Protein 4BVQ (pdb70)

Solvent-accessible surface area: 25633 Å² total; per-residue (Å²): 120,100,31,8,1,29,5,26,63,14,82,8,122,37,22,17,13,24,67,20,1,38,74,4,22,126,84,65,136,11,47,21,52,37,4,10,0,0,0,0,2,3,52,12,33,8,8,26,106,2,123,29,1,80,111,1,15,38,67,0,0,22,0,0,4,159,80,40,165,64,64,60,108,56,0,72,133,106,0,0,17,0,2,3,4,0,4,3,0,2,0,1,2,0,2,0,0,0,2,48,95,109,24,82,155,75,166,55,78,106,46,84,36,0,2,0,0,26,8,59,13,110,86,11,89,18,19,29,2,0,54,108,21,0,2,51,63,0,7,28,0,0,112,114,0,20,155,36,0,20,13,100,49,62,129,16,2,30,0,0,0,0,2,0,0,0,0,22,99,73,30,10,58,48,0,143,92,122,74,54,64,11,33,16,80,74,36,54,80,0,3,5,37,0,12,0,0,0,0,0,0,0,0,41,5,5,151,67,7,77,76,94,106,12,83,60,128,10,3,46,106,54,130,98,9,30,0,44,9,0,0,0,8,3,0,28,38,17,65,50,0,6,0,0,0,0,0,27,11,126,89,1,21,0,123,5,23,4,14,64,15,45,1,66,19,4,2,10,12,60,9,0,108,149,15,1,76,84,26,32,2,154,52,117,115,62,17,120,64,12,8,0,0,0,0,1,2,15,8,13,53,84,22,52,6,119,65,50,67,9,10,1,98,84,27,121,114,9,60,16,7,20,4,0,6,4,0,0,0,0,0,0,0,28,6,15,22,26,1,8,1,0,0,1,6,1,1,39,14,0,5,54,42,2,1,0,1,0,0,0,0,0,120,76,124,104,31,9,0,30,5,25,65,15,80,9,122,38,22,17,14,23,68,19,0,50,78,5,20,128,84,63,135,11,48,21,52,37,4,10,0,0,1,0,2,3,52,12,32,8,7,26,106,2,124,30,0,81,111,0,15,37,68,0,0,21,0,0,4,160,72,38,164,64,78,49,133,82,0,62,144,106,1,0,16,0,3,3,4,0,4,3,0,3,0,1,2,0,2,0,0,0,2,48,105,114,22,94,145,84,91,74,48,108,36,82,43,0,2,0,0,24,8,58,12,110,86,10,86,17,21,27,2,1,61,108,21,0,2,51,62,0,10,30,0,0,110,96,0,9,156,34,0,18,14,100,48,56,127,14,1,26,1,0,0,0,2,0,0,0,0,21,98,76,31,10,57,40,0,144,92,111,74,46,70,10,34,16,82,75,34,56,80,0,3,6,38,0,13,0,0,0,0,0,0,0,0,40,10,5,148,65,6,75,79,95,88,11,84,68,136,7,2,47,109,46,130,96,6,28,0,43,9,0,0,0,8,4,0,29,39,17,64,50,0,5,0,0,0,0,0,26,8,130,90,1,18,1,132,5,19,4,16,64,15,58,1,65,20,4,2,10,9,57,9,0,98,147,14,1,69,80,27,33,1,171,52,112,125,65,26,120,62,13,8,0,0,0,0,1,2,16,9,13,52,84,22,55,6,113,66,49,66,8,9,1,98,85,28,121,116,9,60,16,6,20,4,0,6,3,0,0,0,0,0,0,0,25,8,17,21,28,1,7,1,0,0,1,5,2,1,40,13,0,6,52,43,2,2,0,1,0,0,0,0,0,119,78

CATH classification: 3.30.1330.170 (+2 more: 3.30.1330.180, 3.30.1330.160)

Radius of gyration: 27.45 Å; Cα contacts (8 Å, |Δi|>4): 2034; chains: 2; bounding box: 82×74×56 Å

InterPro domains:
  IPR014086 Cyanuric acid hydrolase/Barbiturase [MF_01989] (2-363)
  IPR014086 Cyanuric acid hydrolase/Barbiturase [PF09663] (6-362)
  IPR014086 Cyanuric acid hydrolase/Barbiturase [TIGR02714] (4-363)
  IPR043006 Cyanuric acid hydrolase/B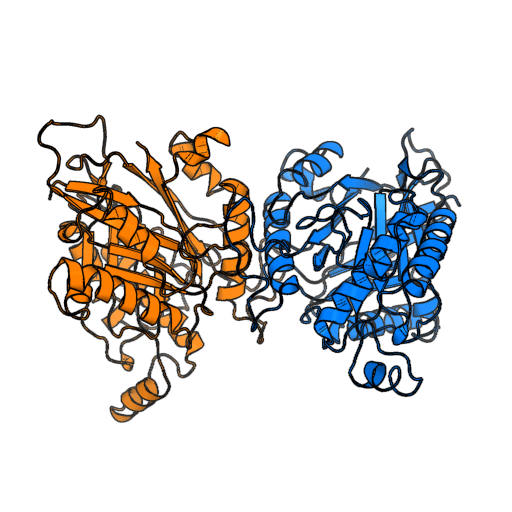arbiturase, repeating unit B [G3DSA:3.30.1330.180] (107-253)
  IPR043007 Cyanuric acid hydrolase/Barbiturase, repeating unit C [G3DSA:3.30.1330.160] (254-363)
  IPR043008 Cyanuric acid hydrolase/Barbiturase, repeating unit A [G3DSA:3.30.1330.170] (1-106)

Foldseek 3Di:
DFKAKDKFKFADPALLDCVRVVVCCVVPVDPLLQWAEKEWEHAAQQFAPGCSLVNSLQNVLVVSCVRVVHHSVVSCVRHQYHYGYFQPAQAGTIMMIMGIDHADPDDDDFDWFKWKFKFWFDFDQQQCALFDVLLQSLLVGLLVRCVRRVPDALVFWAAKEKEAEWDDQVSQVVCVVVVRGHPDNDGRVRFLSNLQSNFNSNCPNRVVDDPVPRHSVCRVPPQVFADQRYHYGYYNNGRIMMIMIMGIDRSYPYQKHKHKDKQQALQRLVGVQVRCVVVVQHDLVSLVQWNAKAKEFWAQPVQDDPRHGDCQVVDPVRHGQNVGSNRNLVNNCVPSVGNHHHYHYRQNRAHGRNMHMMMIMGGD/DFKAKDKFKFADPALLDCPRVVVCCVVVVDPLLQWAEKEWEHAAQQFAPGCSLVNSLQNVLVVSCVRVVHHSVVSCVRHFYHYGYFQPAQAGTIMMIMGIDHADPPDDDPDWFKWKFKFWFDFDQQQCALFDVLLQRLLVGLLVGCVRRVPPALVFWAAKEKEAEWDDQVSQVVCVVVVGHHPDPDGRVRFLSNQQSNFNSVCPNNVVDDPVVRHSVCRVPVQVAADQRYDYGYYNNGRIMMMMIMGIDRSYHYQKHKHKDKQQALQRLVGVVVRCVVVVQDDLVSLVQWNAKAFEAWAQPVQDDPRHGDCQVVDPVRHGQNVGQNRNLVNNCVPSPGNHHHYHYRQNRAHGRNMHMMMIMGGD

Nearest PDB structures (foldseek):
  4bvq-assembly1_A  TM=1.003E+00  e=1.021E-89  Pseudomonas sp. ADP
  6bum-assembly1_B  TM=9.851E-01  e=4.305E-66  Moorella thermoacetica ATCC 39073
  6buq-assembly1_D  TM=9.811E-01  e=2.797E-65  Moorella thermoacetica ATCC 39073
  6dhj-assembly2_C  TM=9.505E-01  e=2.019E-62  Moorella thermoacetica ATCC 39073
  6dhj-assembly2_G  TM=9.443E-01  e=1.893E-62  Moorella thermoacetica ATCC 39073

Structure (mmCIF, N/CA/C/O backbone):
data_4BVQ
#
_entry.id   4BVQ
#
_cell.length_a   130.659
_cell.length_b   130.659
_cell.length_c   236.947
_cell.angle_alpha   90.00
_cell.angle_beta   90.00
_cell.angle_gamma   120.00
#
_symmetry.space_group_name_H-M   'H 3 2'
#
loop_
_entity.id
_entity.type
_entity.pdbx_description
1 polymer 'CYANURIC ACID AMIDOHYDROLASE'
2 non-polymer 'PHOSPHATE ION'
3 non-polymer 'MAGNESIUM ION'
4 non-polymer DI(HYDROXYETHYL)ETHER
5 water water
#
loop_
_atom_site.group_PDB
_atom_site.id
_atom_site.type_symbol
_atom_site.label_atom_id
_atom_site.label_alt_id
_atom_site.label_comp_id
_atom_site.label_asym_id
_atom_site.label_entity_id
_atom_site.label_seq_id
_atom_site.pdbx_PDB_ins_code
_atom_site.Cartn_x
_atom_site.Cartn_y
_atom_site.Cartn_z
_atom_site.occupancy
_atom_site.B_iso_or_equiv
_atom_site.auth_seq_id
_atom_site.auth_comp_id
_atom_site.auth_asym_id
_atom_site.auth_atom_id
_atom_site.pdbx_PDB_model_num
ATOM 1 N N . HIS A 1 20 ? -13.419 -20.503 26.683 1.00 73.52 0 HIS A N 1
ATOM 2 C CA . HIS A 1 20 ? -14.725 -19.806 26.435 1.00 71.66 0 HIS A CA 1
ATOM 3 C C . HIS A 1 20 ? -15.119 -18.935 27.622 1.00 68.70 0 HIS A C 1
ATOM 4 O O . HIS A 1 20 ? -16.154 -19.135 28.263 1.00 69.01 0 HIS A O 1
ATOM 11 N N . MET A 1 21 ? -14.257 -17.965 27.893 1.00 66.20 1 MET A N 1
ATOM 12 C CA . MET A 1 21 ? -14.385 -17.068 29.026 1.00 63.55 1 MET A CA 1
ATOM 13 C C . MET A 1 21 ? -14.291 -15.650 28.489 1.00 58.23 1 MET A C 1
ATOM 14 O O . MET A 1 21 ? -13.215 -15.235 28.066 1.00 53.03 1 MET A O 1
ATOM 19 N N . TYR A 1 22 ? -15.396 -14.906 28.518 1.00 51.56 2 TYR A N 1
ATOM 20 C CA . TYR A 1 22 ? -15.484 -13.651 27.767 1.00 48.60 2 TYR A CA 1
ATOM 21 C C . TYR A 1 22 ? -15.909 -12.431 28.573 1.00 45.21 2 TYR A C 1
ATOM 22 O O . TYR A 1 22 ? -16.498 -12.534 29.650 1.00 45.65 2 TYR A O 1
ATOM 31 N N . HIS A 1 23 ? -15.594 -11.270 28.013 1.00 42.12 3 HIS A N 1
ATOM 32 C CA . HIS A 1 23 ? -16.214 -10.011 28.400 1.00 39.76 3 HIS A CA 1
ATOM 33 C C . HIS A 1 23 ? -16.996 -9.505 27.190 1.00 40.96 3 HIS A C 1
ATOM 34 O O . HIS A 1 23 ? -16.415 -9.257 26.131 1.00 38.10 3 HIS A O 1
ATOM 41 N N . ILE A 1 24 ? -18.311 -9.377 27.345 1.00 41.00 4 ILE A N 1
ATOM 42 C CA . ILE A 1 24 ? -19.182 -8.908 26.259 1.00 40.26 4 ILE A CA 1
ATOM 43 C C . ILE A 1 24 ? -19.583 -7.458 26.490 1.00 38.55 4 ILE A C 1
ATOM 44 O O . ILE A 1 24 ? -20.040 -7.099 27.572 1.00 40.54 4 ILE A O 1
ATOM 49 N N . ASP A 1 25 ? -19.399 -6.637 25.463 1.00 35.89 5 ASP A N 1
ATOM 50 C CA . ASP A 1 25 ? -19.917 -5.268 25.439 1.00 35.97 5 ASP A CA 1
ATOM 51 C C . ASP A 1 25 ? -21.053 -5.186 24.419 1.00 33.13 5 ASP A C 1
ATOM 52 O O . ASP A 1 25 ? -20.991 -5.819 23.365 1.00 32.40 5 ASP A O 1
ATOM 57 N N . VAL A 1 26 ? -22.082 -4.417 24.755 1.00 31.74 6 VAL A N 1
ATOM 58 C CA . VAL A 1 26 ? -23.252 -4.240 23.885 1.00 30.82 6 VAL A CA 1
ATOM 59 C C . VAL A 1 26 ? -23.581 -2.758 23.780 1.00 30.95 6 VAL A C 1
ATOM 60 O O . VAL A 1 26 ? -23.744 -2.080 24.791 1.00 30.73 6 VAL A O 1
ATOM 64 N N . PHE A 1 27 ? -23.687 -2.265 22.550 1.00 30.16 7 PHE A N 1
ATOM 65 C CA . PHE A 1 27 ? -23.952 -0.855 22.298 1.00 30.26 7 PHE A CA 1
ATOM 66 C C . PHE A 1 27 ? -25.158 -0.702 21.383 1.00 30.98 7 PHE A C 1
ATOM 67 O O . PHE A 1 27 ? -25.205 -1.298 20.306 1.00 31.19 7 PHE A O 1
ATOM 75 N N . ARG A 1 28 ? -26.124 0.095 21.815 1.00 30.98 8 ARG A N 1
ATOM 76 C CA . ARG A 1 28 ? -27.252 0.457 20.962 1.00 31.53 8 ARG A CA 1
ATOM 77 C C . ARG A 1 28 ? -26.949 1.809 20.356 1.00 30.59 8 ARG A C 1
ATOM 78 O O . ARG A 1 28 ? -26.751 2.790 21.069 1.00 30.78 8 ARG A O 1
ATOM 86 N N A ILE A 1 29 ? -26.897 1.866 19.029 0.50 29.11 9 ILE A N 1
ATOM 87 N N B ILE A 1 29 ? -26.936 1.859 19.033 0.50 29.97 9 ILE A N 1
ATOM 88 C CA A ILE A 1 29 ? -26.560 3.115 18.333 0.50 29.19 9 ILE A CA 1
ATOM 89 C CA B ILE A 1 29 ? -26.599 3.082 18.340 0.50 30.56 9 ILE A CA 1
ATOM 90 C C A ILE A 1 29 ? -27.609 3.504 17.291 0.50 28.63 9 ILE A C 1
ATOM 91 C C B ILE A 1 29 ? -27.624 3.494 17.290 0.50 29.37 9 ILE A C 1
ATOM 92 O O A ILE A 1 29 ? -27.977 2.684 16.447 0.50 27.14 9 ILE A O 1
ATOM 93 O O B ILE A 1 29 ? -27.982 2.685 16.437 0.50 27.72 9 ILE A O 1
ATOM 102 N N . PRO A 1 30 ? -28.089 4.758 17.345 1.00 29.45 10 PRO A N 1
ATOM 103 C CA . PRO A 1 30 ? -29.063 5.246 16.366 1.00 30.53 10 PRO A CA 1
ATOM 104 C C . PRO A 1 30 ? -28.506 5.298 14.956 1.00 30.52 10 PRO A C 1
ATOM 105 O O . PRO A 1 30 ? -27.314 5.510 14.775 1.00 28.91 10 PRO A O 1
ATOM 109 N N . CYS A 1 31 ? -29.385 5.094 13.981 1.00 29.19 11 CYS A N 1
ATOM 110 C CA . CYS A 1 31 ? -29.060 5.251 12.566 1.00 29.28 11 CYS A CA 1
ATOM 111 C C . CYS A 1 31 ? -29.970 6.311 11.978 1.00 28.20 11 CYS A C 1
ATOM 112 O O . CYS A 1 31 ? -31.182 6.273 12.196 1.00 27.00 11 CYS A O 1
ATOM 115 N N A HIS A 1 32 ? -29.396 7.256 11.242 0.50 27.89 12 HIS A N 1
ATOM 116 N N B HIS A 1 32 ? -29.388 7.252 11.236 0.50 29.58 12 HIS A N 1
ATOM 117 C CA A HIS A 1 32 ? -30.202 8.274 10.563 0.50 27.62 12 HIS A CA 1
ATOM 118 C CA B HIS A 1 32 ? -30.156 8.283 10.528 0.50 30.61 12 HIS A CA 1
ATOM 119 C C A HIS A 1 32 ? -30.708 7.778 9.199 0.50 27.08 12 HIS A C 1
ATOM 120 C C B HIS A 1 32 ? -30.721 7.762 9.206 0.50 28.62 12 HIS A C 1
ATOM 121 O O A HIS A 1 32 ? -31.576 8.407 8.600 0.50 27.65 12 HIS A O 1
ATOM 122 O O B HIS A 1 32 ? -31.603 8.382 8.613 0.50 29.05 12 HIS A O 1
ATOM 135 N N . SER A 1 33 ? -30.170 6.648 8.740 1.00 27.27 13 SER A N 1
ATOM 136 C CA . SER A 1 33 ? -30.564 6.016 7.465 1.00 27.86 13 SER A CA 1
ATOM 137 C C . SER A 1 33 ? -29.878 4.641 7.401 1.00 26.97 13 SER A C 1
ATOM 138 O O . SER A 1 33 ? -28.996 4.367 8.214 1.00 26.24 13 SER A O 1
ATOM 141 N N . PRO A 1 34 ? -30.280 3.758 6.456 1.00 27.39 14 PRO A N 1
ATOM 142 C CA . PRO A 1 34 ? -29.733 2.391 6.462 1.00 26.45 14 PRO A CA 1
ATOM 143 C C . PRO A 1 34 ? -28.212 2.290 6.307 1.00 27.71 14 PRO A C 1
ATOM 144 O O . PRO A 1 34 ? -27.596 1.403 6.885 1.00 28.07 14 PRO A O 1
ATOM 148 N N . GLY A 1 35 ? -27.633 3.192 5.526 1.00 28.12 15 GLY A N 1
ATOM 149 C CA . GLY A 1 35 ? -26.188 3.193 5.270 1.00 29.95 15 GLY A CA 1
ATOM 150 C C . GLY A 1 35 ? -25.342 3.935 6.293 1.00 30.20 15 GLY A C 1
ATOM 151 O O . GLY A 1 35 ? -24.126 4.032 6.132 1.00 30.20 15 GLY A O 1
ATOM 152 N N . ASP A 1 36 ? -25.977 4.455 7.338 1.00 29.22 16 ASP A N 1
ATOM 153 C CA . ASP A 1 36 ? -25.308 5.288 8.339 1.00 30.62 16 ASP A CA 1
ATOM 154 C C . ASP A 1 36 ? -24.404 4.457 9.251 1.00 31.38 16 ASP A C 1
ATOM 155 O O . ASP A 1 36 ? -24.882 3.608 10.003 1.00 31.77 16 ASP A O 1
ATOM 160 N N . THR A 1 37 ? -23.101 4.718 9.179 1.00 32.98 17 THR A N 1
ATOM 161 C CA . THR A 1 37 ? -22.124 4.077 10.073 1.00 33.40 17 THR A CA 1
ATOM 162 C C . THR A 1 37 ? -21.439 5.079 11.012 1.00 33.82 17 THR A C 1
ATOM 163 O O . THR A 1 37 ? -20.470 4.738 11.687 1.00 37.04 17 THR A O 1
ATOM 167 N N . SER A 1 38 ? -21.960 6.301 11.060 1.00 34.16 18 SER A N 1
ATOM 168 C CA . SER A 1 38 ? -21.367 7.380 11.861 1.00 33.77 18 SER A CA 1
ATOM 169 C C . SER A 1 38 ? -21.335 7.029 13.349 1.00 36.20 18 SER A C 1
ATOM 170 O O . SER A 1 38 ? -20.372 7.326 14.055 1.00 36.52 18 SER A O 1
ATOM 173 N N . GLY A 1 39 ? -22.393 6.386 13.818 1.00 35.08 19 GLY A N 1
ATOM 174 C CA . GLY A 1 39 ? -22.451 5.955 15.202 1.00 34.94 19 GLY A CA 1
ATOM 175 C C . GLY A 1 39 ? -21.392 4.911 15.532 1.00 35.78 19 GLY A C 1
ATOM 176 O O . GLY A 1 39 ? -20.770 4.959 16.598 1.00 37.90 19 GLY A O 1
ATOM 177 N N . LEU A 1 40 ? -21.216 3.940 14.643 1.00 35.52 20 LEU A N 1
ATOM 178 C CA . LEU A 1 40 ? -20.199 2.906 14.837 1.00 36.68 20 LEU A CA 1
ATOM 179 C C . LEU A 1 40 ? -18.798 3.516 14.836 1.00 37.36 20 LEU A C 1
ATOM 180 O O . LEU A 1 40 ? -17.961 3.173 15.678 1.00 36.39 20 LEU A O 1
ATOM 185 N N . GLU A 1 41 ? -18.554 4.413 13.887 1.00 37.96 21 GLU A N 1
ATOM 186 C CA . GLU A 1 41 ? -17.271 5.126 13.808 1.00 41.30 21 GLU A CA 1
ATOM 187 C C . GLU A 1 41 ? -16.959 5.854 15.115 1.00 42.04 21 GLU A C 1
ATOM 188 O O . GLU A 1 41 ? -15.838 5.791 15.610 1.00 41.13 21 GLU A O 1
ATOM 194 N N . ASP A 1 42 ? -17.964 6.527 15.663 1.00 41.93 22 ASP A N 1
ATOM 195 C CA . ASP A 1 42 ? -17.851 7.229 16.951 1.00 43.43 22 ASP A CA 1
ATOM 196 C C . ASP A 1 42 ? -17.430 6.299 18.102 1.00 43.85 22 ASP A C 1
ATOM 197 O O . ASP A 1 42 ? -16.591 6.667 18.923 1.00 45.08 22 ASP A O 1
ATOM 202 N N . LEU A 1 43 ? -18.013 5.105 18.161 1.00 43.50 23 LEU A N 1
ATOM 203 C CA . LEU A 1 43 ? -17.636 4.110 19.178 1.00 42.34 23 LEU A CA 1
ATOM 204 C C . LEU A 1 43 ? -16.178 3.693 19.023 1.00 44.49 23 LEU A C 1
ATOM 205 O O . LEU A 1 43 ? -15.468 3.511 20.011 1.00 42.79 23 LEU A O 1
ATOM 210 N N . ILE A 1 44 ? -15.748 3.528 17.778 1.00 43.33 24 ILE A N 1
ATOM 211 C CA . ILE A 1 44 ? -14.362 3.162 17.474 1.00 45.77 24 ILE A CA 1
ATOM 212 C C . ILE A 1 44 ? -13.406 4.319 17.787 1.00 47.41 24 ILE A C 1
ATOM 213 O O . ILE A 1 44 ? -12.371 4.119 18.423 1.00 49.00 24 ILE A O 1
ATOM 218 N N A GLU A 1 45 ? -13.763 5.514 17.326 0.50 48.04 25 GLU A N 1
ATOM 219 N N B GLU A 1 45 ? -13.771 5.521 17.345 0.50 48.20 25 GLU A N 1
ATOM 220 C CA A GLU A 1 45 ? -12.908 6.696 17.482 0.50 48.89 25 GLU A CA 1
ATOM 221 C CA B GLU A 1 45 ? -12.938 6.723 17.520 0.50 49.27 25 GLU A CA 1
ATOM 222 C C A GLU A 1 45 ? -12.724 7.107 18.953 0.50 49.60 25 GLU A C 1
ATOM 223 C C B GLU A 1 45 ? -12.710 7.078 18.974 0.50 49.80 25 GLU A C 1
ATOM 224 O O A GLU A 1 45 ? -11.651 7.568 19.333 0.50 50.41 25 GLU A O 1
ATOM 225 O O B GLU A 1 45 ? -11.627 7.528 19.355 0.50 50.63 25 GLU A O 1
ATOM 236 N N . THR A 1 46 ? -13.760 6.918 19.770 1.00 49.43 26 THR A N 1
ATOM 237 C CA . THR A 1 46 ? -13.694 7.216 21.212 1.00 48.74 26 THR A CA 1
ATOM 238 C C . THR A 1 46 ? -13.162 6.046 22.060 1.00 48.00 26 THR A C 1
ATOM 239 O O . THR A 1 46 ? -13.163 6.116 23.288 1.00 48.93 26 THR A O 1
ATOM 243 N N . GLY A 1 47 ? -12.722 4.976 21.405 1.00 46.22 27 GLY A N 1
ATOM 244 C CA . GLY A 1 47 ? -12.080 3.845 22.085 1.00 46.41 27 GLY A CA 1
ATOM 245 C C . GLY A 1 47 ? -12.999 2.953 22.906 1.00 47.10 27 GLY A C 1
ATOM 246 O O . GLY A 1 47 ? -12.528 2.145 23.705 1.00 46.18 27 GLY A O 1
ATOM 247 N N . ARG A 1 48 ? -14.307 3.087 22.700 1.00 43.71 28 ARG A N 1
ATOM 248 C CA . ARG A 1 48 ? -15.300 2.287 23.433 1.00 42.61 28 ARG A CA 1
ATOM 249 C C . ARG A 1 48 ? -15.380 0.859 22.895 1.00 39.66 28 ARG A C 1
ATOM 250 O O . ARG A 1 48 ? -15.762 -0.066 23.606 1.00 36.48 28 ARG A O 1
ATOM 258 N N . VAL A 1 49 ? -15.007 0.685 21.634 1.00 38.54 29 VAL A N 1
ATOM 259 C CA . VAL A 1 49 ? -14.938 -0.644 21.036 1.00 36.71 29 VAL A CA 1
ATOM 260 C C . VAL A 1 49 ? -13.760 -0.733 20.065 1.00 36.57 29 VAL A C 1
ATOM 261 O O . VAL A 1 49 ? -13.425 0.239 19.390 1.00 35.11 29 VAL A O 1
ATOM 265 N N . ALA A 1 50 ? -13.135 -1.906 20.021 1.00 39.45 30 ALA A N 1
ATOM 266 C CA . ALA A 1 50 ? -12.108 -2.218 19.026 1.00 41.07 30 ALA A CA 1
ATOM 267 C C . ALA A 1 50 ? -12.761 -2.990 17.879 1.00 39.66 30 ALA A C 1
ATOM 268 O O . ALA A 1 50 ? -13.457 -3.978 18.123 1.00 38.48 30 ALA A O 1
ATOM 270 N N . PRO A 1 51 ? -12.545 -2.547 16.623 1.00 40.95 31 PRO A N 1
ATOM 271 C CA . PRO A 1 51 ? -13.129 -3.207 15.453 1.00 39.72 31 PRO A CA 1
ATOM 272 C C . PRO A 1 51 ? -12.954 -4.720 15.422 1.00 39.79 31 PRO A C 1
ATOM 273 O O . PRO A 1 51 ? -13.879 -5.441 15.047 1.00 37.94 31 PRO A O 1
ATOM 277 N N . ALA A 1 52 ? -11.773 -5.193 15.816 1.00 40.97 32 ALA A N 1
ATOM 278 C CA . ALA A 1 52 ? -11.458 -6.630 15.783 1.00 38.93 32 ALA A CA 1
ATOM 279 C C . ALA A 1 52 ? -12.249 -7.459 16.801 1.00 36.56 32 ALA A C 1
ATOM 280 O O . ALA A 1 52 ? -12.343 -8.678 16.665 1.00 37.59 32 ALA A O 1
ATOM 282 N N . ASP A 1 53 ? -12.808 -6.801 17.811 1.00 38.05 33 ASP A N 1
ATOM 283 C CA . ASP A 1 53 ? -13.583 -7.484 18.860 1.00 39.41 33 ASP A CA 1
ATOM 284 C C . ASP A 1 53 ? -15.066 -7.664 18.519 1.00 37.46 33 ASP A C 1
ATOM 285 O O . ASP A 1 53 ? -15.765 -8.428 19.183 1.00 36.56 33 ASP A O 1
ATOM 290 N N . ILE A 1 54 ? -15.544 -6.962 17.497 1.00 37.77 34 ILE A N 1
ATOM 291 C CA . ILE A 1 54 ? -16.966 -7.030 17.130 1.00 34.51 34 ILE A CA 1
ATOM 292 C C . ILE A 1 54 ? -17.279 -8.421 16.578 1.00 33.54 34 ILE A C 1
ATOM 293 O O . ILE A 1 54 ? -16.624 -8.884 15.655 1.00 35.34 34 ILE A O 1
ATOM 298 N N A VAL A 1 55 ? -18.276 -9.080 17.166 0.50 32.83 35 VAL A N 1
ATOM 299 N N B VAL A 1 55 ? -18.273 -9.080 17.167 0.50 31.89 35 VAL A N 1
ATOM 300 C CA A VAL A 1 55 ? -18.673 -10.437 16.760 0.50 32.97 35 VAL A CA 1
ATOM 301 C CA B VAL A 1 55 ? -18.659 -10.443 16.770 0.50 31.31 35 VAL A CA 1
ATOM 302 C C A VAL A 1 55 ? -20.063 -10.525 16.133 0.50 31.55 35 VAL A C 1
ATOM 303 C C B VAL A 1 55 ? -20.062 -10.532 16.147 0.50 30.69 35 VAL A C 1
ATOM 304 O O A VAL A 1 55 ? -20.367 -11.487 15.425 0.50 30.19 35 VAL A O 1
ATOM 305 O O B VAL A 1 55 ? -20.364 -11.489 15.430 0.50 29.53 35 VAL A O 1
ATOM 312 N N . ALA A 1 56 ? -20.909 -9.539 16.412 1.00 31.36 36 ALA A N 1
ATOM 313 C CA . ALA A 1 56 ? -22.278 -9.524 15.869 1.00 30.76 36 ALA A CA 1
ATOM 314 C C . ALA A 1 56 ? -22.868 -8.124 15.829 1.00 30.32 36 ALA A C 1
ATOM 315 O O . ALA A 1 56 ? -22.559 -7.277 16.666 1.00 29.05 36 ALA A O 1
ATOM 317 N N . VAL A 1 57 ? -23.716 -7.892 14.831 1.00 30.38 37 VAL A N 1
ATOM 318 C CA . VAL A 1 57 ? -24.539 -6.685 14.779 1.00 30.60 37 VAL A CA 1
ATOM 319 C C . VAL A 1 57 ? -25.974 -7.077 14.435 1.00 29.96 37 VAL A C 1
ATOM 320 O O . VAL A 1 57 ? -26.222 -7.740 13.426 1.00 28.84 37 VAL A O 1
ATOM 324 N N . MET A 1 58 ? -26.899 -6.683 15.306 1.00 29.17 38 MET A N 1
ATOM 325 C CA . MET A 1 58 ? -28.336 -6.831 15.063 1.00 27.87 38 MET A CA 1
ATOM 326 C C . MET A 1 58 ? -28.934 -5.456 14.793 1.00 26.92 38 MET A C 1
ATOM 327 O O . MET A 1 58 ? -28.903 -4.577 15.652 1.00 26.16 38 MET A O 1
ATOM 332 N N . GLY A 1 59 ? -29.473 -5.279 13.592 1.00 25.27 39 GLY A N 1
ATOM 333 C CA . GLY A 1 59 ? -30.010 -3.991 13.175 1.00 24.73 39 GLY A CA 1
ATOM 334 C C . GLY A 1 59 ? -31.491 -3.994 12.861 1.00 22.05 39 GLY A C 1
ATOM 335 O O . GLY A 1 59 ? -32.065 -5.023 12.497 1.00 21.58 39 GLY A O 1
ATOM 336 N N . LYS A 1 60 ? -32.099 -2.826 13.049 1.00 22.39 40 LYS A N 1
ATOM 337 C CA . LYS A 1 60 ? -33.422 -2.524 12.529 1.00 22.30 40 LYS A CA 1
ATOM 338 C C . LYS A 1 60 ? -33.257 -1.458 11.454 1.00 21.23 40 LYS A C 1
ATOM 339 O O . LYS A 1 60 ? -32.806 -0.353 11.731 1.00 21.27 40 LYS A O 1
ATOM 345 N N . THR A 1 61 ? -33.634 -1.811 10.230 1.00 21.55 41 THR A N 1
ATOM 346 C CA . THR A 1 61 ? -33.495 -0.933 9.081 1.00 21.82 41 THR A CA 1
ATOM 347 C C . THR A 1 61 ? -34.868 -0.564 8.520 1.00 21.97 41 THR A C 1
ATOM 348 O O . THR A 1 61 ? -35.826 -1.333 8.625 1.00 21.26 41 THR A O 1
ATOM 352 N N . GLU A 1 62 ? -34.948 0.615 7.918 1.00 21.41 42 GLU A N 1
ATOM 353 C CA . GLU A 1 62 ? -36.251 1.242 7.630 1.00 22.19 42 GLU A CA 1
ATOM 354 C C . GLU A 1 62 ? -36.862 0.911 6.263 1.00 21.84 42 GLU A C 1
ATOM 355 O O . GLU A 1 62 ? -37.727 1.636 5.777 1.00 22.60 42 GLU A O 1
ATOM 361 N N . GLY A 1 63 ? -36.435 -0.190 5.659 1.00 22.43 43 GLY A N 1
ATOM 362 C CA . GLY A 1 63 ? -37.154 -0.748 4.514 1.00 21.61 43 GLY A CA 1
ATOM 363 C C . GLY A 1 63 ? -38.438 -1.425 4.984 1.00 22.38 43 GLY A C 1
ATOM 364 O O . GLY A 1 63 ? -38.805 -1.344 6.164 1.00 20.87 43 GLY A O 1
ATOM 365 N N . ASN A 1 64 ? -39.130 -2.103 4.077 1.00 22.23 44 ASN A N 1
ATOM 366 C CA . ASN A 1 64 ? -40.449 -2.696 4.417 1.00 23.36 44 ASN A CA 1
ATOM 367 C C . ASN A 1 64 ? -40.397 -3.998 5.215 1.00 23.90 44 ASN A C 1
ATOM 368 O O . ASN A 1 64 ? -41.436 -4.512 5.650 1.00 25.69 44 ASN A O 1
ATOM 373 N N . GLY A 1 65 ? -39.192 -4.532 5.403 1.00 23.13 45 GLY A N 1
ATOM 374 C CA . GLY A 1 65 ? -38.990 -5.762 6.167 1.00 23.01 45 GLY A CA 1
ATOM 375 C C . GLY A 1 65 ? -39.486 -7.024 5.487 1.00 23.64 45 GLY A C 1
ATOM 376 O O . GLY A 1 65 ? -39.504 -8.093 6.089 1.00 23.73 45 GLY A O 1
ATOM 377 N N . CYS A 1 66 ? -39.862 -6.907 4.222 1.00 23.29 46 CYS A N 1
ATOM 378 C CA . CYS A 1 66 ? -40.471 -8.023 3.509 1.00 23.00 46 CYS A CA 1
ATOM 379 C C . CYS A 1 66 ? -39.517 -8.504 2.402 1.00 23.06 46 CYS A C 1
ATOM 380 O O . CYS A 1 66 ? -38.316 -8.622 2.648 1.00 22.77 46 CYS A O 1
ATOM 383 N N . VAL A 1 67 ? -40.024 -8.806 1.209 1.00 22.48 47 VAL A N 1
ATOM 384 C CA . VAL A 1 67 ? -39.196 -9.432 0.177 1.00 23.18 47 VAL A CA 1
ATOM 385 C C . VAL A 1 67 ? -38.231 -8.429 -0.454 1.00 23.81 47 VAL A C 1
ATOM 386 O O . VAL A 1 67 ? -37.009 -8.609 -0.402 1.00 24.24 47 VAL A O 1
ATOM 390 N N . ASN A 1 68 ? -38.786 -7.364 -1.028 1.00 22.68 48 ASN A N 1
ATOM 391 C CA . ASN A 1 68 ? -37.985 -6.328 -1.684 1.00 22.85 48 ASN A CA 1
ATOM 392 C C . ASN A 1 68 ? -37.529 -5.238 -0.718 1.00 24.27 48 ASN A C 1
ATOM 393 O O . ASN A 1 68 ? -37.797 -4.056 -0.919 1.00 27.92 48 ASN A O 1
ATOM 398 N N . ASP A 1 69 ? -36.887 -5.653 0.363 1.00 22.65 49 ASP A N 1
ATOM 399 C CA . ASP A 1 69 ? -36.244 -4.725 1.271 1.00 22.18 49 ASP A CA 1
ATOM 400 C C . ASP A 1 69 ? -34.743 -4.910 1.099 1.00 22.41 49 ASP A C 1
ATOM 401 O O . ASP A 1 69 ? -34.186 -5.918 1.528 1.00 23.68 49 ASP A O 1
ATOM 406 N N . TYR A 1 70 ? -34.117 -3.940 0.436 1.00 23.76 50 TYR A N 1
ATOM 407 C CA . TYR A 1 70 ? -32.667 -3.924 0.248 1.00 24.99 50 TYR A CA 1
ATOM 408 C C . TYR A 1 70 ? -31.943 -3.026 1.251 1.00 25.02 50 TYR A C 1
ATOM 409 O O . TYR A 1 70 ? -30.720 -2.889 1.189 1.00 25.23 50 TYR A O 1
ATOM 418 N N . THR A 1 71 ? -32.688 -2.445 2.191 1.00 23.44 51 THR A N 1
ATOM 419 C CA . THR A 1 71 ? -32.072 -1.655 3.271 1.00 23.39 51 THR A CA 1
ATOM 420 C C . THR A 1 71 ? -31.242 -2.566 4.183 1.00 23.86 51 THR A C 1
ATOM 421 O O . THR A 1 71 ? -30.247 -2.131 4.775 1.00 24.20 51 THR A O 1
ATOM 425 N N . ARG A 1 72 ? -31.651 -3.830 4.274 1.00 23.14 52 ARG A N 1
ATOM 426 C CA . ARG A 1 72 ? -30.957 -4.828 5.095 1.00 23.23 52 ARG A CA 1
ATOM 427 C C . ARG A 1 72 ? -29.559 -5.110 4.529 1.00 23.91 52 ARG A C 1
ATOM 428 O O . ARG A 1 72 ? -28.559 -5.038 5.242 1.00 23.62 52 ARG A O 1
ATOM 436 N N . GLU A 1 73 ? -29.511 -5.414 3.241 1.00 24.19 53 GLU A N 1
ATOM 437 C CA . GLU A 1 73 ? -28.248 -5.652 2.535 1.00 26.70 53 GLU A CA 1
ATOM 438 C C . GLU A 1 73 ? -27.356 -4.409 2.522 1.00 25.73 53 GLU A C 1
ATOM 439 O O . GLU A 1 73 ? -26.142 -4.501 2.693 1.00 25.66 53 GLU A O 1
ATOM 445 N N . TYR A 1 74 ? -27.970 -3.252 2.314 1.00 25.47 54 TYR A N 1
ATOM 446 C CA . TYR A 1 74 ? -27.244 -1.981 2.268 1.00 25.83 54 TYR A CA 1
ATOM 447 C C . TYR A 1 74 ? -26.572 -1.680 3.608 1.00 25.97 54 TYR A C 1
ATOM 448 O O . TYR A 1 74 ? -25.388 -1.328 3.659 1.00 25.70 54 TYR A O 1
ATOM 457 N N . ALA A 1 75 ? -27.328 -1.838 4.689 1.00 24.02 55 ALA A N 1
ATOM 458 C CA . ALA A 1 75 ? -26.785 -1.654 6.037 1.00 24.17 55 ALA A CA 1
ATOM 459 C C . ALA A 1 75 ? -25.598 -2.585 6.283 1.00 24.88 55 ALA A C 1
ATOM 460 O O . ALA A 1 75 ? -24.559 -2.155 6.786 1.00 27.89 55 ALA A O 1
ATOM 462 N N . THR A 1 76 ? -25.760 -3.853 5.926 1.00 26.36 56 THR A N 1
ATOM 463 C CA . THR A 1 76 ? -24.684 -4.848 6.072 1.00 28.69 56 THR A CA 1
ATOM 464 C C . THR A 1 76 ? -23.454 -4.446 5.258 1.00 29.26 56 THR A C 1
ATOM 465 O O . THR A 1 76 ? -22.329 -4.500 5.753 1.00 29.28 56 THR A O 1
ATOM 469 N N . ALA A 1 77 ? -23.681 -4.035 4.014 1.00 28.29 57 ALA A N 1
ATOM 470 C CA . ALA A 1 77 ? -22.590 -3.620 3.119 1.00 27.70 57 ALA A CA 1
ATOM 471 C C . ALA A 1 77 ? -21.784 -2.466 3.704 1.00 28.54 57 ALA A C 1
ATOM 472 O O . ALA A 1 77 ? -20.553 -2.476 3.671 1.00 28.23 57 ALA A O 1
ATOM 474 N N . MET A 1 78 ? -22.476 -1.469 4.241 1.00 26.26 58 MET A N 1
ATOM 475 C CA . MET A 1 78 ? -21.805 -0.289 4.789 1.00 28.25 58 MET A CA 1
ATOM 476 C C . MET A 1 78 ? -21.094 -0.588 6.119 1.00 29.65 58 MET A C 1
ATOM 477 O O . MET A 1 78 ? -20.006 -0.070 6.367 1.00 30.15 58 MET A O 1
ATOM 482 N N . LEU A 1 79 ? -21.699 -1.419 6.963 1.00 27.46 59 LEU A N 1
ATOM 483 C CA . LEU A 1 79 ? -21.040 -1.852 8.210 1.00 29.37 59 LEU A CA 1
ATOM 484 C C . LEU A 1 79 ? -19.778 -2.664 7.903 1.00 32.10 59 LEU A C 1
ATOM 485 O O . LEU A 1 79 ? -18.719 -2.440 8.492 1.00 31.50 59 LEU A O 1
ATOM 490 N N . ALA A 1 80 ? -19.919 -3.616 6.987 1.00 32.87 60 ALA A N 1
ATOM 491 C CA . ALA A 1 80 ? -18.811 -4.477 6.569 1.00 32.36 60 ALA A CA 1
ATOM 492 C C . ALA A 1 80 ? -17.682 -3.672 5.916 1.00 33.49 60 ALA A C 1
ATOM 493 O O . ALA A 1 80 ? -16.508 -3.956 6.141 1.00 33.77 60 ALA A O 1
ATOM 495 N N . ALA A 1 81 ? -18.043 -2.674 5.115 1.00 33.72 61 ALA A N 1
ATOM 496 C CA . ALA A 1 81 ? -17.052 -1.775 4.505 1.00 35.48 61 ALA A CA 1
ATOM 497 C C . ALA A 1 81 ? -16.333 -0.945 5.568 1.00 38.07 61 ALA A C 1
ATOM 498 O O . ALA A 1 81 ? -15.113 -0.780 5.520 1.00 39.01 61 ALA A O 1
ATOM 500 N N . CYS A 1 82 ? -17.101 -0.429 6.522 1.00 36.31 62 CYS A N 1
ATOM 501 C CA . CYS A 1 82 ? -16.556 0.344 7.647 1.00 37.42 62 CYS A CA 1
ATOM 502 C C . CYS A 1 82 ? -15.524 -0.466 8.441 1.00 36.89 62 CYS A C 1
ATOM 503 O O . CYS A 1 82 ? -14.392 -0.028 8.628 1.00 39.57 62 CYS A O 1
ATOM 506 N N . LEU A 1 83 ? -15.919 -1.649 8.892 1.00 35.55 63 LEU A N 1
ATOM 507 C CA . LEU A 1 83 ? -15.020 -2.522 9.651 1.00 36.95 63 LEU A CA 1
ATOM 508 C C . LEU A 1 83 ? -13.880 -3.064 8.784 1.00 38.90 63 LEU A C 1
ATOM 509 O O . LEU A 1 83 ? -12.777 -3.299 9.278 1.00 36.62 63 LEU A O 1
ATOM 514 N N . GLY A 1 84 ? -14.164 -3.275 7.502 1.00 38.47 64 GLY A N 1
ATOM 515 C CA . GLY A 1 84 ? -13.162 -3.759 6.547 1.00 40.27 64 GLY A CA 1
ATOM 516 C C . GLY A 1 84 ? -11.985 -2.807 6.410 1.00 40.15 64 GLY A C 1
ATOM 517 O O . GLY A 1 84 ? -10.841 -3.238 6.275 1.00 42.90 64 GLY A O 1
ATOM 518 N N . ARG A 1 85 ? -12.279 -1.511 6.431 1.00 39.93 65 ARG A N 1
ATOM 519 C CA . ARG A 1 85 ? -11.247 -0.471 6.402 1.00 42.47 65 ARG A CA 1
ATOM 520 C C . ARG A 1 85 ? -10.338 -0.554 7.636 1.00 45.26 65 ARG A C 1
ATOM 521 O O . ARG A 1 85 ? -9.113 -0.539 7.513 1.00 47.73 65 ARG A O 1
ATOM 529 N N . HIS A 1 86 ? -10.943 -0.657 8.816 1.00 45.33 66 HIS A N 1
ATOM 530 C CA . HIS A 1 86 ? -10.184 -0.743 10.079 1.00 44.59 66 HIS A CA 1
ATOM 531 C C . HIS A 1 86 ? -9.379 -2.029 10.214 1.00 44.15 66 HIS A C 1
ATOM 532 O O . HIS A 1 86 ? -8.293 -2.025 10.789 1.00 49.08 66 HIS A O 1
ATOM 539 N N . LEU A 1 87 ? -9.919 -3.121 9.690 1.00 42.02 67 LEU A N 1
ATOM 540 C CA . LEU A 1 87 ? -9.282 -4.436 9.785 1.00 43.54 67 LEU A CA 1
ATOM 541 C C . LEU A 1 87 ? -8.459 -4.804 8.547 1.00 46.68 67 LEU A C 1
ATOM 542 O O . LEU A 1 87 ? -7.839 -5.869 8.506 1.00 45.77 67 LEU A O 1
ATOM 547 N N . GLN A 1 88 ? -8.457 -3.923 7.550 1.00 48.14 68 GLN A N 1
ATOM 548 C CA . GLN A 1 88 ? -7.833 -4.204 6.251 1.00 49.45 68 GLN A CA 1
ATOM 549 C C . GLN A 1 88 ? -8.299 -5.552 5.705 1.00 49.71 68 GLN A C 1
ATOM 550 O O . GLN A 1 88 ? -7.495 -6.431 5.382 1.00 49.98 68 GLN A O 1
ATOM 556 N N . LEU A 1 89 ? -9.617 -5.704 5.634 1.00 48.91 69 LEU A N 1
ATOM 557 C CA . LEU A 1 89 ? -10.249 -6.886 5.050 1.00 48.78 69 LEU A CA 1
ATOM 558 C C . LEU A 1 89 ? -11.278 -6.458 4.006 1.00 47.56 69 LEU A C 1
ATOM 559 O O . LEU A 1 89 ? -11.863 -5.383 4.123 1.00 45.47 69 LEU A O 1
ATOM 564 N N . PRO A 1 90 ? -11.500 -7.293 2.977 1.00 48.26 70 PRO A N 1
ATOM 565 C CA . PRO A 1 90 ? -12.626 -7.030 2.086 1.00 47.87 70 PRO A CA 1
ATOM 566 C C . PRO A 1 90 ? -13.951 -7.243 2.828 1.00 45.93 70 PRO A C 1
ATOM 567 O O . PRO A 1 90 ? -14.034 -8.142 3.671 1.00 44.73 70 PRO A O 1
ATOM 571 N N . PRO A 1 91 ? -14.979 -6.430 2.521 1.00 43.31 71 PRO A N 1
ATOM 572 C CA . PRO A 1 91 ? -16.277 -6.547 3.200 1.00 41.27 71 PRO A CA 1
ATOM 573 C C . PRO A 1 91 ? -16.830 -7.967 3.290 1.00 41.44 71 PRO A C 1
ATOM 574 O O . PRO A 1 91 ? -17.343 -8.362 4.333 1.00 40.11 71 PRO A O 1
ATOM 578 N N A HIS A 1 92 ? -16.718 -8.722 2.201 0.50 42.17 72 HIS A N 1
ATOM 579 N N B HIS A 1 92 ? -16.725 -8.720 2.201 0.50 42.25 72 HIS A N 1
ATOM 580 C CA A HIS A 1 92 ? -17.237 -10.093 2.148 0.50 44.01 72 HIS A CA 1
ATOM 581 C CA B HIS A 1 92 ? -17.256 -10.086 2.156 0.50 44.17 72 HIS A CA 1
ATOM 582 C C A HIS A 1 92 ? -16.535 -11.030 3.131 0.50 45.34 72 HIS A C 1
ATOM 583 C C B HIS A 1 92 ? -16.535 -11.034 3.126 0.50 45.44 72 HIS A C 1
ATOM 584 O O A HIS A 1 92 ? -17.109 -12.034 3.558 0.50 44.80 72 HIS A O 1
ATOM 585 O O B HIS A 1 92 ? -17.107 -12.037 3.555 0.50 44.91 72 HIS A O 1
ATOM 598 N N . GLU A 1 93 ? -15.296 -10.701 3.479 1.00 46.52 73 GLU A N 1
ATOM 599 C CA . GLU A 1 93 ? -14.552 -11.450 4.506 1.00 49.75 73 GLU A CA 1
ATOM 600 C C . GLU A 1 93 ? -15.049 -11.076 5.904 1.00 45.03 73 GLU A C 1
ATOM 601 O O . GLU A 1 93 ? -15.164 -11.928 6.783 1.00 44.29 73 GLU A O 1
ATOM 607 N N . VAL A 1 94 ? -15.355 -9.798 6.091 1.00 44.39 74 VAL A N 1
ATOM 608 C CA . VAL A 1 94 ? -15.889 -9.302 7.367 1.00 43.55 74 VAL A CA 1
ATOM 609 C C . VAL A 1 94 ? -17.208 -10.009 7.709 1.00 42.20 74 VAL A C 1
ATOM 610 O O . VAL A 1 94 ? -17.476 -10.309 8.873 1.00 40.71 74 VAL A O 1
ATOM 614 N N . GLU A 1 95 ? -18.016 -10.286 6.687 1.00 42.81 75 GLU A N 1
ATOM 615 C CA . GLU A 1 95 ? -19.313 -10.971 6.862 1.00 42.44 75 GLU A CA 1
ATOM 616 C C . GLU A 1 95 ? -19.189 -12.435 7.297 1.00 43.22 75 GLU A C 1
ATOM 617 O O . GLU A 1 95 ? -20.144 -13.015 7.821 1.00 42.93 75 GLU A O 1
ATOM 623 N N . LYS A 1 96 ? -18.030 -13.038 7.046 1.00 45.38 76 LYS A N 1
ATOM 624 C CA . LYS A 1 96 ? -17.740 -14.398 7.527 1.00 47.10 76 LYS A CA 1
ATOM 625 C C . LYS A 1 96 ? -17.217 -14.377 8.966 1.00 43.21 76 LYS A C 1
ATOM 626 O O . LYS A 1 96 ? -17.292 -15.374 9.681 1.00 45.25 76 LYS A O 1
ATOM 632 N N . ARG A 1 97 ? -16.698 -13.223 9.370 1.00 41.01 77 ARG A N 1
ATOM 633 C CA . ARG A 1 97 ? -16.129 -13.001 10.701 1.00 41.09 77 ARG A CA 1
ATOM 634 C C . ARG A 1 97 ? -17.170 -12.500 11.713 1.00 40.61 77 ARG A C 1
ATOM 635 O O . ARG A 1 97 ? -17.135 -12.858 12.890 1.00 38.14 77 ARG A O 1
ATOM 643 N N . VAL A 1 98 ? -18.077 -11.653 11.238 1.00 38.69 78 VAL A N 1
ATOM 644 C CA . VAL A 1 98 ? -19.090 -11.011 12.074 1.00 35.36 78 VAL A CA 1
ATOM 645 C C . VAL A 1 98 ? -20.478 -11.482 11.652 1.00 34.41 78 VAL A C 1
ATOM 646 O O . VAL A 1 98 ? -20.783 -11.542 10.461 1.00 33.98 78 VAL A O 1
ATOM 650 N N . ALA A 1 99 ? -21.316 -11.813 12.631 1.00 31.87 79 ALA A N 1
ATOM 651 C CA . ALA A 1 99 ? -22.699 -12.211 12.361 1.00 30.38 79 ALA A CA 1
ATOM 652 C C . ALA A 1 99 ? -23.565 -10.963 12.179 1.00 30.09 79 ALA A C 1
ATOM 653 O O . ALA A 1 99 ? -23.891 -10.281 13.149 1.00 29.66 79 ALA A O 1
ATOM 655 N N . PHE A 1 100 ? -23.915 -10.665 10.932 1.00 30.11 80 PHE A N 1
ATOM 656 C CA . PHE A 1 100 ? -24.795 -9.533 10.621 1.00 29.27 80 PHE A CA 1
ATOM 657 C C . PHE A 1 100 ? -26.231 -10.033 10.507 1.00 29.82 80 PHE A C 1
ATOM 658 O O . PHE A 1 100 ? -26.528 -10.928 9.714 1.00 31.49 80 PHE A O 1
ATOM 666 N N . VAL A 1 101 ? -27.111 -9.468 11.324 1.00 27.92 81 VAL A N 1
ATOM 667 C CA . VAL A 1 101 ? -28.535 -9.785 11.279 1.00 26.93 81 VAL A CA 1
ATOM 668 C C . VAL A 1 101 ? -29.291 -8.470 11.152 1.00 26.51 81 VAL A C 1
ATOM 669 O O . VAL A 1 101 ? -29.465 -7.751 12.131 1.00 25.22 81 VAL A O 1
ATOM 673 N N . MET A 1 102 ? -29.727 -8.161 9.937 1.00 24.98 82 MET A N 1
ATOM 674 C CA . MET A 1 102 ? -30.482 -6.936 9.681 1.00 25.81 82 MET A CA 1
ATOM 675 C C . MET A 1 102 ? -31.954 -7.278 9.506 1.00 25.84 82 MET A C 1
ATOM 676 O O . MET A 1 102 ? -32.335 -8.005 8.587 1.00 24.97 82 MET A O 1
ATOM 681 N N . SER A 1 103 ? -32.764 -6.768 10.423 1.00 25.16 83 SER A N 1
ATOM 682 C CA . SER A 1 103 ? -34.202 -6.979 10.413 1.00 23.73 83 SER A CA 1
ATOM 683 C C . SER A 1 103 ? -34.857 -5.703 9.902 1.00 23.76 83 SER A C 1
ATOM 684 O O . SER A 1 103 ? -34.788 -4.663 10.545 1.00 21.77 83 SER A O 1
ATOM 687 N N . GLY A 1 104 ? -35.473 -5.789 8.735 1.00 23.26 84 GLY A N 1
ATOM 688 C CA . GLY A 1 104 ? -36.135 -4.640 8.132 1.00 21.74 84 GLY A CA 1
ATOM 689 C C . GLY A 1 104 ? -37.493 -4.378 8.752 1.00 21.28 84 GLY A C 1
ATOM 690 O O . GLY A 1 104 ? -38.062 -5.235 9.419 1.00 21.68 84 GLY A O 1
ATOM 691 N N . GLY A 1 105 ? -38.015 -3.184 8.514 1.00 20.49 85 GLY A N 1
ATOM 692 C CA . GLY A 1 105 ? -39.341 -2.822 8.983 1.00 19.87 85 GLY A CA 1
ATOM 693 C C . GLY A 1 105 ? -39.263 -2.108 10.311 1.00 20.28 85 GLY A C 1
ATOM 694 O O . GLY A 1 105 ? -39.024 -2.729 11.350 1.00 21.08 85 GLY A O 1
ATOM 695 N N . THR A 1 106 ? -39.465 -0.795 10.269 1.00 20.61 86 THR A N 1
ATOM 696 C CA . THR A 1 106 ? -39.491 0.036 11.473 1.00 20.47 86 THR A CA 1
ATOM 697 C C . THR A 1 106 ? -40.757 0.882 11.457 1.00 20.71 86 THR A C 1
ATOM 698 O O . THR A 1 106 ? -40.709 2.103 11.330 1.00 21.02 86 THR A O 1
ATOM 702 N N . GLU A 1 107 ? -41.888 0.202 11.586 1.00 20.22 87 GLU A N 1
ATOM 703 C CA . GLU A 1 107 ? -43.202 0.831 11.519 1.00 19.47 87 GLU A CA 1
ATOM 704 C C . GLU A 1 107 ? -43.588 1.449 12.861 1.00 19.75 87 GLU A C 1
ATOM 705 O O . GLU A 1 107 ? -43.051 1.098 13.900 1.00 19.84 87 GLU A O 1
ATOM 711 N N . GLY A 1 108 ? -44.541 2.368 12.817 1.00 20.40 88 GLY A N 1
ATOM 712 C CA . GLY A 1 108 ? -45.025 3.052 14.003 1.00 19.78 88 GLY A CA 1
ATOM 713 C C . GLY A 1 108 ? -43.918 3.869 14.633 1.00 19.89 88 GLY A C 1
ATOM 714 O O . GLY A 1 108 ? -43.297 4.690 13.972 1.00 20.41 88 GLY A O 1
ATOM 715 N N . VAL A 1 109 ? -43.642 3.619 15.906 1.00 19.29 89 VAL A N 1
ATOM 716 C CA . VAL A 1 109 ? -42.605 4.366 16.618 1.00 19.93 89 VAL A CA 1
ATOM 717 C C . VAL A 1 109 ? -41.228 3.693 16.567 1.00 20.81 89 VAL A C 1
ATOM 718 O O . VAL A 1 109 ? -40.277 4.188 17.158 1.00 21.94 89 VAL A O 1
ATOM 722 N N . LEU A 1 110 ? -41.113 2.570 15.866 1.00 20.09 90 LEU A N 1
ATOM 723 C CA . LEU A 1 110 ? -39.830 1.871 15.797 1.00 20.84 90 LEU A CA 1
ATOM 724 C C . LEU A 1 110 ? -38.756 2.772 15.185 1.00 20.52 90 LEU A C 1
ATOM 725 O O . LEU A 1 110 ? -38.961 3.377 14.132 1.00 19.86 90 LEU A O 1
ATOM 730 N N . SER A 1 111 ? -37.630 2.873 15.884 1.00 21.53 91 SER A N 1
ATOM 731 C CA . SER A 1 111 ? -36.561 3.799 15.517 1.00 21.39 91 SER A CA 1
ATOM 732 C C . SER A 1 111 ? -35.354 3.029 15.013 1.00 21.26 91 SER A C 1
ATOM 733 O O . SER A 1 111 ? -34.814 2.200 15.742 1.00 21.44 91 SER A O 1
ATOM 736 N N . PRO A 1 112 ? -34.931 3.286 13.759 1.00 21.46 92 PRO A N 1
ATOM 737 C CA . PRO A 1 112 ? -33.822 2.522 13.197 1.00 21.93 92 PRO A CA 1
ATOM 738 C C . PRO A 1 112 ? -32.528 2.666 13.979 1.00 22.25 92 PRO A C 1
ATOM 739 O O . PRO A 1 112 ? -32.175 3.760 14.422 1.00 22.39 92 PRO A O 1
ATOM 743 N N . HIS A 1 113 ? -31.828 1.551 14.124 1.00 23.29 93 HIS A N 1
ATOM 744 C CA . HIS A 1 113 ? -30.635 1.486 14.959 1.00 23.25 93 HIS A CA 1
ATOM 745 C C . HIS A 1 113 ? -29.907 0.176 14.742 1.00 24.27 93 HIS A C 1
ATOM 746 O O . HIS A 1 113 ? -30.447 -0.763 14.150 1.00 23.34 93 HIS A O 1
ATOM 753 N N . HIS A 1 114 ? -28.681 0.126 15.257 1.00 24.40 94 HIS A N 1
ATOM 754 C CA . HIS A 1 114 ? -27.906 -1.104 15.349 1.00 25.27 94 HIS A CA 1
ATOM 755 C C . HIS A 1 114 ? -27.625 -1.419 16.809 1.00 25.52 94 HIS A C 1
ATOM 756 O O . HIS A 1 114 ? -27.466 -0.514 17.628 1.00 26.04 94 HIS A O 1
ATOM 763 N N . THR A 1 115 ? -27.572 -2.708 17.117 1.00 24.43 95 THR A N 1
ATOM 764 C CA . THR A 1 115 ? -27.019 -3.178 18.379 1.00 26.79 95 THR A CA 1
ATOM 765 C C . THR A 1 115 ? -25.726 -3.900 18.032 1.00 26.88 95 THR A C 1
ATOM 766 O O . THR A 1 115 ? -25.742 -4.921 17.346 1.00 26.27 95 THR A O 1
ATOM 770 N N . VAL A 1 116 ? -24.615 -3.335 18.488 1.00 28.60 96 VAL A N 1
ATOM 771 C CA . VAL A 1 116 ? -23.286 -3.882 18.223 1.00 29.44 96 VAL A CA 1
ATOM 772 C C . VAL A 1 116 ? -22.831 -4.726 19.412 1.00 29.47 96 VAL A C 1
ATOM 773 O O . VAL A 1 116 ? -22.883 -4.272 20.553 1.00 31.30 96 VAL A O 1
ATOM 777 N N . PHE A 1 117 ? -22.400 -5.953 19.128 1.00 29.45 97 PHE A N 1
ATOM 778 C CA . PHE A 1 117 ? -21.916 -6.878 20.153 1.00 30.38 97 PHE A CA 1
ATOM 779 C C . PHE A 1 117 ? -20.423 -7.091 19.968 1.00 33.50 97 PHE A C 1
ATOM 780 O O . PHE A 1 117 ? -19.973 -7.486 18.889 1.00 30.91 97 PHE A O 1
ATOM 788 N N . ALA A 1 118 ? -19.666 -6.849 21.030 1.00 35.77 98 ALA A N 1
ATOM 789 C CA . ALA A 1 118 ? -18.214 -7.046 21.007 1.00 36.42 98 ALA A CA 1
ATOM 790 C C . ALA A 1 118 ? -17.818 -8.068 22.058 1.00 38.40 98 ALA A C 1
ATOM 791 O O . ALA A 1 118 ? -18.410 -8.117 23.138 1.00 35.67 98 ALA A O 1
ATOM 793 N N . ARG A 1 119 ? -16.822 -8.885 21.726 1.00 38.21 99 ARG A N 1
ATOM 794 C CA . ARG A 1 119 ? -16.363 -9.954 22.609 1.00 40.49 99 ARG A CA 1
ATOM 795 C C . ARG A 1 119 ? -14.856 -9.862 22.823 1.00 43.14 99 ARG A C 1
ATOM 796 O O . ARG A 1 119 ? -14.088 -9.787 21.865 1.00 38.39 99 ARG A O 1
ATOM 804 N N . ARG A 1 120 ? -14.455 -9.857 24.091 1.00 44.42 100 ARG A N 1
ATOM 805 C CA . ARG A 1 120 ? -13.043 -9.884 24.486 1.00 46.91 100 ARG A CA 1
ATOM 806 C C . ARG A 1 120 ? -12.810 -11.014 25.481 1.00 48.76 100 ARG A C 1
ATOM 807 O O . ARG A 1 120 ? -13.767 -11.531 26.063 1.00 45.10 100 ARG A O 1
ATOM 815 N N . PRO A 1 121 ? -11.538 -11.401 25.691 1.00 51.31 101 PRO A N 1
ATOM 816 C CA . PRO A 1 121 ? -11.269 -12.358 26.761 1.00 52.86 101 PRO A CA 1
ATOM 817 C C . PRO A 1 121 ? -11.742 -11.824 28.109 1.00 52.47 101 PRO A C 1
ATOM 818 O O . PRO A 1 121 ? -11.674 -10.616 28.356 1.00 49.69 101 PRO A O 1
ATOM 822 N N . ALA A 1 122 ? -12.226 -12.720 28.964 1.00 51.51 102 ALA A N 1
ATOM 823 C CA . ALA A 1 122 ? -12.698 -12.333 30.292 1.00 55.57 102 ALA A CA 1
ATOM 824 C C . ALA A 1 122 ? -11.636 -11.505 31.008 1.00 58.85 102 ALA A C 1
ATOM 825 O O . ALA A 1 122 ? -10.439 -11.795 30.924 1.00 55.84 102 ALA A O 1
ATOM 827 N N . ILE A 1 123 ? -12.094 -10.469 31.703 1.00 62.25 103 ILE A N 1
ATOM 828 C CA . ILE A 1 123 ? -11.217 -9.500 32.337 1.00 68.23 103 ILE A CA 1
ATOM 829 C C . ILE A 1 123 ? -10.748 -10.146 33.636 1.00 72.13 103 ILE A C 1
ATOM 830 O O . ILE A 1 123 ? -11.526 -10.806 34.322 1.00 69.24 103 ILE A O 1
ATOM 835 N N . ASP A 1 124 ? -9.461 -9.985 33.927 1.00 77.72 104 ASP A N 1
ATOM 836 C CA . ASP A 1 124 ? -8.821 -10.567 35.104 1.00 81.35 104 ASP A CA 1
ATOM 837 C C . ASP A 1 124 ? -8.916 -9.591 36.279 1.00 81.79 104 ASP A C 1
ATOM 838 O O . ASP A 1 124 ? -7.996 -8.818 36.555 1.00 81.65 104 ASP A O 1
ATOM 843 N N . ALA A 1 125 ? -10.059 -9.640 36.949 1.00 83.02 105 ALA A N 1
ATOM 844 C CA . ALA A 1 125 ? -10.352 -8.804 38.097 1.00 84.58 105 ALA A CA 1
ATOM 845 C C . ALA A 1 125 ? -11.505 -9.447 38.854 1.00 84.97 105 ALA A C 1
ATOM 846 O O . ALA A 1 125 ? -12.115 -10.417 38.383 1.00 81.64 105 ALA A O 1
ATOM 848 N N . HIS A 1 126 ? -11.797 -8.903 40.027 1.00 87.45 106 HIS A N 1
ATOM 849 C CA . HIS A 1 126 ? -12.893 -9.404 40.840 1.00 86.97 106 HIS A CA 1
ATOM 850 C C . HIS A 1 126 ? -14.217 -9.020 40.210 1.00 83.30 106 HIS A C 1
ATOM 851 O O . HIS A 1 126 ? -14.378 -7.907 39.704 1.00 80.74 106 HIS A O 1
ATOM 858 N N . ARG A 1 127 ? -15.152 -9.960 40.241 1.00 78.91 107 ARG A N 1
ATOM 859 C CA . ARG A 1 127 ? -16.562 -9.654 40.052 1.00 76.66 107 ARG A CA 1
ATOM 860 C C . ARG A 1 127 ? -17.326 -10.493 41.063 1.00 72.12 107 ARG A C 1
ATOM 861 O O . ARG A 1 127 ? -16.823 -11.534 41.494 1.00 64.74 107 ARG A O 1
ATOM 869 N N . PRO A 1 128 ? -18.542 -10.061 41.437 1.00 70.07 108 PRO A N 1
ATOM 870 C CA . PRO A 1 128 ? -19.281 -10.818 42.441 1.00 65.66 108 PRO A CA 1
ATOM 871 C C . PRO A 1 128 ? -19.754 -12.177 41.939 1.00 59.74 108 PRO A C 1
ATOM 872 O O . PRO A 1 128 ? -19.551 -12.532 40.774 1.00 56.34 108 PRO A O 1
ATOM 876 N N . ALA A 1 129 ? -20.396 -12.927 42.825 1.00 52.65 109 ALA A N 1
ATOM 877 C CA . ALA A 1 129 ? -21.140 -14.105 42.397 1.00 52.70 109 ALA A CA 1
ATOM 878 C C . ALA A 1 129 ? -22.229 -13.632 41.439 1.00 50.10 109 ALA A C 1
ATOM 879 O O . ALA A 1 129 ? -22.621 -12.461 41.451 1.00 47.71 109 ALA A O 1
ATOM 881 N N . GLY A 1 130 ? -22.696 -14.542 40.599 1.00 47.72 110 GLY A N 1
ATOM 882 C CA . GLY A 1 130 ? -23.719 -14.218 39.621 1.00 46.67 110 GLY A CA 1
ATOM 883 C C . GLY A 1 130 ? -23.237 -14.285 38.187 1.00 45.40 110 GLY A C 1
ATOM 884 O O . GLY A 1 130 ? -22.191 -13.747 37.818 1.00 47.38 110 GLY A O 1
ATOM 885 N N . LYS A 1 131 ? -24.036 -14.946 37.374 1.00 41.36 111 LYS A N 1
ATOM 886 C CA . LYS A 1 131 ? -23.727 -15.125 35.963 1.00 39.67 111 LYS A CA 1
ATOM 887 C C . LYS A 1 131 ? -23.836 -13.796 35.222 1.00 37.49 111 LYS A C 1
ATOM 888 O O . LYS A 1 131 ? -24.549 -12.894 35.657 1.00 36.57 111 LYS A O 1
ATOM 894 N N . ARG A 1 132 ? -23.097 -13.673 34.123 1.00 36.69 112 ARG A N 1
ATOM 895 C CA . ARG A 1 132 ? -23.118 -12.463 33.299 1.00 35.82 112 ARG A CA 1
ATOM 896 C C . ARG A 1 132 ? -23.257 -12.805 31.816 1.00 34.97 112 ARG A C 1
ATOM 897 O O . ARG A 1 132 ? -23.103 -13.957 31.407 1.00 34.77 112 ARG A O 1
ATOM 905 N N . LEU A 1 133 ? -23.551 -11.776 31.029 1.00 34.64 113 LEU A N 1
ATOM 906 C CA . LEU A 1 133 ? -23.872 -11.934 29.611 1.00 34.82 113 LEU A CA 1
ATOM 907 C C . LEU A 1 133 ? -22.746 -12.606 28.830 1.00 32.98 113 LEU A C 1
ATOM 908 O O . LEU A 1 133 ? -21.585 -12.214 28.928 1.00 32.51 113 LEU A O 1
ATOM 913 N N . THR A 1 134 ? -23.112 -13.629 28.071 1.00 34.44 114 THR A N 1
ATOM 914 C CA . THR A 1 134 ? -22.211 -14.231 27.097 1.00 36.34 114 THR A CA 1
ATOM 915 C C . THR A 1 134 ? -22.935 -14.407 25.761 1.00 36.84 114 THR A C 1
ATOM 916 O O . THR A 1 134 ? -24.167 -14.396 25.695 1.00 35.95 114 THR A O 1
ATOM 920 N N . LEU A 1 135 ? -22.149 -14.572 24.707 1.00 37.13 115 LEU A N 1
ATOM 921 C CA . LEU A 1 135 ? -22.663 -14.613 23.341 1.00 37.85 115 LEU A CA 1
ATOM 922 C C . LEU A 1 135 ? -21.776 -15.486 22.466 1.00 36.93 115 LEU A C 1
ATOM 923 O O . LEU A 1 135 ? -20.560 -15.517 22.646 1.00 37.31 115 LEU A O 1
ATOM 928 N N . GLY A 1 136 ? -22.396 -16.196 21.524 1.00 36.25 116 GLY A N 1
ATOM 929 C CA . GLY A 1 136 ? -21.669 -16.993 20.532 1.00 36.90 116 GLY A CA 1
ATOM 930 C C . GLY A 1 136 ? -22.387 -16.983 19.197 1.00 37.15 116 GLY A C 1
ATOM 931 O O . GLY A 1 136 ? -23.592 -16.746 19.137 1.00 34.90 116 GLY A O 1
ATOM 932 N N . ILE A 1 137 ? -21.640 -17.232 18.126 1.00 36.98 117 ILE A N 1
ATOM 933 C CA . ILE A 1 137 ? -22.188 -17.173 16.768 1.00 36.40 117 ILE A CA 1
ATOM 934 C C . ILE A 1 137 ? -21.898 -18.446 15.976 1.00 37.34 117 ILE A C 1
ATOM 935 O O . ILE A 1 137 ? -20.992 -19.208 16.306 1.00 36.98 117 ILE A O 1
ATOM 940 N N . ALA A 1 138 ? -22.687 -18.661 14.933 1.00 35.70 118 ALA A N 1
ATOM 941 C CA . ALA A 1 138 ? -22.476 -19.771 14.008 1.00 36.70 118 ALA A CA 1
ATOM 942 C C . ALA A 1 138 ? -23.167 -19.494 12.678 1.00 40.07 118 ALA A C 1
ATOM 943 O O . ALA A 1 138 ? -24.040 -18.628 12.587 1.00 38.00 118 ALA A O 1
ATOM 945 N N . PHE A 1 139 ? -22.760 -20.237 11.656 1.00 36.81 119 PHE A N 1
ATOM 946 C CA . PHE A 1 139 ? -23.318 -20.113 10.311 1.00 36.53 119 PHE A CA 1
ATOM 947 C C . PHE A 1 139 ? -23.644 -21.494 9.766 1.00 38.61 119 PHE A C 1
ATOM 948 O O . PHE A 1 139 ? -22.962 -22.468 10.087 1.00 40.30 119 PHE A O 1
ATOM 956 N N . THR A 1 140 ? -24.687 -21.583 8.948 1.00 38.25 120 THR A N 1
ATOM 957 C CA . THR A 1 140 ? -24.946 -22.807 8.196 1.00 37.10 120 THR A CA 1
ATOM 958 C C . THR A 1 140 ? -24.391 -22.639 6.800 1.00 38.08 120 THR A C 1
ATOM 959 O O . THR A 1 140 ? -23.986 -21.543 6.402 1.00 37.62 120 THR A O 1
ATOM 963 N N . ARG A 1 141 ? -24.391 -23.740 6.064 1.00 37.83 121 ARG A N 1
ATOM 964 C CA . ARG A 1 141 ? -24.157 -23.708 4.622 1.00 39.10 121 ARG A CA 1
ATOM 965 C C . ARG A 1 141 ? -25.310 -23.002 3.912 1.00 38.85 121 ARG A C 1
ATOM 966 O O . ARG A 1 141 ? -26.397 -22.833 4.477 1.00 37.74 121 ARG A O 1
ATOM 974 N N . ASP A 1 142 ? -25.065 -22.605 2.667 1.00 39.58 122 ASP A N 1
ATOM 975 C CA . ASP A 1 142 ? -26.123 -22.101 1.796 1.00 41.19 122 ASP A CA 1
ATOM 976 C C . ASP A 1 142 ? -27.164 -23.186 1.563 1.00 42.67 122 ASP A C 1
ATOM 977 O O . ASP A 1 142 ? -26.837 -24.369 1.473 1.00 43.25 122 ASP A O 1
ATOM 982 N N . PHE A 1 143 ? -28.420 -22.771 1.474 1.00 42.73 123 PHE A N 1
ATOM 983 C CA . PHE A 1 143 ? -29.523 -23.681 1.189 1.00 42.17 123 PHE A CA 1
ATOM 984 C C . PHE A 1 143 ? -29.928 -23.599 -0.274 1.00 42.44 123 PHE A C 1
ATOM 985 O O . PHE A 1 143 ? -29.928 -22.524 -0.872 1.00 42.04 123 PHE A O 1
ATOM 993 N N . LEU A 1 144 ? -30.265 -24.751 -0.843 1.00 42.33 124 LEU A N 1
ATOM 994 C CA . LEU A 1 144 ? -30.945 -24.800 -2.138 1.00 41.92 124 LEU A CA 1
ATOM 995 C C . LEU A 1 144 ? -32.353 -24.241 -1.941 1.00 41.61 124 LEU A C 1
ATOM 996 O O . LEU A 1 144 ? -32.930 -24.405 -0.864 1.00 38.64 124 LEU A O 1
ATOM 1001 N N . PRO A 1 145 ? -32.915 -23.574 -2.968 1.00 40.21 125 PRO A N 1
ATOM 1002 C CA . PRO A 1 145 ? -34.276 -23.044 -2.848 1.00 39.89 125 PRO A CA 1
ATOM 1003 C C . PRO A 1 145 ? -35.289 -24.060 -2.307 1.00 40.78 125 PRO A C 1
ATOM 1004 O O . PRO A 1 145 ? -36.102 -23.735 -1.439 1.00 37.39 125 PRO A O 1
ATOM 1008 N N . GLU A 1 146 ? -35.210 -25.287 -2.811 1.00 40.18 126 GLU A N 1
ATOM 1009 C CA . GLU A 1 146 ? -36.132 -26.365 -2.415 1.00 41.21 126 GLU A CA 1
ATOM 1010 C C . GLU A 1 146 ? -35.954 -26.860 -0.974 1.00 39.97 126 GLU A C 1
ATOM 1011 O O . GLU A 1 146 ? -36.789 -27.605 -0.472 1.00 41.97 126 GLU A O 1
ATOM 1017 N N . GLU A 1 147 ? -34.869 -26.455 -0.322 1.00 39.27 127 GLU A N 1
ATOM 1018 C CA . GLU A 1 147 ? -34.622 -26.803 1.086 1.00 39.54 127 GLU A CA 1
ATOM 1019 C C . GLU A 1 147 ? -35.232 -25.798 2.069 1.00 39.13 127 GLU A C 1
ATOM 1020 O O . GLU A 1 147 ? -35.389 -26.098 3.255 1.00 36.91 127 GLU A O 1
ATOM 1026 N N . ILE A 1 148 ? -35.562 -24.607 1.578 1.00 38.70 128 ILE A N 1
ATOM 1027 C CA . ILE A 1 148 ? -36.141 -23.566 2.426 1.00 37.25 128 ILE A CA 1
ATOM 1028 C C . ILE A 1 148 ? -37.523 -24.005 2.917 1.00 37.19 128 ILE A C 1
ATOM 1029 O O . ILE A 1 148 ? -38.363 -24.470 2.139 1.00 37.70 128 ILE A O 1
ATOM 1034 N N . GLY A 1 149 ? -37.733 -23.866 4.220 1.00 33.84 129 GLY A N 1
ATOM 1035 C CA . GLY A 1 149 ? -38.983 -24.270 4.864 1.00 35.55 129 GLY A CA 1
ATOM 1036 C C . GLY A 1 149 ? -39.103 -25.759 5.152 1.00 36.65 129 GLY A C 1
ATOM 1037 O O . GLY A 1 149 ? -40.175 -26.236 5.524 1.00 36.63 129 GLY A O 1
ATOM 1038 N N . ARG A 1 150 ? -38.001 -26.487 5.013 1.00 39.54 130 ARG A N 1
ATOM 1039 C CA . ARG A 1 150 ? -38.030 -27.956 5.076 1.00 41.94 130 ARG A CA 1
ATOM 1040 C C . ARG A 1 150 ? -36.911 -28.569 5.930 1.00 43.45 130 ARG A C 1
ATOM 1041 O O . ARG A 1 150 ? -36.080 -27.858 6.494 1.00 40.55 130 ARG A O 1
ATOM 1049 N N . HIS A 1 151 ? -36.923 -29.900 6.009 1.00 44.50 131 HIS A N 1
ATOM 1050 C CA . HIS A 1 151 ? -36.005 -30.692 6.849 1.00 44.91 131 HIS A CA 1
ATOM 1051 C C . HIS A 1 151 ? -34.560 -30.190 6.900 1.00 39.58 131 HIS A C 1
ATOM 1052 O O . HIS A 1 151 ? -33.984 -30.044 7.979 1.00 38.36 131 HIS A O 1
ATOM 1059 N N . ALA A 1 152 ? -33.973 -29.954 5.734 1.00 38.42 132 ALA A N 1
ATOM 1060 C CA . ALA A 1 152 ? -32.565 -29.550 5.650 1.00 37.99 132 ALA A CA 1
ATOM 1061 C C . ALA A 1 152 ? -32.314 -28.245 6.402 1.00 40.32 132 ALA A C 1
ATOM 1062 O O . ALA A 1 152 ? -31.299 -28.094 7.082 1.00 41.10 132 ALA A O 1
ATOM 1064 N N . GLN A 1 153 ? -33.243 -27.303 6.276 1.00 38.13 133 GLN A N 1
ATOM 1065 C CA . GLN A 1 153 ? -33.129 -26.036 6.992 1.00 36.53 133 GLN A CA 1
ATOM 1066 C C . GLN A 1 153 ? -33.266 -26.258 8.496 1.00 35.28 133 GLN A C 1
ATOM 1067 O O . GLN A 1 153 ? -32.533 -25.666 9.283 1.00 37.76 133 GLN A O 1
ATOM 1073 N N . ILE A 1 154 ? -34.192 -27.131 8.882 1.00 37.67 134 ILE A N 1
ATOM 1074 C CA . ILE A 1 154 ? -34.400 -27.467 10.298 1.00 36.74 134 ILE A CA 1
ATOM 1075 C C . ILE A 1 154 ? -33.124 -28.047 10.909 1.00 38.41 134 ILE A C 1
ATOM 1076 O O . ILE A 1 154 ? -32.631 -27.563 11.933 1.00 34.86 134 ILE A O 1
ATOM 1081 N N . THR A 1 155 ? -32.581 -29.074 10.264 1.00 40.96 135 THR A N 1
ATOM 1082 C CA . THR A 1 155 ? -31.440 -29.807 10.830 1.00 42.43 135 THR A CA 1
ATOM 1083 C C . THR A 1 155 ? -30.123 -29.030 10.774 1.00 39.64 135 THR A C 1
ATOM 1084 O O . THR A 1 155 ? -29.346 -29.073 11.726 1.00 38.82 135 THR A O 1
ATOM 1088 N N . GLU A 1 156 ? -29.865 -28.318 9.678 1.00 40.32 136 GLU A N 1
ATOM 1089 C CA . GLU A 1 156 ? -28.652 -27.484 9.597 1.00 40.22 136 GLU A CA 1
ATOM 1090 C C . GLU A 1 156 ? -28.682 -26.378 10.656 1.00 40.15 136 GLU A C 1
ATOM 1091 O O . GLU A 1 156 ? -27.658 -26.049 11.254 1.00 37.75 136 GLU A O 1
ATOM 1097 N N . THR A 1 157 ? -29.859 -25.800 10.877 1.00 39.62 137 THR A N 1
ATOM 1098 C CA . THR A 1 157 ? -30.027 -24.776 11.916 1.00 39.17 137 THR A CA 1
ATOM 1099 C C . THR A 1 157 ? -29.733 -25.355 13.304 1.00 38.11 137 THR A C 1
ATOM 1100 O O . THR A 1 157 ? -28.988 -24.760 14.085 1.00 36.59 137 THR A O 1
ATOM 1104 N N . ALA A 1 158 ? -30.312 -26.517 13.596 1.00 39.06 138 ALA A N 1
ATOM 1105 C CA . ALA A 1 158 ? -30.101 -27.187 14.891 1.00 39.84 138 ALA A CA 1
ATOM 1106 C C . ALA A 1 158 ? -28.613 -27.376 15.178 1.00 39.63 138 ALA A C 1
ATOM 1107 O O . ALA A 1 158 ? -28.145 -27.090 16.279 1.00 43.00 138 ALA A O 1
ATOM 1109 N N . GLY A 1 159 ? -27.876 -27.843 14.173 1.00 41.78 139 GLY A N 1
ATOM 1110 C CA . GLY A 1 159 ? -26.414 -27.979 14.270 1.00 41.32 139 GLY A CA 1
ATOM 1111 C C . GLY A 1 159 ? -25.728 -26.669 14.621 1.00 41.01 139 GLY A C 1
ATOM 1112 O O . GLY A 1 159 ? -24.894 -26.608 15.530 1.00 42.39 139 GLY A O 1
ATOM 1113 N N . ALA A 1 160 ? -26.091 -25.615 13.899 1.00 38.88 140 ALA A N 1
ATOM 1114 C CA . ALA A 1 160 ? -25.510 -24.282 14.111 1.00 37.52 140 ALA A CA 1
ATOM 1115 C C . ALA A 1 160 ? -25.812 -23.729 15.506 1.00 36.76 140 ALA A C 1
ATOM 1116 O O . ALA A 1 160 ? -24.956 -23.095 16.132 1.00 36.30 140 ALA A O 1
ATOM 1118 N N . VAL A 1 161 ? -27.033 -23.957 15.981 1.00 36.52 141 VAL A N 1
ATOM 1119 C CA . VAL A 1 161 ? -27.434 -23.489 17.315 1.00 38.31 141 VAL A CA 1
ATOM 1120 C C . VAL A 1 161 ? -26.546 -24.108 18.396 1.00 39.69 141 VAL A C 1
ATOM 1121 O O . VAL A 1 161 ? -26.084 -23.414 19.302 1.00 38.99 141 VAL A O 1
ATOM 1125 N N . LYS A 1 162 ? -26.313 -25.413 18.293 1.00 42.09 142 LYS A N 1
ATOM 1126 C CA . LYS A 1 162 ? -25.436 -26.105 19.247 1.00 42.98 142 LYS A CA 1
ATOM 1127 C C . LYS A 1 162 ? -24.005 -25.576 19.162 1.00 40.70 142 LYS A C 1
ATOM 1128 O O . LYS A 1 162 ? -23.355 -25.375 20.188 1.00 38.74 142 LYS A O 1
ATOM 1134 N N . ARG A 1 163 ? -23.537 -25.316 17.944 1.00 40.81 143 ARG A N 1
ATOM 1135 C CA . ARG A 1 163 ? -22.207 -24.716 17.736 1.00 43.05 143 ARG A CA 1
ATOM 1136 C C . ARG A 1 163 ? -22.097 -23.318 18.353 1.00 42.96 143 ARG A C 1
ATOM 1137 O O . ARG A 1 163 ? -21.079 -22.973 18.956 1.00 42.70 143 ARG A O 1
ATOM 1145 N N . ALA A 1 164 ? -23.146 -22.516 18.198 1.00 40.44 144 ALA A N 1
ATOM 1146 C CA . ALA A 1 164 ? -23.159 -21.154 18.754 1.00 39.45 144 ALA A CA 1
ATOM 1147 C C . ALA A 1 164 ? -23.150 -21.178 20.288 1.00 38.59 144 ALA A C 1
ATOM 1148 O O . ALA A 1 164 ? -22.484 -20.361 20.933 1.00 36.69 144 ALA A O 1
ATOM 1150 N N . MET A 1 165 ? -23.906 -22.112 20.857 1.00 40.98 145 MET A N 1
ATOM 1151 C CA . MET A 1 165 ? -23.960 -22.290 22.315 1.00 43.99 145 MET A CA 1
ATOM 1152 C C . MET A 1 165 ? -22.588 -22.642 22.873 1.00 47.61 145 MET A C 1
ATOM 1153 O O . MET A 1 165 ? -22.159 -22.095 23.892 1.00 47.68 145 MET A O 1
ATOM 1158 N N . ARG A 1 166 ? -21.918 -23.568 22.196 1.00 50.38 146 ARG A N 1
ATOM 1159 C CA . ARG A 1 166 ? -20.548 -23.953 22.548 1.00 52.88 146 ARG A CA 1
ATOM 1160 C C . ARG A 1 166 ? -19.602 -22.762 22.422 1.00 48.30 146 ARG A C 1
ATOM 1161 O O . ARG A 1 166 ? -18.809 -22.493 23.322 1.00 48.09 146 ARG A O 1
ATOM 1169 N N . ASP A 1 167 ? -19.708 -22.048 21.306 1.00 45.30 147 ASP A N 1
ATOM 1170 C CA . ASP A 1 167 ? -18.920 -20.827 21.067 1.00 45.38 147 ASP A CA 1
ATOM 1171 C C . ASP A 1 167 ? -19.140 -19.771 22.159 1.00 47.32 147 ASP A C 1
ATOM 1172 O O . ASP A 1 167 ? -18.227 -19.017 22.502 1.00 47.99 147 ASP A O 1
ATOM 1177 N N . ALA A 1 168 ? -20.358 -19.729 22.690 1.00 44.96 148 ALA A N 1
ATOM 1178 C CA . ALA A 1 168 ? -20.730 -18.789 23.761 1.00 45.37 148 ALA A CA 1
ATOM 1179 C C . ALA A 1 168 ? -20.248 -19.217 25.146 1.00 45.55 148 ALA A C 1
ATOM 1180 O O . ALA A 1 168 ? -20.213 -18.408 26.071 1.00 44.19 148 ALA A O 1
ATOM 1182 N N . GLY A 1 169 ? -19.900 -20.489 25.290 1.00 47.81 149 GLY A N 1
ATOM 1183 C CA . GLY A 1 169 ? -19.567 -21.052 26.604 1.00 48.29 149 GLY A CA 1
ATOM 1184 C C . GLY A 1 169 ? -20.793 -21.172 27.496 1.00 49.81 149 GLY A C 1
ATOM 1185 O O . GLY A 1 169 ? -20.720 -20.965 28.706 1.00 49.17 149 GLY A O 1
ATOM 1186 N N . ILE A 1 170 ? -21.926 -21.501 26.886 1.00 53.04 150 ILE A N 1
ATOM 1187 C CA . ILE A 1 170 ? -23.179 -21.676 27.618 1.00 55.07 150 ILE A CA 1
ATOM 1188 C C . ILE A 1 170 ? -23.259 -23.133 28.055 1.00 58.70 150 ILE A C 1
ATOM 1189 O O . ILE A 1 170 ? -23.320 -24.036 27.219 1.00 61.21 150 ILE A O 1
ATOM 1194 N N . ALA A 1 171 ? -23.262 -23.339 29.370 1.00 60.15 151 ALA A N 1
ATOM 1195 C CA . ALA A 1 171 ? -23.114 -24.674 29.964 1.00 62.19 151 ALA A CA 1
ATOM 1196 C C . ALA A 1 171 ? -24.352 -25.552 29.797 1.00 62.92 151 ALA A C 1
ATOM 1197 O O . ALA A 1 171 ? -24.237 -26.745 29.514 1.00 66.48 151 ALA A O 1
ATOM 1199 N N . SER A 1 172 ? -25.526 -24.961 29.986 1.00 58.39 152 SER A N 1
ATOM 1200 C CA . SER A 1 172 ? -26.790 -25.692 29.854 1.00 56.43 152 SER A CA 1
ATOM 1201 C C . SER A 1 172 ? -27.874 -24.844 29.200 1.00 54.27 152 SER A C 1
ATOM 1202 O O . SER A 1 172 ? -27.734 -23.630 29.083 1.00 52.94 152 SER A O 1
ATOM 1205 N N . ILE A 1 173 ? -28.956 -25.508 28.801 1.00 54.11 153 ILE A N 1
ATOM 1206 C CA . ILE A 1 173 ? -30.107 -24.859 28.153 1.00 53.50 153 ILE A CA 1
ATOM 1207 C C . ILE A 1 173 ? -30.730 -23.811 29.078 1.00 51.59 153 ILE A C 1
ATOM 1208 O O . ILE A 1 173 ? -31.238 -22.793 28.615 1.00 45.65 153 ILE A O 1
ATOM 1213 N N . ASP A 1 174 ? -30.679 -24.066 30.382 1.00 49.29 154 ASP A N 1
ATOM 1214 C CA . ASP A 1 174 ? -31.184 -23.122 31.392 1.00 49.94 154 ASP A CA 1
ATOM 1215 C C . ASP A 1 174 ? -30.503 -21.753 31.335 1.00 45.33 154 ASP A C 1
ATOM 1216 O O . ASP A 1 174 ? -31.098 -20.750 31.719 1.00 46.23 154 ASP A O 1
ATOM 1221 N N . ASP A 1 175 ? -29.264 -21.721 30.854 1.00 40.32 155 ASP A N 1
ATOM 1222 C CA . ASP A 1 175 ? -28.494 -20.476 30.736 1.00 37.61 155 ASP A CA 1
ATOM 1223 C C . ASP A 1 175 ? -28.570 -19.832 29.345 1.00 35.28 155 ASP A C 1
ATOM 1224 O O . ASP A 1 175 ? -27.887 -18.847 29.080 1.00 34.84 155 ASP A O 1
ATOM 1229 N N . LEU A 1 176 ? -29.383 -20.402 28.465 1.00 36.10 156 LEU A N 1
ATOM 1230 C CA . LEU A 1 176 ? -29.625 -19.832 27.141 1.00 35.35 156 LEU A CA 1
ATOM 1231 C C . LEU A 1 176 ? -30.884 -18.973 27.211 1.00 34.89 156 LEU A C 1
ATOM 1232 O O . LEU A 1 176 ? -31.925 -19.436 27.673 1.00 33.94 156 LEU A O 1
ATOM 1237 N N . HIS A 1 177 ? -30.788 -17.734 26.739 1.00 35.42 157 HIS A N 1
ATOM 1238 C CA . HIS A 1 177 ? -31.887 -16.765 26.873 1.00 33.73 157 HIS A CA 1
ATOM 1239 C C . HIS A 1 177 ? -32.450 -16.219 25.554 1.00 34.02 157 HIS A C 1
ATOM 1240 O O . HIS A 1 177 ? -33.553 -15.689 25.534 1.00 32.52 157 HIS A O 1
ATOM 1247 N N . PHE A 1 178 ? -31.704 -16.346 24.464 1.00 32.60 158 PHE A N 1
ATOM 1248 C CA . PHE A 1 178 ? -32.141 -15.817 23.168 1.00 31.05 158 PHE A CA 1
ATOM 1249 C C . PHE A 1 178 ? -31.326 -16.450 22.053 1.00 31.52 158 PHE A C 1
ATOM 1250 O O . PHE A 1 178 ? -30.099 -16.479 22.114 1.00 29.78 158 PHE A O 1
ATOM 1258 N N . VAL A 1 179 ? -32.016 -16.969 21.045 1.00 30.15 159 VAL A N 1
ATOM 1259 C CA . VAL A 1 179 ? -31.362 -17.473 19.844 1.00 29.48 159 VAL A CA 1
ATOM 1260 C C . VAL A 1 179 ? -31.912 -16.721 18.634 1.00 28.57 159 VAL A C 1
ATOM 1261 O O . VAL A 1 179 ? -33.058 -16.934 18.228 1.00 29.48 159 VAL A O 1
ATOM 1265 N N . GLN A 1 180 ? -31.083 -15.841 18.080 1.00 27.89 160 GLN A N 1
ATOM 1266 C CA . GLN A 1 180 ? -31.422 -15.077 16.885 1.00 28.71 160 GLN A CA 1
ATOM 1267 C C . GLN A 1 180 ? -30.941 -15.834 15.660 1.00 30.71 160 GLN A C 1
ATOM 1268 O O . GLN A 1 180 ? -29.800 -16.281 15.616 1.00 31.68 160 GLN A O 1
ATOM 1274 N N . VAL A 1 181 ? -31.811 -15.970 14.666 1.00 30.09 161 VAL A N 1
ATOM 1275 C CA . VAL A 1 181 ? -31.417 -16.548 13.385 1.00 30.79 161 VAL A CA 1
ATOM 1276 C C . VAL A 1 181 ? -31.848 -15.641 12.218 1.00 30.96 161 VAL A C 1
ATOM 1277 O O . VAL A 1 181 ? -32.973 -15.143 12.181 1.00 30.20 161 VAL A O 1
ATOM 1281 N N . LYS A 1 182 ? -30.921 -15.398 11.297 1.00 28.57 162 LYS A N 1
ATOM 1282 C CA . LYS A 1 182 ? -31.233 -14.754 10.025 1.00 28.16 162 LYS A CA 1
ATOM 1283 C C . LYS A 1 182 ? -31.283 -15.861 8.977 1.00 29.56 162 LYS A C 1
ATOM 1284 O O . LYS A 1 182 ? -30.408 -16.723 8.951 1.00 30.18 162 LYS A O 1
ATOM 1290 N N . CYS A 1 183 ? -32.299 -15.827 8.121 1.00 28.50 163 CYS A N 1
ATOM 1291 C CA . CYS A 1 183 ? -32.568 -16.911 7.169 1.00 29.34 163 CYS A CA 1
ATOM 1292 C C . CYS A 1 183 ? -33.002 -16.369 5.794 1.00 29.89 163 CYS A C 1
ATOM 1293 O O . CYS A 1 183 ? -33.357 -15.195 5.675 1.00 26.38 163 CYS A O 1
ATOM 1296 N N . PRO A 1 184 ? -32.954 -17.213 4.744 1.00 29.82 164 PRO A N 1
ATOM 1297 C CA . PRO A 1 184 ? -33.256 -16.724 3.397 1.00 29.37 164 PRO A CA 1
ATOM 1298 C C . PRO A 1 184 ? -34.737 -16.711 3.058 1.00 30.08 164 PRO A C 1
ATOM 1299 O O . PRO A 1 184 ? -35.586 -16.987 3.903 1.00 29.31 164 PRO A O 1
ATOM 1303 N N . LEU A 1 185 ? -35.026 -16.377 1.809 1.00 29.12 165 LEU A N 1
ATOM 1304 C CA . LEU A 1 185 ? -36.384 -16.423 1.291 1.00 29.97 165 LEU A CA 1
ATOM 1305 C C . LEU A 1 185 ? -36.353 -16.827 -0.176 1.00 29.50 165 LEU A C 1
ATOM 1306 O O . LEU A 1 185 ? -35.280 -17.001 -0.756 1.00 31.83 165 LEU A O 1
ATOM 1311 N N . LEU A 1 186 ? -37.533 -16.986 -0.763 1.00 29.77 166 LEU A N 1
ATOM 1312 C CA . LEU A 1 186 ? -37.644 -17.360 -2.164 1.00 31.54 166 LEU A CA 1
ATOM 1313 C C . LEU A 1 186 ? -37.963 -16.160 -3.038 1.00 34.22 166 LEU A C 1
ATOM 1314 O O . LEU A 1 186 ? -38.742 -15.287 -2.666 1.00 34.29 166 LEU A O 1
ATOM 1319 N N . THR A 1 187 ? -37.343 -16.147 -4.207 1.00 36.05 167 THR A N 1
ATOM 1320 C CA . THR A 1 187 ? -37.633 -15.191 -5.272 1.00 35.39 167 THR A CA 1
ATOM 1321 C C . THR A 1 187 ? -38.128 -15.987 -6.477 1.00 36.12 167 THR A C 1
ATOM 1322 O O . THR A 1 187 ? -38.001 -17.210 -6.489 1.00 35.86 167 THR A O 1
ATOM 1326 N N . PRO A 1 188 ? -38.692 -15.307 -7.497 1.00 37.04 168 PRO A N 1
ATOM 1327 C CA . PRO A 1 188 ? -39.106 -16.042 -8.699 1.00 38.95 168 PRO A CA 1
ATOM 1328 C C . PRO A 1 188 ? -37.970 -16.837 -9.355 1.00 39.70 168 PRO A C 1
ATOM 1329 O O . PRO A 1 188 ? -38.196 -17.952 -9.830 1.00 38.43 168 PRO A O 1
ATOM 1333 N N . ALA A 1 189 ? -36.770 -16.261 -9.368 1.00 38.32 169 ALA A N 1
ATOM 1334 C CA . ALA A 1 189 ? -35.583 -16.937 -9.910 1.00 40.18 169 ALA A CA 1
ATOM 1335 C C . ALA A 1 189 ? -35.265 -18.237 -9.162 1.00 38.37 169 ALA A C 1
ATOM 1336 O O . ALA A 1 189 ? -34.946 -19.257 -9.776 1.00 39.51 169 ALA A O 1
ATOM 1338 N N . LYS A 1 190 ? -35.350 -18.191 -7.838 1.00 35.77 170 LYS A N 1
ATOM 1339 C CA . LYS A 1 190 ? -35.084 -19.371 -7.010 1.00 35.50 170 LYS A CA 1
ATOM 1340 C C . LYS A 1 190 ? -36.170 -20.425 -7.167 1.00 36.61 170 LYS A C 1
ATOM 1341 O O . LYS A 1 190 ? -35.883 -21.620 -7.161 1.00 34.09 170 LYS A O 1
ATOM 1347 N N . ILE A 1 191 ? -37.414 -19.975 -7.289 1.00 35.48 171 ILE A N 1
ATOM 1348 C CA . ILE A 1 191 ? -38.541 -20.878 -7.541 1.00 38.42 171 ILE A CA 1
ATOM 1349 C C . ILE A 1 191 ? -38.359 -21.606 -8.876 1.00 40.61 171 ILE A C 1
ATOM 1350 O O . ILE A 1 191 ? -38.571 -22.822 -8.968 1.00 41.20 171 ILE A O 1
ATOM 1355 N N . ALA A 1 192 ? -37.949 -20.855 -9.893 1.00 41.22 172 ALA A N 1
ATOM 1356 C CA . ALA A 1 192 ? -37.697 -21.412 -11.231 1.00 44.62 172 ALA A CA 1
ATOM 1357 C C . ALA A 1 192 ? -36.539 -22.412 -11.218 1.00 46.22 172 ALA A C 1
ATOM 1358 O O . ALA A 1 192 ? -36.609 -23.466 -11.853 1.00 49.13 172 ALA A O 1
ATOM 1360 N N A SER A 1 193 ? -35.479 -22.068 -10.494 0.50 44.85 173 SER A N 1
ATOM 1361 N N B SER A 1 193 ? -35.478 -22.067 -10.493 0.50 45.90 173 SER A N 1
ATOM 1362 C CA A SER A 1 193 ? -34.318 -22.952 -10.341 0.50 45.81 173 SER A CA 1
ATOM 1363 C CA B SER A 1 193 ? -34.314 -22.948 -10.333 0.50 47.61 173 SER A CA 1
ATOM 1364 C C A SER A 1 193 ? -34.702 -24.276 -9.679 0.50 46.12 173 SER A C 1
ATOM 1365 C C B SER A 1 193 ? -34.701 -24.274 -9.678 0.50 47.11 173 SER A C 1
ATOM 1366 O O A SER A 1 193 ? -34.281 -25.347 -10.115 0.50 46.27 173 SER A O 1
ATOM 1367 O O B SER A 1 193 ? -34.281 -25.346 -10.116 0.50 47.15 173 SER A O 1
ATOM 1372 N N . ALA A 1 194 ? -35.509 -24.186 -8.628 1.00 46.58 174 ALA A N 1
ATOM 1373 C CA . ALA A 1 194 ? -36.007 -25.370 -7.922 1.00 49.48 174 ALA A CA 1
ATOM 1374 C C . ALA A 1 194 ? -36.782 -26.291 -8.870 1.00 51.81 174 ALA A C 1
ATOM 1375 O O . ALA A 1 194 ? -36.512 -27.495 -8.956 1.00 54.02 174 ALA A O 1
ATOM 1377 N N . ARG A 1 195 ? -37.741 -25.705 -9.579 1.00 53.09 175 ARG A N 1
ATOM 1378 C CA . ARG A 1 195 ? -38.567 -26.443 -10.544 1.00 56.40 175 ARG A CA 1
ATOM 1379 C C . ARG A 1 195 ? -37.747 -27.084 -11.659 1.00 55.85 175 ARG A C 1
ATOM 1380 O O . ARG A 1 195 ? -38.098 -28.157 -12.152 1.00 55.86 175 ARG A O 1
ATOM 1388 N N . SER A 1 196 ? -36.657 -26.425 -12.045 1.00 53.30 176 SER A N 1
ATOM 1389 C CA . SER A 1 196 ? -35.752 -26.943 -13.079 1.00 53.24 176 SER A CA 1
ATOM 1390 C C . SER A 1 196 ? -35.076 -28.261 -12.674 1.00 55.10 176 SER A C 1
ATOM 1391 O O . SER A 1 196 ? -34.633 -29.020 -13.532 1.00 58.51 176 SER A O 1
ATOM 1394 N N . ARG A 1 197 ? -34.989 -28.516 -11.371 1.00 53.91 177 ARG A N 1
ATOM 1395 C CA . ARG A 1 197 ? -34.454 -29.781 -10.857 1.00 53.06 177 ARG A CA 1
ATOM 1396 C C . ARG A 1 197 ? -35.551 -30.773 -10.465 1.00 54.02 177 ARG A C 1
ATOM 1397 O O . ARG A 1 197 ? -35.272 -31.801 -9.848 1.00 57.69 177 ARG A O 1
ATOM 1405 N N . GLY A 1 198 ? -36.794 -30.463 -10.813 1.00 53.14 178 GLY A N 1
ATOM 1406 C CA . GLY A 1 198 ? -37.921 -31.322 -10.461 1.00 52.95 178 GLY A CA 1
ATOM 1407 C C . GLY A 1 198 ? -38.299 -31.313 -8.989 1.00 55.52 178 GLY A C 1
ATOM 1408 O O . GLY A 1 198 ? -39.065 -32.174 -8.553 1.00 51.69 178 GLY A O 1
ATOM 1409 N N A CYS A 1 199 ? -37.786 -30.339 -8.240 0.50 56.92 179 CYS A N 1
ATOM 1410 N N B CYS A 1 199 ? -37.731 -30.384 -8.212 0.50 58.05 179 CYS A N 1
ATOM 1411 C CA A CYS A 1 199 ? -38.193 -30.153 -6.850 0.50 57.40 179 CYS A CA 1
ATOM 1412 C CA B CYS A 1 199 ? -38.200 -30.149 -6.840 0.50 58.83 179 CYS A CA 1
ATOM 1413 C C A CYS A 1 199 ? -38.945 -28.831 -6.717 0.50 57.47 179 CYS A C 1
ATOM 1414 C C B CYS A 1 199 ? -38.952 -28.829 -6.738 0.50 58.17 179 CYS A C 1
ATOM 1415 O O A CYS A 1 199 ? -38.377 -27.745 -6.760 0.50 58.75 179 CYS A O 1
ATOM 1416 O O B CYS A 1 199 ? -38.383 -27.745 -6.794 0.50 59.24 179 CYS A O 1
ATOM 1421 N N . ALA A 1 200 ? -40.264 -28.968 -6.640 1.00 55.36 180 ALA A N 1
ATOM 1422 C CA . ALA A 1 200 ? -41.169 -27.918 -6.185 1.00 53.44 180 ALA A CA 1
ATOM 1423 C C . ALA A 1 200 ? -40.703 -27.262 -4.883 1.00 50.70 180 ALA A C 1
ATOM 1424 O O . ALA A 1 200 ? -40.368 -27.968 -3.926 1.00 50.94 180 ALA A O 1
ATOM 1426 N N . PRO A 1 201 ? -40.692 -25.916 -4.831 1.00 48.95 181 PRO A N 1
ATOM 1427 C CA . PRO A 1 201 ? -40.384 -25.262 -3.566 1.00 43.77 181 PRO A CA 1
ATOM 1428 C C . PRO A 1 201 ? -41.557 -25.335 -2.601 1.00 40.92 181 PRO A C 1
ATOM 1429 O O . PRO A 1 201 ? -42.667 -25.711 -2.987 1.00 35.99 181 PRO A O 1
ATOM 1433 N N . VAL A 1 202 ? -41.305 -24.969 -1.352 1.00 35.68 182 VAL A N 1
ATOM 1434 C CA . VAL A 1 202 ? -42.316 -25.092 -0.302 1.00 35.00 182 VAL A CA 1
ATOM 1435 C C . VAL A 1 202 ? -43.542 -24.212 -0.595 1.00 33.43 182 VAL A C 1
ATOM 1436 O O . VAL A 1 202 ? -44.653 -24.517 -0.168 1.00 34.01 182 VAL A O 1
ATOM 1440 N N . THR A 1 203 ? -43.320 -23.120 -1.323 1.00 34.68 183 THR A N 1
ATOM 1441 C CA . THR A 1 203 ? -44.398 -22.234 -1.777 1.00 34.41 183 THR A CA 1
ATOM 1442 C C . THR A 1 203 ? -43.946 -21.486 -3.027 1.00 35.94 183 THR A C 1
ATOM 1443 O O . THR A 1 203 ? -42.748 -21.390 -3.294 1.00 34.16 183 THR A O 1
ATOM 1447 N N . THR A 1 204 ? -44.906 -20.962 -3.783 1.00 35.79 184 THR A N 1
ATOM 1448 C CA . THR A 1 204 ? -44.602 -20.113 -4.947 1.00 37.54 184 THR A CA 1
ATOM 1449 C C . THR A 1 204 ? -44.851 -18.630 -4.676 1.00 37.34 184 THR A C 1
ATOM 1450 O O . THR A 1 204 ? -44.582 -17.785 -5.528 1.00 39.27 184 THR A O 1
ATOM 1454 N N . ASP A 1 205 ? -45.360 -18.322 -3.490 1.00 35.06 185 ASP A N 1
ATOM 1455 C CA . ASP A 1 205 ? -45.545 -16.938 -3.064 1.00 35.13 185 ASP A CA 1
ATOM 1456 C C . ASP A 1 205 ? -44.304 -16.461 -2.301 1.00 34.21 185 ASP A C 1
ATOM 1457 O O . ASP A 1 205 ? -43.963 -17.016 -1.257 1.00 31.39 185 ASP A O 1
ATOM 1462 N N . THR A 1 206 ? -43.645 -15.423 -2.813 1.00 32.08 186 THR A N 1
ATOM 1463 C CA . THR A 1 206 ? -42.383 -14.950 -2.225 1.00 31.17 186 THR A CA 1
ATOM 1464 C C . THR A 1 206 ? -42.566 -14.445 -0.794 1.00 28.49 186 THR A C 1
ATOM 1465 O O . THR A 1 206 ? -41.724 -14.702 0.072 1.00 28.34 186 THR A O 1
ATOM 1469 N N . TYR A 1 207 ? -43.666 -13.744 -0.535 1.00 28.75 187 TYR A N 1
ATOM 1470 C CA . TYR A 1 207 ? -43.944 -13.274 0.826 1.00 28.88 187 TYR A CA 1
ATOM 1471 C C . TYR A 1 207 ? -44.157 -14.454 1.770 1.00 29.35 187 TYR A C 1
ATOM 1472 O O . TYR A 1 207 ? -43.584 -14.491 2.857 1.00 26.78 187 TYR A O 1
ATOM 1481 N N . GLU A 1 208 ? -44.963 -15.425 1.345 1.00 29.58 188 GLU A N 1
ATOM 1482 C CA . GLU A 1 208 ? -45.225 -16.605 2.185 1.00 29.96 188 GLU A CA 1
ATOM 1483 C C . GLU A 1 208 ? -43.946 -17.381 2.486 1.00 27.38 188 GLU A C 1
ATOM 1484 O O . GLU A 1 208 ? -43.811 -17.972 3.556 1.00 27.46 188 GLU A O 1
ATOM 1490 N N . SER A 1 209 ? -43.007 -17.373 1.546 1.00 27.50 189 SER A N 1
ATOM 1491 C CA . SER A 1 209 ? -41.728 -18.086 1.726 1.00 28.35 189 SER A CA 1
ATOM 1492 C C . SER A 1 209 ? -40.933 -17.611 2.948 1.00 30.20 189 SER A C 1
ATOM 1493 O O . SER A 1 209 ? -40.171 -18.375 3.551 1.00 27.53 189 SER A O 1
ATOM 1496 N N . MET A 1 210 ? -41.107 -16.340 3.301 1.00 29.14 190 MET A N 1
ATOM 1497 C CA . MET A 1 210 ? -40.425 -15.770 4.462 1.00 27.79 190 MET A CA 1
ATOM 1498 C C . MET A 1 210 ? -40.885 -16.469 5.741 1.00 27.32 190 MET A C 1
ATOM 1499 O O . MET A 1 210 ? -40.070 -16.803 6.593 1.00 27.77 190 MET A O 1
ATOM 1504 N N . GLY A 1 211 ? -42.188 -16.707 5.852 1.00 27.32 191 GLY A N 1
ATOM 1505 C CA . GLY A 1 211 ? -42.752 -17.433 6.996 1.00 27.74 191 GLY A CA 1
ATOM 1506 C C . GLY A 1 211 ? -42.272 -18.878 7.088 1.00 29.58 191 GLY A C 1
ATOM 1507 O O . GLY A 1 211 ? -41.969 -19.376 8.170 1.00 29.80 191 GLY A O 1
ATOM 1508 N N . TYR A 1 212 ? -42.207 -19.553 5.947 1.00 30.29 192 TYR A N 1
ATOM 1509 C CA . TYR A 1 212 ? -41.683 -20.927 5.907 1.00 30.82 192 TYR A CA 1
ATOM 1510 C C . TYR A 1 212 ? -40.228 -20.987 6.358 1.00 30.49 192 TYR A C 1
ATOM 1511 O O . TYR A 1 212 ? -39.844 -21.865 7.130 1.00 30.27 192 TYR A O 1
ATOM 1520 N N . SER A 1 213 ? -39.427 -20.035 5.892 1.00 29.51 193 SER A N 1
ATOM 1521 C CA . SER A 1 213 ? -38.011 -19.962 6.271 1.00 29.51 193 SER A CA 1
ATOM 1522 C C . SER A 1 213 ? -37.845 -19.709 7.773 1.00 30.34 193 SER A C 1
ATOM 1523 O O . SER A 1 213 ? -37.081 -20.404 8.452 1.00 29.34 193 SER A O 1
ATOM 1526 N N . ARG A 1 214 ? -38.547 -18.699 8.279 1.00 28.49 194 ARG A N 1
ATOM 1527 C CA . ARG A 1 214 ? -38.524 -18.382 9.717 1.00 27.74 194 ARG A CA 1
ATOM 1528 C C . ARG A 1 214 ? -38.975 -19.583 10.547 1.00 27.82 194 ARG A C 1
ATOM 1529 O O . ARG A 1 214 ? -38.370 -19.905 11.567 1.00 29.07 194 ARG A O 1
ATOM 1537 N N . GLY A 1 215 ? -40.056 -20.219 10.106 1.00 27.86 195 GLY A N 1
ATOM 1538 C CA . GLY A 1 215 ? -40.673 -21.327 10.836 1.00 29.64 195 GLY A CA 1
ATOM 1539 C C . GLY A 1 215 ? -39.778 -22.550 10.929 1.00 31.31 195 GLY A C 1
ATOM 1540 O O . GLY A 1 215 ? -39.596 -23.112 12.004 1.00 32.31 195 GLY A O 1
ATOM 1541 N N . ALA A 1 216 ? -39.222 -22.957 9.795 1.00 33.58 196 ALA A N 1
ATOM 1542 C CA . ALA A 1 216 ? -38.279 -24.087 9.758 1.00 34.15 196 ALA A CA 1
ATOM 1543 C C . ALA A 1 216 ? -37.043 -23.778 10.608 1.00 34.71 196 ALA A C 1
ATOM 1544 O O . ALA A 1 216 ? -36.566 -24.621 11.360 1.00 34.12 196 ALA A O 1
ATOM 1546 N N . SER A 1 217 ? -36.539 -22.553 10.496 1.00 32.13 197 SER A N 1
ATOM 1547 C CA . SER A 1 217 ? -35.386 -22.125 11.296 1.00 30.49 197 SER A CA 1
ATOM 1548 C C . SER A 1 217 ? -35.698 -22.184 12.795 1.00 30.59 197 SER A C 1
ATOM 1549 O O . SER A 1 217 ? -34.901 -22.684 13.591 1.00 31.12 197 SER A O 1
ATOM 1552 N N . ALA A 1 218 ? -36.874 -21.695 13.170 1.00 31.25 198 ALA A N 1
ATOM 1553 C CA . ALA A 1 218 ? -37.306 -21.716 14.576 1.00 33.66 198 ALA A CA 1
ATOM 1554 C C . ALA A 1 218 ? -37.452 -23.144 15.110 1.00 33.22 198 ALA A C 1
ATOM 1555 O O . ALA A 1 218 ? -37.079 -23.431 16.247 1.00 30.65 198 ALA A O 1
ATOM 1557 N N . LEU A 1 219 ? -37.993 -24.037 14.287 1.00 33.44 199 LEU A N 1
ATOM 1558 C CA . LEU A 1 219 ? -38.099 -25.455 14.664 1.00 35.25 199 LEU A CA 1
ATOM 1559 C C . LEU A 1 219 ? -36.713 -26.083 14.814 1.00 35.74 199 LEU A C 1
ATOM 1560 O O . LEU A 1 219 ? -36.507 -26.946 15.664 1.00 36.99 199 LEU A O 1
ATOM 1565 N N . GLY A 1 220 ? -35.767 -25.636 13.994 1.00 35.64 200 GLY A N 1
ATOM 1566 C CA . GLY A 1 220 ? -34.361 -26.025 14.148 1.00 38.75 200 GLY A CA 1
ATOM 1567 C C . GLY A 1 220 ? -33.826 -25.647 15.522 1.00 40.24 200 GLY A C 1
ATOM 1568 O O . GLY A 1 220 ? -33.105 -26.417 16.162 1.00 39.51 200 GLY A O 1
ATOM 1569 N N . ILE A 1 221 ? -34.183 -24.451 15.976 1.00 37.83 201 ILE A N 1
ATOM 1570 C CA . ILE A 1 221 ? -33.807 -23.998 17.319 1.00 35.69 201 ILE A CA 1
ATOM 1571 C C . ILE A 1 221 ? -34.469 -24.876 18.383 1.00 35.49 201 ILE A C 1
ATOM 1572 O O . ILE A 1 221 ? -33.819 -25.288 19.343 1.00 37.06 201 ILE A O 1
ATOM 1577 N N . ALA A 1 222 ? -35.755 -25.166 18.195 1.00 34.31 202 ALA A N 1
ATOM 1578 C CA . ALA A 1 222 ? -36.515 -26.022 19.118 1.00 36.42 202 ALA A CA 1
ATOM 1579 C C . ALA A 1 222 ? -35.918 -27.430 19.217 1.00 38.73 202 ALA A C 1
ATOM 1580 O O . ALA A 1 222 ? -35.911 -28.038 20.291 1.00 39.56 202 ALA A O 1
ATOM 1582 N N . LEU A 1 223 ? -35.428 -27.935 18.090 1.00 40.23 203 LEU A N 1
ATOM 1583 C CA . LEU A 1 223 ? -34.761 -29.243 18.039 1.00 42.71 203 LEU A CA 1
ATOM 1584 C C . LEU A 1 223 ? -33.479 -29.232 18.874 1.00 42.05 203 LEU A C 1
ATOM 1585 O O . LEU A 1 223 ? -33.289 -30.078 19.746 1.00 43.47 203 LEU A O 1
ATOM 1590 N N . ALA A 1 224 ? -32.618 -28.257 18.604 1.00 41.33 204 ALA A N 1
ATOM 1591 C CA . ALA A 1 224 ? -31.339 -28.115 19.311 1.00 41.85 204 ALA A CA 1
ATOM 1592 C C . ALA A 1 224 ? -31.505 -27.952 20.825 1.00 43.00 204 ALA A C 1
ATOM 1593 O O . ALA A 1 224 ? -30.680 -28.431 21.603 1.00 39.53 204 ALA A O 1
ATOM 1595 N N . THR A 1 225 ? -32.567 -27.266 21.235 1.00 40.10 205 THR A N 1
ATOM 1596 C CA . THR A 1 225 ? -32.814 -26.992 22.663 1.00 41.05 205 THR A CA 1
ATOM 1597 C C . THR A 1 225 ? -33.719 -28.008 23.351 1.00 41.39 205 THR A C 1
ATOM 1598 O O . THR A 1 225 ? -34.055 -27.847 24.526 1.00 43.75 205 THR A O 1
ATOM 1602 N N . GLU A 1 226 ? -34.130 -29.030 22.613 1.00 40.41 206 GLU A N 1
ATOM 1603 C CA . GLU A 1 226 ? -34.952 -30.102 23.164 1.00 37.74 206 GLU A CA 1
ATOM 1604 C C . GLU A 1 226 ? -36.325 -29.647 23.636 1.00 40.58 206 GLU A C 1
ATOM 1605 O O . GLU A 1 226 ? -36.930 -30.300 24.496 1.00 41.40 206 GLU A O 1
ATOM 1611 N N A GLU A 1 227 ? -36.853 -28.568 23.059 0.50 39.93 207 GLU A N 1
ATOM 1612 N N B GLU A 1 227 ? -36.857 -28.563 23.065 0.50 39.58 207 GLU A N 1
ATOM 1613 C CA A GLU A 1 227 ? -38.204 -28.124 23.389 0.50 39.50 207 GLU A CA 1
ATOM 1614 C CA B GLU A 1 227 ? -38.223 -28.144 23.401 0.50 38.82 207 GLU A CA 1
ATOM 1615 C C A GLU A 1 227 ? -39.245 -28.909 22.585 0.50 41.04 207 GLU A C 1
ATOM 1616 C C B GLU A 1 227 ? -39.250 -28.925 22.590 0.50 40.62 207 GLU A C 1
ATOM 1617 O O A GLU A 1 227 ? -40.396 -29.045 23.006 0.50 42.56 207 GLU A O 1
ATOM 1618 O O B GLU A 1 227 ? -40.403 -29.058 23.003 0.50 42.13 207 GLU A O 1
ATOM 1629 N N . VAL A 1 228 ? -38.828 -29.415 21.428 1.00 41.18 208 VAL A N 1
ATOM 1630 C CA . VAL A 1 228 ? -39.671 -30.255 20.571 1.00 46.68 208 VAL A CA 1
ATOM 1631 C C . VAL A 1 228 ? -38.885 -31.523 20.236 1.00 50.79 208 VAL A C 1
ATOM 1632 O O . VAL A 1 228 ? -37.710 -31.434 19.883 1.00 47.79 208 VAL A O 1
ATOM 1636 N N . PRO A 1 229 ? -39.525 -32.704 20.345 1.00 53.37 209 PRO A N 1
ATOM 1637 C CA . PRO A 1 229 ? -38.830 -33.929 19.953 1.00 55.10 209 PRO A CA 1
ATOM 1638 C C . PRO A 1 229 ? -38.681 -34.039 18.439 1.00 54.99 209 PRO A C 1
ATOM 1639 O O . PRO A 1 229 ? -39.562 -33.611 17.690 1.00 53.48 209 PRO A O 1
ATOM 1643 N N . SER A 1 230 ? -37.566 -34.620 18.015 1.00 53.55 210 SER A N 1
ATOM 1644 C CA . SER A 1 230 ? -37.242 -34.788 16.595 1.00 56.81 210 SER A CA 1
ATOM 1645 C C . SER A 1 230 ? -38.321 -35.535 15.805 1.00 60.07 210 SER A C 1
ATOM 1646 O O . SER A 1 230 ? -38.517 -35.277 14.618 1.00 62.56 210 SER A O 1
ATOM 1649 N N . SER A 1 231 ? -39.010 -36.457 16.471 1.00 61.84 211 SER A N 1
ATOM 1650 C CA . SER A 1 231 ? -40.056 -37.272 15.838 1.00 65.34 211 SER A CA 1
ATOM 1651 C C . SER A 1 231 ? -41.164 -36.444 15.177 1.00 68.52 211 SER A C 1
ATOM 1652 O O . SER A 1 231 ? -41.716 -36.842 14.154 1.00 72.11 211 SER A O 1
ATOM 1655 N N . MET A 1 232 ? -41.472 -35.288 15.753 1.00 69.09 212 MET A N 1
ATOM 1656 C CA . MET A 1 232 ? -42.589 -34.464 15.274 1.00 68.64 212 MET A CA 1
ATOM 1657 C C . MET A 1 232 ? -42.237 -33.489 14.142 1.00 65.99 212 MET A C 1
ATOM 1658 O O . MET A 1 232 ? -43.132 -32.900 13.534 1.00 65.42 212 MET A O 1
ATOM 1663 N N . LEU A 1 233 ? -40.949 -33.330 13.847 1.00 62.81 213 LEU A N 1
ATOM 1664 C CA . LEU A 1 233 ? -40.486 -32.288 12.914 1.00 62.75 213 LEU A CA 1
ATOM 1665 C C . LEU A 1 233 ? -40.462 -32.711 11.443 1.00 63.06 213 LEU A C 1
ATOM 1666 O O . LEU A 1 233 ? -39.468 -32.510 10.742 1.00 65.06 213 LEU A O 1
ATOM 1671 N N . VAL A 1 234 ? -41.579 -33.263 10.980 1.00 59.33 214 VAL A N 1
ATOM 1672 C CA . VAL A 1 234 ? -41.763 -33.577 9.561 1.00 57.74 214 VAL A CA 1
ATOM 1673 C C . VAL A 1 234 ? -42.086 -32.302 8.776 1.00 55.17 214 VAL A C 1
ATOM 1674 O O . VAL A 1 234 ? -42.611 -31.337 9.332 1.00 52.74 214 VAL A O 1
ATOM 1678 N N . ASP A 1 235 ? -41.776 -32.308 7.484 1.00 52.78 215 ASP A N 1
ATOM 1679 C CA . ASP A 1 235 ? -41.994 -31.130 6.626 1.00 52.86 215 ASP A CA 1
ATOM 1680 C C . ASP A 1 235 ? -43.410 -30.567 6.716 1.00 52.37 215 ASP A C 1
ATOM 1681 O O . ASP A 1 235 ? -43.599 -29.351 6.719 1.00 49.61 215 ASP A O 1
ATOM 1686 N N . GLU A 1 236 ? -44.390 -31.461 6.797 1.00 52.07 216 GLU A N 1
ATOM 1687 C CA . GLU A 1 236 ? -45.806 -31.082 6.845 1.00 55.10 216 GLU A CA 1
ATOM 1688 C C . GLU A 1 236 ? -46.194 -30.296 8.109 1.00 52.91 216 GLU A C 1
ATOM 1689 O O . GLU A 1 236 ? -47.197 -29.583 8.111 1.00 51.17 216 GLU A O 1
ATOM 1695 N N . SER A 1 237 ? -45.399 -30.419 9.168 1.00 50.50 217 SER A N 1
ATOM 1696 C CA . SER A 1 237 ? -45.664 -29.705 10.425 1.00 52.88 217 SER A CA 1
ATOM 1697 C C . SER A 1 237 ? -45.339 -28.202 10.341 1.00 51.11 217 SER A C 1
ATOM 1698 O O . SER A 1 237 ? -45.869 -27.404 11.121 1.00 51.79 217 SER A O 1
ATOM 1701 N N . VAL A 1 238 ? -44.475 -27.826 9.399 1.00 46.84 218 VAL A N 1
ATOM 1702 C CA . VAL A 1 238 ? -44.048 -26.422 9.246 1.00 46.63 218 VAL A CA 1
ATOM 1703 C C . VAL A 1 238 ? -45.237 -25.547 8.813 1.00 46.84 218 VAL A C 1
ATOM 1704 O O . VAL A 1 238 ? -45.871 -25.800 7.796 1.00 46.40 218 VAL A O 1
ATOM 1708 N N . LEU A 1 239 ? -45.515 -24.527 9.623 1.00 44.24 219 LEU A N 1
ATOM 1709 C CA . LEU A 1 239 ? -46.664 -23.594 9.494 1.00 43.05 219 LEU A CA 1
ATOM 1710 C C . LEU A 1 239 ? -48.068 -24.208 9.671 1.00 46.07 219 LEU A C 1
ATOM 1711 O O . LEU A 1 239 ? -49.076 -23.520 9.491 1.00 47.60 219 LEU A O 1
ATOM 1716 N N A ASN A 1 240 ? -48.122 -25.485 10.030 0.50 45.65 220 ASN A N 1
ATOM 1717 N N B ASN A 1 240 ? -48.123 -25.487 10.030 0.50 45.56 220 ASN A N 1
ATOM 1718 C CA A ASN A 1 240 ? -49.392 -26.184 10.216 0.50 46.91 220 ASN A CA 1
ATOM 1719 C CA B ASN A 1 240 ? -49.395 -26.192 10.220 0.50 46.83 220 ASN A CA 1
ATOM 1720 C C A ASN A 1 240 ? -49.650 -26.482 11.690 0.50 47.04 220 ASN A C 1
ATOM 1721 C C B ASN A 1 240 ? -49.650 -26.480 11.693 0.50 46.99 220 ASN A C 1
ATOM 1722 O O A ASN A 1 240 ? -50.726 -26.190 12.212 0.50 47.59 220 ASN A O 1
ATOM 1723 O O B ASN A 1 240 ? -50.726 -26.187 12.215 0.50 47.54 220 ASN A O 1
ATOM 1732 N N . ASP A 1 241 ? -48.648 -27.051 12.354 1.00 46.41 221 ASP A N 1
ATOM 1733 C CA . ASP A 1 241 ? -48.754 -27.425 13.769 1.00 45.42 221 ASP A CA 1
ATOM 1734 C C . ASP A 1 241 ? -48.297 -26.305 14.709 1.00 45.97 221 ASP A C 1
ATOM 1735 O O . ASP A 1 241 ? -47.113 -26.206 15.050 1.00 44.44 221 ASP A O 1
ATOM 1740 N N . TRP A 1 242 ? -49.256 -25.485 15.137 1.00 46.41 222 TRP A N 1
ATOM 1741 C CA . TRP A 1 242 ? -48.996 -24.346 16.034 1.00 50.24 222 TRP A CA 1
ATOM 1742 C C . TRP A 1 242 ? -48.452 -24.735 17.413 1.00 49.12 222 TRP A C 1
ATOM 1743 O O . TRP A 1 242 ? -47.826 -23.916 18.085 1.00 51.77 222 TRP A O 1
ATOM 1754 N N . SER A 1 243 ? -48.715 -25.965 17.843 1.00 46.56 223 SER A N 1
ATOM 1755 C CA . SER A 1 243 ? -48.283 -26.426 19.171 1.00 45.28 223 SER A CA 1
ATOM 1756 C C . SER A 1 243 ? -46.778 -26.703 19.244 1.00 44.11 223 SER A C 1
ATOM 1757 O O . SER A 1 243 ? -46.231 -26.866 20.332 1.00 45.43 223 SER A O 1
ATOM 1760 N N . LEU A 1 244 ? -46.118 -26.757 18.091 1.00 41.54 224 LEU A N 1
ATOM 1761 C CA . LEU A 1 244 ? -44.662 -26.901 18.039 1.00 39.53 224 LEU A CA 1
ATOM 1762 C C . LEU A 1 244 ? -43.986 -25.537 18.016 1.00 38.92 224 LEU A C 1
ATOM 1763 O O . LEU A 1 244 ? -44.227 -24.730 17.112 1.00 35.66 224 LEU A O 1
ATOM 1768 N N . SER A 1 245 ? -43.130 -25.282 18.998 1.00 36.43 225 SER A N 1
ATOM 1769 C CA . SER A 1 245 ? -42.423 -24.004 19.057 1.00 35.74 225 SER A CA 1
ATOM 1770 C C . SER A 1 245 ? -41.222 -24.019 19.982 1.00 36.17 225 SER A C 1
ATOM 1771 O O . SER A 1 245 ? -41.088 -24.892 20.840 1.00 34.19 225 SER A O 1
ATOM 1774 N N . SER A 1 246 ? -40.355 -23.031 19.782 1.00 33.29 226 SER A N 1
ATOM 1775 C CA . SER A 1 246 ? -39.306 -22.698 20.736 1.00 31.83 226 SER A CA 1
ATOM 1776 C C . SER A 1 246 ? -39.652 -21.399 21.455 1.00 32.47 226 SER A C 1
ATOM 1777 O O . SER A 1 246 ? -40.037 -20.413 20.827 1.00 30.31 226 SER A O 1
ATOM 1780 N N . SER A 1 247 ? -39.483 -21.403 22.770 1.00 30.94 227 SER A N 1
ATOM 1781 C CA . SER A 1 247 ? -39.701 -20.212 23.590 1.00 33.04 227 SER A CA 1
ATOM 1782 C C . SER A 1 247 ? -38.486 -19.277 23.608 1.00 31.61 227 SER A C 1
ATOM 1783 O O . SER A 1 247 ? -38.519 -18.240 24.266 1.00 33.75 227 SER A O 1
ATOM 1786 N N . LEU A 1 248 ? -37.420 -19.658 22.904 1.00 30.95 228 LEU A N 1
ATOM 1787 C CA . LEU A 1 248 ? -36.167 -18.879 22.840 1.00 31.33 228 LEU A CA 1
ATOM 1788 C C . LEU A 1 248 ? -35.862 -18.315 21.449 1.00 29.49 228 LEU A C 1
ATOM 1789 O O . LEU A 1 248 ? -34.926 -17.528 21.286 1.00 27.33 228 LEU A O 1
ATOM 1794 N N . ALA A 1 249 ? -36.659 -18.711 20.463 1.00 28.14 229 ALA A N 1
ATOM 1795 C CA . ALA A 1 249 ? -36.325 -18.498 19.054 1.00 28.31 229 ALA A CA 1
ATOM 1796 C C . ALA A 1 249 ? -36.807 -17.150 18.518 1.00 27.26 229 ALA A C 1
ATOM 1797 O O . ALA A 1 249 ? -37.934 -16.741 18.776 1.00 28.37 229 ALA A O 1
ATOM 1799 N N . SER A 1 250 ? -35.924 -16.495 17.765 1.00 27.54 230 SER A N 1
ATOM 1800 C CA . SER A 1 250 ? -36.204 -15.237 17.069 1.00 27.20 230 SER A CA 1
ATOM 1801 C C . SER A 1 250 ? -35.622 -15.343 15.665 1.00 26.25 230 SER A C 1
ATOM 1802 O O . SER A 1 250 ? -34.405 -15.256 15.485 1.00 26.77 230 SER A O 1
ATOM 1805 N N . ALA A 1 251 ? -36.495 -15.558 14.687 1.00 26.13 231 ALA A N 1
ATOM 1806 C CA . ALA A 1 251 ? -36.084 -15.775 13.300 1.00 25.46 231 ALA A CA 1
ATOM 1807 C C . ALA A 1 251 ? -36.517 -14.628 12.391 1.00 25.57 231 ALA A C 1
ATOM 1808 O O . ALA A 1 251 ? -37.661 -14.186 12.448 1.00 25.90 231 ALA A O 1
ATOM 1810 N N . SER A 1 252 ? -35.595 -14.181 11.546 1.00 23.86 232 SER A N 1
ATOM 1811 C CA . SER A 1 252 ? -35.842 -13.108 10.590 1.00 25.07 232 SER A CA 1
ATOM 1812 C C . SER A 1 252 ? -35.353 -13.510 9.204 1.00 26.18 232 SER A C 1
ATOM 1813 O O . SER A 1 252 ? -34.179 -13.822 9.028 1.00 26.49 232 SER A O 1
ATOM 1816 N N . ALA A 1 253 ? -36.260 -13.500 8.230 1.00 25.64 233 ALA A N 1
ATOM 1817 C CA . ALA A 1 253 ? -35.921 -13.832 6.840 1.00 27.07 233 ALA A CA 1
ATOM 1818 C C . ALA A 1 253 ? -35.494 -12.598 6.048 1.00 26.49 233 ALA A C 1
ATOM 1819 O O . ALA A 1 253 ? -35.919 -11.481 6.338 1.00 26.66 233 ALA A O 1
ATOM 1821 N N . GLY A 1 254 ? -34.655 -12.809 5.041 1.00 25.89 234 GLY A N 1
ATOM 1822 C CA . GLY A 1 254 ? -34.204 -11.720 4.177 1.00 25.40 234 GLY A CA 1
ATOM 1823 C C . GLY A 1 254 ? -33.688 -12.177 2.826 1.00 27.11 234 GLY A C 1
ATOM 1824 O O . GLY A 1 254 ? -33.234 -13.309 2.667 1.00 27.97 234 GLY A O 1
ATOM 1825 N N . ILE A 1 255 ? -33.741 -11.268 1.861 1.00 25.01 235 ILE A N 1
ATOM 1826 C CA . ILE A 1 255 ? -33.280 -11.518 0.495 1.00 26.93 235 ILE A CA 1
ATOM 1827 C C . ILE A 1 255 ? -31.747 -11.493 0.401 1.00 29.16 235 ILE A C 1
ATOM 1828 O O . ILE A 1 255 ? -31.171 -11.972 -0.571 1.00 31.13 235 ILE A O 1
ATOM 1833 N N . GLU A 1 256 ? -31.104 -10.950 1.430 1.00 28.10 236 GLU A N 1
ATOM 1834 C CA . GLU A 1 256 ? -29.664 -10.637 1.392 1.00 28.76 236 GLU A CA 1
ATOM 1835 C C . GLU A 1 256 ? -28.702 -11.804 1.676 1.00 29.53 236 GLU A C 1
ATOM 1836 O O . GLU A 1 256 ? -27.488 -11.613 1.658 1.00 31.13 236 GLU A O 1
ATOM 1842 N N . LEU A 1 257 ? -29.229 -12.999 1.924 1.00 29.48 237 LEU A N 1
ATOM 1843 C CA . LEU A 1 257 ? -28.376 -14.168 2.204 1.00 31.15 237 LEU A CA 1
ATOM 1844 C C . LEU A 1 257 ? -29.044 -15.467 1.781 1.00 33.49 237 LEU A C 1
ATOM 1845 O O . LEU A 1 257 ? -30.270 -15.538 1.680 1.00 33.67 237 LEU A O 1
ATOM 1850 N N . GLU A 1 258 ? -28.225 -16.490 1.538 1.00 33.93 238 GLU A N 1
ATOM 1851 C CA . GLU A 1 258 ? -28.709 -17.819 1.139 1.00 34.73 238 GLU A CA 1
ATOM 1852 C C . GLU A 1 258 ? -28.501 -18.891 2.216 1.00 33.64 238 GLU A C 1
ATOM 1853 O O . GLU A 1 258 ? -28.914 -20.037 2.037 1.00 36.32 238 GLU A O 1
ATOM 1859 N N . HIS A 1 259 ? -27.887 -18.503 3.331 1.00 32.63 239 HIS A N 1
ATOM 1860 C CA . HIS A 1 259 ? -27.619 -19.404 4.465 1.00 33.18 239 HIS A CA 1
ATOM 1861 C C . HIS A 1 259 ? -28.314 -18.885 5.728 1.00 35.06 239 HIS A C 1
ATOM 1862 O O . HIS A 1 259 ? -28.999 -17.866 5.688 1.00 35.44 239 HIS A O 1
ATOM 1869 N N . ASN A 1 260 ? -28.160 -19.606 6.838 1.00 34.73 240 ASN A N 1
ATOM 1870 C CA . ASN A 1 260 ? -28.640 -19.141 8.150 1.00 32.60 240 ASN A CA 1
ATOM 1871 C C . ASN A 1 260 ? -27.473 -18.599 8.968 1.00 34.68 240 ASN A C 1
ATOM 1872 O O . ASN A 1 260 ? -26.381 -19.171 8.962 1.00 37.78 240 ASN A O 1
ATOM 1877 N N . VAL A 1 261 ? -27.716 -17.489 9.656 1.00 33.77 241 VAL A N 1
ATOM 1878 C CA . VAL A 1 261 ? -26.755 -16.884 10.587 1.00 33.56 241 VAL A CA 1
ATOM 1879 C C . VAL A 1 261 ? -27.359 -17.030 11.984 1.00 34.69 241 VAL A C 1
ATOM 1880 O O . VAL A 1 261 ? -28.518 -16.694 12.184 1.00 32.42 241 VAL A O 1
ATOM 1884 N N . VAL A 1 262 ? -26.581 -17.533 12.939 1.00 33.57 242 VAL A N 1
ATOM 1885 C CA . VAL A 1 262 ? -27.086 -17.807 14.292 1.00 33.77 242 VAL A CA 1
ATOM 1886 C C . VAL A 1 262 ? -26.298 -17.026 15.342 1.00 34.88 242 VAL A C 1
ATOM 1887 O O . VAL A 1 262 ? -25.068 -16.999 15.315 1.00 35.86 242 VAL A O 1
ATOM 1891 N N . ILE A 1 263 ? -27.028 -16.361 16.234 1.00 34.63 243 ILE A N 1
ATOM 1892 C CA . ILE A 1 263 ? -26.454 -15.713 17.418 1.00 33.53 243 ILE A CA 1
ATOM 1893 C C . ILE A 1 263 ? -27.143 -16.307 18.642 1.00 34.91 243 ILE A C 1
ATOM 1894 O O . ILE A 1 263 ? -28.364 -16.217 18.781 1.00 31.33 243 ILE A O 1
ATOM 1899 N N . ALA A 1 264 ? -26.358 -16.929 19.512 1.00 35.11 244 ALA A N 1
ATOM 1900 C CA . ALA A 1 264 ? -26.870 -17.477 20.768 1.00 35.89 244 ALA A CA 1
ATOM 1901 C C . ALA A 1 264 ? -26.444 -16.554 21.900 1.00 34.50 244 ALA A C 1
ATOM 1902 O O . ALA A 1 264 ? -25.265 -16.258 22.050 1.00 33.40 244 ALA A O 1
ATOM 1904 N N . ILE A 1 265 ? -27.413 -16.100 22.686 1.00 32.47 245 ILE A N 1
ATOM 1905 C CA . ILE A 1 265 ? -27.156 -15.159 23.774 1.00 31.35 245 ILE A CA 1
ATOM 1906 C C . ILE A 1 265 ? -27.631 -15.778 25.080 1.00 30.77 245 ILE A C 1
ATOM 1907 O O . ILE A 1 265 ? -28.715 -16.357 25.161 1.00 31.10 245 ILE A O 1
ATOM 1912 N N . GLY A 1 266 ? -26.804 -15.656 26.104 1.00 32.14 246 GLY A N 1
ATOM 1913 C CA . GLY A 1 266 ? -27.094 -16.301 27.373 1.00 32.13 246 GLY A CA 1
ATOM 1914 C C . GLY A 1 266 ? -26.261 -15.771 28.512 1.00 30.29 246 GLY A C 1
ATOM 1915 O O . GLY A 1 266 ? -25.728 -14.664 28.455 1.00 29.20 246 GLY A O 1
ATOM 1916 N N . MET A 1 267 ? -26.138 -16.598 29.542 1.00 32.45 247 MET A N 1
ATOM 1917 C CA . MET A 1 267 ? -25.459 -16.214 30.773 1.00 33.44 247 MET A CA 1
ATOM 1918 C C . MET A 1 267 ? -24.414 -17.262 31.139 1.00 34.16 247 MET A C 1
ATOM 1919 O O . MET A 1 267 ? -24.597 -18.450 30.877 1.00 33.33 247 MET A O 1
ATOM 1924 N N . SER A 1 268 ? -23.319 -16.805 31.729 1.00 36.60 248 SER A N 1
ATOM 1925 C CA . SER A 1 268 ? -22.242 -17.703 32.140 1.00 39.93 248 SER A CA 1
ATOM 1926 C C . SER A 1 268 ? -21.560 -17.216 33.414 1.00 40.10 248 SER A C 1
ATOM 1927 O O . SER A 1 268 ? -21.388 -16.018 33.624 1.00 37.03 248 SER A O 1
ATOM 1930 N N . GLU A 1 269 ? -21.158 -18.170 34.248 1.00 45.04 249 GLU A N 1
ATOM 1931 C CA . GLU A 1 269 ? -20.328 -17.893 35.427 1.00 48.39 249 GLU A CA 1
ATOM 1932 C C . GLU A 1 269 ? -18.963 -17.346 35.049 1.00 49.43 249 GLU A C 1
ATOM 1933 O O . GLU A 1 269 ? -18.345 -16.610 35.809 1.00 49.84 249 GLU A O 1
ATOM 1939 N N . GLN A 1 270 ? -18.490 -17.743 33.880 1.00 50.32 250 GLN A N 1
ATOM 1940 C CA . GLN A 1 270 ? -17.139 -17.421 33.429 1.00 52.95 250 GLN A CA 1
ATOM 1941 C C . GLN A 1 270 ? -17.057 -16.058 32.719 1.00 49.49 250 GLN A C 1
ATOM 1942 O O . GLN A 1 270 ? -15.965 -15.553 32.435 1.00 48.95 250 GLN A O 1
ATOM 1948 N N . ALA A 1 271 ? -18.217 -15.456 32.463 1.00 44.82 251 ALA A N 1
ATOM 1949 C CA . ALA A 1 271 ? -18.283 -14.145 31.811 1.00 39.65 251 ALA A CA 1
ATOM 1950 C C . ALA A 1 271 ? -18.121 -13.019 32.823 1.00 37.80 251 ALA A C 1
ATOM 1951 O O . ALA A 1 271 ? -18.625 -13.103 33.935 1.00 41.97 251 ALA A O 1
ATOM 1953 N N . THR A 1 272 ? -17.437 -11.956 32.421 1.00 36.63 252 THR A N 1
ATOM 1954 C CA . THR A 1 272 ? -17.211 -10.788 33.288 1.00 37.86 252 THR A CA 1
ATOM 1955 C C . THR A 1 272 ? -17.979 -9.546 32.835 1.00 37.11 252 THR A C 1
ATOM 1956 O O . THR A 1 272 ? -17.810 -8.457 33.390 1.00 37.55 252 THR A O 1
ATOM 1960 N N . SER A 1 273 ? -18.832 -9.719 31.832 1.00 36.77 253 SER A N 1
ATOM 1961 C CA . SER A 1 273 ? -19.603 -8.610 31.263 1.00 35.73 253 SER A CA 1
ATOM 1962 C C . SER A 1 273 ? -20.331 -7.816 32.345 1.00 35.22 253 SER A C 1
ATOM 1963 O O . SER A 1 273 ? -20.818 -8.393 33.315 1.00 37.12 253 SER A O 1
ATOM 1966 N N A GLU A 1 274 ? -20.397 -6.498 32.177 0.50 36.90 254 GLU A N 1
ATOM 1967 N N B GLU A 1 274 ? -20.399 -6.500 32.178 0.50 36.73 254 GLU A N 1
ATOM 1968 C CA A G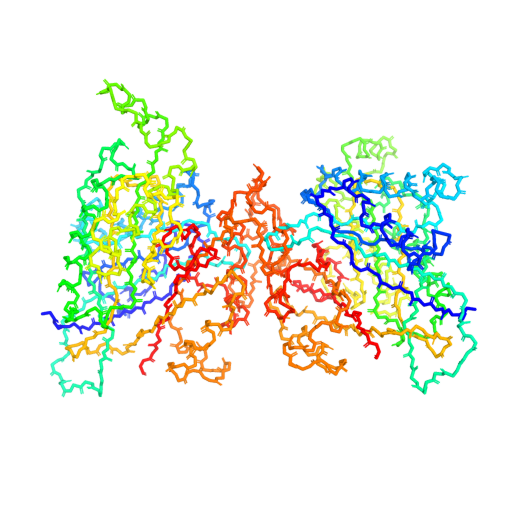LU A 1 274 ? -21.186 -5.636 33.070 0.50 39.02 254 GLU A CA 1
ATOM 1969 C CA B GLU A 1 274 ? -21.187 -5.645 33.074 0.50 38.78 254 GLU A CA 1
ATOM 1970 C C A GLU A 1 274 ? -22.649 -5.620 32.628 0.50 37.28 254 GLU A C 1
ATOM 1971 C C B GLU A 1 274 ? -22.649 -5.621 32.628 0.50 37.12 254 GLU A C 1
ATOM 1972 O O A GLU A 1 274 ? -23.320 -4.590 32.704 0.50 38.25 254 GLU A O 1
ATOM 1973 O O B GLU A 1 274 ? -23.318 -4.589 32.704 0.50 38.14 254 GLU A O 1
ATOM 1984 N N . LEU A 1 275 ? -23.132 -6.770 32.170 1.00 35.50 255 LEU A N 1
ATOM 1985 C CA . LEU A 1 275 ? -24.473 -6.887 31.608 1.00 35.67 255 LEU A CA 1
ATOM 1986 C C . LEU A 1 275 ? -25.075 -8.234 31.947 1.00 32.41 255 LEU A C 1
ATOM 1987 O O . LEU A 1 275 ? -24.366 -9.224 32.124 1.00 33.41 255 LEU A O 1
ATOM 1992 N N . VAL A 1 276 ? -26.398 -8.258 32.013 1.00 30.97 256 VAL A N 1
ATOM 1993 C CA . VAL A 1 276 ? -27.152 -9.491 32.176 1.00 30.55 256 VAL A CA 1
ATOM 1994 C C . VAL A 1 276 ? -28.265 -9.544 31.135 1.00 31.15 256 VAL A C 1
ATOM 1995 O O . VAL A 1 276 ? -28.588 -8.537 30.509 1.00 30.94 256 VAL A O 1
ATOM 1999 N N . ILE A 1 277 ? -28.842 -10.723 30.964 1.00 30.91 257 ILE A N 1
ATOM 2000 C CA . ILE A 1 277 ? -29.968 -10.915 30.051 1.00 31.27 257 ILE A CA 1
ATOM 2001 C C . ILE A 1 277 ? -31.034 -11.755 30.739 1.00 32.50 257 ILE A C 1
ATOM 2002 O O . ILE A 1 277 ? -30.727 -12.655 31.514 1.00 33.82 257 ILE A O 1
ATOM 2007 N N . ALA A 1 278 ? -32.288 -11.429 30.463 1.00 31.28 258 ALA A N 1
ATOM 2008 C CA . ALA A 1 278 ? -33.422 -12.249 30.877 1.00 32.84 258 ALA A CA 1
ATOM 2009 C C . ALA A 1 278 ? -34.356 -12.371 29.684 1.00 33.52 258 ALA A C 1
ATOM 2010 O O . ALA A 1 278 ? -34.366 -11.505 28.818 1.00 30.06 258 ALA A O 1
ATOM 2012 N N . HIS A 1 279 ? -35.131 -13.444 29.637 1.00 33.38 259 HIS A N 1
ATOM 2013 C CA . HIS A 1 279 ? -36.086 -13.625 28.553 1.00 33.76 259 HIS A CA 1
ATOM 2014 C C . HIS A 1 279 ? -37.457 -13.991 29.063 1.00 32.19 259 HIS A C 1
ATOM 2015 O O . HIS A 1 279 ? -37.632 -14.454 30.190 1.00 29.55 259 HIS A O 1
ATOM 2022 N N . GLY A 1 280 ? -38.428 -13.792 28.190 1.00 29.52 260 GLY A N 1
ATOM 2023 C CA . GLY A 1 280 ? -39.798 -14.144 28.473 1.00 28.45 260 GLY A CA 1
ATOM 2024 C C . GLY A 1 280 ? -40.532 -14.361 27.178 1.00 28.29 260 GLY A C 1
ATOM 2025 O O . GLY A 1 280 ? -39.935 -14.389 26.098 1.00 27.22 260 GLY A O 1
ATOM 2026 N N A VAL A 1 281 ? -41.842 -14.518 27.291 0.50 27.94 261 VAL A N 1
ATOM 2027 N N B VAL A 1 281 ? -41.841 -14.518 27.291 0.50 28.47 261 VAL A N 1
ATOM 2028 C CA A VAL A 1 281 ? -42.696 -14.709 26.132 0.50 28.64 261 VAL A CA 1
ATOM 2029 C CA B VAL A 1 281 ? -42.687 -14.700 26.127 0.50 29.63 261 VAL A CA 1
ATOM 2030 C C A VAL A 1 281 ? -43.911 -13.796 26.230 0.50 28.16 261 VAL A C 1
ATOM 2031 C C B VAL A 1 281 ? -43.910 -13.796 26.228 0.50 28.68 261 VAL A C 1
ATOM 2032 O O A VAL A 1 281 ? -44.518 -13.674 27.292 0.50 29.28 261 VAL A O 1
ATOM 2033 O O B VAL A 1 281 ? -44.517 -13.678 27.291 0.50 29.74 261 VAL A O 1
ATOM 2040 N N . MET A 1 282 ? -44.230 -13.121 25.129 1.00 26.92 262 MET A N 1
ATOM 2041 C CA . MET A 1 282 ? -45.463 -12.351 25.025 1.00 26.49 262 MET A CA 1
ATOM 2042 C C . MET A 1 282 ? -46.529 -13.336 24.574 1.00 26.17 262 MET A C 1
ATOM 2043 O O . MET A 1 282 ? -46.339 -14.039 23.580 1.00 27.23 262 MET A O 1
ATOM 2048 N N . SER A 1 283 ? -47.635 -13.409 25.307 1.00 27.15 263 SER A N 1
ATOM 2049 C CA . SER A 1 283 ? -48.719 -14.335 24.960 1.00 28.63 263 SER A CA 1
ATOM 2050 C C . SER A 1 283 ? -49.447 -13.884 23.695 1.00 27.85 263 SER A C 1
ATOM 2051 O O . SER A 1 283 ? -50.010 -14.699 22.969 1.00 26.88 263 SER A O 1
ATOM 2054 N N . ASP A 1 284 ? -49.448 -12.576 23.459 1.00 27.54 264 ASP A N 1
ATOM 2055 C CA . ASP A 1 284 ? -49.943 -12.004 22.210 1.00 25.53 264 ASP A CA 1
ATOM 2056 C C . ASP A 1 284 ? -49.285 -10.645 21.942 1.00 24.16 264 ASP A C 1
ATOM 2057 O O . ASP A 1 284 ? -48.451 -10.194 22.716 1.00 23.65 264 ASP A O 1
ATOM 2062 N N . ALA A 1 285 ? -49.672 -9.995 20.848 1.00 22.02 265 ALA A N 1
ATOM 2063 C CA . ALA A 1 285 ? -48.969 -8.801 20.372 1.00 22.41 265 ALA A CA 1
ATOM 2064 C C . ALA A 1 285 ? -49.094 -7.583 21.294 1.00 21.49 265 ALA A C 1
ATOM 2065 O O . ALA A 1 285 ? -48.311 -6.644 21.178 1.00 21.72 265 ALA A O 1
ATOM 2067 N N . ILE A 1 286 ? -50.064 -7.603 22.205 1.00 22.09 266 ILE A N 1
ATOM 2068 C CA . ILE A 1 286 ? -50.289 -6.473 23.125 1.00 23.10 266 ILE A CA 1
ATOM 2069 C C . ILE A 1 286 ? -49.979 -6.824 24.584 1.00 24.54 266 ILE A C 1
ATOM 2070 O O . ILE A 1 286 ? -50.354 -6.098 25.500 1.00 23.70 266 ILE A O 1
ATOM 2075 N N . ASP A 1 287 ? -49.250 -7.916 24.783 1.00 25.42 267 ASP A N 1
ATOM 2076 C CA . ASP A 1 287 ? -48.910 -8.394 26.130 1.00 25.95 267 ASP A CA 1
ATOM 2077 C C . ASP A 1 287 ? -47.718 -7.639 26.719 1.00 26.92 267 ASP A C 1
ATOM 2078 O O . ASP A 1 287 ? -46.637 -8.201 26.946 1.00 27.18 267 ASP A O 1
ATOM 2083 N N . ALA A 1 288 ? -47.937 -6.355 26.975 1.00 26.58 268 ALA A N 1
ATOM 2084 C CA . ALA A 1 288 ? -46.937 -5.498 27.603 1.00 28.12 268 ALA A CA 1
ATOM 2085 C C . ALA A 1 288 ? -46.659 -5.962 29.032 1.00 28.71 268 ALA A C 1
ATOM 2086 O O . ALA A 1 288 ? -45.555 -5.798 29.539 1.00 30.51 268 ALA A O 1
ATOM 2088 N N . ALA A 1 289 ? -47.673 -6.542 29.665 1.00 29.51 269 ALA A N 1
ATOM 2089 C CA . ALA A 1 289 ? -47.556 -7.061 31.036 1.00 31.62 269 ALA A CA 1
ATOM 2090 C C . ALA A 1 289 ? -46.384 -8.034 31.199 1.00 30.12 269 ALA A C 1
ATOM 2091 O O . ALA A 1 289 ? -45.636 -7.947 32.171 1.00 29.98 269 ALA A O 1
ATOM 2093 N N A SER A 1 290 ? -46.231 -8.951 30.248 0.50 29.08 270 SER A N 1
ATOM 2094 N N B SER A 1 290 ? -46.230 -8.951 30.248 0.50 30.31 270 SER A N 1
ATOM 2095 C CA A SER A 1 290 ? -45.140 -9.933 30.290 0.50 28.07 270 SER A CA 1
ATOM 2096 C CA B SER A 1 290 ? -45.139 -9.933 30.298 0.50 30.25 270 SER A CA 1
ATOM 2097 C C A SER A 1 290 ? -43.774 -9.263 30.166 0.50 27.81 270 SER A C 1
ATOM 2098 C C B SER A 1 290 ? -43.773 -9.263 30.167 0.50 28.96 270 SER A C 1
ATOM 2099 O O A SER A 1 290 ? -42.817 -9.654 30.835 0.50 26.73 270 SER A O 1
ATOM 2100 O O B SER A 1 290 ? -42.815 -9.653 30.835 0.50 27.71 270 SER A O 1
ATOM 2105 N N . VAL A 1 291 ? -43.698 -8.246 29.313 1.00 28.27 271 VAL A N 1
ATOM 2106 C CA . VAL A 1 291 ? -42.462 -7.482 29.121 1.00 27.98 271 VAL A CA 1
ATOM 2107 C C . VAL A 1 291 ? -42.096 -6.754 30.410 1.00 28.81 271 VAL A C 1
ATOM 2108 O O . VAL A 1 291 ? -40.941 -6.751 30.822 1.00 28.17 271 VAL A O 1
ATOM 2112 N N . ARG A 1 292 ? -43.091 -6.142 31.037 1.00 30.24 272 ARG A N 1
ATOM 2113 C CA . ARG A 1 292 ? -42.892 -5.449 32.315 1.00 32.31 272 ARG A CA 1
ATOM 2114 C C . ARG A 1 292 ? -42.384 -6.408 33.397 1.00 31.73 272 ARG A C 1
ATOM 2115 O O . ARG A 1 292 ? -41.489 -6.069 34.164 1.00 33.60 272 ARG A O 1
ATOM 2123 N N . ARG A 1 293 ? -42.954 -7.605 33.434 1.00 33.15 273 ARG A N 1
ATOM 2124 C CA . ARG A 1 293 ? -42.596 -8.628 34.430 1.00 37.05 273 ARG A CA 1
ATOM 2125 C C . ARG A 1 293 ? -41.124 -9.042 34.309 1.00 36.66 273 ARG A C 1
ATOM 2126 O O . ARG A 1 293 ? -40.419 -9.177 35.310 1.00 34.58 273 ARG A O 1
ATOM 2134 N N . THR A 1 294 ? -40.670 -9.239 33.077 1.00 32.42 274 THR A N 1
ATOM 2135 C CA . THR A 1 294 ? -39.272 -9.597 32.818 1.00 32.39 274 THR A CA 1
ATOM 2136 C C . THR A 1 294 ? -38.328 -8.452 33.182 1.00 33.05 274 THR A C 1
ATOM 2137 O O . THR A 1 294 ? -37.282 -8.671 33.794 1.00 33.61 274 THR A O 1
ATOM 2141 N N . ILE A 1 295 ? -38.705 -7.229 32.821 1.00 29.89 275 ILE A N 1
ATOM 2142 C CA . ILE A 1 295 ? -37.912 -6.047 33.170 1.00 31.32 275 ILE A CA 1
ATOM 2143 C C . ILE A 1 295 ? -37.813 -5.913 34.695 1.00 34.58 275 ILE A C 1
ATOM 2144 O O . ILE A 1 295 ? -36.748 -5.635 35.239 1.00 34.56 275 ILE A O 1
ATOM 2149 N N . GLU A 1 296 ? -38.942 -6.109 35.362 1.00 36.43 276 GLU A N 1
ATOM 2150 C CA . GLU A 1 296 ? -39.013 -6.088 36.827 1.00 41.27 276 GLU A CA 1
ATOM 2151 C C . GLU A 1 296 ? -38.077 -7.120 37.465 1.00 40.27 276 GLU A C 1
ATOM 2152 O O . GLU A 1 296 ? -37.435 -6.837 38.477 1.00 41.22 276 GLU A O 1
ATOM 2158 N N . SER A 1 297 ? -38.006 -8.305 36.860 1.00 37.45 277 SER A N 1
ATOM 2159 C CA . SER A 1 297 ? -37.145 -9.394 37.343 1.00 39.18 277 SER A CA 1
ATOM 2160 C C . SER A 1 297 ? -35.656 -9.033 37.302 1.00 40.11 277 SER A C 1
ATOM 2161 O O . SER A 1 297 ? -34.859 -9.598 38.048 1.00 42.80 277 SER A O 1
ATOM 2164 N N . LEU A 1 298 ? -35.303 -8.081 36.442 1.00 38.13 278 LEU A N 1
ATOM 2165 C CA . LEU A 1 298 ? -33.943 -7.529 36.377 1.00 39.36 278 LEU A CA 1
ATOM 2166 C C . LEU A 1 298 ? -33.706 -6.368 37.353 1.00 39.63 278 LEU A C 1
ATOM 2167 O O . LEU A 1 298 ? -32.685 -5.685 37.274 1.00 39.06 278 LEU A O 1
ATOM 2172 N N . GLY A 1 299 ? -34.648 -6.144 38.264 1.00 41.59 279 GLY A N 1
ATOM 2173 C CA . GLY A 1 299 ? -34.528 -5.077 39.270 1.00 42.50 279 GLY A CA 1
ATOM 2174 C C . GLY A 1 299 ? -34.876 -3.685 38.769 1.00 44.36 279 GLY A C 1
ATOM 2175 O O . GLY A 1 299 ? -34.574 -2.686 39.423 1.00 43.44 279 GLY A O 1
ATOM 2176 N N . ILE A 1 300 ? -35.517 -3.616 37.607 1.00 43.90 280 ILE A N 1
ATOM 2177 C CA . ILE A 1 300 ? -35.937 -2.339 37.025 1.00 42.82 280 ILE A CA 1
ATOM 2178 C C . ILE A 1 300 ? -37.427 -2.163 37.280 1.00 43.45 280 ILE A C 1
ATOM 2179 O O . ILE A 1 300 ? -38.249 -2.875 36.725 1.00 38.73 280 ILE A O 1
ATOM 2184 N N . ARG A 1 301 ? -37.785 -1.219 38.130 1.00 50.80 281 ARG A N 1
ATOM 2185 C CA . ARG A 1 301 ? -39.190 -1.096 38.532 1.00 54.63 281 ARG A CA 1
ATOM 2186 C C . ARG A 1 301 ? -39.787 0.223 38.083 1.00 54.50 281 ARG A C 1
ATOM 2187 O O . ARG A 1 301 ? -40.814 0.258 37.400 1.00 55.99 281 ARG A O 1
ATOM 2195 N N A SER A 1 302 ? -39.126 1.311 38.449 0.50 52.97 282 SER A N 1
ATOM 2196 N N B SER A 1 302 ? -39.111 1.302 38.439 0.50 53.17 282 SER A N 1
ATOM 2197 C CA A SER A 1 302 ? -39.627 2.644 38.138 0.50 52.95 282 SER A CA 1
ATOM 2198 C CA B SER A 1 302 ? -39.585 2.643 38.153 0.50 53.31 282 SER A CA 1
ATOM 2199 C C A SER A 1 302 ? -39.189 3.084 36.741 0.50 51.94 282 SER A C 1
ATOM 2200 C C B SER A 1 302 ? -39.175 3.090 36.746 0.50 52.12 282 SER A C 1
ATOM 2201 O O A SER A 1 302 ? -38.282 2.500 36.128 0.50 50.29 282 SER A O 1
ATOM 2202 O O B SER A 1 302 ? -38.279 2.503 36.124 0.50 50.38 282 SER A O 1
ATOM 2207 N N . ASP A 1 303 ? -39.842 4.132 36.255 1.00 49.91 283 ASP A N 1
ATOM 2208 C CA . ASP A 1 303 ? -39.571 4.675 34.921 1.00 50.11 283 ASP A CA 1
ATOM 2209 C C . ASP A 1 303 ? -38.157 5.240 34.801 1.00 49.93 283 ASP A C 1
ATOM 2210 O O . ASP A 1 303 ? -37.548 5.167 33.738 1.00 47.91 283 ASP A O 1
ATOM 2215 N N . ASP A 1 304 ? -37.629 5.767 35.901 1.00 50.40 284 ASP A N 1
ATOM 2216 C CA . ASP A 1 304 ? -36.269 6.329 35.914 1.00 52.98 284 ASP A CA 1
ATOM 2217 C C . ASP A 1 304 ? -35.162 5.253 35.926 1.00 49.58 284 ASP A C 1
ATOM 2218 O O . ASP A 1 304 ? -33.999 5.566 35.695 1.00 53.18 284 ASP A O 1
ATOM 2223 N N . GLU A 1 305 ? -35.531 3.996 36.173 1.00 47.08 285 GLU A N 1
ATOM 2224 C CA . GLU A 1 305 ? -34.585 2.864 36.097 1.00 46.32 285 GLU A CA 1
ATOM 2225 C C . GLU A 1 305 ? -34.548 2.201 34.709 1.00 43.73 285 GLU A C 1
ATOM 2226 O O . GLU A 1 305 ? -33.733 1.311 34.457 1.00 41.16 285 GLU A O 1
ATOM 2232 N N . MET A 1 306 ? -35.431 2.630 33.816 1.00 41.57 286 MET A N 1
ATOM 2233 C CA . MET A 1 306 ? -35.499 2.055 32.464 1.00 41.74 286 MET A CA 1
ATOM 2234 C C . MET A 1 306 ? -34.211 2.271 31.671 1.00 41.89 286 MET A C 1
ATOM 2235 O O . MET A 1 306 ? -33.888 1.484 30.784 1.00 40.10 286 MET A O 1
ATOM 2240 N N . ASP A 1 307 ? -33.465 3.322 32.004 1.00 43.99 287 ASP A N 1
ATOM 2241 C CA . ASP A 1 307 ? -32.191 3.604 31.319 1.00 46.07 287 ASP A CA 1
ATOM 2242 C C . ASP A 1 307 ? -31.100 2.546 31.574 1.00 41.97 287 ASP A C 1
ATOM 2243 O O . ASP A 1 307 ? -30.043 2.584 30.948 1.00 43.08 287 ASP A O 1
ATOM 2248 N N . ARG A 1 308 ? -31.360 1.611 32.486 1.00 38.78 288 ARG A N 1
ATOM 2249 C CA . ARG A 1 308 ? -30.493 0.443 32.689 1.00 39.88 288 ARG A CA 1
ATOM 2250 C C . ARG A 1 308 ? -30.611 -0.596 31.567 1.00 37.61 288 ARG A C 1
ATOM 2251 O O . ARG A 1 308 ? -29.753 -1.464 31.433 1.00 35.60 288 ARG A O 1
ATOM 2259 N N . ILE A 1 309 ? -31.679 -0.515 30.780 1.00 34.78 289 ILE A N 1
ATOM 2260 C CA . ILE A 1 309 ? -31.886 -1.439 29.662 1.00 33.32 289 ILE A CA 1
ATOM 2261 C C . ILE A 1 309 ? -31.046 -0.985 28.471 1.00 31.50 289 ILE A C 1
ATOM 2262 O O . ILE A 1 309 ? -31.164 0.150 28.020 1.00 30.98 289 ILE A O 1
ATOM 2267 N N . VAL A 1 310 ? -30.202 -1.878 27.969 1.00 28.13 290 VAL A N 1
ATOM 2268 C CA . VAL A 1 310 ? -29.399 -1.595 26.776 1.00 28.27 290 VAL A CA 1
ATOM 2269 C C . VAL A 1 310 ? -30.274 -1.738 25.542 1.00 26.80 290 VAL A C 1
ATOM 2270 O O . VAL A 1 310 ? -30.280 -0.872 24.676 1.00 27.56 290 VAL A O 1
ATOM 2274 N N . ASN A 1 311 ? -30.996 -2.848 25.462 1.00 26.53 291 ASN A N 1
ATOM 2275 C CA . ASN A 1 311 ? -32.019 -3.015 24.433 1.00 25.38 291 ASN A CA 1
ATOM 2276 C C . ASN A 1 311 ? -33.011 -4.113 24.779 1.00 25.42 291 ASN A C 1
ATOM 2277 O O . ASN A 1 311 ? -32.782 -4.916 25.678 1.00 26.11 291 ASN A O 1
ATOM 2282 N N . VAL A 1 312 ? -34.123 -4.115 24.055 1.00 23.54 292 VAL A N 1
ATOM 2283 C CA . VAL A 1 312 ? -35.121 -5.179 24.110 1.00 23.73 292 VAL A CA 1
ATOM 2284 C C . VAL A 1 312 ? -35.184 -5.793 22.714 1.00 23.93 292 VAL A C 1
ATOM 2285 O O . VAL A 1 312 ? -35.130 -5.075 21.719 1.00 22.61 292 VAL A O 1
ATOM 2289 N N . PHE A 1 313 ? -35.293 -7.114 22.661 1.00 23.36 293 PHE A N 1
ATOM 2290 C CA . PHE A 1 313 ? -35.371 -7.856 21.405 1.00 24.59 293 PHE A CA 1
ATOM 2291 C C . PHE A 1 313 ? -36.605 -8.737 21.455 1.00 24.69 293 PHE A C 1
ATOM 2292 O O . PHE A 1 313 ? -36.716 -9.611 22.307 1.00 26.47 293 PHE A O 1
ATOM 2300 N N . ALA A 1 314 ? -37.545 -8.503 20.550 1.00 23.96 294 ALA A N 1
ATOM 2301 C CA . ALA A 1 314 ? -38.849 -9.155 20.652 1.00 23.18 294 ALA A CA 1
ATOM 2302 C C . ALA A 1 314 ? -39.369 -9.621 19.308 1.00 23.20 294 ALA A C 1
ATOM 2303 O O . ALA A 1 314 ? -39.120 -8.987 18.282 1.00 22.27 294 ALA A O 1
ATOM 2305 N N . LYS A 1 315 ? -40.100 -10.731 19.343 1.00 22.93 295 LYS A N 1
ATOM 2306 C CA . LYS A 1 315 ? -40.811 -11.258 18.189 1.00 23.61 295 LYS A CA 1
ATOM 2307 C C . LYS A 1 315 ? -42.287 -10.906 18.303 1.00 22.67 295 LYS A C 1
ATOM 2308 O O . LYS A 1 315 ? -42.863 -10.935 19.387 1.00 21.99 295 LYS A O 1
ATOM 2314 N N . ALA A 1 316 ? -42.882 -10.575 17.165 1.00 23.63 296 ALA A N 1
ATOM 2315 C CA . ALA A 1 316 ? -44.296 -10.209 17.089 1.00 23.56 296 ALA A CA 1
ATOM 2316 C C . ALA A 1 316 ? -44.916 -10.846 15.867 1.00 23.58 296 ALA A C 1
ATOM 2317 O O . ALA A 1 316 ? -44.239 -11.053 14.864 1.00 23.66 296 ALA A O 1
ATOM 2319 N N . GLU A 1 317 ? -46.208 -11.142 15.937 1.00 24.08 297 GLU A N 1
ATOM 2320 C CA . GLU A 1 317 ? -46.913 -11.619 14.752 1.00 25.09 297 GLU A CA 1
ATOM 2321 C C . GLU A 1 317 ? -48.408 -11.373 14.805 1.00 23.42 297 GLU A C 1
ATOM 2322 O O . GLU A 1 317 ? -48.980 -11.159 15.869 1.00 25.04 297 GLU A O 1
ATOM 2328 N N . ALA A 1 318 ? -49.020 -11.413 13.629 1.00 23.24 298 ALA A N 1
ATOM 2329 C CA . ALA A 1 318 ? -50.469 -11.370 13.491 1.00 22.77 298 ALA A CA 1
ATOM 2330 C C . ALA A 1 318 ? -51.027 -12.725 13.900 1.00 23.73 298 ALA A C 1
ATOM 2331 O O . ALA A 1 318 ? -50.636 -13.750 13.345 1.00 25.09 298 ALA A O 1
ATOM 2333 N N . SER A 1 319 ? -51.938 -12.723 14.868 1.00 24.10 299 SER A N 1
ATOM 2334 C CA . SER A 1 319 ? -52.517 -13.962 15.392 1.00 23.95 299 SER A CA 1
ATOM 2335 C C . SER A 1 319 ? -53.157 -14.748 14.251 1.00 24.54 299 SER A C 1
ATOM 2336 O O . SER A 1 319 ? -54.053 -14.238 13.588 1.00 22.13 299 SER A O 1
ATOM 2339 N N . PRO A 1 320 ? -52.685 -15.989 14.002 1.00 25.07 300 PRO A N 1
ATOM 2340 C CA . PRO A 1 320 ? -53.117 -16.717 12.804 1.00 27.12 300 PRO A CA 1
ATOM 2341 C C . PRO A 1 320 ? -54.579 -17.179 12.823 1.00 25.67 300 PRO A C 1
ATOM 2342 O O . PRO A 1 320 ? -55.129 -17.503 11.774 1.00 26.62 300 PRO A O 1
ATOM 2346 N N . ASP A 1 321 ? -55.203 -17.175 13.994 1.00 25.06 301 ASP A N 1
ATOM 2347 C CA . ASP A 1 321 ? -56.647 -17.441 14.109 1.00 26.46 301 ASP A CA 1
ATOM 2348 C C . ASP A 1 321 ? -57.517 -16.235 13.727 1.00 26.83 301 ASP A C 1
ATOM 2349 O O . ASP A 1 321 ? -58.742 -16.323 13.744 1.00 27.45 301 ASP A O 1
ATOM 2354 N N . GLY A 1 322 ? -56.876 -15.115 13.397 1.00 27.13 302 GLY A N 1
ATOM 2355 C CA . GLY A 1 322 ? -57.577 -13.908 12.956 1.00 24.70 302 GLY A CA 1
ATOM 2356 C C . GLY A 1 322 ? -58.204 -13.071 14.054 1.00 24.00 302 GLY A C 1
ATOM 2357 O O . GLY A 1 322 ? -58.988 -12.172 13.767 1.00 23.17 302 GLY A O 1
ATOM 2358 N N . VAL A 1 323 ? -57.866 -13.357 15.308 1.00 23.76 303 VAL A N 1
ATOM 2359 C CA . VAL A 1 323 ? -58.405 -12.607 16.443 1.00 25.21 303 VAL A CA 1
ATOM 2360 C C . VAL A 1 323 ? -57.334 -12.289 17.481 1.00 23.35 303 VAL A C 1
ATOM 2361 O O . VAL A 1 323 ? -56.351 -13.014 17.624 1.00 22.26 303 VAL A O 1
ATOM 2365 N N . VAL A 1 324 ? -57.529 -11.181 18.187 1.00 22.38 304 VAL A N 1
ATOM 2366 C CA . VAL A 1 324 ? -56.709 -10.836 19.341 1.00 23.16 304 VAL A CA 1
ATOM 2367 C C . VAL A 1 324 ? -57.625 -10.630 20.542 1.00 24.11 304 VAL A C 1
ATOM 2368 O O . VAL A 1 324 ? -58.506 -9.773 20.527 1.00 24.74 304 VAL A O 1
ATOM 2372 N N . ARG A 1 325 ? -57.404 -11.434 21.578 1.00 25.14 305 ARG A N 1
ATOM 2373 C CA . ARG A 1 325 ? -58.260 -11.457 22.773 1.00 25.55 305 ARG A CA 1
ATOM 2374 C C . ARG A 1 325 ? -59.747 -11.399 22.410 1.00 25.60 305 ARG A C 1
ATOM 2375 O O . ARG A 1 325 ? -60.503 -10.574 22.920 1.00 26.12 305 ARG A O 1
ATOM 2383 N N . GLY A 1 326 ? -60.134 -12.276 21.494 1.00 25.23 306 GLY A N 1
ATOM 2384 C CA . GLY A 1 326 ? -61.538 -12.464 21.116 1.00 27.56 306 GLY A CA 1
ATOM 2385 C C . GLY A 1 326 ? -62.085 -11.528 20.051 1.00 28.18 306 GLY A C 1
ATOM 2386 O O . GLY A 1 326 ? -63.200 -11.732 19.575 1.00 28.69 306 GLY A O 1
ATOM 2387 N N . MET A 1 327 ? -61.324 -10.494 19.691 1.00 26.95 307 MET A N 1
ATOM 2388 C CA . MET A 1 327 ? -61.784 -9.490 18.721 1.00 26.48 307 MET A CA 1
ATOM 2389 C C . MET A 1 327 ? -61.063 -9.671 17.391 1.00 23.47 307 MET A C 1
ATOM 2390 O O . MET A 1 327 ? -59.841 -9.819 17.357 1.00 24.62 307 MET A O 1
ATOM 2395 N N . ARG A 1 328 ? -61.823 -9.646 16.303 1.00 22.28 308 ARG A N 1
ATOM 2396 C CA . ARG A 1 328 ? -61.262 -9.786 14.955 1.00 22.66 308 ARG A CA 1
ATOM 2397 C C . ARG A 1 328 ? -60.179 -8.746 14.701 1.00 21.95 308 ARG A C 1
ATOM 2398 O O . ARG A 1 328 ? -60.327 -7.593 15.093 1.00 23.26 308 ARG A O 1
ATOM 2406 N N . HIS A 1 329 ? -59.105 -9.161 14.037 1.00 21.19 309 HIS A N 1
ATOM 2407 C CA . HIS A 1 329 ? -58.106 -8.219 13.503 1.00 20.38 309 HIS A CA 1
ATOM 2408 C C . HIS A 1 329 ? -58.036 -8.356 11.983 1.00 20.44 309 HIS A C 1
ATOM 2409 O O . HIS A 1 329 ? -58.482 -9.357 11.426 1.00 22.15 309 HIS A O 1
ATOM 2416 N N . THR A 1 330 ? -57.470 -7.348 11.325 1.00 19.48 310 THR A N 1
ATOM 2417 C CA . THR A 1 330 ? -57.438 -7.262 9.855 1.00 19.64 310 THR A CA 1
ATOM 2418 C C . THR A 1 330 ? -56.037 -7.493 9.268 1.00 19.92 310 THR A C 1
ATOM 2419 O O . THR A 1 330 ? -55.830 -7.365 8.066 1.00 21.60 310 THR A O 1
ATOM 2423 N N . MET A 1 331 ? -55.082 -7.837 10.118 1.00 19.89 311 MET A N 1
ATOM 2424 C CA . MET A 1 331 ? -53.660 -7.907 9.719 1.00 20.55 311 MET A CA 1
ATOM 2425 C C . MET A 1 331 ? -53.342 -8.969 8.675 1.00 20.79 311 MET A C 1
ATOM 2426 O O . MET A 1 331 ? -52.383 -8.818 7.928 1.00 20.59 311 MET A O 1
ATOM 2431 N N . LEU A 1 332 ? -54.137 -10.036 8.642 1.00 20.37 312 LEU A N 1
ATOM 2432 C CA . LEU A 1 332 ? -53.948 -11.128 7.674 1.00 20.87 312 LEU A CA 1
ATOM 2433 C C . LEU A 1 332 ? -54.863 -11.044 6.444 1.00 22.09 312 LEU A C 1
ATOM 2434 O O . LEU A 1 332 ? -54.761 -11.872 5.540 1.00 22.75 312 LEU A O 1
ATOM 2439 N N A SER A 1 333 ? -55.756 -10.059 6.432 0.50 22.69 313 SER A N 1
ATOM 2440 N N B SER A 1 333 ? -55.749 -10.053 6.432 0.50 22.80 313 SER A N 1
ATOM 2441 C CA A SER A 1 333 ? -56.653 -9.825 5.290 0.50 23.64 313 SER A CA 1
ATOM 2442 C CA B SER A 1 333 ? -56.652 -9.814 5.299 0.50 23.85 313 SER A CA 1
ATOM 2443 C C A SER A 1 333 ? -56.349 -8.505 4.576 0.50 24.05 313 SER A C 1
ATOM 2444 C C B SER A 1 333 ? -56.339 -8.510 4.568 0.50 24.18 313 SER A C 1
ATOM 2445 O O A SER A 1 333 ? -57.078 -8.106 3.673 0.50 25.80 313 SER A O 1
ATOM 2446 O O B SER A 1 333 ? -57.059 -8.121 3.654 0.50 25.94 313 SER A O 1
ATOM 2451 N N . ASP A 1 334 ? -55.256 -7.851 4.965 1.00 23.83 314 ASP A N 1
ATOM 2452 C CA . ASP A 1 334 ? -54.898 -6.534 4.426 1.00 22.44 314 ASP A CA 1
ATOM 2453 C C . ASP A 1 334 ? -53.908 -6.693 3.284 1.00 22.01 314 ASP A C 1
ATOM 2454 O O . ASP A 1 334 ? -52.751 -7.023 3.507 1.00 23.05 314 ASP A O 1
ATOM 2459 N N . SER A 1 335 ? -54.357 -6.444 2.059 1.00 22.62 315 SER A N 1
ATOM 2460 C CA . SER A 1 335 ? -53.492 -6.611 0.889 1.00 21.86 315 SER A CA 1
ATOM 2461 C C . SER A 1 335 ? -52.599 -5.406 0.588 1.00 23.89 315 SER A C 1
ATOM 2462 O O . SER A 1 335 ? -51.749 -5.476 -0.299 1.00 24.22 315 SER A O 1
ATOM 2465 N N . ASP A 1 336 ? -52.805 -4.314 1.312 1.00 23.11 316 ASP A N 1
ATOM 2466 C CA . ASP A 1 336 ? -51.973 -3.122 1.171 1.00 23.03 316 ASP A CA 1
ATOM 2467 C C . ASP A 1 336 ? -50.769 -3.189 2.107 1.00 22.63 316 ASP A C 1
ATOM 2468 O O . ASP A 1 336 ? -49.648 -2.860 1.718 1.00 25.18 316 ASP A O 1
ATOM 2473 N N . ILE A 1 337 ? -51.019 -3.619 3.339 1.00 21.84 317 ILE A N 1
ATOM 2474 C CA . ILE A 1 337 ? -50.000 -3.675 4.387 1.00 21.80 317 ILE A CA 1
ATOM 2475 C C . ILE A 1 337 ? -49.899 -5.111 4.893 1.00 22.05 317 ILE A C 1
ATOM 2476 O O . ILE A 1 337 ? -50.832 -5.624 5.505 1.00 21.13 317 ILE A O 1
ATOM 2481 N N . ASN A 1 338 ? -48.756 -5.742 4.649 1.00 21.32 318 ASN A N 1
ATOM 2482 C CA . ASN A 1 338 ? -48.538 -7.134 5.067 1.00 22.95 318 ASN A CA 1
ATOM 2483 C C . ASN A 1 338 ? -48.554 -7.316 6.586 1.00 21.30 318 ASN A C 1
ATOM 2484 O O . ASN A 1 338 ? -48.288 -6.381 7.341 1.00 20.57 318 ASN A O 1
ATOM 2489 N N . SER A 1 339 ? -48.883 -8.530 7.014 1.00 20.07 319 SER A N 1
ATOM 2490 C CA . SER A 1 339 ? -49.158 -8.822 8.426 1.00 19.86 319 SER A CA 1
ATOM 2491 C C . SER A 1 339 ? -47.981 -8.510 9.343 1.00 18.77 319 SER A C 1
ATOM 2492 O O . SER A 1 339 ? -48.174 -8.038 10.456 1.00 19.23 319 SER A O 1
ATOM 2495 N N . THR A 1 340 ? -46.765 -8.767 8.874 1.00 19.25 320 THR A N 1
ATOM 2496 C CA . THR A 1 340 ? -45.575 -8.518 9.691 1.00 19.66 320 THR A CA 1
ATOM 2497 C C . THR A 1 340 ? -45.348 -7.023 9.933 1.00 19.15 320 THR A C 1
ATOM 2498 O O . THR A 1 340 ? -44.820 -6.639 10.975 1.00 18.02 320 THR A O 1
ATOM 2502 N N . ARG A 1 341 ? -45.776 -6.187 8.993 1.00 18.44 321 ARG A N 1
ATOM 2503 C CA . ARG A 1 341 ? -45.679 -4.731 9.160 1.00 19.51 321 ARG A CA 1
ATOM 2504 C C . ARG A 1 341 ? -46.624 -4.265 10.274 1.00 19.34 321 ARG A C 1
ATOM 2505 O O . ARG A 1 341 ? -46.229 -3.498 11.161 1.00 20.22 321 ARG A O 1
ATOM 2513 N N . HIS A 1 342 ? -47.868 -4.735 10.222 1.00 19.60 322 HIS A N 1
ATOM 2514 C CA . HIS A 1 342 ? -48.846 -4.484 11.289 1.00 18.77 322 HIS A CA 1
ATOM 2515 C C . HIS A 1 342 ? -48.328 -4.958 12.641 1.00 18.36 322 HIS A C 1
ATOM 2516 O O . HIS A 1 342 ? -48.413 -4.252 13.633 1.00 16.23 322 HIS A O 1
ATOM 2523 N N . ALA A 1 343 ? -47.822 -6.184 12.673 1.00 18.67 323 ALA A N 1
ATOM 2524 C CA . ALA A 1 343 ? -47.400 -6.799 13.937 1.00 18.52 323 ALA A CA 1
ATOM 2525 C C . ALA A 1 343 ? -46.241 -6.033 14.582 1.00 18.87 323 ALA A C 1
ATOM 2526 O O . ALA A 1 343 ? -46.241 -5.804 15.791 1.00 18.20 323 ALA A O 1
ATOM 2528 N N . ARG A 1 344 ? -45.271 -5.621 13.771 1.00 18.93 324 ARG A N 1
ATOM 2529 C CA . ARG A 1 344 ? -44.164 -4.802 14.267 1.00 19.12 324 ARG A CA 1
ATOM 2530 C C . ARG A 1 344 ? -44.660 -3.472 14.824 1.00 19.34 324 ARG A C 1
ATOM 2531 O O . ARG A 1 344 ? -44.216 -3.030 15.890 1.00 18.83 324 ARG A O 1
ATOM 2539 N N . ALA A 1 345 ? -45.588 -2.837 14.112 1.00 19.37 325 ALA A N 1
ATOM 2540 C CA . ALA A 1 345 ? -46.149 -1.561 14.575 1.00 19.34 325 ALA A CA 1
ATOM 2541 C C . ALA A 1 345 ? -46.765 -1.713 15.967 1.00 19.21 325 ALA A C 1
ATOM 2542 O O . ALA A 1 345 ? -46.515 -0.904 16.854 1.00 20.42 325 ALA A O 1
ATOM 2544 N N . VAL A 1 346 ? -47.557 -2.768 16.133 1.00 19.17 326 VAL A N 1
ATOM 2545 C CA . VAL A 1 346 ? -48.295 -3.040 17.370 1.00 19.60 326 VAL A CA 1
ATOM 2546 C C . VAL A 1 346 ? -47.368 -3.318 18.553 1.00 21.31 326 VAL A C 1
ATOM 2547 O O . VAL A 1 346 ? -47.438 -2.659 19.579 1.00 21.20 326 VAL A O 1
ATOM 2551 N N . THR A 1 347 ? -46.497 -4.302 18.392 1.00 21.43 327 THR A N 1
ATOM 2552 C CA . THR A 1 347 ? -45.615 -4.717 19.479 1.00 21.19 327 THR A CA 1
ATOM 2553 C C . THR A 1 347 ? -44.550 -3.663 19.780 1.00 21.02 327 THR A C 1
ATOM 2554 O O . THR A 1 347 ? -44.191 -3.454 20.933 1.00 21.65 327 THR A O 1
ATOM 2558 N N . GLY A 1 348 ? -44.073 -2.981 18.746 1.00 20.99 328 GLY A N 1
ATOM 2559 C CA . GLY A 1 348 ? -43.206 -1.819 18.928 1.00 20.49 328 GLY A CA 1
ATOM 2560 C C . GLY A 1 348 ? -43.844 -0.771 19.826 1.00 21.38 328 GLY A C 1
ATOM 2561 O O . GLY A 1 348 ? -43.205 -0.243 20.742 1.00 22.61 328 GLY A O 1
ATOM 2562 N N . ALA A 1 349 ? -45.120 -0.495 19.585 1.00 21.10 329 ALA A N 1
ATOM 2563 C CA . ALA A 1 349 ? -45.878 0.467 20.404 1.00 21.10 329 ALA A CA 1
ATOM 2564 C C . ALA A 1 349 ? -46.087 -0.032 21.832 1.00 21.25 329 ALA A C 1
ATOM 2565 O O . ALA A 1 349 ? -45.931 0.729 22.792 1.00 21.65 329 ALA A O 1
ATOM 2567 N N . ALA A 1 350 ? -46.456 -1.306 21.966 1.00 21.41 330 ALA A N 1
ATOM 2568 C CA . ALA A 1 350 ? -46.696 -1.908 23.283 1.00 21.94 330 ALA A CA 1
ATOM 2569 C C . ALA A 1 350 ? -45.437 -1.833 24.144 1.00 22.68 330 ALA A C 1
ATOM 2570 O O . ALA A 1 350 ? -45.486 -1.409 25.302 1.00 22.72 330 ALA A O 1
ATOM 2572 N N . ILE A 1 351 ? -44.311 -2.228 23.557 1.00 22.87 331 ILE A N 1
ATOM 2573 C CA . ILE A 1 351 ? -43.020 -2.192 24.238 1.00 23.22 331 ILE A CA 1
ATOM 2574 C C . ILE A 1 351 ? -42.572 -0.759 24.522 1.00 23.80 331 ILE A C 1
ATOM 2575 O O . ILE A 1 351 ? -42.126 -0.453 25.627 1.00 24.14 331 ILE A O 1
ATOM 2580 N N . ALA A 1 352 ? -42.715 0.123 23.540 1.00 22.40 332 ALA A N 1
ATOM 2581 C CA . ALA A 1 352 ? -42.368 1.531 23.724 1.00 22.63 332 ALA A CA 1
ATOM 2582 C C . ALA A 1 352 ? -43.143 2.160 24.890 1.00 23.89 332 ALA A C 1
ATOM 2583 O O . ALA A 1 352 ? -42.605 2.990 25.625 1.00 23.32 332 ALA A O 1
ATOM 2585 N N . SER A 1 353 ? -44.406 1.766 25.048 1.00 24.43 333 SER A N 1
ATOM 2586 C CA . SER A 1 353 ? -45.258 2.289 26.122 1.00 26.05 333 SER A CA 1
ATOM 2587 C C . SER A 1 353 ? -44.732 1.903 27.507 1.00 27.09 333 SER A C 1
ATOM 2588 O O . SER A 1 353 ? -45.050 2.563 28.496 1.00 27.02 333 SER A O 1
ATOM 2591 N N . VAL A 1 354 ? -43.935 0.837 27.554 1.00 26.29 334 VAL A N 1
ATOM 2592 C CA . VAL A 1 354 ? -43.279 0.389 28.780 1.00 27.61 334 VAL A CA 1
ATOM 2593 C C . VAL A 1 354 ? -41.905 1.039 28.966 1.00 27.75 334 VAL A C 1
ATOM 2594 O O . VAL A 1 354 ? -41.642 1.645 30.004 1.00 25.46 334 VAL A O 1
ATOM 2598 N N . VAL A 1 355 ? -41.032 0.908 27.967 1.00 25.92 335 VAL A N 1
ATOM 2599 C CA . VAL A 1 355 ? -39.628 1.351 28.107 1.00 26.95 335 VAL A CA 1
ATOM 2600 C C . VAL A 1 355 ? -39.396 2.831 27.816 1.00 26.28 335 VAL A C 1
ATOM 2601 O O . VAL A 1 355 ? -38.358 3.378 28.185 1.00 24.87 335 VAL A O 1
ATOM 2605 N N . GLY A 1 356 ? -40.348 3.465 27.139 1.00 27.33 336 GLY A N 1
ATOM 2606 C CA . GLY A 1 356 ? -40.337 4.919 26.959 1.00 26.72 336 GLY A CA 1
ATOM 2607 C C . GLY A 1 356 ? -39.930 5.451 25.598 1.00 25.72 336 GLY A C 1
ATOM 2608 O O . GLY A 1 356 ? -39.905 6.658 25.391 1.00 27.43 336 GLY A O 1
ATOM 2609 N N . HIS A 1 357 ? -39.614 4.559 24.668 1.00 24.15 337 HIS A N 1
ATOM 2610 C CA . HIS A 1 357 ? -39.297 4.952 23.295 1.00 23.44 337 HIS A CA 1
ATOM 2611 C C . HIS A 1 357 ? -39.301 3.731 22.384 1.00 22.28 337 HIS A C 1
ATOM 2612 O O . HIS A 1 357 ? -39.387 2.600 22.854 1.00 24.13 337 HIS A O 1
ATOM 2619 N N . GLY A 1 358 ? -39.194 3.972 21.084 1.00 21.92 338 GLY A N 1
ATOM 2620 C CA . GLY A 1 358 ? -39.275 2.911 20.090 1.00 22.22 338 GLY A CA 1
ATOM 2621 C C . GLY A 1 358 ? -37.965 2.404 19.503 1.00 22.97 338 GLY A C 1
ATOM 2622 O O . GLY A 1 358 ? -37.978 1.634 18.552 1.00 23.27 338 GLY A O 1
ATOM 2623 N N . MET A 1 359 ? -36.831 2.818 20.063 1.00 23.20 339 MET A N 1
ATOM 2624 C CA . MET A 1 359 ? -35.531 2.300 19.626 1.00 23.28 339 MET A CA 1
ATOM 2625 C C . MET A 1 359 ? -35.260 0.940 20.272 1.00 23.23 339 MET A C 1
ATOM 2626 O O . MET A 1 359 ? -34.382 0.790 21.125 1.00 25.17 339 MET A O 1
ATOM 2631 N N . VAL A 1 360 ? -36.049 -0.037 19.840 1.00 21.71 340 VAL A N 1
ATOM 2632 C CA . VAL A 1 360 ? -35.976 -1.409 20.300 1.00 22.33 340 VAL A CA 1
ATOM 2633 C C . VAL A 1 360 ? -36.030 -2.343 19.100 1.00 22.74 340 VAL A C 1
ATOM 2634 O O . VAL A 1 360 ? -36.569 -1.990 18.047 1.00 21.76 340 VAL A O 1
ATOM 2638 N N . TYR A 1 361 ? -35.469 -3.534 19.262 1.00 22.51 341 TYR A N 1
ATOM 2639 C CA . TYR A 1 361 ? -35.487 -4.540 18.204 1.00 23.36 341 TYR A CA 1
ATOM 2640 C C . TYR A 1 361 ? -36.805 -5.307 18.268 1.00 22.74 341 TYR A C 1
ATOM 2641 O O . TYR A 1 361 ? -37.039 -6.077 19.185 1.00 23.08 341 TYR A O 1
ATOM 2650 N N . VAL A 1 362 ? -37.669 -5.063 17.288 1.00 22.88 342 VAL A N 1
ATOM 2651 C CA . VAL A 1 362 ? -38.912 -5.811 17.147 1.00 22.55 342 VAL A CA 1
ATOM 2652 C C . VAL A 1 362 ? -38.951 -6.389 15.742 1.00 22.15 342 VAL A C 1
ATOM 2653 O O . VAL A 1 362 ? -38.808 -5.662 14.757 1.00 21.37 342 VAL A O 1
ATOM 2657 N N . SER A 1 363 ? -39.133 -7.701 15.676 1.00 22.40 343 SER A N 1
ATOM 2658 C CA . SER A 1 363 ? -39.068 -8.461 14.438 1.00 23.22 343 SER A CA 1
ATOM 2659 C C . SER A 1 363 ? -40.371 -9.226 14.264 1.00 22.97 343 SER A C 1
ATOM 2660 O O . SER A 1 363 ? -40.873 -9.837 15.205 1.00 23.31 343 SER A O 1
ATOM 2663 N N . GLY A 1 364 ? -40.918 -9.174 13.054 1.00 23.19 344 GLY A N 1
ATOM 2664 C CA . GLY A 1 364 ? -42.229 -9.747 12.761 1.00 23.83 344 GLY A CA 1
ATOM 2665 C C . GLY A 1 364 ? -42.172 -11.161 12.214 1.00 23.98 344 GLY A C 1
ATOM 2666 O O . GLY A 1 364 ? -41.180 -11.568 11.617 1.00 25.74 344 GLY A O 1
ATOM 2667 N N . GLY A 1 365 ? -43.264 -11.893 12.388 1.00 24.51 345 GLY A N 1
ATOM 2668 C CA . GLY A 1 365 ? -43.363 -13.267 11.896 1.00 24.71 345 GLY A CA 1
ATOM 2669 C C . GLY A 1 365 ? -42.760 -14.215 12.916 1.00 23.75 345 GLY A C 1
ATOM 2670 O O . GLY A 1 365 ? -41.551 -14.438 12.934 1.00 23.34 345 GLY A O 1
ATOM 2671 N N . ALA A 1 366 ? -43.616 -14.774 13.756 1.00 23.75 346 ALA A N 1
ATOM 2672 C CA . ALA A 1 366 ? -43.176 -15.549 14.919 1.00 24.73 346 ALA A CA 1
ATOM 2673 C C . ALA A 1 366 ? -43.658 -16.996 14.823 1.00 25.29 346 ALA A C 1
ATOM 2674 O O . ALA A 1 366 ? -44.075 -17.602 15.806 1.00 25.90 346 ALA A O 1
ATOM 2676 N N . GLU A 1 367 ? -43.576 -17.530 13.610 1.00 26.45 347 GLU A N 1
ATOM 2677 C CA . GLU A 1 367 ? -43.987 -18.904 13.318 1.00 27.48 347 GLU A CA 1
ATOM 2678 C C . GLU A 1 367 ? -43.121 -19.880 14.118 1.00 27.07 347 GLU A C 1
ATOM 2679 O O . GLU A 1 367 ? -41.893 -19.848 14.010 1.00 26.26 347 GLU A O 1
ATOM 2685 N N . HIS A 1 368 ? -43.767 -20.708 14.943 1.00 28.56 348 HIS A N 1
ATOM 2686 C CA . HIS A 1 368 ? -43.077 -21.643 15.865 1.00 30.94 348 HIS A CA 1
ATOM 2687 C C . HIS A 1 368 ? -42.119 -20.957 16.834 1.00 30.58 348 HIS A C 1
ATOM 2688 O O . HIS A 1 368 ? -41.147 -21.558 17.305 1.00 29.45 348 HIS A O 1
ATOM 2695 N N . GLN A 1 369 ? -42.403 -19.695 17.125 1.00 28.68 349 GLN A N 1
ATOM 2696 C CA . GLN A 1 369 ? -41.612 -18.906 18.058 1.00 29.14 349 GLN A CA 1
ATOM 2697 C C . GLN A 1 369 ? -42.570 -18.435 19.125 1.00 29.01 349 GLN A C 1
ATOM 2698 O O . GLN A 1 369 ? -43.435 -17.593 18.872 1.00 28.50 349 GLN A O 1
ATOM 2704 N N . GLY A 1 370 ? -42.427 -18.993 20.320 1.00 28.07 350 GLY A N 1
ATOM 2705 C CA . GLY A 1 370 ? -43.393 -18.766 21.384 1.00 27.63 350 GLY A CA 1
ATOM 2706 C C . GLY A 1 370 ? -44.764 -19.296 20.998 1.00 30.23 350 GLY A C 1
ATOM 2707 O O . GLY A 1 370 ? -44.879 -20.134 20.106 1.00 31.12 350 GLY A O 1
ATOM 2708 N N . PRO A 1 371 ? -45.821 -18.802 21.659 1.00 31.24 351 PRO A N 1
ATOM 2709 C CA . PRO A 1 371 ? -47.183 -19.190 21.322 1.00 33.01 351 PRO A CA 1
ATOM 2710 C C . PRO A 1 371 ? -47.592 -18.653 19.968 1.00 32.92 351 PRO A C 1
ATOM 2711 O O . PRO A 1 371 ? -47.029 -17.656 19.499 1.00 31.87 351 PRO A O 1
ATOM 2715 N N . ALA A 1 372 ? -48.567 -19.312 19.356 1.00 32.13 352 ALA A N 1
ATOM 2716 C CA . ALA A 1 372 ? -49.180 -18.810 18.137 1.00 33.57 352 ALA A CA 1
ATOM 2717 C C . ALA A 1 372 ? -49.845 -17.477 18.461 1.00 32.02 352 ALA A C 1
ATOM 2718 O O . ALA A 1 372 ? -50.647 -17.380 19.392 1.00 28.24 352 ALA A O 1
ATOM 2720 N N . GLY A 1 373 ? -49.469 -16.449 17.713 1.00 29.81 353 GLY A N 1
ATOM 2721 C CA . GLY A 1 373 ? -49.940 -15.083 17.969 1.00 28.08 353 GLY A CA 1
ATOM 2722 C C . GLY A 1 373 ? -49.064 -14.303 18.927 1.00 27.16 353 GLY A C 1
ATOM 2723 O O . GLY A 1 373 ? -49.234 -13.104 19.092 1.00 24.77 353 GLY A O 1
ATOM 2724 N N . GLY A 1 374 ? -48.125 -14.992 19.567 1.00 27.02 354 GLY A N 1
ATOM 2725 C CA . GLY A 1 374 ? -47.179 -14.364 20.474 1.00 25.71 354 GLY A CA 1
ATOM 2726 C C . GLY A 1 374 ? -45.759 -14.598 20.002 1.00 25.16 354 GLY A C 1
ATOM 2727 O O . GLY A 1 374 ? -45.528 -15.064 18.884 1.00 24.83 354 GLY A O 1
ATOM 2728 N N . GLY A 1 375 ? -44.804 -14.264 20.857 1.00 25.09 355 GLY A N 1
ATOM 2729 C CA . GLY A 1 375 ? -43.397 -14.402 20.514 1.00 25.42 355 GLY A CA 1
ATOM 2730 C C . GLY A 1 375 ? -42.456 -14.240 21.695 1.00 24.24 355 GLY A C 1
ATOM 2731 O O . GLY A 1 375 ? -42.816 -13.626 22.706 1.00 24.46 355 GLY A O 1
ATOM 2732 N N . PRO A 1 376 ? -41.247 -14.814 21.589 1.00 25.24 356 PRO A N 1
ATOM 2733 C CA . PRO A 1 376 ? -40.249 -14.626 22.629 1.00 25.46 356 PRO A CA 1
ATOM 2734 C C . PRO A 1 376 ? -39.659 -13.237 22.612 1.00 25.23 356 PRO A C 1
ATOM 2735 O O . PRO A 1 376 ? -39.682 -12.552 21.588 1.00 24.98 356 PRO A O 1
ATOM 2739 N N . PHE A 1 377 ? -39.137 -12.826 23.755 1.00 24.23 357 PHE A N 1
ATOM 2740 C CA . PHE A 1 377 ? -38.390 -11.594 23.837 1.00 23.80 357 PHE A CA 1
ATOM 2741 C C . PHE A 1 377 ? -37.313 -11.711 24.899 1.00 24.73 357 PHE A C 1
ATOM 2742 O O . PHE A 1 377 ? -37.422 -12.514 25.825 1.00 26.12 357 PHE A O 1
ATOM 2750 N N . ALA A 1 378 ? -36.284 -10.889 24.756 1.00 24.46 358 ALA A N 1
ATOM 2751 C CA . ALA A 1 378 ? -35.222 -10.818 25.744 1.00 26.60 358 ALA A CA 1
ATOM 2752 C C . ALA A 1 378 ? -34.863 -9.372 26.034 1.00 26.35 358 ALA A C 1
ATOM 2753 O O . ALA A 1 378 ? -35.071 -8.482 25.209 1.00 25.87 358 ALA A O 1
ATOM 2755 N N . VAL A 1 379 ? -34.322 -9.155 27.226 1.00 26.68 359 VAL A N 1
ATOM 2756 C CA . VAL A 1 379 ? -33.919 -7.829 27.678 1.00 27.14 359 VAL A CA 1
ATOM 2757 C C . VAL A 1 379 ? -32.482 -7.904 28.157 1.00 28.95 359 VAL A C 1
ATOM 2758 O O . VAL A 1 379 ? -32.162 -8.723 29.015 1.00 28.27 359 VAL A O 1
ATOM 2762 N N . ILE A 1 380 ? -31.630 -7.053 27.590 1.00 28.94 360 ILE A N 1
ATOM 2763 C CA . ILE A 1 380 ? -30.244 -6.910 28.045 1.00 29.29 360 ILE A CA 1
ATOM 2764 C C . ILE A 1 380 ? -30.154 -5.639 28.882 1.00 28.91 360 ILE A C 1
ATOM 2765 O O . ILE A 1 380 ? -30.509 -4.556 28.424 1.00 27.64 360 ILE A O 1
ATOM 2770 N N . ALA A 1 381 ? -29.676 -5.782 30.113 1.00 27.30 361 ALA A N 1
ATOM 2771 C CA . ALA A 1 381 ? -29.615 -4.664 31.054 1.00 30.12 361 ALA A CA 1
ATOM 2772 C C . ALA A 1 381 ? -28.268 -4.588 31.758 1.00 30.62 361 ALA A C 1
ATOM 2773 O O . ALA A 1 381 ? -27.562 -5.587 31.866 1.00 29.52 361 ALA A O 1
ATOM 2775 N N . ARG A 1 382 ? -27.939 -3.396 32.246 1.00 34.95 362 ARG A N 1
ATOM 2776 C CA . ARG A 1 382 ? -26.746 -3.193 33.078 1.00 41.21 362 ARG A CA 1
ATOM 2777 C C . ARG A 1 382 ? -26.841 -4.106 34.295 1.00 40.22 362 ARG A C 1
ATOM 2778 O O . ARG A 1 382 ? -27.907 -4.221 34.899 1.00 37.04 362 ARG A O 1
ATOM 2786 N N . ALA A 1 383 ? -25.733 -4.749 34.651 1.00 41.32 363 ALA A N 1
ATOM 2787 C CA . ALA A 1 383 ? -25.685 -5.575 35.864 1.00 43.10 363 ALA A CA 1
ATOM 2788 C C . ALA A 1 383 ? -25.741 -4.692 37.112 1.00 47.22 363 ALA A C 1
ATOM 2789 O O . ALA A 1 383 ? -25.420 -3.502 37.077 1.00 47.01 363 ALA A O 1
ATOM 2792 N N . HIS B 1 20 ? -84.443 20.047 26.943 1.00 71.00 0 HIS B N 1
ATOM 2793 C CA . HIS B 1 20 ? -83.146 19.338 26.699 1.00 69.24 0 HIS B CA 1
ATOM 2794 C C . HIS B 1 20 ? -82.745 18.479 27.900 1.00 66.86 0 HIS B C 1
ATOM 2795 O O . HIS B 1 20 ? -81.682 18.664 28.492 1.00 67.91 0 HIS B O 1
ATOM 2802 N N . MET B 1 21 ? -83.619 17.541 28.245 1.00 62.72 1 MET B N 1
ATOM 2803 C CA . MET B 1 21 ? -83.343 16.546 29.284 1.00 60.95 1 MET B CA 1
ATOM 2804 C C . MET B 1 21 ? -83.550 15.162 28.674 1.00 52.62 1 MET B C 1
ATOM 2805 O O . MET B 1 21 ? -84.641 14.808 28.213 1.00 48.64 1 MET B O 1
ATOM 2810 N N . TYR B 1 22 ? -82.469 14.396 28.658 1.00 45.90 2 TYR B N 1
ATOM 2811 C CA . TYR B 1 22 ? -82.401 13.171 27.880 1.00 42.06 2 TYR B CA 1
ATOM 2812 C C . TYR B 1 22 ? -81.986 11.944 28.674 1.00 38.57 2 TYR B C 1
ATOM 2813 O O . TYR B 1 22 ? -81.410 12.034 29.758 1.00 33.87 2 TYR B O 1
ATOM 2822 N N . HIS B 1 23 ? -82.296 10.793 28.096 1.00 35.30 3 HIS B N 1
ATOM 2823 C CA . HIS B 1 23 ? -81.680 9.535 28.472 1.00 33.56 3 HIS B CA 1
ATOM 2824 C C . HIS B 1 23 ? -80.885 9.037 27.265 1.00 30.08 3 HIS B C 1
ATOM 2825 O O . HIS B 1 23 ? -81.458 8.812 26.202 1.00 30.40 3 HIS B O 1
ATOM 2832 N N . ILE B 1 24 ? -79.572 8.901 27.430 1.00 30.83 4 ILE B N 1
ATOM 2833 C CA . ILE B 1 24 ? -78.688 8.447 26.343 1.00 28.54 4 ILE B CA 1
ATOM 2834 C C . ILE B 1 24 ? -78.280 7.001 26.560 1.00 26.76 4 ILE B C 1
ATOM 2835 O O . ILE B 1 24 ? -77.829 6.632 27.638 1.00 27.00 4 ILE B O 1
ATOM 2840 N N . ASP B 1 25 ? -78.452 6.197 25.518 1.00 28.26 5 ASP B N 1
ATOM 2841 C CA . ASP B 1 25 ? -77.933 4.830 25.474 1.00 28.83 5 ASP B CA 1
ATOM 2842 C C . ASP B 1 25 ? -76.792 4.766 24.460 1.00 27.39 5 ASP B C 1
ATOM 2843 O O . ASP B 1 25 ? -76.854 5.405 23.411 1.00 26.23 5 ASP B O 1
ATOM 2848 N N . VAL B 1 26 ? -75.762 3.993 24.791 1.00 26.64 6 VAL B N 1
ATOM 2849 C CA . VAL B 1 26 ? -74.589 3.821 23.924 1.00 25.18 6 VAL B CA 1
ATOM 2850 C C . VAL B 1 26 ? -74.249 2.339 23.797 1.00 24.60 6 VAL B C 1
ATOM 2851 O O . VAL B 1 26 ? -74.094 1.647 24.798 1.00 25.09 6 VAL B O 1
ATOM 2855 N N . PHE B 1 27 ? -74.122 1.869 22.561 1.00 24.29 7 PHE B N 1
ATOM 2856 C CA . PHE B 1 27 ? -73.846 0.459 22.287 1.00 26.55 7 PHE B CA 1
ATOM 2857 C C . PHE B 1 27 ? -72.632 0.315 21.384 1.00 26.01 7 PHE B C 1
ATOM 2858 O O . PHE B 1 27 ? -72.577 0.919 20.316 1.00 26.56 7 PHE B O 1
ATOM 2866 N N . ARG B 1 28 ? -71.675 -0.501 21.807 1.00 25.89 8 ARG B N 1
ATOM 2867 C CA . ARG B 1 28 ? -70.546 -0.858 20.946 1.00 26.06 8 ARG B CA 1
ATOM 2868 C C . ARG B 1 28 ? -70.847 -2.198 20.300 1.00 25.75 8 ARG B C 1
ATOM 2869 O O . ARG B 1 28 ? -71.059 -3.192 21.000 1.00 26.41 8 ARG B O 1
ATOM 2877 N N A ILE B 1 29 ? -70.892 -2.224 18.977 0.50 24.51 9 ILE B N 1
ATOM 2878 N N B ILE B 1 29 ? -70.820 -2.212 18.968 0.50 25.17 9 ILE B N 1
ATOM 2879 C CA A ILE B 1 29 ? -71.234 -3.455 18.262 0.50 24.51 9 ILE B CA 1
ATOM 2880 C CA B ILE B 1 29 ? -71.246 -3.349 18.148 0.50 25.60 9 ILE B CA 1
ATOM 2881 C C A ILE B 1 29 ? -70.182 -3.828 17.220 0.50 24.70 9 ILE B C 1
ATOM 2882 C C B ILE B 1 29 ? -70.132 -3.800 17.198 0.50 25.23 9 ILE B C 1
ATOM 2883 O O A ILE B 1 29 ? -69.798 -3.000 16.393 0.50 24.06 9 ILE B O 1
ATOM 2884 O O B ILE B 1 29 ? -69.668 -2.995 16.396 0.50 24.35 9 ILE B O 1
ATOM 2893 N N . PRO B 1 30 ? -69.708 -5.085 17.260 1.00 25.96 10 PRO B N 1
ATOM 2894 C CA . PRO B 1 30 ? -68.728 -5.559 16.270 1.00 24.70 10 PRO B CA 1
ATOM 2895 C C . PRO B 1 30 ? -69.276 -5.579 14.855 1.00 24.58 10 PRO B C 1
ATOM 2896 O O . PRO B 1 30 ? -70.466 -5.785 14.660 1.00 24.91 10 PRO B O 1
ATOM 2900 N N . CYS B 1 31 ? -68.392 -5.361 13.890 1.00 24.38 11 CYS B N 1
ATOM 2901 C CA . CYS B 1 31 ? -68.704 -5.495 12.473 1.00 25.72 11 CYS B CA 1
ATOM 2902 C C . CYS B 1 31 ? -67.794 -6.548 11.871 1.00 25.46 11 CYS B C 1
ATOM 2903 O O . CYS B 1 31 ? -66.587 -6.521 12.101 1.00 24.92 11 CYS B O 1
ATOM 2906 N N A HIS B 1 32 ? -68.364 -7.479 11.113 0.50 25.56 12 HIS B N 1
ATOM 2907 N N B HIS B 1 32 ? -68.380 -7.464 11.100 0.50 26.57 12 HIS B N 1
ATOM 2908 C CA A HIS B 1 32 ? -67.551 -8.496 10.425 0.50 25.54 12 HIS B CA 1
ATOM 2909 C CA B HIS B 1 32 ? -67.624 -8.505 10.391 0.50 27.49 12 HIS B CA 1
ATOM 2910 C C A HIS B 1 32 ? -67.030 -7.981 9.082 0.50 24.42 12 HIS B C 1
ATOM 2911 C C B HIS B 1 32 ? -67.010 -7.958 9.107 0.50 25.46 12 HIS B C 1
ATOM 2912 O O A HIS B 1 32 ? -66.157 -8.601 8.481 0.50 23.41 12 HIS B O 1
ATOM 2913 O O B HIS B 1 32 ? -66.080 -8.545 8.556 0.50 24.48 12 HIS B O 1
ATOM 2926 N N . SER B 1 33 ? -67.557 -6.839 8.639 1.00 24.15 13 SER B N 1
ATOM 2927 C CA . SER B 1 33 ? -67.150 -6.188 7.382 1.00 24.15 13 SER B CA 1
ATOM 2928 C C . SER B 1 33 ? -67.832 -4.805 7.337 1.00 23.81 13 SER B C 1
ATOM 2929 O O . SER B 1 33 ? -68.732 -4.552 8.136 1.00 26.23 13 SER B O 1
ATOM 2932 N N . PRO B 1 34 ? -67.422 -3.911 6.414 1.00 23.49 14 PRO B N 1
ATOM 2933 C CA . PRO B 1 34 ? -67.975 -2.543 6.425 1.00 24.16 14 PRO B CA 1
ATOM 2934 C C . PRO B 1 34 ? -69.490 -2.443 6.261 1.00 25.11 14 PRO B C 1
ATOM 2935 O O . PRO B 1 34 ? -70.108 -1.560 6.853 1.00 24.44 14 PRO B O 1
ATOM 2939 N N . GLY B 1 35 ? -70.069 -3.332 5.463 1.00 26.08 15 GLY B N 1
ATOM 2940 C CA . GLY B 1 35 ? -71.519 -3.332 5.207 1.00 27.41 15 GLY B CA 1
ATOM 2941 C C . GLY B 1 35 ? -72.378 -4.092 6.210 1.00 27.28 15 GLY B C 1
ATOM 2942 O O . GLY B 1 35 ? -73.591 -4.179 6.047 1.00 28.02 15 GLY B O 1
ATOM 2943 N N . ASP B 1 36 ? -71.753 -4.628 7.250 1.00 28.57 16 ASP B N 1
ATOM 2944 C CA . ASP B 1 36 ? -72.431 -5.468 8.234 1.00 29.69 16 ASP B CA 1
ATOM 2945 C C . ASP B 1 36 ? -73.332 -4.648 9.166 1.00 32.11 16 ASP B C 1
ATOM 2946 O O . ASP B 1 36 ? -72.853 -3.814 9.929 1.00 31.36 16 ASP B O 1
ATOM 2951 N N . THR B 1 37 ? -74.635 -4.903 9.090 1.00 32.25 17 THR B N 1
ATOM 2952 C CA . THR B 1 37 ? -75.613 -4.269 9.987 1.00 32.64 17 THR B CA 1
ATOM 2953 C C . THR B 1 37 ? -76.302 -5.278 10.909 1.00 33.82 17 THR B C 1
ATOM 2954 O O . THR B 1 37 ? -77.278 -4.944 11.582 1.00 32.53 17 THR B O 1
ATOM 2958 N N . SER B 1 38 ? -75.777 -6.501 10.950 1.00 32.87 18 SER B N 1
ATOM 2959 C CA . SER B 1 38 ? -76.377 -7.589 11.733 1.00 33.28 18 SER B CA 1
ATOM 2960 C C . SER B 1 38 ? -76.416 -7.259 13.221 1.00 34.00 18 SER B C 1
ATOM 2961 O O . SER B 1 38 ? -77.391 -7.560 13.913 1.00 32.01 18 SER B O 1
ATOM 2964 N N . GLY B 1 39 ? -75.356 -6.625 13.707 1.00 31.58 19 GLY B N 1
ATOM 2965 C CA . GLY B 1 39 ? -75.306 -6.210 15.108 1.00 31.03 19 GLY B CA 1
ATOM 2966 C C . GLY B 1 39 ? -76.354 -5.157 15.453 1.00 31.00 19 GLY B C 1
ATOM 2967 O O . GLY B 1 39 ? -77.004 -5.231 16.495 1.00 31.89 19 GLY B O 1
ATOM 2968 N N . LEU B 1 40 ? -76.540 -4.188 14.565 1.00 31.72 20 LEU B N 1
ATOM 2969 C CA . LEU B 1 40 ? -77.569 -3.161 14.758 1.00 32.37 20 LEU B CA 1
ATOM 2970 C C . LEU B 1 40 ? -78.972 -3.768 14.739 1.00 34.86 20 LEU B C 1
ATOM 2971 O O . LEU B 1 40 ? -79.819 -3.436 15.578 1.00 31.72 20 LEU B O 1
ATOM 2976 N N . GLU B 1 41 ? -79.213 -4.645 13.770 1.00 37.16 21 GLU B N 1
ATOM 2977 C CA . GLU B 1 41 ? -80.498 -5.352 13.668 1.00 40.83 21 GLU B CA 1
ATOM 2978 C C . GLU B 1 41 ? -80.821 -6.094 14.961 1.00 39.11 21 GLU B C 1
ATOM 2979 O O . GLU B 1 41 ? -81.949 -6.045 15.444 1.00 42.67 21 GLU B O 1
ATOM 2985 N N . ASP B 1 42 ? -79.818 -6.768 15.514 1.00 40.05 22 ASP B N 1
ATOM 2986 C CA . ASP B 1 42 ? -79.949 -7.490 16.784 1.00 41.07 22 ASP B CA 1
ATOM 2987 C C . ASP B 1 42 ? -80.381 -6.580 17.943 1.00 42.53 22 ASP B C 1
ATOM 2988 O O . ASP B 1 42 ? -81.226 -6.961 18.753 1.00 42.67 22 ASP B O 1
ATOM 2993 N N . LEU B 1 43 ? -79.794 -5.389 18.024 1.00 38.62 23 LEU B N 1
ATOM 2994 C CA . LEU B 1 43 ? -80.180 -4.412 19.054 1.00 36.98 23 LEU B CA 1
ATOM 2995 C C . LEU B 1 43 ? -81.635 -3.986 18.888 1.00 36.01 23 LEU B C 1
ATOM 2996 O O . LEU B 1 43 ? -82.354 -3.821 19.871 1.00 40.06 23 LEU B O 1
ATOM 3001 N N . ILE B 1 44 ? -82.051 -3.800 17.640 1.00 36.64 24 ILE B N 1
ATOM 3002 C CA . ILE B 1 44 ? -83.433 -3.421 17.326 1.00 39.95 24 ILE B CA 1
ATOM 3003 C C . ILE B 1 44 ? -84.399 -4.575 17.606 1.00 43.77 24 ILE B C 1
ATOM 3004 O O . ILE B 1 44 ? -85.439 -4.383 18.242 1.00 43.10 24 ILE B O 1
ATOM 3009 N N A GLU B 1 45 ? -84.040 -5.764 17.135 0.50 45.76 25 GLU B N 1
ATOM 3010 N N B GLU B 1 45 ? -84.046 -5.765 17.127 0.50 44.58 25 GLU B N 1
ATOM 3011 C CA A GLU B 1 45 ? -84.898 -6.946 17.261 0.50 47.73 25 GLU B CA 1
ATOM 3012 C CA B GLU B 1 45 ? -84.894 -6.953 17.273 0.50 45.64 25 GLU B CA 1
ATOM 3013 C C A GLU B 1 45 ? -85.105 -7.378 18.721 0.50 47.56 25 GLU B C 1
ATOM 3014 C C B GLU B 1 45 ? -85.119 -7.343 18.733 0.50 46.36 25 GLU B C 1
ATOM 3015 O O A GLU B 1 45 ? -86.191 -7.829 19.086 0.50 50.96 25 GLU B O 1
ATOM 3016 O O B GLU B 1 45 ? -86.220 -7.748 19.109 0.50 49.82 25 GLU B O 1
ATOM 3027 N N . THR B 1 46 ? -84.078 -7.209 19.549 1.00 47.13 26 THR B N 1
ATOM 3028 C CA . THR B 1 46 ? -84.163 -7.525 20.989 1.00 46.57 26 THR B CA 1
ATOM 3029 C C . THR B 1 46 ? -84.695 -6.363 21.851 1.00 46.05 26 THR B C 1
ATOM 3030 O O . THR B 1 46 ? -84.703 -6.450 23.080 1.00 45.72 26 THR B O 1
ATOM 3034 N N . GLY B 1 47 ? -85.127 -5.284 21.206 1.00 44.27 27 GLY B N 1
ATOM 3035 C CA . GLY B 1 47 ? -85.769 -4.157 21.895 1.00 45.01 27 GLY B CA 1
ATOM 3036 C C . GLY B 1 47 ? -84.851 -3.286 22.742 1.00 44.96 27 GLY B C 1
ATOM 3037 O O . GLY B 1 47 ? -85.325 -2.489 23.554 1.00 47.62 27 GLY B O 1
ATOM 3038 N N . ARG B 1 48 ? -83.543 -3.429 22.551 1.00 42.24 28 ARG B N 1
ATOM 3039 C CA . ARG B 1 48 ? -82.556 -2.648 23.307 1.00 39.93 28 ARG B CA 1
ATOM 3040 C C . ARG B 1 48 ? -82.465 -1.212 22.789 1.00 36.11 28 ARG B C 1
ATOM 3041 O O . ARG B 1 48 ? -82.077 -0.300 23.516 1.00 31.97 28 ARG B O 1
ATOM 3049 N N . VAL B 1 49 ? -82.829 -1.018 21.528 1.00 34.54 29 VAL B N 1
ATOM 3050 C CA . VAL B 1 49 ? -82.890 0.319 20.951 1.00 34.30 29 VAL B CA 1
ATOM 3051 C C . VAL B 1 49 ? -84.055 0.427 19.971 1.00 35.08 29 VAL B C 1
ATOM 3052 O O . VAL B 1 49 ? -84.378 -0.530 19.270 1.00 35.11 29 VAL B O 1
ATOM 3056 N N . ALA B 1 50 ? -84.681 1.599 19.939 1.00 33.75 30 ALA B N 1
ATOM 3057 C CA . ALA B 1 50 ? -85.698 1.926 18.943 1.00 36.59 30 ALA B CA 1
ATOM 3058 C C . ALA B 1 50 ? -85.034 2.711 17.811 1.00 35.95 30 ALA B C 1
ATOM 3059 O O . ALA B 1 50 ? -84.339 3.689 18.076 1.00 34.51 30 ALA B O 1
ATOM 3061 N N . PRO B 1 51 ? -85.238 2.284 16.550 1.00 36.98 31 PRO B N 1
ATOM 3062 C CA . PRO B 1 51 ? -84.645 2.960 15.391 1.00 36.41 31 PRO B CA 1
ATOM 3063 C C . PRO B 1 51 ? -84.821 4.477 15.378 1.00 35.53 31 PRO B C 1
ATOM 3064 O O . PRO B 1 51 ? -83.892 5.197 15.026 1.00 33.51 31 PRO B O 1
ATOM 3068 N N . ALA B 1 52 ? -86.002 4.947 15.772 1.00 33.40 32 ALA B N 1
ATOM 3069 C CA . ALA B 1 52 ? -86.307 6.382 15.758 1.00 32.81 32 ALA B CA 1
ATOM 3070 C C . ALA B 1 52 ? -85.517 7.186 16.797 1.00 31.06 32 ALA B C 1
ATOM 3071 O O . ALA B 1 52 ? -85.419 8.409 16.685 1.00 31.96 32 ALA B O 1
ATOM 3073 N N . ASP B 1 53 ? -84.975 6.508 17.805 1.00 28.59 33 ASP B N 1
ATOM 3074 C CA . ASP B 1 53 ? -84.213 7.172 18.876 1.00 29.09 33 ASP B CA 1
ATOM 3075 C C . ASP B 1 53 ? -82.724 7.349 18.548 1.00 29.79 33 ASP B C 1
ATOM 3076 O O . ASP B 1 53 ? -82.027 8.084 19.238 1.00 30.49 33 ASP B O 1
ATOM 3081 N N . ILE B 1 54 ? -82.241 6.668 17.517 1.00 28.48 34 ILE B N 1
ATOM 3082 C CA . ILE B 1 54 ? -80.815 6.723 17.167 1.00 27.42 34 ILE B CA 1
ATOM 3083 C C . ILE B 1 54 ? -80.490 8.114 16.636 1.00 26.87 34 ILE B C 1
ATOM 3084 O O . ILE B 1 54 ? -81.140 8.595 15.711 1.00 28.85 34 ILE B O 1
ATOM 3089 N N A VAL B 1 55 ? -79.496 8.752 17.240 0.50 26.82 35 VAL B N 1
ATOM 3090 N N B VAL B 1 55 ? -79.500 8.766 17.246 0.50 26.52 35 VAL B N 1
ATOM 3091 C CA A VAL B 1 55 ? -79.096 10.106 16.857 0.50 26.85 35 VAL B CA 1
ATOM 3092 C CA B VAL B 1 55 ? -79.094 10.123 16.849 0.50 26.26 35 VAL B CA 1
ATOM 3093 C C A VAL B 1 55 ? -77.699 10.195 16.243 0.50 26.04 35 VAL B C 1
ATOM 3094 C C B VAL B 1 55 ? -77.685 10.210 16.258 0.50 25.68 35 VAL B C 1
ATOM 3095 O O A VAL B 1 55 ? -77.400 11.156 15.541 0.50 25.99 35 VAL B O 1
ATOM 3096 O O B VAL B 1 55 ? -77.363 11.181 15.582 0.50 25.70 35 VAL B O 1
ATOM 3103 N N . ALA B 1 56 ? -76.853 9.204 16.512 1.00 25.24 36 ALA B N 1
ATOM 3104 C CA . ALA B 1 56 ? -75.484 9.188 15.971 1.00 24.00 36 ALA B CA 1
ATOM 3105 C C . ALA B 1 56 ? -74.888 7.798 15.916 1.00 23.05 36 ALA B C 1
ATOM 3106 O O . ALA B 1 56 ? -75.203 6.937 16.742 1.00 23.50 36 ALA B O 1
ATOM 3108 N N . VAL B 1 57 ? -74.031 7.588 14.922 1.00 22.13 37 VAL B N 1
ATOM 3109 C CA . VAL B 1 57 ? -73.207 6.389 14.860 1.00 23.26 37 VAL B CA 1
ATOM 3110 C C . VAL B 1 57 ? -71.772 6.783 14.524 1.00 22.24 37 VAL B C 1
ATOM 3111 O O . VAL B 1 57 ? -71.522 7.450 13.519 1.00 21.86 37 VAL B O 1
ATOM 3115 N N . MET B 1 58 ? -70.852 6.377 15.390 1.00 22.14 38 MET B N 1
ATOM 3116 C CA . MET B 1 58 ? -69.417 6.517 15.160 1.00 21.63 38 MET B CA 1
ATOM 3117 C C . MET B 1 58 ? -68.812 5.146 14.877 1.00 20.98 38 MET B C 1
ATOM 3118 O O . MET B 1 58 ? -68.849 4.255 15.723 1.00 22.70 38 MET B O 1
ATOM 3123 N N . GLY B 1 59 ? -68.268 4.987 13.676 1.00 20.64 39 GLY B N 1
ATOM 3124 C CA . GLY B 1 59 ? -67.729 3.706 13.237 1.00 20.85 39 GLY B CA 1
ATOM 3125 C C . GLY B 1 59 ? -66.246 3.711 12.930 1.00 20.22 39 GLY B C 1
ATOM 3126 O O . GLY B 1 59 ? -65.671 4.740 12.569 1.00 18.70 39 GLY B O 1
ATOM 3127 N N . LYS B 1 60 ? -65.637 2.539 13.097 1.00 19.15 40 LYS B N 1
ATOM 3128 C CA . LYS B 1 60 ? -64.313 2.252 12.571 1.00 18.65 40 LYS B CA 1
ATOM 3129 C C . LYS B 1 60 ? -64.473 1.213 11.475 1.00 18.94 40 LYS B C 1
ATOM 3130 O O . LYS B 1 60 ? -64.941 0.103 11.729 1.00 20.40 40 LYS B O 1
ATOM 3136 N N . THR B 1 61 ? -64.089 1.588 10.261 1.00 18.69 41 THR B N 1
ATOM 3137 C CA . THR B 1 61 ? -64.229 0.726 9.090 1.00 19.53 41 THR B CA 1
ATOM 3138 C C . THR B 1 61 ? -62.854 0.365 8.525 1.00 20.01 41 THR B C 1
ATOM 3139 O O . THR B 1 61 ? -61.894 1.127 8.636 1.00 19.69 41 THR B O 1
ATOM 3143 N N . GLU B 1 62 ? -62.771 -0.804 7.904 1.00 19.56 42 GLU B N 1
ATOM 3144 C CA . GLU B 1 62 ? -61.468 -1.421 7.608 1.00 19.78 42 GLU B CA 1
ATOM 3145 C C . GLU B 1 62 ? -60.844 -1.060 6.257 1.00 19.84 42 GLU B C 1
ATOM 3146 O O . GLU B 1 62 ? -59.974 -1.778 5.763 1.00 20.03 42 GLU B O 1
ATOM 3152 N N . GLY B 1 63 ? -61.274 0.046 5.661 1.00 20.30 43 GLY B N 1
ATOM 3153 C CA . GLY B 1 63 ? -60.553 0.619 4.521 1.00 19.75 43 GLY B CA 1
ATOM 3154 C C . GLY B 1 63 ? -59.263 1.286 4.999 1.00 19.77 43 GLY B C 1
ATOM 3155 O O . GLY B 1 63 ? -58.902 1.179 6.176 1.00 18.68 43 GLY B O 1
ATOM 3156 N N . ASN B 1 64 ? -58.570 1.982 4.104 1.00 19.80 44 ASN B N 1
ATOM 3157 C CA . ASN B 1 64 ? -57.252 2.572 4.454 1.00 20.63 44 ASN B CA 1
ATOM 3158 C C . ASN B 1 64 ? -57.310 3.857 5.285 1.00 20.93 44 ASN B C 1
ATOM 3159 O O . ASN B 1 64 ? -56.274 4.365 5.723 1.00 21.01 44 ASN B O 1
ATOM 3164 N N . GLY B 1 65 ? -58.515 4.381 5.485 1.00 19.98 45 GLY B N 1
ATOM 3165 C CA . GLY B 1 65 ? -58.722 5.604 6.261 1.00 19.94 45 GLY B CA 1
ATOM 3166 C C . GLY B 1 65 ? -58.218 6.876 5.594 1.00 21.07 45 GLY B C 1
ATOM 3167 O O . GLY B 1 65 ? -58.208 7.941 6.208 1.00 22.70 45 GLY B O 1
ATOM 3168 N N . CYS B 1 66 ? -57.825 6.779 4.329 1.00 20.39 46 CYS B N 1
ATOM 3169 C CA . CYS B 1 66 ? -57.219 7.908 3.634 1.00 20.31 46 CYS B CA 1
ATOM 3170 C C . CYS B 1 66 ? -58.170 8.418 2.534 1.00 20.41 46 CYS B C 1
ATOM 3171 O O . CYS B 1 66 ? -59.380 8.532 2.778 1.00 20.51 46 CYS B O 1
ATOM 3174 N N . VAL B 1 67 ? -57.661 8.741 1.348 1.00 19.49 47 VAL B N 1
ATOM 3175 C CA . VAL B 1 67 ? -58.490 9.392 0.324 1.00 20.89 47 VAL B CA 1
ATOM 3176 C C . VAL B 1 67 ? -59.450 8.399 -0.327 1.00 21.48 47 VAL B C 1
ATOM 3177 O O . VAL B 1 67 ? -60.673 8.572 -0.282 1.00 22.43 47 VAL B O 1
ATOM 3181 N N . ASN B 1 68 ? -58.888 7.350 -0.916 1.00 21.28 48 ASN B N 1
ATOM 3182 C CA . ASN B 1 68 ? -59.684 6.319 -1.593 1.00 21.99 48 ASN B CA 1
ATOM 3183 C C . ASN B 1 68 ? -60.139 5.206 -0.644 1.00 22.99 48 ASN B C 1
ATOM 3184 O O . ASN B 1 68 ? -59.874 4.027 -0.868 1.00 25.16 48 ASN B O 1
ATOM 3189 N N . ASP B 1 69 ? -60.789 5.597 0.442 1.00 20.02 49 ASP B N 1
ATOM 3190 C CA . ASP B 1 69 ? -61.438 4.655 1.328 1.00 19.73 49 ASP B CA 1
ATOM 3191 C C . ASP B 1 69 ? -62.940 4.846 1.154 1.00 21.03 49 ASP B C 1
ATOM 3192 O O . ASP B 1 69 ? -63.502 5.843 1.604 1.00 20.57 49 ASP B O 1
ATOM 3197 N N . TYR B 1 70 ? -63.568 3.889 0.477 1.00 20.19 50 TYR B N 1
ATOM 3198 C CA . TYR B 1 70 ? -65.020 3.868 0.287 1.00 21.28 50 TYR B CA 1
ATOM 3199 C C . TYR B 1 70 ? -65.752 2.956 1.277 1.00 20.53 50 TYR B C 1
ATOM 3200 O O . TYR B 1 70 ? -66.975 2.811 1.202 1.00 21.84 50 TYR B O 1
ATOM 3209 N N . THR B 1 71 ? -65.014 2.356 2.213 1.00 20.23 51 THR B N 1
ATOM 3210 C CA . THR B 1 71 ? -65.635 1.548 3.284 1.00 19.64 51 THR B CA 1
ATOM 3211 C C . THR B 1 71 ? -66.468 2.441 4.208 1.00 19.38 51 THR B C 1
ATOM 3212 O O . THR B 1 71 ? -67.461 2.002 4.788 1.00 20.03 51 THR B O 1
ATOM 3216 N N . ARG B 1 72 ? -66.063 3.706 4.311 1.00 19.69 52 ARG B N 1
ATOM 3217 C CA . ARG B 1 72 ? -66.759 4.688 5.152 1.00 19.85 52 ARG B CA 1
ATOM 3218 C C . ARG B 1 72 ? -68.150 4.975 4.586 1.00 19.49 52 ARG B C 1
ATOM 3219 O O . ARG B 1 72 ? -69.149 4.888 5.298 1.00 21.91 52 ARG B O 1
ATOM 3227 N N . GLU B 1 73 ? -68.192 5.300 3.302 1.00 21.55 53 GLU B N 1
ATOM 3228 C CA . GLU B 1 73 ? -69.453 5.553 2.594 1.00 23.80 53 GLU B CA 1
ATOM 3229 C C . GLU B 1 73 ? -70.344 4.313 2.570 1.00 22.25 53 GLU B C 1
ATOM 3230 O O . GLU B 1 73 ? -71.559 4.401 2.737 1.00 21.35 53 GLU B O 1
ATOM 3236 N N . TYR B 1 74 ? -69.727 3.159 2.347 1.00 20.39 54 TYR B N 1
ATOM 3237 C CA . TYR B 1 74 ? -70.456 1.888 2.281 1.00 20.49 54 TYR B CA 1
ATOM 3238 C C . TYR B 1 74 ? -71.131 1.565 3.614 1.00 21.62 54 TYR B C 1
ATOM 3239 O O . TYR B 1 74 ? -72.315 1.212 3.657 1.00 22.32 54 TYR B O 1
ATOM 3248 N N . ALA B 1 75 ? -70.381 1.706 4.703 1.00 20.41 55 ALA B N 1
ATOM 3249 C CA . ALA B 1 75 ? -70.928 1.503 6.041 1.00 20.61 55 ALA B CA 1
ATOM 3250 C C . ALA B 1 75 ? -72.116 2.433 6.307 1.00 21.64 55 ALA B C 1
ATOM 3251 O O . ALA B 1 75 ? -73.156 1.996 6.794 1.00 23.71 55 ALA B O 1
ATOM 3253 N N . THR B 1 76 ? -71.953 3.703 5.967 1.00 22.89 56 THR B N 1
ATOM 3254 C CA . THR B 1 76 ? -73.027 4.692 6.115 1.00 24.65 56 THR B CA 1
ATOM 3255 C C . THR B 1 76 ? -74.254 4.307 5.289 1.00 25.81 56 THR B C 1
ATOM 3256 O O . THR B 1 76 ? -75.379 4.356 5.779 1.00 26.98 56 THR B O 1
ATOM 3260 N N . ALA B 1 77 ? -74.021 3.916 4.040 1.00 25.91 57 ALA B N 1
ATOM 3261 C CA . ALA B 1 77 ? -75.105 3.511 3.132 1.00 27.11 57 ALA B CA 1
ATOM 3262 C C . ALA B 1 77 ? -75.911 2.354 3.701 1.00 26.91 57 ALA B C 1
ATOM 3263 O O . ALA B 1 77 ? -77.143 2.369 3.662 1.00 28.09 57 ALA B O 1
ATOM 3265 N N . MET B 1 78 ? -75.220 1.353 4.236 1.00 26.15 58 MET B N 1
ATOM 3266 C CA . MET B 1 78 ? -75.897 0.167 4.769 1.00 27.50 58 MET B CA 1
ATOM 3267 C C . MET B 1 78 ? -76.615 0.442 6.094 1.00 28.74 58 MET B C 1
ATOM 3268 O O . MET B 1 78 ? -77.709 -0.071 6.324 1.00 29.28 58 MET B O 1
ATOM 3273 N N . LEU B 1 79 ? -76.016 1.255 6.953 1.00 29.31 59 LEU B N 1
ATOM 3274 C CA . LEU B 1 79 ? -76.682 1.677 8.200 1.00 30.16 59 LEU B CA 1
ATOM 3275 C C . LEU B 1 79 ? -77.936 2.505 7.901 1.00 30.14 59 LEU B C 1
ATOM 3276 O O . LEU B 1 79 ? -79.005 2.269 8.474 1.00 31.41 59 LEU B O 1
ATOM 3281 N N . ALA B 1 80 ? -77.788 3.468 7.000 1.00 30.64 60 ALA B N 1
ATOM 3282 C CA . ALA B 1 80 ? -78.896 4.331 6.576 1.00 32.91 60 ALA B CA 1
ATOM 3283 C C . ALA B 1 80 ? -80.024 3.540 5.907 1.00 35.31 60 ALA B C 1
ATOM 3284 O O . ALA B 1 80 ? -81.200 3.827 6.124 1.00 37.75 60 ALA B O 1
ATOM 3286 N N . ALA B 1 81 ? -79.660 2.554 5.093 1.00 35.35 61 ALA B N 1
ATOM 3287 C CA . ALA B 1 81 ? -80.651 1.667 4.463 1.00 35.83 61 ALA B CA 1
ATOM 3288 C C . ALA B 1 81 ? -81.381 0.827 5.510 1.00 36.54 61 ALA B C 1
ATOM 3289 O O . ALA B 1 81 ? -82.598 0.670 5.449 1.00 37.49 61 ALA B O 1
ATOM 3291 N N . CYS B 1 82 ? -80.620 0.293 6.461 1.00 35.76 62 CYS B N 1
ATOM 3292 C CA . CYS B 1 82 ? -81.170 -0.492 7.568 1.00 36.95 62 CYS B CA 1
ATOM 3293 C C . CYS B 1 82 ? -82.205 0.313 8.364 1.00 37.67 62 CYS B C 1
ATOM 3294 O O . CYS B 1 82 ? -83.340 -0.124 8.538 1.00 39.11 62 CYS B O 1
ATOM 3297 N N . LEU B 1 83 ? -81.811 1.491 8.829 1.00 36.23 63 LEU B N 1
ATOM 3298 C CA . LEU B 1 83 ? -82.718 2.358 9.594 1.00 37.36 63 LEU B CA 1
ATOM 3299 C C . LEU B 1 83 ? -83.849 2.921 8.730 1.00 38.45 63 LEU B C 1
ATOM 3300 O O . LEU B 1 83 ? -84.954 3.146 9.216 1.00 40.71 63 LEU B O 1
ATOM 3305 N N . GLY B 1 84 ? -83.557 3.149 7.455 1.00 38.20 64 GLY B N 1
ATOM 3306 C CA . GLY B 1 84 ? -84.548 3.644 6.498 1.00 39.63 64 GLY B CA 1
ATOM 3307 C C . GLY B 1 84 ? -85.725 2.699 6.330 1.00 40.34 64 GLY B C 1
ATOM 3308 O O . GLY B 1 84 ? -86.868 3.137 6.187 1.00 41.90 64 GLY B O 1
ATOM 3309 N N . ARG B 1 85 ? -85.435 1.401 6.343 1.00 40.46 65 ARG B N 1
ATOM 3310 C CA . ARG B 1 85 ? -86.472 0.368 6.288 1.00 42.06 65 ARG B CA 1
ATOM 3311 C C . ARG B 1 85 ? -87.390 0.443 7.512 1.00 45.31 65 ARG B C 1
ATOM 3312 O O . ARG B 1 85 ? -88.615 0.429 7.378 1.00 48.25 65 ARG B O 1
ATOM 3320 N N . HIS B 1 86 ? -86.792 0.521 8.699 1.00 43.02 66 HIS B N 1
ATOM 3321 C CA . HIS B 1 86 ? -87.557 0.581 9.955 1.00 43.08 66 HIS B CA 1
ATOM 3322 C C . HIS B 1 86 ? -88.367 1.868 10.100 1.00 42.50 66 HIS B C 1
ATOM 3323 O O . HIS B 1 86 ? -89.454 1.860 10.668 1.00 45.23 66 HIS B O 1
ATOM 3330 N N . LEU B 1 87 ? -87.825 2.967 9.592 1.00 42.48 67 LEU B N 1
ATOM 3331 C CA . LEU B 1 87 ? -88.458 4.283 9.706 1.00 43.54 67 LEU B CA 1
ATOM 3332 C C . LEU B 1 87 ? -89.267 4.671 8.468 1.00 45.01 67 LEU B C 1
ATOM 3333 O O . LEU B 1 87 ? -89.885 5.738 8.438 1.00 43.40 67 LEU B O 1
ATOM 3338 N N . GLN B 1 88 ? -89.261 3.807 7.458 1.00 45.63 68 GLN B N 1
ATOM 3339 C CA . GLN B 1 88 ? -89.872 4.110 6.157 1.00 48.29 68 GLN B CA 1
ATOM 3340 C C . GLN B 1 88 ? -89.398 5.467 5.636 1.00 48.12 68 GLN B C 1
ATOM 3341 O O . GLN B 1 88 ? -90.197 6.353 5.318 1.00 44.36 68 GLN B O 1
ATOM 3347 N N . LEU B 1 89 ? -88.079 5.616 5.580 1.00 46.29 69 LEU B N 1
ATOM 3348 C CA . LEU B 1 89 ? -87.440 6.807 5.021 1.00 47.95 69 LEU B CA 1
ATOM 3349 C C . LEU B 1 89 ? -86.404 6.395 3.979 1.00 45.23 69 LEU B C 1
ATOM 3350 O O . LEU B 1 89 ? -85.822 5.315 4.084 1.00 43.45 69 LEU B O 1
ATOM 3355 N N . PRO B 1 90 ? -86.173 7.248 2.966 1.00 45.72 70 PRO B N 1
ATOM 3356 C CA . PRO B 1 90 ? -85.045 6.989 2.074 1.00 46.97 70 PRO B CA 1
ATOM 3357 C C . PRO B 1 90 ? -83.726 7.181 2.828 1.00 44.62 70 PRO B C 1
ATOM 3358 O O . PRO B 1 90 ? -83.645 8.066 3.687 1.00 42.30 70 PRO B O 1
ATOM 3362 N N . PRO B 1 91 ? -82.702 6.362 2.520 1.00 43.44 71 PRO B N 1
ATOM 3363 C CA . PRO B 1 91 ? -81.408 6.459 3.208 1.00 43.25 71 PRO B CA 1
ATOM 3364 C C . PRO B 1 91 ? -80.846 7.878 3.316 1.00 43.38 71 PRO B C 1
ATOM 3365 O O . PRO B 1 91 ? -80.336 8.253 4.372 1.00 40.47 71 PRO B O 1
ATOM 3369 N N A HIS B 1 92 ? -80.942 8.647 2.237 0.50 43.19 72 HIS B N 1
ATOM 3370 N N B HIS B 1 92 ? -80.953 8.650 2.233 0.50 43.13 72 HIS B N 1
ATOM 3371 C CA A HIS B 1 92 ? -80.408 10.015 2.213 0.50 45.41 72 HIS B CA 1
ATOM 3372 C CA B HIS B 1 92 ? -80.439 10.026 2.191 0.50 45.27 72 HIS B CA 1
ATOM 3373 C C A HIS B 1 92 ? -81.127 10.945 3.205 0.50 45.83 72 HIS B C 1
ATOM 3374 C C B HIS B 1 92 ? -81.125 10.936 3.212 0.50 45.74 72 HIS B C 1
ATOM 3375 O O A HIS B 1 92 ? -80.554 11.940 3.654 0.50 43.57 72 HIS B O 1
ATOM 3376 O O B HIS B 1 92 ? -80.530 11.906 3.687 0.50 43.39 72 HIS B O 1
ATOM 3389 N N . GLU B 1 93 ? -82.371 10.614 3.546 1.00 45.57 73 GLU B N 1
ATOM 3390 C CA . GLU B 1 93 ? -83.117 11.350 4.578 1.00 46.55 73 GLU B CA 1
ATOM 3391 C C . GLU B 1 93 ? -82.627 10.950 5.969 1.00 43.63 73 GLU B C 1
ATOM 3392 O O . GLU B 1 93 ? -82.521 11.784 6.867 1.00 43.56 73 GLU B O 1
ATOM 3398 N N . VAL B 1 94 ? -82.324 9.668 6.136 1.00 41.46 74 VAL B N 1
ATOM 3399 C CA . VAL B 1 94 ? -81.805 9.151 7.410 1.00 39.79 74 VAL B CA 1
ATOM 3400 C C . VAL B 1 94 ? -80.486 9.841 7.776 1.00 36.69 74 VAL B C 1
ATOM 3401 O O . VAL B 1 94 ? -80.230 10.120 8.949 1.00 35.13 74 VAL B O 1
ATOM 3405 N N . GLU B 1 95 ? -79.675 10.135 6.763 1.00 39.11 75 GLU B N 1
ATOM 3406 C CA . GLU B 1 95 ? -78.379 10.812 6.956 1.00 41.89 75 GLU B CA 1
ATOM 3407 C C . GLU B 1 95 ? -78.507 12.271 7.414 1.00 42.41 75 GLU B C 1
ATOM 3408 O O . GLU B 1 95 ? -77.559 12.831 7.953 1.00 38.84 75 GLU B O 1
ATOM 3414 N N . LYS B 1 96 ? -79.662 12.883 7.167 1.00 44.57 76 LYS B N 1
ATOM 3415 C CA . LYS B 1 96 ? -79.957 14.236 7.666 1.00 47.40 76 LYS B CA 1
ATOM 3416 C C . LYS B 1 96 ? -80.486 14.188 9.102 1.00 42.93 76 LYS B C 1
ATOM 3417 O O . LYS B 1 96 ? -80.426 15.168 9.833 1.00 42.88 76 LYS B O 1
ATOM 3423 N N . ARG B 1 97 ? -80.996 13.025 9.485 1.00 40.09 77 ARG B N 1
ATOM 3424 C CA . ARG B 1 97 ? -81.574 12.785 10.808 1.00 38.10 77 ARG B CA 1
ATOM 3425 C C . ARG B 1 97 ? -80.550 12.261 11.815 1.00 36.96 77 ARG B C 1
ATOM 3426 O O . ARG B 1 97 ? -80.603 12.587 13.001 1.00 37.85 77 ARG B O 1
ATOM 3434 N N . VAL B 1 98 ? -79.642 11.416 11.334 1.00 33.12 78 VAL B N 1
ATOM 3435 C CA . VAL B 1 98 ? -78.640 10.755 12.173 1.00 28.47 78 VAL B CA 1
ATOM 3436 C C . VAL B 1 98 ? -77.246 11.222 11.768 1.00 25.87 78 VAL B C 1
ATOM 3437 O O . VAL B 1 98 ? -76.929 11.291 10.581 1.00 24.67 78 VAL B O 1
ATOM 3441 N N . ALA B 1 99 ? -76.419 11.528 12.758 1.00 24.20 79 ALA B N 1
ATOM 3442 C CA . ALA B 1 99 ? -75.041 11.918 12.500 1.00 24.16 79 ALA B CA 1
ATOM 3443 C C . ALA B 1 99 ? -74.170 10.673 12.310 1.00 23.63 79 ALA B C 1
ATOM 3444 O O . ALA B 1 99 ? -73.848 9.982 13.271 1.00 22.52 79 ALA B O 1
ATOM 3446 N N . PHE B 1 100 ? -73.803 10.397 11.061 1.00 23.52 80 PHE B N 1
ATOM 3447 C CA . PHE B 1 100 ? -72.922 9.277 10.737 1.00 22.96 80 PHE B CA 1
ATOM 3448 C C . PHE B 1 100 ? -71.489 9.774 10.632 1.00 21.76 80 PHE B C 1
ATOM 3449 O O . PHE B 1 100 ? -71.190 10.663 9.838 1.00 23.26 80 PHE B O 1
ATOM 3457 N N . VAL B 1 101 ? -70.615 9.199 11.440 1.00 20.03 81 VAL B N 1
ATOM 3458 C CA . VAL B 1 101 ? -69.192 9.516 11.402 1.00 19.60 81 VAL B CA 1
ATOM 3459 C C . VAL B 1 101 ? -68.429 8.207 11.262 1.00 20.07 81 VAL B C 1
ATOM 3460 O O . VAL B 1 101 ? -68.257 7.473 12.238 1.00 19.51 81 VAL B O 1
ATOM 3464 N N . MET B 1 102 ? -67.991 7.917 10.044 1.00 19.68 82 MET B N 1
ATOM 3465 C CA . MET B 1 102 ? -67.235 6.703 9.771 1.00 20.28 82 MET B CA 1
ATOM 3466 C C . MET B 1 102 ? -65.764 7.052 9.608 1.00 18.66 82 MET B C 1
ATOM 3467 O O . MET B 1 102 ? -65.375 7.783 8.697 1.00 17.76 82 MET B O 1
ATOM 3472 N N . SER B 1 103 ? -64.964 6.527 10.522 1.00 18.90 83 SER B N 1
ATOM 3473 C CA . SER B 1 103 ? -63.523 6.734 10.518 1.00 18.92 83 SER B CA 1
ATOM 3474 C C . SER B 1 103 ? -62.863 5.472 9.986 1.00 18.91 83 SER B C 1
ATOM 3475 O O . SER B 1 103 ? -62.936 4.420 10.612 1.00 19.24 83 SER B O 1
ATOM 3478 N N . GLY B 1 104 ? -62.234 5.583 8.823 1.00 18.56 84 GLY B N 1
ATOM 3479 C CA . GLY B 1 104 ? -61.584 4.441 8.196 1.00 19.46 84 GLY B CA 1
ATOM 3480 C C . GLY B 1 104 ? -60.232 4.159 8.818 1.00 19.17 84 GLY B C 1
ATOM 3481 O O . GLY B 1 104 ? -59.659 5.006 9.502 1.00 19.32 84 GLY B O 1
ATOM 3482 N N . GLY B 1 105 ? -59.709 2.971 8.557 1.00 17.83 85 GLY B N 1
ATOM 3483 C CA . GLY B 1 105 ? -58.381 2.603 9.028 1.00 17.92 85 GLY B CA 1
ATOM 3484 C C . GLY B 1 105 ? -58.453 1.867 10.349 1.00 18.60 85 GLY B C 1
ATOM 3485 O O . GLY B 1 105 ? -58.708 2.464 11.397 1.00 18.50 85 GLY B O 1
ATOM 3486 N N . THR B 1 106 ? -58.252 0.558 10.285 1.00 18.12 86 THR B N 1
ATOM 3487 C CA . THR B 1 106 ? -58.237 -0.297 11.465 1.00 18.77 86 THR B CA 1
ATOM 3488 C C . THR B 1 106 ? -56.975 -1.147 11.427 1.00 19.39 86 THR B C 1
ATOM 3489 O O . THR B 1 106 ? -57.025 -2.366 11.292 1.00 20.00 86 THR B O 1
ATOM 3493 N N . GLU B 1 107 ? -55.844 -0.471 11.560 1.00 18.46 87 GLU B N 1
ATOM 3494 C CA . GLU B 1 107 ? -54.526 -1.102 11.488 1.00 19.33 87 GLU B CA 1
ATOM 3495 C C . GLU B 1 107 ? -54.149 -1.747 12.821 1.00 19.99 87 GLU B C 1
ATOM 3496 O O . GLU B 1 107 ? -54.697 -1.417 13.873 1.00 19.59 87 GLU B O 1
ATOM 3502 N N . GLY B 1 108 ? -53.201 -2.673 12.760 1.00 21.39 88 GLY B N 1
ATOM 3503 C CA . GLY B 1 108 ? -52.717 -3.374 13.942 1.00 20.97 88 GLY B CA 1
ATOM 3504 C C . GLY B 1 108 ? -53.830 -4.203 14.545 1.00 20.50 88 GLY B C 1
ATOM 3505 O O . GLY B 1 108 ? -54.441 -5.010 13.860 1.00 21.76 88 GLY B O 1
ATOM 3506 N N . VAL B 1 109 ? -54.124 -3.977 15.823 1.00 20.64 89 VAL B N 1
ATOM 3507 C CA . VAL B 1 109 ? -55.179 -4.739 16.517 1.00 19.51 89 VAL B CA 1
ATOM 3508 C C . VAL B 1 109 ? -56.549 -4.061 16.492 1.00 20.51 89 VAL B C 1
ATOM 3509 O O . VAL B 1 109 ? -57.513 -4.570 17.067 1.00 20.02 89 VAL B O 1
ATOM 3513 N N . LEU B 1 110 ? -56.655 -2.926 15.818 1.00 19.58 90 LEU B N 1
ATOM 3514 C CA . LEU B 1 110 ? -57.938 -2.227 15.762 1.00 20.04 90 LEU B CA 1
ATOM 3515 C C . LEU B 1 110 ? -59.009 -3.121 15.141 1.00 19.22 90 LEU B C 1
ATOM 3516 O O . LEU B 1 110 ? -58.816 -3.687 14.058 1.00 19.37 90 LEU B O 1
ATOM 3521 N N . SER B 1 111 ? -60.136 -3.230 15.835 1.00 19.38 91 SER B N 1
ATOM 3522 C CA . SER B 1 111 ? -61.211 -4.137 15.443 1.00 20.52 91 SER B CA 1
ATOM 3523 C C . SER B 1 111 ? -62.408 -3.343 14.948 1.00 20.01 91 SER B C 1
ATOM 3524 O O . SER B 1 111 ? -62.955 -2.535 15.694 1.00 20.79 91 SER B O 1
ATOM 3527 N N . PRO B 1 112 ? -62.820 -3.564 13.684 1.00 20.54 92 PRO B N 1
ATOM 3528 C CA . PRO B 1 112 ? -63.934 -2.800 13.133 1.00 19.75 92 PRO B CA 1
ATOM 3529 C C . PRO B 1 112 ? -65.241 -2.955 13.916 1.00 20.53 92 PRO B C 1
ATOM 3530 O O . PRO B 1 112 ? -65.593 -4.049 14.346 1.00 19.63 92 PRO B O 1
ATOM 3534 N N . HIS B 1 113 ? -65.934 -1.840 14.092 1.00 19.85 93 HIS B N 1
ATOM 3535 C CA . HIS B 1 113 ? -67.124 -1.785 14.935 1.00 20.34 93 HIS B CA 1
ATOM 3536 C C . HIS B 1 113 ? -67.842 -0.468 14.743 1.00 20.38 93 HIS B C 1
ATOM 3537 O O . HIS B 1 113 ? -67.295 0.476 14.166 1.00 18.80 93 HIS B O 1
ATOM 3544 N N . HIS B 1 114 ? -69.067 -0.422 15.255 1.00 21.19 94 HIS B N 1
ATOM 3545 C CA . HIS B 1 114 ? -69.847 0.807 15.368 1.00 21.85 94 HIS B CA 1
ATOM 3546 C C . HIS B 1 114 ? -70.140 1.092 16.830 1.00 22.54 94 HIS B C 1
ATOM 3547 O O . HIS B 1 114 ? -70.305 0.173 17.633 1.00 23.85 94 HIS B O 1
ATOM 3554 N N . THR B 1 115 ? -70.196 2.373 17.164 1.00 21.53 95 THR B N 1
ATOM 3555 C CA . THR B 1 115 ? -70.755 2.821 18.431 1.00 21.69 95 THR B CA 1
ATOM 3556 C C . THR B 1 115 ? -72.043 3.553 18.084 1.00 22.35 95 THR B C 1
ATOM 3557 O O . THR B 1 115 ? -72.019 4.585 17.407 1.00 19.65 95 THR B O 1
ATOM 3561 N N . VAL B 1 116 ? -73.161 2.995 18.536 1.00 21.99 96 VAL B N 1
ATOM 3562 C CA . VAL B 1 116 ? -74.487 3.547 18.264 1.00 23.18 96 VAL B CA 1
ATOM 3563 C C . VAL B 1 116 ? -74.952 4.370 19.463 1.00 23.74 96 VAL B C 1
ATOM 3564 O O . VAL B 1 116 ? -74.911 3.899 20.594 1.00 22.97 96 VAL B O 1
ATOM 3568 N N . PHE B 1 117 ? -75.385 5.597 19.193 1.00 23.88 97 PHE B N 1
ATOM 3569 C CA . PHE B 1 117 ? -75.886 6.503 20.225 1.00 23.65 97 PHE B CA 1
ATOM 3570 C C . PHE B 1 117 ? -77.377 6.728 20.032 1.00 23.99 97 PHE B C 1
ATOM 3571 O O . PHE B 1 117 ? -77.816 7.125 18.948 1.00 24.47 97 PHE B O 1
ATOM 3579 N N . ALA B 1 118 ? -78.145 6.482 21.086 1.00 25.48 98 ALA B N 1
ATOM 3580 C CA . ALA B 1 118 ? -79.597 6.679 21.054 1.00 25.49 98 ALA B CA 1
ATOM 3581 C C . ALA B 1 118 ? -80.008 7.680 22.118 1.00 26.24 98 ALA B C 1
ATOM 3582 O O . ALA B 1 118 ? -79.435 7.708 23.205 1.00 25.14 98 ALA B O 1
ATOM 3584 N N . ARG B 1 119 ? -81.004 8.498 21.791 1.00 26.45 99 ARG B N 1
ATOM 3585 C CA . ARG B 1 119 ? -81.474 9.550 22.691 1.00 28.88 99 ARG B CA 1
ATOM 3586 C C . ARG B 1 119 ? -82.984 9.457 22.893 1.00 30.43 99 ARG B C 1
ATOM 3587 O O . ARG B 1 119 ? -83.740 9.401 21.930 1.00 29.30 99 ARG B O 1
ATOM 3595 N N . ARG B 1 120 ? -83.396 9.437 24.156 1.00 35.16 100 ARG B N 1
ATOM 3596 C CA . ARG B 1 120 ? -84.816 9.466 24.538 1.00 40.26 100 ARG B CA 1
ATOM 3597 C C . ARG B 1 120 ? -85.057 10.581 25.551 1.00 42.42 100 ARG B C 1
ATOM 3598 O O . ARG B 1 120 ? -84.105 11.086 26.149 1.00 38.47 100 ARG B O 1
ATOM 3606 N N . PRO B 1 121 ? -86.331 10.968 25.759 1.00 47.14 101 PRO B N 1
ATOM 3607 C CA . PRO B 1 121 ? -86.609 11.914 26.840 1.00 49.29 101 PRO B CA 1
ATOM 3608 C C . PRO B 1 121 ? -86.150 11.365 28.188 1.00 50.46 101 PRO B C 1
ATOM 3609 O O . PRO B 1 121 ? -86.219 10.154 28.418 1.00 51.57 101 PRO B O 1
ATOM 3613 N N . ALA B 1 122 ? -85.670 12.252 29.054 1.00 53.02 102 ALA B N 1
ATOM 3614 C CA . ALA B 1 122 ? -85.213 11.857 30.392 1.00 54.54 102 ALA B CA 1
ATOM 3615 C C . ALA B 1 122 ? -86.300 11.080 31.133 1.00 57.24 102 ALA B C 1
ATOM 3616 O O . ALA B 1 122 ? -87.488 11.343 30.961 1.00 54.71 102 ALA B O 1
ATOM 3618 N N . ILE B 1 123 ? -85.885 10.118 31.947 1.00 65.05 103 ILE B N 1
ATOM 3619 C CA . ILE B 1 123 ? -86.832 9.363 32.788 1.00 72.62 103 ILE B CA 1
ATOM 3620 C C . ILE B 1 123 ? -87.475 10.261 33.862 1.00 76.61 103 ILE B C 1
ATOM 3621 O O . ILE B 1 123 ? -86.789 11.032 34.539 1.00 75.53 103 ILE B O 1
ATOM 3626 N N . ASP B 1 124 ? -88.792 10.145 34.022 1.00 82.70 104 ASP B N 1
ATOM 3627 C CA . ASP B 1 124 ? -89.534 11.031 34.946 1.00 88.15 104 ASP B CA 1
ATOM 3628 C C . ASP B 1 124 ? -89.067 10.850 36.389 1.00 89.79 104 ASP B C 1
ATOM 3629 O O . ASP B 1 124 ? -88.958 11.817 37.145 1.00 89.18 104 ASP B O 1
ATOM 3634 N N . ALA B 1 125 ? -88.809 9.597 36.751 1.00 91.84 105 ALA B N 1
ATOM 3635 C CA . ALA B 1 125 ? -88.253 9.240 38.068 1.00 92.81 105 ALA B CA 1
ATOM 3636 C C . ALA B 1 125 ? -86.962 10.007 38.386 1.00 93.65 105 ALA B C 1
ATOM 3637 O O . ALA B 1 125 ? -85.863 9.480 38.218 1.00 92.33 105 ALA B O 1
ATOM 3639 N N . HIS B 1 126 ? -87.106 11.244 38.859 1.00 94.87 106 HIS B N 1
ATOM 3640 C CA . HIS B 1 126 ? -85.957 12.089 39.200 1.00 95.09 106 HIS B CA 1
ATOM 3641 C C . HIS B 1 126 ? -85.354 11.677 40.549 1.00 94.77 106 HIS B C 1
ATOM 3642 O O . HIS B 1 126 ? -86.101 11.402 41.490 1.00 95.73 106 HIS B O 1
ATOM 3644 N N . ARG B 1 127 ? -84.027 11.628 40.681 1.00 90.26 107 ARG B N 1
ATOM 3645 C CA . ARG B 1 127 ? -83.045 11.906 39.623 1.00 83.43 107 ARG B CA 1
ATOM 3646 C C . ARG B 1 127 ? -81.687 11.343 40.063 1.00 78.57 107 ARG B C 1
ATOM 3647 O O . ARG B 1 127 ? -81.471 11.120 41.260 1.00 78.47 107 ARG B O 1
ATOM 3649 N N . PRO B 1 128 ? -80.763 11.101 39.110 1.00 72.74 108 PRO B N 1
ATOM 3650 C CA . PRO B 1 128 ? -79.494 10.475 39.506 1.00 66.72 108 PRO B CA 1
ATOM 3651 C C . PRO B 1 128 ? -78.632 11.349 40.425 1.00 61.02 108 PRO B C 1
ATOM 3652 O O . PRO B 1 128 ? -78.914 12.538 40.604 1.00 60.89 108 PRO B O 1
ATOM 3656 N N . ALA B 1 129 ? -77.588 10.742 40.985 1.00 57.47 109 ALA B N 1
ATOM 3657 C CA . ALA B 1 129 ? -76.793 11.343 42.066 1.00 57.04 109 ALA B CA 1
ATOM 3658 C C . ALA B 1 129 ? -75.767 12.390 41.611 1.00 54.29 109 ALA B C 1
ATOM 3659 O O . ALA B 1 129 ? -75.126 13.033 42.444 1.00 54.52 109 ALA B O 1
ATOM 3661 N N . GLY B 1 130 ? -75.614 12.563 40.303 1.00 49.29 110 GLY B N 1
ATOM 3662 C CA . GLY B 1 130 ? -74.638 13.516 39.748 1.00 44.89 110 GLY B CA 1
ATOM 3663 C C . GLY B 1 130 ? -74.933 13.685 38.269 1.00 40.50 110 GLY B C 1
ATOM 3664 O O . GLY B 1 130 ? -75.935 13.165 37.792 1.00 39.72 110 GLY B O 1
ATOM 3665 N N . LYS B 1 131 ? -74.073 14.390 37.539 1.00 37.59 111 LYS B N 1
ATOM 3666 C CA . LYS B 1 131 ? -74.293 14.590 36.110 1.00 35.61 111 LYS B CA 1
ATOM 3667 C C . LYS B 1 131 ? -74.146 13.267 35.363 1.00 31.22 111 LYS B C 1
ATOM 3668 O O . LYS B 1 131 ? -73.408 12.374 35.788 1.00 29.30 111 LYS B O 1
ATOM 3674 N N . ARG B 1 132 ? -74.859 13.151 34.247 1.00 29.95 112 ARG B N 1
ATOM 3675 C CA . ARG B 1 132 ? -74.809 11.946 33.418 1.00 28.63 112 ARG B CA 1
ATOM 3676 C C . ARG B 1 132 ? -74.649 12.301 31.944 1.00 27.22 112 ARG B C 1
ATOM 3677 O O . ARG B 1 132 ? -74.806 13.455 31.544 1.00 23.88 112 ARG B O 1
ATOM 3685 N N . LEU B 1 133 ? -74.344 11.282 31.152 1.00 26.38 113 LEU B N 1
ATOM 3686 C CA . LEU B 1 133 ? -74.015 11.449 29.738 1.00 26.41 113 LEU B CA 1
ATOM 3687 C C . LEU B 1 133 ? -75.136 12.119 28.963 1.00 26.03 113 LEU B C 1
ATOM 3688 O O . LEU B 1 133 ? -76.302 11.724 29.056 1.00 26.25 113 LEU B O 1
ATOM 3693 N N . THR B 1 134 ? -74.764 13.140 28.203 1.00 24.78 114 THR B N 1
ATOM 3694 C CA . THR B 1 134 ? -75.654 13.742 27.233 1.00 25.72 114 THR B CA 1
ATOM 3695 C C . THR B 1 134 ? -74.918 13.925 25.902 1.00 25.15 114 THR B C 1
ATOM 3696 O O . THR B 1 134 ? -73.690 13.919 25.845 1.00 23.74 114 THR B O 1
ATOM 3700 N N A LEU B 1 135 ? -75.698 14.110 24.849 0.70 24.76 115 LEU B N 1
ATOM 3701 N N B LEU B 1 135 ? -75.682 14.062 24.829 0.30 24.91 115 LEU B N 1
ATOM 3702 C CA A LEU B 1 135 ? -75.178 14.172 23.490 0.70 25.36 115 LEU B CA 1
ATOM 3703 C CA B LEU B 1 135 ? -75.098 14.278 23.517 0.30 25.08 115 LEU B CA 1
ATOM 3704 C C A LEU B 1 135 ? -76.063 15.056 22.622 0.70 24.22 115 LEU B C 1
ATOM 3705 C C B LEU B 1 135 ? -76.039 15.079 22.643 0.30 23.92 115 LEU B C 1
ATOM 3706 O O A LEU B 1 135 ? -77.286 15.082 22.799 0.70 22.54 115 LEU B O 1
ATOM 3707 O O B LEU B 1 135 ? -77.257 15.077 22.840 0.30 23.14 115 LEU B O 1
ATOM 3716 N N . GLY B 1 136 ? -75.442 15.770 21.682 1.00 22.26 116 GLY B N 1
ATOM 3717 C CA . GLY B 1 136 ? -76.176 16.562 20.697 1.00 22.56 116 GLY B CA 1
ATOM 3718 C C . GLY B 1 136 ? -75.448 16.567 19.372 1.00 22.61 116 GLY B C 1
ATOM 3719 O O . GLY B 1 136 ? -74.236 16.329 19.316 1.00 22.51 116 GLY B O 1
ATOM 3720 N N . ILE B 1 137 ? -76.185 16.838 18.302 1.00 21.32 117 ILE B N 1
ATOM 3721 C CA . ILE B 1 137 ? -75.616 16.795 16.953 1.00 22.47 117 ILE B CA 1
ATOM 3722 C C . ILE B 1 137 ? -75.911 18.067 16.169 1.00 22.04 117 ILE B C 1
ATOM 3723 O O . ILE B 1 137 ? -76.830 18.823 16.502 1.00 21.15 117 ILE B O 1
ATOM 3728 N N . ALA B 1 138 ? -75.123 18.283 15.123 1.00 20.32 118 ALA B N 1
ATOM 3729 C CA . ALA B 1 138 ? -75.333 19.394 14.208 1.00 21.35 118 ALA B CA 1
ATOM 3730 C C . ALA B 1 138 ? -74.629 19.139 12.884 1.00 22.32 118 ALA B C 1
ATOM 3731 O O . ALA B 1 138 ? -73.756 18.274 12.786 1.00 21.56 118 ALA B O 1
ATOM 3733 N N . PHE B 1 139 ? -75.024 19.903 11.873 1.00 21.80 119 PHE B N 1
ATOM 3734 C CA . PHE B 1 139 ? -74.459 19.807 10.532 1.00 22.32 119 PHE B CA 1
ATOM 3735 C C . PHE B 1 139 ? -74.146 21.194 10.008 1.00 23.03 119 PHE B C 1
ATOM 3736 O O . PHE B 1 139 ? -74.848 22.160 10.322 1.00 23.54 119 PHE B O 1
ATOM 3744 N N . THR B 1 140 ? -73.102 21.293 9.197 1.00 21.94 120 THR B N 1
ATOM 3745 C CA . THR B 1 140 ? -72.853 22.521 8.459 1.00 22.33 120 THR B CA 1
ATOM 3746 C C . THR B 1 140 ? -73.400 22.368 7.061 1.00 22.82 120 THR B C 1
ATOM 3747 O O . THR B 1 140 ? -73.784 21.276 6.644 1.00 22.46 120 THR B O 1
ATOM 3751 N N . ARG B 1 141 ? -73.415 23.483 6.345 1.00 22.89 121 ARG B N 1
ATOM 3752 C CA . ARG B 1 141 ? -73.638 23.476 4.905 1.00 24.24 121 ARG B CA 1
ATOM 3753 C C . ARG B 1 141 ? -72.473 22.794 4.192 1.00 23.06 121 ARG B C 1
ATOM 3754 O O . ARG B 1 141 ? -71.388 22.627 4.759 1.00 21.28 121 ARG B O 1
ATOM 3762 N N . ASP B 1 142 ? -72.709 22.413 2.943 1.00 23.57 122 ASP B N 1
ATOM 3763 C CA . ASP B 1 142 ? -71.642 21.936 2.065 1.00 24.36 122 ASP B CA 1
ATOM 3764 C C . ASP B 1 142 ? -70.617 23.042 1.864 1.00 25.03 122 ASP B C 1
ATOM 3765 O O . ASP B 1 142 ? -70.962 24.223 1.786 1.00 23.53 122 ASP B O 1
ATOM 3770 N N . PHE B 1 143 ? -69.356 22.643 1.784 1.00 24.08 123 PHE B N 1
ATOM 3771 C CA . PHE B 1 143 ? -68.265 23.567 1.516 1.00 23.25 123 PHE B CA 1
ATOM 3772 C C . PHE B 1 143 ? -67.855 23.518 0.057 1.00 24.31 123 PHE B C 1
ATOM 3773 O O . PHE B 1 143 ? -67.838 22.448 -0.562 1.00 21.49 123 PHE B O 1
ATOM 3781 N N . LEU B 1 144 ? -67.542 24.689 -0.489 1.00 24.19 124 LEU B N 1
ATOM 3782 C CA . LEU B 1 144 ? -66.869 24.782 -1.777 1.00 25.87 124 LEU B CA 1
ATOM 3783 C C . LEU B 1 144 ? -65.455 24.229 -1.587 1.00 24.67 124 LEU B C 1
ATOM 3784 O O . LEU B 1 144 ? -64.880 24.363 -0.505 1.00 23.04 124 LEU B O 1
ATOM 3789 N N . PRO B 1 145 ? -64.888 23.595 -2.624 1.00 24.88 125 PRO B N 1
ATOM 3790 C CA . PRO B 1 145 ? -63.528 23.060 -2.513 1.00 25.90 125 PRO B CA 1
ATOM 3791 C C . PRO B 1 145 ? -62.522 24.073 -1.962 1.00 23.62 125 PRO B C 1
ATOM 3792 O O . PRO B 1 145 ? -61.715 23.740 -1.091 1.00 23.18 125 PRO B O 1
ATOM 3796 N N . GLU B 1 146 ? -62.610 25.309 -2.445 1.00 23.83 126 GLU B N 1
ATOM 3797 C CA . GLU B 1 146 ? -61.697 26.387 -2.022 1.00 24.74 126 GLU B CA 1
ATOM 3798 C C . GLU B 1 146 ? -61.881 26.847 -0.562 1.00 24.15 126 GLU B C 1
ATOM 3799 O O . GLU B 1 146 ? -61.064 27.605 -0.043 1.00 23.61 126 GLU B O 1
ATOM 3805 N N . GLU B 1 147 ? -62.956 26.406 0.083 1.00 23.58 127 GLU B N 1
ATOM 3806 C CA . GLU B 1 147 ? -63.206 26.724 1.496 1.00 24.05 127 GLU B CA 1
ATOM 3807 C C . GLU B 1 147 ? -62.593 25.707 2.460 1.00 22.80 127 GLU B C 1
ATOM 3808 O O . GLU B 1 147 ? -62.444 25.979 3.650 1.00 21.62 127 GLU B O 1
ATOM 3814 N N . ILE B 1 148 ? -62.253 24.528 1.950 1.00 22.25 128 ILE B N 1
ATOM 3815 C CA . ILE B 1 148 ? -61.665 23.475 2.786 1.00 21.69 128 ILE B CA 1
ATOM 3816 C C . ILE B 1 148 ? -60.293 23.911 3.296 1.00 20.55 128 ILE B C 1
ATOM 3817 O O . ILE B 1 148 ? -59.453 24.400 2.533 1.00 20.60 128 ILE B O 1
ATOM 3822 N N . GLY B 1 149 ? -60.083 23.740 4.595 1.00 21.06 129 GLY B N 1
ATOM 3823 C CA . GLY B 1 149 ? -58.840 24.136 5.252 1.00 21.57 129 GLY B CA 1
ATOM 3824 C C . GLY B 1 149 ? -58.738 25.618 5.577 1.00 22.94 129 GLY B C 1
ATOM 3825 O O . GLY B 1 149 ? -57.674 26.095 5.966 1.00 21.84 129 GLY B O 1
ATOM 3826 N N . ARG B 1 150 ? -59.842 26.342 5.440 1.00 23.27 130 ARG B N 1
ATOM 3827 C CA . ARG B 1 150 ? -59.818 27.812 5.530 1.00 24.99 130 ARG B CA 1
ATOM 3828 C C . ARG B 1 150 ? -60.945 28.399 6.381 1.00 25.49 130 ARG B C 1
ATOM 3829 O O . ARG B 1 150 ? -61.777 27.673 6.932 1.00 23.56 130 ARG B O 1
ATOM 3837 N N . HIS B 1 151 ? -60.946 29.731 6.477 1.00 26.81 131 HIS B N 1
ATOM 3838 C CA . HIS B 1 151 ? -61.872 30.500 7.330 1.00 26.77 131 HIS B CA 1
ATOM 3839 C C . HIS B 1 151 ? -63.314 29.994 7.361 1.00 24.82 131 HIS B C 1
ATOM 3840 O O . HIS B 1 151 ? -63.888 29.812 8.438 1.00 25.96 131 HIS B O 1
ATOM 3847 N N . ALA B 1 152 ? -63.895 29.777 6.190 1.00 24.42 132 ALA B N 1
ATOM 3848 C CA . ALA B 1 152 ? -65.300 29.362 6.094 1.00 25.69 132 ALA B CA 1
ATOM 3849 C C . ALA B 1 152 ? -65.541 28.037 6.813 1.00 24.64 132 ALA B C 1
ATOM 3850 O O . ALA B 1 152 ? -66.553 27.864 7.484 1.00 22.30 132 ALA B O 1
ATOM 3852 N N . GLN B 1 153 ? -64.603 27.103 6.671 1.00 23.61 133 GLN B N 1
ATOM 3853 C CA . GLN B 1 153 ? -64.704 25.818 7.365 1.00 22.10 133 GLN B CA 1
ATOM 3854 C C . GLN B 1 153 ? -64.568 26.003 8.871 1.00 22.86 133 GLN B C 1
ATOM 3855 O O . GLN B 1 153 ? -65.303 25.395 9.646 1.00 22.00 133 GLN B O 1
ATOM 3861 N N . ILE B 1 154 ? -63.658 26.879 9.281 1.00 22.18 134 ILE B N 1
ATOM 3862 C CA . ILE B 1 154 ? -63.467 27.184 10.703 1.00 22.55 134 ILE B CA 1
ATOM 3863 C C . ILE B 1 154 ? -64.752 27.748 11.303 1.00 23.42 134 ILE B C 1
ATOM 3864 O O . ILE B 1 154 ? -65.248 27.251 12.322 1.00 23.26 134 ILE B O 1
ATOM 3869 N N A THR B 1 155 ? -65.296 28.782 10.676 0.50 23.45 135 THR B N 1
ATOM 3870 N N B THR B 1 155 ? -65.273 28.777 10.636 0.50 24.84 135 THR B N 1
ATOM 3871 C CA A THR B 1 155 ? -66.443 29.499 11.255 0.50 23.57 135 THR B CA 1
ATOM 3872 C CA B THR B 1 155 ? -66.437 29.545 11.089 0.50 26.28 135 THR B CA 1
ATOM 3873 C C A THR B 1 155 ? -67.755 28.714 11.168 0.50 23.71 135 THR B C 1
ATOM 3874 C C B THR B 1 155 ? -67.699 28.692 11.158 0.50 25.23 135 THR B C 1
ATOM 3875 O O A THR B 1 155 ? -68.538 28.733 12.115 0.50 23.92 135 THR B O 1
ATOM 3876 O O B THR B 1 155 ? -68.380 28.641 12.179 0.50 25.55 135 THR B O 1
ATOM 3883 N N . GLU B 1 156 ? -67.997 28.020 10.057 1.00 24.92 136 GLU B N 1
ATOM 3884 C CA . GLU B 1 156 ? -69.203 27.183 9.952 1.00 25.86 136 GLU B CA 1
ATOM 3885 C C . GLU B 1 156 ? -69.170 26.055 10.989 1.00 23.77 136 GLU B C 1
ATOM 3886 O O . GLU B 1 156 ? -70.195 25.722 11.583 1.00 24.51 136 GLU B O 1
ATOM 3892 N N . THR B 1 157 ? -67.987 25.478 11.209 1.00 22.98 137 THR B N 1
ATOM 3893 C CA . THR B 1 157 ? -67.811 24.444 12.235 1.00 22.50 137 THR B CA 1
ATOM 3894 C C . THR B 1 157 ? -68.114 24.992 13.628 1.00 22.19 137 THR B C 1
ATOM 3895 O O . THR B 1 157 ? -68.859 24.380 14.398 1.00 22.03 137 THR B O 1
ATOM 3899 N N . ALA B 1 158 ? -67.555 26.157 13.942 1.00 22.53 138 ALA B N 1
ATOM 3900 C CA . ALA B 1 158 ? -67.783 26.794 15.249 1.00 21.88 138 ALA B CA 1
ATOM 3901 C C . ALA B 1 158 ? -69.273 26.959 15.525 1.00 22.15 138 ALA B C 1
ATOM 3902 O O . ALA B 1 158 ? -69.736 26.659 16.621 1.00 23.41 138 ALA B O 1
ATOM 3904 N N . GLY B 1 159 ? -70.006 27.450 14.528 1.00 23.29 139 GLY B N 1
ATOM 3905 C CA . GLY B 1 159 ? -71.466 27.588 14.616 1.00 24.20 139 GLY B CA 1
ATOM 3906 C C . GLY B 1 159 ? -72.147 26.268 14.940 1.00 23.21 139 GLY B C 1
ATOM 3907 O O . GLY B 1 159 ? -72.967 26.189 15.848 1.00 22.77 139 GLY B O 1
ATOM 3908 N N . ALA B 1 160 ? -71.766 25.227 14.209 1.00 22.08 140 ALA B N 1
ATOM 3909 C CA . ALA B 1 160 ? -72.330 23.887 14.396 1.00 20.38 140 ALA B CA 1
ATOM 3910 C C . ALA B 1 160 ? -72.027 23.306 15.778 1.00 20.63 140 ALA B C 1
ATOM 3911 O O . ALA B 1 160 ? -72.889 22.677 16.394 1.00 21.27 140 ALA B O 1
ATOM 3913 N N . VAL B 1 161 ? -70.809 23.523 16.265 1.00 20.58 141 VAL B N 1
ATOM 3914 C CA . VAL B 1 161 ? -70.418 23.050 17.589 1.00 21.57 141 VAL B CA 1
ATOM 3915 C C . VAL B 1 161 ? -71.313 23.650 18.669 1.00 22.28 141 VAL B C 1
ATOM 3916 O O . VAL B 1 161 ? -71.765 22.950 19.566 1.00 21.26 141 VAL B O 1
ATOM 3920 N N . LYS B 1 162 ? -71.547 24.956 18.587 1.00 23.60 142 LYS B N 1
ATOM 3921 C CA . LYS B 1 162 ? -72.419 25.628 19.544 1.00 24.38 142 LYS B CA 1
ATOM 3922 C C . LYS B 1 162 ? -73.843 25.103 19.444 1.00 23.19 142 LYS B C 1
ATOM 3923 O O . LYS B 1 162 ? -74.495 24.899 20.462 1.00 21.89 142 LYS B O 1
ATOM 3929 N N . ARG B 1 163 ? -74.312 24.865 18.219 1.00 22.85 143 ARG B N 1
ATOM 3930 C CA . ARG B 1 163 ? -75.639 24.278 17.998 1.00 23.33 143 ARG B CA 1
ATOM 3931 C C . ARG B 1 163 ? -75.746 22.879 18.596 1.00 22.38 143 ARG B C 1
ATOM 3932 O O . ARG B 1 163 ? -76.757 22.532 19.193 1.00 23.33 143 ARG B O 1
ATOM 3940 N N . ALA B 1 164 ? -74.691 22.084 18.441 1.00 21.33 144 ALA B N 1
ATOM 3941 C CA . ALA B 1 164 ? -74.668 20.719 18.979 1.00 21.14 144 ALA B CA 1
ATOM 3942 C C . ALA B 1 164 ? -74.678 20.721 20.511 1.00 22.13 144 ALA B C 1
ATOM 3943 O O . ALA B 1 164 ? -75.359 19.911 21.144 1.00 22.68 144 ALA B O 1
ATOM 3945 N N . MET B 1 165 ? -73.933 21.652 21.093 1.00 23.57 145 MET B N 1
ATOM 3946 C CA . MET B 1 165 ? -73.895 21.823 22.551 1.00 26.43 145 MET B CA 1
ATOM 3947 C C . MET B 1 165 ? -75.267 22.179 23.104 1.00 26.77 145 MET B C 1
ATOM 3948 O O . MET B 1 165 ? -75.702 21.630 24.114 1.00 27.41 145 MET B O 1
ATOM 3953 N N . ARG B 1 166 ? -75.933 23.116 22.438 1.00 28.58 146 ARG B N 1
ATOM 3954 C CA . ARG B 1 166 ? -77.308 23.496 22.789 1.00 29.79 146 ARG B CA 1
ATOM 3955 C C . ARG B 1 166 ? -78.254 22.305 22.653 1.00 29.43 146 ARG B C 1
ATOM 3956 O O . ARG B 1 166 ? -79.056 22.032 23.547 1.00 29.97 146 ARG B O 1
ATOM 3964 N N . ASP B 1 167 ? -78.148 21.603 21.529 1.00 28.21 147 ASP B N 1
ATOM 3965 C CA . ASP B 1 167 ? -78.937 20.393 21.271 1.00 29.48 147 ASP B CA 1
ATOM 3966 C C . ASP B 1 167 ? -78.721 19.332 22.356 1.00 28.85 147 ASP B C 1
ATOM 3967 O O . ASP B 1 167 ? -79.634 18.579 22.688 1.00 27.76 147 ASP B O 1
ATOM 3972 N N . ALA B 1 168 ? -77.504 19.281 22.891 1.00 25.81 148 ALA B N 1
ATOM 3973 C CA . ALA B 1 168 ? -77.137 18.333 23.952 1.00 25.25 148 ALA B CA 1
ATOM 3974 C C . ALA B 1 168 ? -77.625 18.753 25.340 1.00 27.10 148 ALA B C 1
ATOM 3975 O O . ALA B 1 168 ? -77.656 17.939 26.258 1.00 26.90 148 ALA B O 1
ATOM 3977 N N . GLY B 1 169 ? -77.970 20.024 25.495 1.00 28.72 149 GLY B N 1
ATOM 3978 C CA . GLY B 1 169 ? -78.300 20.582 26.811 1.00 29.19 149 GLY B CA 1
ATOM 3979 C C . GLY B 1 169 ? -77.071 20.695 27.696 1.00 31.60 149 GLY B C 1
ATOM 3980 O O . GLY B 1 169 ? -77.143 20.487 28.901 1.00 31.29 149 GLY B O 1
ATOM 3981 N N . ILE B 1 170 ? -75.935 21.022 27.088 1.00 30.29 150 ILE B N 1
ATOM 3982 C CA . ILE B 1 170 ? -74.686 21.188 27.821 1.00 33.00 150 ILE B CA 1
ATOM 3983 C C . ILE B 1 170 ? -74.604 22.643 28.267 1.00 37.28 150 ILE B C 1
ATOM 3984 O O . ILE B 1 170 ? -74.541 23.552 27.442 1.00 41.69 150 ILE B O 1
ATOM 3989 N N . ALA B 1 171 ? -74.622 22.843 29.580 1.00 39.99 151 ALA B N 1
ATOM 3990 C CA . ALA B 1 171 ? -74.788 24.171 30.180 1.00 44.64 151 ALA B CA 1
ATOM 3991 C C . ALA B 1 171 ? -73.551 25.049 30.039 1.00 44.90 151 ALA B C 1
ATOM 3992 O O . ALA B 1 171 ? -73.661 26.246 29.779 1.00 47.74 151 ALA B O 1
ATOM 3994 N N . SER B 1 172 ? -72.381 24.452 30.230 1.00 43.36 152 SER B N 1
ATOM 3995 C CA . SER B 1 172 ? -71.113 25.179 30.124 1.00 41.43 152 SER B CA 1
ATOM 3996 C C . SER B 1 172 ? -70.027 24.329 29.476 1.00 37.16 152 SER B C 1
ATOM 3997 O O . SER B 1 172 ? -70.166 23.116 29.347 1.00 31.97 152 SER B O 1
ATOM 4000 N N . ILE B 1 173 ? -68.937 24.989 29.095 1.00 36.59 153 ILE B N 1
ATOM 4001 C CA . ILE B 1 173 ? -67.787 24.338 28.448 1.00 36.96 153 ILE B CA 1
ATOM 4002 C C . ILE B 1 173 ? -67.170 23.280 29.359 1.00 33.54 153 ILE B C 1
ATOM 4003 O O . ILE B 1 173 ? -66.659 22.266 28.890 1.00 30.50 153 ILE B O 1
ATOM 4008 N N . ASP B 1 174 ? -67.225 23.524 30.665 1.00 34.43 154 ASP B N 1
ATOM 4009 C CA . ASP B 1 174 ? -66.725 22.570 31.663 1.00 35.16 154 ASP B CA 1
ATOM 4010 C C . ASP B 1 174 ? -67.409 21.201 31.585 1.00 32.38 154 ASP B C 1
ATOM 4011 O O . ASP B 1 174 ? -66.823 20.194 31.970 1.00 32.02 154 ASP B O 1
ATOM 4016 N N . ASP B 1 175 ? -68.645 21.179 31.094 1.00 29.12 155 ASP B N 1
ATOM 4017 C CA . ASP B 1 175 ? -69.416 19.942 30.962 1.00 28.16 155 ASP B CA 1
ATOM 4018 C C . ASP B 1 175 ? -69.328 19.310 29.562 1.00 27.54 155 ASP B C 1
ATOM 4019 O O . ASP B 1 175 ? -70.001 18.328 29.287 1.00 25.75 155 ASP B O 1
ATOM 4024 N N . LEU B 1 176 ? -68.504 19.884 28.693 1.00 25.70 156 LEU B N 1
ATOM 4025 C CA . LEU B 1 176 ? -68.247 19.317 27.366 1.00 24.75 156 LEU B CA 1
ATOM 4026 C C . LEU B 1 176 ? -66.982 18.460 27.434 1.00 24.19 156 LEU B C 1
ATOM 4027 O O . LEU B 1 176 ? -65.958 18.915 27.928 1.00 24.68 156 LEU B O 1
ATOM 4032 N N A HIS B 1 177 ? -67.068 17.225 26.949 0.50 23.49 157 HIS B N 1
ATOM 4033 N N B HIS B 1 177 ? -67.053 17.231 26.934 0.50 23.32 157 HIS B N 1
ATOM 4034 C CA A HIS B 1 177 ? -65.967 16.251 27.080 0.50 23.40 157 HIS B CA 1
ATOM 4035 C CA B HIS B 1 177 ? -65.942 16.279 27.077 0.50 23.11 157 HIS B CA 1
ATOM 4036 C C A HIS B 1 177 ? -65.398 15.715 25.765 0.50 23.24 157 HIS B C 1
ATOM 4037 C C B HIS B 1 177 ? -65.398 15.704 25.763 0.50 23.10 157 HIS B C 1
ATOM 4038 O O A HIS B 1 177 ? -64.294 15.170 25.751 0.50 24.45 157 HIS B O 1
ATOM 4039 O O B HIS B 1 177 ? -64.308 15.133 25.741 0.50 24.33 157 HIS B O 1
ATOM 4052 N N . PHE B 1 178 ? -66.141 15.857 24.673 1.00 21.80 158 PHE B N 1
ATOM 4053 C CA . PHE B 1 178 ? -65.700 15.332 23.370 1.00 21.12 158 PHE B CA 1
ATOM 4054 C C . PHE B 1 178 ? -66.506 15.967 22.252 1.00 21.85 158 PHE B C 1
ATOM 4055 O O . PHE B 1 178 ? -67.734 16.005 22.311 1.00 22.43 158 PHE B O 1
ATOM 4063 N N . VAL B 1 179 ? -65.809 16.496 21.255 1.00 20.28 159 VAL B N 1
ATOM 4064 C CA . VAL B 1 179 ? -66.457 17.023 20.063 1.00 20.46 159 VAL B CA 1
ATOM 4065 C C . VAL B 1 179 ? -65.898 16.297 18.849 1.00 19.64 159 VAL B C 1
ATOM 4066 O O . VAL B 1 179 ? -64.752 16.515 18.453 1.00 19.52 159 VAL B O 1
ATOM 4070 N N . GLN B 1 180 ? -66.721 15.435 18.277 1.00 18.51 160 GLN B N 1
ATOM 4071 C CA . GLN B 1 180 ? -66.363 14.697 17.070 1.00 19.94 160 GLN B CA 1
ATOM 4072 C C . GLN B 1 180 ? -66.845 15.454 15.844 1.00 20.47 160 GLN B C 1
ATOM 4073 O O . GLN B 1 180 ? -67.989 15.903 15.800 1.00 23.10 160 GLN B O 1
ATOM 4079 N N A VAL B 1 181 ? -65.967 15.607 14.858 0.50 20.57 161 VAL B N 1
ATOM 4080 N N B VAL B 1 181 ? -65.973 15.598 14.851 0.50 19.74 161 VAL B N 1
ATOM 4081 C CA A VAL B 1 181 ? -66.348 16.196 13.578 0.50 20.71 161 VAL B CA 1
ATOM 4082 C CA B VAL B 1 181 ? -66.368 16.201 13.590 0.50 19.24 161 VAL B CA 1
ATOM 4083 C C A VAL B 1 181 ? -65.920 15.317 12.413 0.50 20.44 161 VAL B C 1
ATOM 4084 C C B VAL B 1 181 ? -65.928 15.316 12.420 0.50 19.59 161 VAL B C 1
ATOM 4085 O O A VAL B 1 181 ? -64.794 14.824 12.384 0.50 20.40 161 VAL B O 1
ATOM 4086 O O B VAL B 1 181 ? -64.820 14.783 12.413 0.50 19.44 161 VAL B O 1
ATOM 4093 N N . LYS B 1 182 ? -66.837 15.114 11.472 1.00 19.32 162 LYS B N 1
ATOM 4094 C CA . LYS B 1 182 ? -66.513 14.487 10.196 1.00 19.08 162 LYS B CA 1
ATOM 4095 C C . LYS B 1 182 ? -66.470 15.606 9.159 1.00 18.94 162 LYS B C 1
ATOM 4096 O O . LYS B 1 182 ? -67.353 16.464 9.138 1.00 20.10 162 LYS B O 1
ATOM 4102 N N . CYS B 1 183 ? -65.447 15.596 8.312 1.00 18.34 163 CYS B N 1
ATOM 4103 C CA . CYS B 1 183 ? -65.187 16.695 7.380 1.00 18.57 163 CYS B CA 1
ATOM 4104 C C . CYS B 1 183 ? -64.745 16.186 6.000 1.00 19.03 163 CYS B C 1
ATOM 4105 O O . CYS B 1 183 ? -64.378 15.018 5.868 1.00 18.32 163 CYS B O 1
ATOM 4108 N N . PRO B 1 184 ? -64.794 17.051 4.965 1.00 19.78 164 PRO B N 1
ATOM 4109 C CA . PRO B 1 184 ? -64.488 16.593 3.614 1.00 18.99 164 PRO B CA 1
ATOM 4110 C C . PRO B 1 184 ? -63.006 16.600 3.282 1.00 19.28 164 PRO B C 1
ATOM 4111 O O . PRO B 1 184 ? -62.164 16.849 4.139 1.00 19.10 164 PRO B O 1
ATOM 4115 N N . LEU B 1 185 ? -62.714 16.299 2.028 1.00 19.51 165 LEU B N 1
ATOM 4116 C CA . LEU B 1 185 ? -61.354 16.350 1.515 1.00 19.42 165 LEU B CA 1
ATOM 4117 C C . LEU B 1 185 ? -61.390 16.790 0.065 1.00 19.28 165 LEU B C 1
ATOM 4118 O O . LEU B 1 185 ? -62.464 16.963 -0.517 1.00 21.21 165 LEU B O 1
ATOM 4123 N N . LEU B 1 186 ? -60.218 16.986 -0.514 1.00 20.08 166 LEU B N 1
ATOM 4124 C CA . LEU B 1 186 ? -60.115 17.391 -1.912 1.00 20.75 166 LEU B CA 1
ATOM 4125 C C . LEU B 1 186 ? -59.782 16.212 -2.812 1.00 21.64 166 LEU B C 1
ATOM 4126 O O . LEU B 1 186 ? -59.004 15.331 -2.446 1.00 22.49 166 LEU B O 1
ATOM 4131 N N . THR B 1 187 ? -60.402 16.220 -3.986 1.00 22.25 167 THR B N 1
ATOM 4132 C CA . THR B 1 187 ? -60.109 15.289 -5.072 1.00 23.93 167 THR B CA 1
ATOM 4133 C C . THR B 1 187 ? -59.641 16.120 -6.265 1.00 25.07 167 THR B C 1
ATOM 4134 O O . THR B 1 187 ? -59.787 17.338 -6.250 1.00 24.55 167 THR B O 1
ATOM 4138 N N . PRO B 1 188 ? -59.088 15.476 -7.307 1.00 25.95 168 PRO B N 1
ATOM 4139 C CA . PRO B 1 188 ? -58.697 16.241 -8.495 1.00 25.74 168 PRO B CA 1
ATOM 4140 C C . PRO B 1 188 ? -59.851 17.019 -9.130 1.00 25.60 168 PRO B C 1
ATOM 4141 O O . PRO B 1 188 ? -59.651 18.148 -9.579 1.00 26.11 168 PRO B O 1
ATOM 4145 N N . ALA B 1 189 ? -61.040 16.421 -9.144 1.00 25.45 169 ALA B N 1
ATOM 4146 C CA . ALA B 1 189 ? -62.241 17.084 -9.667 1.00 26.14 169 ALA B CA 1
ATOM 4147 C C . ALA B 1 189 ? -62.576 18.365 -8.892 1.00 26.67 169 ALA B C 1
ATOM 4148 O O . ALA B 1 189 ? -62.912 19.393 -9.484 1.00 24.52 169 ALA B O 1
ATOM 4150 N N . LYS B 1 190 ? -62.473 18.300 -7.569 1.00 24.25 170 LYS B N 1
ATOM 4151 C CA . LYS B 1 190 ? -62.738 19.469 -6.720 1.00 25.20 170 LYS B CA 1
ATOM 4152 C C . LYS B 1 190 ? -61.669 20.543 -6.867 1.00 24.77 170 LYS B C 1
ATOM 4153 O O . LYS B 1 190 ? -61.968 21.733 -6.851 1.00 25.31 170 LYS B O 1
ATOM 4159 N N . ILE B 1 191 ? -60.422 20.114 -6.994 1.00 24.67 171 ILE B N 1
ATOM 4160 C CA . ILE B 1 191 ? -59.308 21.032 -7.231 1.00 27.11 171 ILE B CA 1
ATOM 4161 C C . ILE B 1 191 ? -59.516 21.780 -8.558 1.00 28.77 171 ILE B C 1
ATOM 4162 O O . ILE B 1 191 ? -59.299 22.989 -8.639 1.00 28.32 171 ILE B O 1
ATOM 4167 N N . ALA B 1 192 ? -59.936 21.045 -9.585 1.00 27.71 172 ALA B N 1
ATOM 4168 C CA . ALA B 1 192 ? -60.192 21.616 -10.917 1.00 30.36 172 ALA B CA 1
ATOM 4169 C C . ALA B 1 192 ? -61.366 22.597 -10.890 1.00 31.41 172 ALA B C 1
ATOM 4170 O O . ALA B 1 192 ? -61.314 23.652 -11.516 1.00 32.74 172 ALA B O 1
ATOM 4172 N N . SER B 1 193 ? -62.418 22.231 -10.160 1.00 31.15 173 SER B N 1
ATOM 4173 C CA . SER B 1 193 ? -63.590 23.092 -9.977 1.00 34.85 173 SER B CA 1
ATOM 4174 C C . SER B 1 193 ? -63.203 24.417 -9.311 1.00 35.25 173 SER B C 1
ATOM 4175 O O . SER B 1 193 ? -63.633 25.489 -9.738 1.00 35.79 173 SER B O 1
ATOM 4178 N N . ALA B 1 194 ? -62.377 24.327 -8.274 1.00 32.23 174 ALA B N 1
ATOM 4179 C CA . ALA B 1 194 ? -61.870 25.503 -7.557 1.00 32.91 174 ALA B CA 1
ATOM 4180 C C . ALA B 1 194 ? -61.123 26.432 -8.508 1.00 35.14 174 ALA B C 1
ATOM 4181 O O . ALA B 1 194 ? -61.402 27.631 -8.581 1.00 35.57 174 ALA B O 1
ATOM 4183 N N . ARG B 1 195 ? -60.173 25.860 -9.233 1.00 32.90 175 ARG B N 1
ATOM 4184 C CA . ARG B 1 195 ? -59.372 26.620 -10.205 1.00 38.30 175 ARG B CA 1
ATOM 4185 C C . ARG B 1 195 ? -60.213 27.260 -11.315 1.00 41.33 175 ARG B C 1
ATOM 4186 O O . ARG B 1 195 ? -59.879 28.334 -11.808 1.00 43.29 175 ARG B O 1
ATOM 4194 N N . SER B 1 196 ? -61.303 26.599 -11.691 1.00 43.04 176 SER B N 1
ATOM 4195 C CA . SER B 1 196 ? -62.234 27.125 -12.704 1.00 45.01 176 SER B CA 1
ATOM 4196 C C . SER B 1 196 ? -62.911 28.434 -12.273 1.00 44.91 176 SER B C 1
ATOM 4197 O O . SER B 1 196 ? -63.378 29.196 -13.115 1.00 49.06 176 SER B O 1
ATOM 4200 N N . ARG B 1 197 ? -62.975 28.675 -10.967 1.00 43.69 177 ARG B N 1
ATOM 4201 C CA . ARG B 1 197 ? -63.510 29.934 -10.421 1.00 44.00 177 ARG B CA 1
ATOM 4202 C C . ARG B 1 197 ? -62.406 30.920 -10.029 1.00 42.94 177 ARG B C 1
ATOM 4203 O O . ARG B 1 197 ? -62.671 31.930 -9.379 1.00 48.27 177 ARG B O 1
ATOM 4211 N N . GLY B 1 198 ? -61.173 30.625 -10.421 1.00 41.44 178 GLY B N 1
ATOM 4212 C CA . GLY B 1 198 ? -60.028 31.473 -10.090 1.00 38.99 178 GLY B CA 1
ATOM 4213 C C . GLY B 1 198 ? -59.570 31.404 -8.643 1.00 38.45 178 GLY B C 1
ATOM 4214 O O . GLY B 1 198 ? -58.844 32.288 -8.182 1.00 38.17 178 GLY B O 1
ATOM 4215 N N . CYS B 1 199 ? -59.991 30.363 -7.927 1.00 38.57 179 CYS B N 1
ATOM 4216 C CA . CYS B 1 199 ? -59.592 30.149 -6.534 1.00 40.70 179 CYS B CA 1
ATOM 4217 C C . CYS B 1 199 ? -58.738 28.909 -6.360 1.00 41.02 179 CYS B C 1
ATOM 4218 O O . CYS B 1 199 ? -59.246 27.790 -6.419 1.00 44.08 179 CYS B O 1
ATOM 4221 N N . ALA B 1 200 ? -57.450 29.126 -6.134 1.00 36.96 180 ALA B N 1
ATOM 4222 C CA . ALA B 1 200 ? -56.544 28.083 -5.685 1.00 35.29 180 ALA B CA 1
ATOM 4223 C C . ALA B 1 200 ? -57.081 27.386 -4.428 1.00 33.24 180 ALA B C 1
ATOM 4224 O O . ALA B 1 200 ? -57.455 28.056 -3.465 1.00 30.12 180 ALA B O 1
ATOM 4226 N N . PRO B 1 201 ? -57.117 26.038 -4.429 1.00 32.00 181 PRO B N 1
ATOM 4227 C CA . PRO B 1 201 ? -57.443 25.350 -3.177 1.00 29.16 181 PRO B CA 1
ATOM 4228 C C . PRO B 1 201 ? -56.279 25.397 -2.198 1.00 27.51 181 PRO B C 1
ATOM 4229 O O . PRO B 1 201 ? -55.170 25.774 -2.570 1.00 24.97 181 PRO B O 1
ATOM 4233 N N . VAL B 1 202 ? -56.531 25.002 -0.955 1.00 25.39 182 VAL B N 1
ATOM 4234 C CA . VAL B 1 202 ? -55.524 25.100 0.104 1.00 25.29 182 VAL B CA 1
ATOM 4235 C C . VAL B 1 202 ? -54.292 24.233 -0.204 1.00 25.17 182 VAL B C 1
ATOM 4236 O O . VAL B 1 202 ? -53.180 24.537 0.227 1.00 26.14 182 VAL B O 1
ATOM 4240 N N . THR B 1 203 ? -54.506 23.153 -0.950 1.00 25.72 183 THR B N 1
ATOM 4241 C CA . THR B 1 203 ? -53.420 22.281 -1.416 1.00 26.29 183 THR B CA 1
ATOM 4242 C C . THR B 1 203 ? -53.867 21.551 -2.679 1.00 27.92 183 THR B C 1
ATOM 4243 O O . THR B 1 203 ? -55.064 21.468 -2.960 1.00 27.91 183 THR B O 1
ATOM 4247 N N . THR B 1 204 ? -52.908 21.051 -3.449 1.00 27.76 184 THR B N 1
ATOM 4248 C CA . THR B 1 204 ? -53.217 20.230 -4.632 1.00 28.99 184 THR B CA 1
ATOM 4249 C C . THR B 1 204 ? -52.955 18.744 -4.379 1.00 29.05 184 THR B C 1
ATOM 4250 O O . THR B 1 204 ? -53.221 17.914 -5.241 1.00 29.81 184 THR B O 1
ATOM 4254 N N . ASP B 1 205 ? -52.437 18.417 -3.199 1.00 28.47 185 ASP B N 1
ATOM 4255 C CA . ASP B 1 205 ? -52.233 17.025 -2.794 1.00 27.77 185 ASP B CA 1
ATOM 4256 C C . ASP B 1 205 ? -53.460 16.520 -2.039 1.00 25.77 185 ASP B C 1
ATOM 4257 O O . ASP B 1 205 ? -53.802 17.049 -0.980 1.00 23.60 185 ASP B O 1
ATOM 4262 N N . THR B 1 206 ? -54.104 15.485 -2.565 1.00 24.46 186 THR B N 1
ATOM 4263 C CA . THR B 1 206 ? -55.359 14.996 -1.980 1.00 23.70 186 THR B CA 1
ATOM 4264 C C . THR B 1 206 ? -55.167 14.467 -0.558 1.00 22.69 186 THR B C 1
ATOM 4265 O O . THR B 1 206 ? -56.014 14.685 0.306 1.00 21.27 186 THR B O 1
ATOM 4269 N N . TYR B 1 207 ? -54.058 13.771 -0.308 1.00 22.30 187 TYR B N 1
ATOM 4270 C CA . TYR B 1 207 ? -53.786 13.263 1.041 1.00 21.76 187 TYR B CA 1
ATOM 4271 C C . TYR B 1 207 ? -53.580 14.426 2.008 1.00 21.29 187 TYR B C 1
ATOM 4272 O O . TYR B 1 207 ? -54.154 14.433 3.093 1.00 22.40 187 TYR B O 1
ATOM 4281 N N . GLU B 1 208 ? -52.792 15.415 1.598 1.00 22.01 188 GLU B N 1
ATOM 4282 C CA . GLU B 1 208 ? -52.537 16.587 2.455 1.00 22.63 188 GLU B CA 1
ATOM 4283 C C . GLU B 1 208 ? -53.824 17.341 2.770 1.00 20.32 188 GLU B C 1
ATOM 4284 O O . GLU B 1 208 ? -53.962 17.902 3.849 1.00 20.04 188 GLU B O 1
ATOM 4290 N N . SER B 1 209 ? -54.758 17.352 1.827 1.00 19.73 189 SER B N 1
ATOM 4291 C CA . SER B 1 209 ? -56.041 18.045 2.013 1.00 20.01 189 SER B CA 1
ATOM 4292 C C . SER B 1 209 ? -56.824 17.531 3.222 1.00 20.78 189 SER B C 1
ATOM 4293 O O . SER B 1 209 ? -57.596 18.277 3.836 1.00 19.97 189 SER B O 1
ATOM 4296 N N . MET B 1 210 ? -56.635 16.254 3.554 1.00 19.18 190 MET B N 1
ATOM 4297 C CA . MET B 1 210 ? -57.308 15.654 4.700 1.00 18.96 190 MET B CA 1
ATOM 4298 C C . MET B 1 210 ? -56.868 16.325 5.996 1.00 18.47 190 MET B C 1
ATOM 4299 O O . MET B 1 210 ? -57.690 16.632 6.851 1.00 18.82 190 MET B O 1
ATOM 4304 N N . GLY B 1 211 ? -55.568 16.564 6.124 1.00 18.89 191 GLY B N 1
ATOM 4305 C CA . GLY B 1 211 ? -55.020 17.269 7.285 1.00 18.89 191 GLY B CA 1
ATOM 4306 C C . GLY B 1 211 ? -55.512 18.711 7.396 1.00 19.41 191 GLY B C 1
ATOM 4307 O O . GLY B 1 211 ? -55.823 19.180 8.486 1.00 18.80 191 GLY B O 1
ATOM 4308 N N . TYR B 1 212 ? -55.578 19.412 6.267 1.00 19.72 192 TYR B N 1
ATOM 4309 C CA . TYR B 1 212 ? -56.119 20.780 6.248 1.00 19.94 192 TYR B CA 1
ATOM 4310 C C . TYR B 1 212 ? -57.578 20.816 6.699 1.00 19.34 192 TYR B C 1
ATOM 4311 O O . TYR B 1 212 ? -57.971 21.677 7.480 1.00 19.23 192 TYR B O 1
ATOM 4320 N N . SER B 1 213 ? -58.369 19.871 6.203 1.00 18.19 193 SER B N 1
ATOM 4321 C CA . SER B 1 213 ? -59.783 19.781 6.574 1.00 18.88 193 SER B CA 1
ATOM 4322 C C . SER B 1 213 ? -59.951 19.494 8.067 1.00 18.16 193 SER B C 1
ATOM 4323 O O . SER B 1 213 ? -60.714 20.177 8.756 1.00 17.03 193 SER B O 1
ATOM 4326 N N . ARG B 1 214 ? -59.239 18.477 8.558 1.00 18.77 194 ARG B N 1
ATOM 4327 C CA . ARG B 1 214 ? -59.258 18.132 9.990 1.00 17.65 194 ARG B CA 1
ATOM 4328 C C . ARG B 1 214 ? -58.821 19.313 10.851 1.00 18.08 194 ARG B C 1
ATOM 4329 O O . ARG B 1 214 ? -59.437 19.613 11.875 1.00 17.95 194 ARG B O 1
ATOM 4337 N N . GLY B 1 215 ? -57.734 19.958 10.435 1.00 18.76 195 GLY B N 1
ATOM 4338 C CA . GLY B 1 215 ? -57.145 21.060 11.187 1.00 18.82 195 GLY B CA 1
ATOM 4339 C C . GLY B 1 215 ? -58.057 22.274 11.292 1.00 18.64 195 GLY B C 1
ATOM 4340 O O . GLY B 1 215 ? -58.249 22.814 12.379 1.00 19.97 195 GLY B O 1
ATOM 4341 N N . ALA B 1 216 ? -58.606 22.707 10.163 1.00 20.09 196 ALA B N 1
ATOM 4342 C CA . ALA B 1 216 ? -59.559 23.831 10.141 1.00 20.71 196 ALA B CA 1
ATOM 4343 C C . ALA B 1 216 ? -60.797 23.497 10.975 1.00 20.34 196 ALA B C 1
ATOM 4344 O O . ALA B 1 216 ? -61.288 24.324 11.737 1.00 20.15 196 ALA B O 1
ATOM 4346 N N . SER B 1 217 ? -61.284 22.271 10.840 1.00 18.78 197 SER B N 1
ATOM 4347 C CA . SER B 1 217 ? -62.435 21.823 11.631 1.00 19.03 197 SER B CA 1
ATOM 4348 C C . SER B 1 217 ? -62.132 21.858 13.134 1.00 19.60 197 SER B C 1
ATOM 4349 O O . SER B 1 217 ? -62.936 22.345 13.928 1.00 20.21 197 SER B O 1
ATOM 4352 N N . ALA B 1 218 ? -60.958 21.364 13.508 1.00 19.51 198 ALA B N 1
ATOM 4353 C CA . ALA B 1 218 ? -60.532 21.359 14.907 1.00 19.68 198 ALA B CA 1
ATOM 4354 C C . ALA B 1 218 ? -60.407 22.782 15.469 1.00 20.82 198 ALA B C 1
ATOM 4355 O O . ALA B 1 218 ? -60.781 23.042 16.612 1.00 19.78 198 ALA B O 1
ATOM 4357 N N . LEU B 1 219 ? -59.877 23.693 14.665 1.00 21.24 199 LEU B N 1
ATOM 4358 C CA . LEU B 1 219 ? -59.781 25.098 15.072 1.00 22.30 199 LEU B CA 1
ATOM 4359 C C . LEU B 1 219 ? -61.172 25.722 15.218 1.00 22.50 199 LEU B C 1
ATOM 4360 O O . LEU B 1 219 ? -61.388 26.563 16.087 1.00 23.85 199 LEU B O 1
ATOM 4365 N N . GLY B 1 220 ? -62.109 25.289 14.378 1.00 21.08 200 GLY B N 1
ATOM 4366 C CA . GLY B 1 220 ? -63.518 25.673 14.526 1.00 21.77 200 GLY B CA 1
ATOM 4367 C C .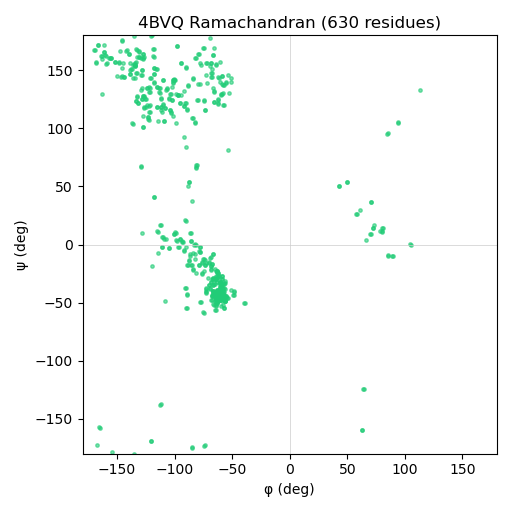 GLY B 1 220 ? -64.060 25.261 15.882 1.00 22.61 200 GLY B C 1
ATOM 4368 O O . GLY B 1 220 ? -64.778 26.019 16.535 1.00 21.18 200 GLY B O 1
ATOM 4369 N N . ILE B 1 221 ? -63.690 24.059 16.317 1.00 22.47 201 ILE B N 1
ATOM 4370 C CA . ILE B 1 221 ? -64.054 23.583 17.648 1.00 22.18 201 ILE B CA 1
ATOM 4371 C C . ILE B 1 221 ? -63.413 24.451 18.725 1.00 22.43 201 ILE B C 1
ATOM 4372 O O . ILE B 1 221 ? -64.072 24.839 19.690 1.00 22.03 201 ILE B O 1
ATOM 4377 N N . ALA B 1 222 ? -62.129 24.748 18.558 1.00 22.70 202 ALA B N 1
ATOM 4378 C CA . ALA B 1 222 ? -61.388 25.587 19.510 1.00 23.74 202 ALA B CA 1
ATOM 4379 C C . ALA B 1 222 ? -61.995 26.991 19.622 1.00 24.14 202 ALA B C 1
ATOM 4380 O O . ALA B 1 222 ? -62.011 27.575 20.705 1.00 26.18 202 ALA B O 1
ATOM 4382 N N . LEU B 1 223 ? -62.483 27.513 18.500 1.00 24.16 203 LEU B N 1
ATOM 4383 C CA . LEU B 1 223 ? -63.158 28.815 18.471 1.00 26.83 203 LEU B CA 1
ATOM 4384 C C . LEU B 1 223 ? -64.450 28.780 19.289 1.00 28.30 203 LEU B C 1
ATOM 4385 O O . LEU B 1 223 ? -64.667 29.613 20.168 1.00 27.29 203 LEU B O 1
ATOM 4390 N N . ALA B 1 224 ? -65.296 27.798 18.995 1.00 27.07 204 ALA B N 1
ATOM 4391 C CA . ALA B 1 224 ? -66.579 27.641 19.686 1.00 26.66 204 ALA B CA 1
ATOM 4392 C C . ALA B 1 224 ? -66.420 27.448 21.189 1.00 28.33 204 ALA B C 1
ATOM 4393 O O . ALA B 1 224 ? -67.248 27.928 21.971 1.00 26.48 204 ALA B O 1
ATOM 4395 N N . THR B 1 225 ? -65.363 26.740 21.588 1.00 27.32 205 THR B N 1
ATOM 4396 C CA . THR B 1 225 ? -65.101 26.458 22.998 1.00 28.69 205 THR B CA 1
ATOM 4397 C C . THR B 1 225 ? -64.241 27.521 23.691 1.00 30.00 205 THR B C 1
ATOM 4398 O O . THR B 1 225 ? -63.957 27.407 24.875 1.00 30.49 205 THR B O 1
ATOM 4402 N N . GLU B 1 226 ? -63.810 28.526 22.938 1.00 30.40 206 GLU B N 1
ATOM 4403 C CA . GLU B 1 226 ? -62.981 29.633 23.453 1.00 33.75 206 GLU B CA 1
ATOM 4404 C C . GLU B 1 226 ? -61.630 29.174 24.015 1.00 32.05 206 GLU B C 1
ATOM 4405 O O . GLU B 1 226 ? -61.074 29.801 24.914 1.00 31.75 206 GLU B O 1
ATOM 4411 N N . GLU B 1 227 ? -61.098 28.080 23.477 1.00 29.86 207 GLU B N 1
ATOM 4412 C CA . GLU B 1 227 ? -59.764 27.617 23.849 1.00 29.38 207 GLU B CA 1
ATOM 4413 C C . GLU B 1 227 ? -58.702 28.394 23.077 1.00 30.13 207 GLU B C 1
ATOM 4414 O O . GLU B 1 227 ? -57.561 28.490 23.510 1.00 32.58 207 GLU B O 1
ATOM 4420 N N . VAL B 1 228 ? -59.096 28.919 21.924 1.00 30.12 208 VAL B N 1
ATOM 4421 C CA . VAL B 1 228 ? -58.246 29.775 21.103 1.00 31.50 208 VAL B CA 1
ATOM 4422 C C . VAL B 1 228 ? -59.038 31.039 20.805 1.00 32.80 208 VAL B C 1
ATOM 4423 O O . VAL B 1 228 ? -60.211 30.959 20.433 1.00 33.58 208 VAL B O 1
ATOM 4427 N N . PRO B 1 229 ? -58.402 32.213 20.950 1.00 36.27 209 PRO B N 1
ATOM 4428 C CA . PRO B 1 229 ? -59.103 33.439 20.582 1.00 37.15 209 PRO B CA 1
ATOM 4429 C C . PRO B 1 229 ? -59.258 33.567 19.072 1.00 33.91 209 PRO B C 1
ATOM 4430 O O . PRO B 1 229 ? -58.373 33.168 18.312 1.00 33.54 209 PRO B O 1
ATOM 4434 N N A SER B 1 230 ? -60.373 34.159 18.654 0.50 33.89 210 SER B N 1
ATOM 4435 N N B SER B 1 230 ? -60.393 34.114 18.655 0.50 33.82 210 SER B N 1
ATOM 4436 C CA A SER B 1 230 ? -60.692 34.362 17.234 0.50 34.33 210 SER B CA 1
ATOM 4437 C CA B SER B 1 230 ? -60.733 34.247 17.243 0.50 34.45 210 SER B CA 1
ATOM 4438 C C A SER B 1 230 ? -59.612 35.123 16.469 0.50 35.31 210 SER B C 1
ATOM 4439 C C B SER B 1 230 ? -59.626 34.936 16.452 0.50 34.42 210 SER B C 1
ATOM 4440 O O A SER B 1 230 ? -59.413 34.898 15.273 0.50 34.76 210 SER B O 1
ATOM 4441 O O B SER B 1 230 ? -59.331 34.554 15.318 0.50 31.19 210 SER B O 1
ATOM 4446 N N A SER B 1 231 ? -58.929 36.030 17.160 0.50 34.92 211 SER B N 1
ATOM 4447 N N B SER B 1 231 ? -59.013 35.944 17.068 0.50 35.02 211 SER B N 1
ATOM 4448 C CA A SER B 1 231 ? -57.895 36.865 16.538 0.50 34.27 211 SER B CA 1
ATOM 4449 C CA B SER B 1 231 ? -57.980 36.751 16.414 0.50 34.87 211 SER B CA 1
ATOM 4450 C C A SER B 1 231 ? -56.789 36.052 15.860 0.50 33.35 211 SER B C 1
ATOM 4451 C C B SER B 1 231 ? -56.899 35.909 15.735 0.50 33.99 211 SER B C 1
ATOM 4452 O O A SER B 1 231 ? -56.232 36.475 14.852 0.50 33.58 211 SER B O 1
ATOM 4453 O O B SER B 1 231 ? -56.449 36.222 14.636 0.50 33.98 211 SER B O 1
ATOM 4458 N N A MET B 1 232 ? -56.478 34.886 16.411 0.50 32.16 212 MET B N 1
ATOM 4459 N N B MET B 1 232 ? -56.479 34.833 16.388 0.50 33.00 212 MET B N 1
ATOM 4460 C CA A MET B 1 232 ? -55.355 34.081 15.913 0.50 31.38 212 MET B CA 1
ATOM 4461 C CA B MET B 1 232 ? -55.349 34.052 15.886 0.50 32.62 212 MET B CA 1
ATOM 4462 C C A MET B 1 232 ? -55.700 33.127 14.764 0.50 30.25 212 MET B C 1
ATOM 4463 C C B MET B 1 232 ? -55.698 33.136 14.724 0.50 30.79 212 MET B C 1
ATOM 4464 O O A MET B 1 232 ? -54.800 32.559 14.146 0.50 29.21 212 MET B O 1
ATOM 4465 O O B MET B 1 232 ? -54.812 32.596 14.064 0.50 29.37 212 MET B O 1
ATOM 4474 N N . LEU B 1 233 ? -56.986 32.969 14.463 1.00 29.23 213 LEU B N 1
ATOM 4475 C CA . LEU B 1 233 ? -57.440 31.955 13.497 1.00 30.15 213 LEU B CA 1
ATOM 4476 C C . LEU B 1 233 ? -57.464 32.411 12.040 1.00 30.84 213 LEU B C 1
ATOM 4477 O O . LEU B 1 233 ? -58.451 32.225 11.329 1.00 30.43 213 LEU B O 1
ATOM 4482 N N . VAL B 1 234 ? -56.350 32.978 11.594 1.00 29.84 214 VAL B N 1
ATOM 4483 C CA . VAL B 1 234 ? -56.174 33.326 10.187 1.00 28.77 214 VAL B CA 1
ATOM 4484 C C . VAL B 1 234 ? -55.836 32.074 9.375 1.00 27.98 214 VAL B C 1
ATOM 4485 O O . VAL B 1 234 ? -55.302 31.102 9.911 1.00 28.95 214 VAL B O 1
ATOM 4489 N N . ASP B 1 235 ? -56.126 32.115 8.079 1.00 29.53 215 ASP B N 1
ATOM 4490 C CA . ASP B 1 235 ? -55.889 30.964 7.195 1.00 30.22 215 ASP B CA 1
ATOM 4491 C C . ASP B 1 235 ? -54.475 30.406 7.292 1.00 32.77 215 ASP B C 1
ATOM 4492 O O . ASP B 1 235 ? -54.281 29.193 7.264 1.00 33.32 215 ASP B O 1
ATOM 4497 N N A GLU B 1 236 ? -53.502 31.304 7.406 0.50 33.22 216 GLU B N 1
ATOM 4498 N N B GLU B 1 236 ? -53.485 31.285 7.409 0.50 32.21 216 GLU B N 1
ATOM 4499 C CA 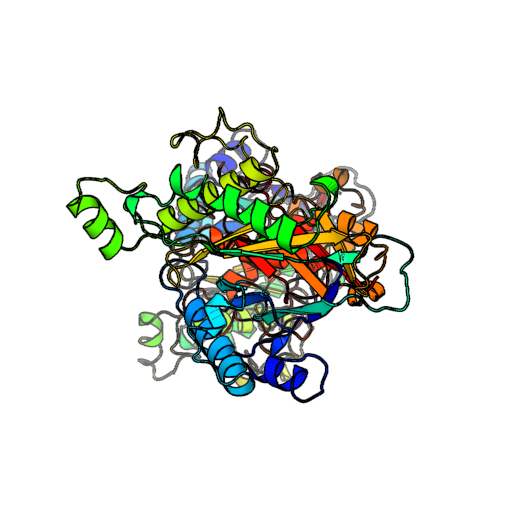A GLU B 1 236 ? -52.085 30.934 7.471 0.50 34.60 216 GLU B CA 1
ATOM 4500 C CA B GLU B 1 236 ? -52.090 30.846 7.424 0.50 32.75 216 GLU B CA 1
ATOM 4501 C C A GLU B 1 236 ? -51.708 30.110 8.697 0.50 32.95 216 GLU B C 1
ATOM 4502 C C B GLU B 1 236 ? -51.674 30.140 8.718 0.50 32.09 216 GLU B C 1
ATOM 4503 O O A GLU B 1 236 ? -50.697 29.416 8.685 0.50 34.65 216 GLU B O 1
ATOM 4504 O O B GLU B 1 236 ? -50.604 29.548 8.772 0.50 34.26 216 GLU B O 1
ATOM 4515 N N . SER B 1 237 ? -52.508 30.202 9.754 1.00 31.92 217 SER B N 1
ATOM 4516 C CA . SER B 1 237 ? -52.240 29.462 10.993 1.00 31.98 217 SER B CA 1
ATOM 4517 C C . SER B 1 237 ? -52.562 27.961 10.875 1.00 29.74 217 SER B C 1
ATOM 4518 O O . SER B 1 237 ? -52.020 27.146 11.627 1.00 28.64 217 SER B O 1
ATOM 4521 N N . VAL B 1 238 ? -53.422 27.608 9.921 1.00 28.35 218 VAL B N 1
ATOM 4522 C CA . VAL B 1 238 ? -53.835 26.204 9.729 1.00 26.59 218 VAL B CA 1
ATOM 4523 C C . VAL B 1 238 ? -52.635 25.352 9.284 1.00 26.17 218 VAL B C 1
ATOM 4524 O O . VAL B 1 238 ? -52.000 25.631 8.265 1.00 26.47 218 VAL B O 1
ATOM 4528 N N . LEU B 1 239 ? -52.352 24.318 10.071 1.00 26.83 219 LEU B N 1
ATOM 4529 C CA . LEU B 1 239 ? -51.205 23.388 9.922 1.00 30.89 219 LEU B CA 1
ATOM 4530 C C . LEU B 1 239 ? -49.812 23.990 10.141 1.00 36.41 219 LEU B C 1
ATOM 4531 O O . LEU B 1 239 ? -48.799 23.296 9.969 1.00 41.34 219 LEU B O 1
ATOM 4536 N N . ASN B 1 240 ? -49.759 25.261 10.513 1.00 37.89 220 ASN B N 1
ATOM 4537 C CA . ASN B 1 240 ? -48.485 25.957 10.715 1.00 40.35 220 ASN B CA 1
ATOM 4538 C C . ASN B 1 240 ? -48.239 26.215 12.193 1.00 41.93 220 ASN B C 1
ATOM 4539 O O . ASN B 1 240 ? -47.162 25.919 12.712 1.00 43.55 220 ASN B O 1
ATOM 4544 N N . ASP B 1 241 ? -49.251 26.749 12.866 1.00 41.60 221 ASP B N 1
ATOM 4545 C CA . ASP B 1 241 ? -49.148 27.081 14.284 1.00 38.83 221 ASP B CA 1
ATOM 4546 C C . ASP B 1 241 ? -49.604 25.934 15.182 1.00 41.75 221 ASP B C 1
ATOM 4547 O O . ASP B 1 241 ? -50.785 25.835 15.525 1.00 37.39 221 ASP B O 1
ATOM 4552 N N . TRP B 1 242 ? -48.645 25.100 15.588 1.00 44.82 222 TRP B N 1
ATOM 4553 C CA . TRP B 1 242 ? -48.893 23.934 16.454 1.00 49.05 222 TRP B CA 1
ATOM 4554 C C . TRP B 1 242 ? -49.441 24.279 17.833 1.00 47.28 222 TRP B C 1
ATOM 4555 O O . TRP B 1 242 ? -50.071 23.444 18.475 1.00 49.28 222 TRP B O 1
ATOM 4566 N N . SER B 1 243 ? -49.175 25.490 18.306 1.00 43.25 223 SER B N 1
ATOM 4567 C CA . SER B 1 243 ? -49.615 25.894 19.645 1.00 40.81 223 SER B CA 1
ATOM 4568 C C . SER B 1 243 ? -51.125 26.161 19.717 1.00 34.85 223 SER B C 1
ATOM 4569 O O . SER B 1 243 ? -51.675 26.309 20.804 1.00 37.39 223 SER B O 1
ATOM 4572 N N . LEU B 1 244 ? -51.780 26.270 18.564 1.00 31.27 224 LEU B N 1
ATOM 4573 C CA . LEU B 1 244 ? -53.234 26.451 18.524 1.00 27.14 224 LEU B CA 1
ATOM 4574 C C . LEU B 1 244 ? -53.906 25.097 18.475 1.00 26.11 224 LEU B C 1
ATOM 4575 O O . LEU B 1 244 ? -53.666 24.310 17.556 1.00 24.16 224 LEU B O 1
ATOM 4580 N N . SER B 1 245 ? -54.760 24.829 19.452 1.00 24.72 225 SER B N 1
ATOM 4581 C CA . SER B 1 245 ? -55.458 23.548 19.488 1.00 24.48 225 SER B CA 1
ATOM 4582 C C . SER B 1 245 ? -56.658 23.554 20.405 1.00 23.88 225 SER B C 1
ATOM 4583 O O . SER B 1 245 ? -56.802 24.419 21.275 1.00 22.39 225 SER B O 1
ATOM 4586 N N . SER B 1 246 ? -57.516 22.568 20.184 1.00 23.46 226 SER B N 1
ATOM 4587 C CA . SER B 1 246 ? -58.567 22.227 21.126 1.00 22.84 226 SER B CA 1
ATOM 4588 C C . SER B 1 246 ? -58.225 20.918 21.829 1.00 23.45 226 SER B C 1
ATOM 4589 O O . SER B 1 246 ? -57.830 19.945 21.184 1.00 21.92 226 SER B O 1
ATOM 4592 N N A SER B 1 247 ? -58.394 20.906 23.145 0.50 22.64 227 SER B N 1
ATOM 4593 N N B SER B 1 247 ? -58.382 20.900 23.153 0.50 22.44 227 SER B N 1
ATOM 4594 C CA A SER B 1 247 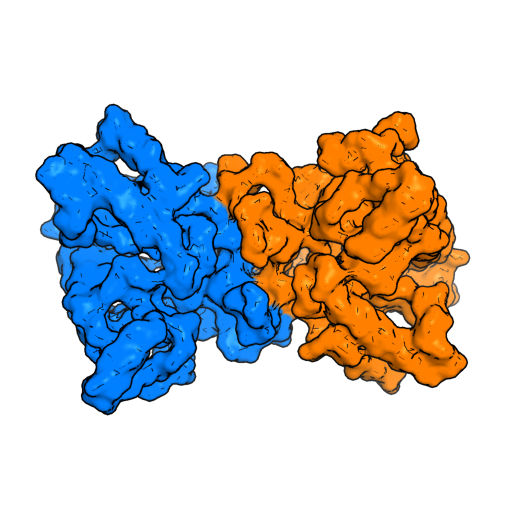? -58.173 19.708 23.943 0.50 23.46 227 SER B CA 1
ATOM 4595 C CA B SER B 1 247 ? -58.177 19.690 23.948 0.50 23.17 227 SER B CA 1
ATOM 4596 C C A SER B 1 247 ? -59.384 18.774 23.926 0.50 22.64 227 SER B C 1
ATOM 4597 C C B SER B 1 247 ? -59.391 18.765 23.927 0.50 22.48 227 SER B C 1
ATOM 4598 O O A SER B 1 247 ? -59.352 17.721 24.555 0.50 22.48 227 SER B O 1
ATOM 4599 O O B SER B 1 247 ? -59.373 17.709 24.555 0.50 22.35 227 SER B O 1
ATOM 4604 N N . LEU B 1 248 ? -60.442 19.173 23.222 1.00 22.71 228 LEU B N 1
ATOM 4605 C CA . LEU B 1 248 ? -61.689 18.389 23.129 1.00 24.80 228 LEU B CA 1
ATOM 4606 C C . LEU B 1 248 ? -61.976 17.842 21.725 1.00 23.23 228 LEU B C 1
ATOM 4607 O O . LEU B 1 248 ? -62.913 17.059 21.537 1.00 22.76 228 LEU B O 1
ATOM 4612 N N . ALA B 1 249 ? -61.175 18.257 20.750 1.00 21.61 229 ALA B N 1
ATOM 4613 C CA . ALA B 1 249 ? -61.503 18.066 19.336 1.00 20.74 229 ALA B CA 1
ATOM 4614 C C . ALA B 1 249 ? -61.010 16.733 18.781 1.00 20.25 229 ALA B C 1
ATOM 4615 O O . ALA B 1 249 ? -59.882 16.312 19.046 1.00 19.24 229 ALA B O 1
ATOM 4617 N N . SER B 1 250 ? -61.879 16.095 18.002 1.00 18.89 230 SER B N 1
ATOM 4618 C CA . SER B 1 250 ? -61.587 14.855 17.286 1.00 18.88 230 SER B CA 1
ATOM 4619 C C . SER B 1 250 ? -62.166 14.992 15.885 1.00 18.82 230 SER B C 1
ATOM 4620 O O . SER B 1 250 ? -63.379 14.908 15.701 1.00 18.49 230 SER B O 1
ATOM 4623 N N . ALA B 1 251 ? -61.292 15.219 14.910 1.00 18.55 231 ALA B N 1
ATOM 4624 C CA . ALA B 1 251 ? -61.696 15.458 13.527 1.00 19.43 231 ALA B CA 1
ATOM 4625 C C . ALA B 1 251 ? -61.245 14.334 12.598 1.00 18.86 231 ALA B C 1
ATOM 4626 O O . ALA B 1 251 ? -60.104 13.883 12.660 1.00 17.43 231 ALA B O 1
ATOM 4628 N N . SER B 1 252 ? -62.160 13.902 11.741 1.00 19.10 232 SER B N 1
ATOM 4629 C CA . SER B 1 252 ? -61.901 12.839 10.770 1.00 18.87 232 SER B CA 1
ATOM 4630 C C . SER B 1 252 ? -62.386 13.268 9.387 1.00 18.83 232 SER B C 1
ATOM 4631 O O . SER B 1 252 ? -63.555 13.586 9.211 1.00 20.47 232 SER B O 1
ATOM 4634 N N . ALA B 1 253 ? -61.479 13.280 8.412 1.00 17.89 233 ALA B N 1
ATOM 4635 C CA . ALA B 1 253 ? -61.813 13.640 7.033 1.00 17.35 233 ALA B CA 1
ATOM 4636 C C . ALA B 1 253 ? -62.230 12.422 6.213 1.00 19.02 233 ALA B C 1
ATOM 4637 O O . ALA B 1 253 ? -61.803 11.300 6.490 1.00 19.50 233 ALA B O 1
ATOM 4639 N N . GLY B 1 254 ? -63.055 12.653 5.200 1.00 18.40 234 GLY B N 1
ATOM 4640 C CA . GLY B 1 254 ? -63.512 11.574 4.318 1.00 18.83 234 GLY B CA 1
ATOM 4641 C C . GLY B 1 254 ? -64.030 12.051 2.977 1.00 19.85 234 GLY B C 1
ATOM 4642 O O . GLY B 1 254 ? -64.488 13.178 2.836 1.00 19.09 234 GLY B O 1
ATOM 4643 N N . ILE B 1 255 ? -63.969 11.157 1.993 1.00 19.39 235 ILE B N 1
ATOM 4644 C CA . ILE B 1 255 ? -64.420 11.434 0.627 1.00 19.42 235 ILE B CA 1
ATOM 4645 C C . ILE B 1 255 ? -65.947 11.408 0.521 1.00 20.26 235 ILE B C 1
ATOM 4646 O O . ILE B 1 255 ? -66.522 11.899 -0.447 1.00 20.27 235 ILE B O 1
ATOM 4651 N N . GLU B 1 256 ? -66.592 10.854 1.540 1.00 19.95 236 GLU B N 1
ATOM 4652 C CA . GLU B 1 256 ? -68.032 10.535 1.490 1.00 21.43 236 GLU B CA 1
ATOM 4653 C C . GLU B 1 256 ? -68.997 11.689 1.769 1.00 21.53 236 GLU B C 1
ATOM 4654 O O . GLU B 1 256 ? -70.210 11.497 1.742 1.00 23.55 236 GLU B O 1
ATOM 4660 N N . LEU B 1 257 ? -68.478 12.879 2.036 1.00 21.45 237 LEU B N 1
ATOM 4661 C CA . LEU B 1 257 ? -69.347 14.024 2.343 1.00 21.79 237 LEU B CA 1
ATOM 4662 C C . LEU B 1 257 ? -68.683 15.332 1.949 1.00 21.77 237 LEU B C 1
ATOM 4663 O O . LEU B 1 257 ? -67.459 15.412 1.872 1.00 20.22 237 LEU B O 1
ATOM 4668 N N . GLU B 1 258 ? -69.506 16.353 1.723 1.00 21.18 238 GLU B N 1
ATOM 4669 C CA . GLU B 1 258 ? -69.030 17.690 1.353 1.00 22.01 238 GLU B CA 1
ATOM 4670 C C . GLU B 1 258 ? -69.245 18.738 2.447 1.00 20.57 238 GLU B C 1
ATOM 4671 O O . GLU B 1 258 ? -68.843 19.891 2.284 1.00 21.16 238 GLU B O 1
ATOM 4677 N N . HIS B 1 259 ? -69.860 18.328 3.553 1.00 19.93 239 HIS B N 1
ATOM 4678 C CA . HIS B 1 259 ? -70.146 19.207 4.697 1.00 20.53 239 HIS B CA 1
ATOM 4679 C C . HIS B 1 259 ? -69.453 18.668 5.953 1.00 20.53 239 HIS B C 1
ATOM 4680 O O . HIS B 1 259 ? -68.760 17.657 5.899 1.00 20.77 239 HIS B O 1
ATOM 4687 N N . ASN B 1 260 ? -69.610 19.366 7.073 1.00 19.01 240 ASN B N 1
ATOM 4688 C CA . A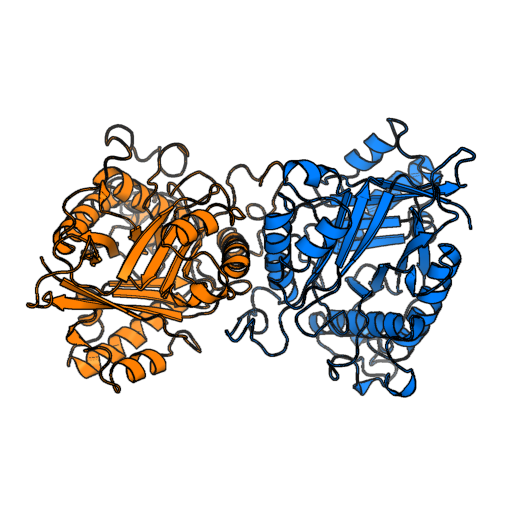SN B 1 260 ? -69.138 18.882 8.372 1.00 19.36 240 ASN B CA 1
ATOM 4689 C C . ASN B 1 260 ? -70.302 18.325 9.179 1.00 19.96 240 ASN B C 1
ATOM 4690 O O . ASN B 1 260 ? -71.397 18.885 9.174 1.00 21.30 240 ASN B O 1
ATOM 4695 N N . VAL B 1 261 ? -70.048 17.213 9.861 1.00 20.06 241 VAL B N 1
ATOM 4696 C CA . VAL B 1 261 ? -71.007 16.593 10.778 1.00 20.05 241 VAL B CA 1
ATOM 4697 C C . VAL B 1 261 ? -70.414 16.711 12.172 1.00 19.89 241 VAL B C 1
ATOM 4698 O O . VAL B 1 261 ? -69.251 16.376 12.372 1.00 20.91 241 VAL B O 1
ATOM 4702 N N . VAL B 1 262 ? -71.206 17.177 13.135 1.00 20.07 242 VAL B N 1
ATOM 4703 C CA . VAL B 1 262 ? -70.712 17.428 14.491 1.00 20.09 242 VAL B CA 1
ATOM 4704 C C . VAL B 1 262 ? -71.501 16.634 15.527 1.00 20.78 242 VAL B C 1
ATOM 4705 O O . VAL B 1 262 ? -72.730 16.616 15.501 1.00 22.11 242 VAL B O 1
ATOM 4709 N N . ILE B 1 263 ? -70.771 15.959 16.412 1.00 20.14 243 ILE B N 1
ATOM 4710 C CA . ILE B 1 263 ? -71.346 15.313 17.594 1.00 19.95 243 ILE B CA 1
ATOM 4711 C C . ILE B 1 263 ? -70.667 15.900 18.821 1.00 20.14 243 ILE B C 1
ATOM 4712 O O . ILE B 1 263 ? -69.449 15.794 18.973 1.00 21.66 243 ILE B O 1
ATOM 4717 N N . ALA B 1 264 ? -71.459 16.507 19.696 1.00 20.01 244 ALA B N 1
ATOM 4718 C CA . ALA B 1 264 ? -70.960 17.036 20.967 1.00 20.49 244 ALA B CA 1
ATOM 4719 C C . ALA B 1 264 ? -71.390 16.106 22.091 1.00 20.09 244 ALA B C 1
ATOM 4720 O O . ALA B 1 264 ? -72.574 15.810 22.232 1.00 20.87 244 ALA B O 1
ATOM 4722 N N . ILE B 1 265 ? -70.426 15.645 22.874 1.00 20.33 245 ILE B N 1
ATOM 4723 C CA . ILE B 1 265 ? -70.686 14.695 23.953 1.00 21.02 245 ILE B CA 1
ATOM 4724 C C . ILE B 1 265 ? -70.221 15.301 25.265 1.00 20.47 245 ILE B C 1
ATOM 4725 O O . ILE B 1 265 ? -69.135 15.867 25.358 1.00 21.62 245 ILE B O 1
ATOM 4730 N N . GLY B 1 266 ? -71.053 15.175 26.282 1.00 22.03 246 GLY B N 1
ATOM 4731 C CA . GLY B 1 266 ? -70.775 15.812 27.555 1.00 22.26 246 GLY B CA 1
ATOM 4732 C C . GLY B 1 266 ? -71.632 15.283 28.674 1.00 22.23 246 GLY B C 1
ATOM 4733 O O . GLY B 1 266 ? -72.146 14.167 28.610 1.00 21.13 246 GLY B O 1
ATOM 4734 N N . MET B 1 267 ? -71.775 16.102 29.706 1.00 23.61 247 MET B N 1
ATOM 4735 C CA . MET B 1 267 ? -72.465 15.704 30.932 1.00 26.27 247 MET B CA 1
ATOM 4736 C C . MET B 1 267 ? -73.512 16.747 31.282 1.00 28.05 247 MET B C 1
ATOM 4737 O O . MET B 1 267 ? -73.313 17.935 31.043 1.00 26.45 247 MET B O 1
ATOM 4742 N N . SER B 1 268 ? -74.621 16.296 31.856 1.00 29.96 248 SER B N 1
ATOM 4743 C CA . SER B 1 268 ? -75.700 17.199 32.259 1.00 33.49 248 SER B CA 1
ATOM 4744 C C . SER B 1 268 ? -76.401 16.721 33.528 1.00 37.01 248 SER B C 1
ATOM 4745 O O . SER B 1 268 ? -76.566 15.520 33.751 1.00 34.67 248 SER B O 1
ATOM 4748 N N . GLU B 1 269 ? -76.810 17.685 34.348 1.00 42.37 249 GLU B N 1
ATOM 4749 C CA . GLU B 1 269 ? -77.659 17.428 35.517 1.00 47.95 249 GLU B CA 1
ATOM 4750 C C . GLU B 1 269 ? -79.026 16.886 35.123 1.00 48.17 249 GLU B C 1
ATOM 4751 O O . GLU B 1 269 ? -79.648 16.150 35.881 1.00 49.30 249 GLU B O 1
ATOM 4757 N N . GLN B 1 270 ? -79.484 17.276 33.939 1.00 50.04 250 GLN B N 1
ATOM 4758 C CA . GLN B 1 270 ? -80.820 16.928 33.459 1.00 51.72 250 GLN B CA 1
ATOM 4759 C C . GLN B 1 270 ? -80.871 15.537 32.838 1.00 46.75 250 GLN B C 1
ATOM 4760 O O . GLN B 1 270 ? -81.953 15.032 32.561 1.00 46.85 250 GLN B O 1
ATOM 4766 N N . ALA B 1 271 ? -79.708 14.942 32.585 1.00 39.71 251 ALA B N 1
ATOM 4767 C CA . ALA B 1 271 ? -79.634 13.632 31.931 1.00 35.24 251 ALA B CA 1
ATOM 4768 C C . ALA B 1 271 ? -79.799 12.500 32.937 1.00 33.09 251 ALA B C 1
ATOM 4769 O O . ALA B 1 271 ? -79.304 12.582 34.051 1.00 31.99 251 ALA B O 1
ATOM 4771 N N . THR B 1 272 ? -80.486 11.440 32.523 1.00 33.32 252 THR B N 1
ATOM 4772 C CA . THR B 1 272 ? -80.719 10.272 33.384 1.00 33.39 252 THR B CA 1
ATOM 4773 C C . THR B 1 272 ? -79.949 9.030 32.921 1.00 33.88 252 THR B C 1
ATOM 4774 O O . THR B 1 272 ? -80.123 7.936 33.463 1.00 30.32 252 THR B O 1
ATOM 4778 N N . SER B 1 273 ? -79.091 9.209 31.922 1.00 32.80 253 SER B N 1
ATOM 4779 C CA . SER B 1 273 ? -78.308 8.109 31.346 1.00 30.79 253 SER B CA 1
ATOM 4780 C C . SER B 1 273 ? -77.591 7.308 32.432 1.00 30.51 253 SER B C 1
ATOM 4781 O O . SER B 1 273 ? -77.109 7.874 33.404 1.00 30.06 253 SER B O 1
ATOM 4784 N N . GLU B 1 274 ? -77.509 5.995 32.247 1.00 33.12 254 GLU B N 1
ATOM 4785 C CA . GLU B 1 274 ? -76.721 5.136 33.139 1.00 36.54 254 GLU B CA 1
ATOM 4786 C C . GLU B 1 274 ? -75.255 5.121 32.698 1.00 34.86 254 GLU B C 1
ATOM 4787 O O . GLU B 1 274 ? -74.590 4.091 32.756 1.00 35.68 254 GLU B O 1
ATOM 4793 N N . LEU B 1 275 ? -74.768 6.273 32.253 1.00 29.54 255 LEU B N 1
ATOM 4794 C CA . LEU B 1 275 ? -73.428 6.394 31.691 1.00 29.03 255 LEU B CA 1
ATOM 4795 C C . LEU B 1 275 ? -72.827 7.739 32.042 1.00 26.64 255 LEU B C 1
ATOM 4796 O O . LEU B 1 275 ? -73.540 8.723 32.231 1.00 25.19 255 LEU B O 1
ATOM 4801 N N . VAL B 1 276 ? -71.505 7.762 32.116 1.00 25.88 256 VAL B N 1
ATOM 4802 C CA . VAL B 1 276 ? -70.746 8.990 32.293 1.00 26.32 256 VAL B CA 1
ATOM 4803 C C . VAL B 1 276 ? -69.628 9.036 31.260 1.00 25.81 256 VAL B C 1
ATOM 4804 O O . VAL B 1 276 ? -69.304 8.030 30.632 1.00 25.34 256 VAL B O 1
ATOM 4808 N N . ILE B 1 277 ? -69.032 10.209 31.116 1.00 25.96 257 ILE B N 1
ATOM 4809 C CA . ILE B 1 277 ? -67.897 10.395 30.209 1.00 24.82 257 ILE B CA 1
ATOM 4810 C C . ILE B 1 277 ? -66.832 11.224 30.909 1.00 25.52 257 ILE B C 1
ATOM 4811 O O . ILE B 1 277 ? -67.143 12.129 31.692 1.00 26.01 257 ILE B O 1
ATOM 4816 N N . ALA B 1 278 ? -65.577 10.882 30.641 1.00 24.91 258 ALA B N 1
ATOM 4817 C CA . ALA B 1 278 ? -64.437 11.682 31.064 1.00 24.21 258 ALA B CA 1
ATOM 4818 C C . ALA B 1 278 ? -63.494 11.808 29.879 1.00 24.99 25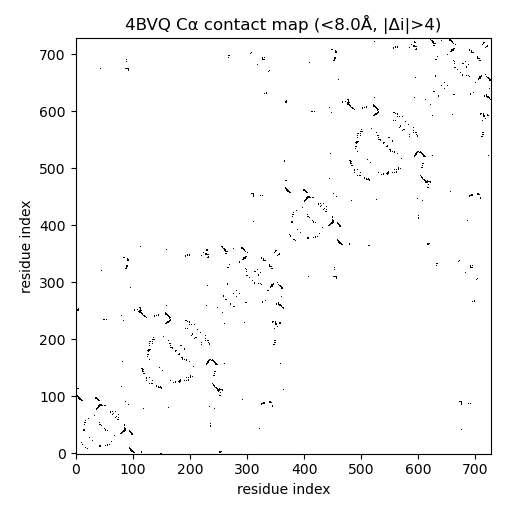8 ALA B C 1
ATOM 4819 O O . ALA B 1 278 ? -63.479 10.948 29.004 1.00 24.53 258 ALA B O 1
ATOM 4821 N N . HIS B 1 279 ? -62.718 12.882 29.849 1.00 24.35 259 HIS B N 1
ATOM 4822 C CA . HIS B 1 279 ? -61.756 13.076 28.770 1.00 25.01 259 HIS B CA 1
ATOM 4823 C C . HIS B 1 279 ? -60.384 13.436 29.292 1.00 25.04 259 HIS B C 1
ATOM 4824 O O . HIS B 1 279 ? -60.213 13.872 30.428 1.00 24.90 259 HIS B O 1
ATOM 4831 N N . GLY B 1 280 ? -59.410 13.250 28.422 1.00 23.70 260 GLY B N 1
ATOM 4832 C CA . GLY B 1 280 ? -58.034 13.585 28.720 1.00 23.98 260 GLY B CA 1
ATOM 4833 C C . GLY B 1 280 ? -57.294 13.809 27.427 1.00 23.27 260 GLY B C 1
ATOM 4834 O O . GLY B 1 280 ? -57.894 13.856 26.347 1.00 21.45 260 GLY B O 1
ATOM 4835 N N A VAL B 1 281 ? -55.981 13.971 27.540 0.50 22.18 261 VAL B N 1
ATOM 4836 N N B VAL B 1 281 ? -55.979 13.929 27.538 0.50 22.36 261 VAL B N 1
ATOM 4837 C CA A VAL B 1 281 ? -55.119 14.158 26.375 0.50 22.10 261 VAL B CA 1
ATOM 4838 C CA B VAL B 1 281 ? -55.131 14.145 26.383 0.50 22.41 261 VAL B CA 1
ATOM 4839 C C A VAL B 1 281 ? -53.918 13.226 26.477 0.50 21.91 261 VAL B C 1
ATOM 4840 C C B VAL B 1 281 ? -53.910 13.237 26.473 0.50 22.10 261 VAL B C 1
ATOM 4841 O O A VAL B 1 281 ? -53.318 13.086 27.543 0.50 22.00 261 VAL B O 1
ATOM 4842 O O B VAL B 1 281 ? -53.291 13.118 27.532 0.50 22.27 261 VAL B O 1
ATOM 4849 N N . MET B 1 282 ? -53.602 12.562 25.371 1.00 20.98 262 MET B N 1
ATOM 4850 C CA . MET B 1 282 ? -52.374 11.782 25.259 1.00 21.24 262 MET B CA 1
ATOM 4851 C C . MET B 1 282 ? -51.305 12.772 24.823 1.00 21.21 262 MET B C 1
ATOM 4852 O O . MET B 1 282 ? -51.493 13.486 23.839 1.00 22.00 262 MET B O 1
ATOM 4857 N N A SER B 1 283 ? -50.202 12.834 25.563 0.50 21.66 263 SER B N 1
ATOM 4858 N N B SER B 1 283 ? -50.203 12.828 25.567 0.50 22.51 263 SER B N 1
ATOM 4859 C CA A SER B 1 283 ? -49.114 13.767 25.240 0.50 22.22 263 SER B CA 1
ATOM 4860 C CA B SER B 1 283 ? -49.103 13.744 25.253 0.50 23.75 263 SER B CA 1
ATOM 4861 C C A SER B 1 283 ? -48.386 13.340 23.970 0.50 22.00 263 SER B C 1
ATOM 4862 C C B SER B 1 283 ? -48.418 13.339 23.958 0.50 22.76 263 SER B C 1
ATOM 4863 O O A SER B 1 283 ? -47.829 14.170 23.260 0.50 22.50 263 SER B O 1
ATOM 4864 O O B SER B 1 283 ? -47.934 14.181 23.212 0.50 23.11 263 SER B O 1
ATOM 4869 N N . ASP B 1 284 ? -48.380 12.036 23.710 1.00 22.97 264 ASP B N 1
ATOM 4870 C CA . ASP B 1 284 ? -47.866 11.492 22.447 1.00 22.25 264 ASP B CA 1
ATOM 4871 C C . ASP B 1 284 ? -48.522 10.137 22.155 1.00 20.62 264 ASP B C 1
ATOM 4872 O O . ASP B 1 284 ? -49.366 9.677 22.917 1.00 21.35 264 ASP B O 1
ATOM 4877 N N . ALA B 1 285 ? -48.126 9.504 21.056 1.00 19.36 265 ALA B N 1
ATOM 4878 C CA . ALA B 1 285 ? -48.829 8.326 20.547 1.00 20.67 265 ALA B CA 1
ATOM 4879 C C . ALA B 1 285 ? -48.709 7.088 21.444 1.00 22.16 265 ALA B C 1
ATOM 4880 O O . ALA B 1 285 ? -49.492 6.157 21.311 1.00 22.78 265 ALA B O 1
ATOM 4882 N N . ILE B 1 286 ? -47.739 7.085 22.357 1.00 22.55 266 ILE B N 1
ATOM 4883 C CA . ILE B 1 286 ? -47.523 5.940 23.258 1.00 23.45 266 ILE B CA 1
ATOM 4884 C C . ILE B 1 286 ? -47.853 6.260 24.722 1.00 24.32 266 ILE B C 1
ATOM 4885 O O . ILE B 1 286 ? -47.476 5.517 25.629 1.00 23.61 266 ILE B O 1
ATOM 4890 N N . ASP B 1 287 ? -48.584 7.350 24.939 1.00 23.91 267 ASP B N 1
ATOM 4891 C CA . ASP B 1 287 ? -48.930 7.811 26.290 1.00 24.12 267 ASP B CA 1
ATOM 4892 C C . ASP B 1 287 ? -50.133 7.050 26.861 1.00 25.05 267 ASP B C 1
ATOM 4893 O O . ASP B 1 287 ? -51.209 7.612 27.103 1.00 22.92 267 ASP B O 1
ATOM 4898 N N . ALA B 1 288 ? -49.921 5.761 27.089 1.00 25.95 268 ALA B N 1
ATOM 4899 C CA . ALA B 1 288 ? -50.931 4.898 27.707 1.00 27.65 268 ALA B CA 1
ATOM 4900 C C . ALA B 1 288 ? -51.208 5.335 29.143 1.00 26.27 268 ALA B C 1
ATOM 4901 O O . ALA B 1 288 ? -52.315 5.164 29.651 1.00 28.02 268 ALA B O 1
ATOM 4903 N N . ALA B 1 289 ? -50.194 5.899 29.787 1.00 26.50 269 ALA B N 1
ATOM 4904 C CA . ALA B 1 289 ? -50.309 6.391 31.169 1.00 26.56 269 ALA B CA 1
ATOM 4905 C C . ALA B 1 289 ? -51.481 7.365 31.356 1.00 26.11 269 ALA B C 1
ATOM 4906 O O . ALA B 1 289 ? -52.227 7.266 32.329 1.00 26.22 269 ALA B O 1
ATOM 4908 N N A SER B 1 290 ? -51.634 8.296 30.419 0.50 24.81 270 SER B N 1
ATOM 4909 N N B SER B 1 290 ? -51.648 8.293 30.418 0.50 25.65 270 SER B N 1
ATOM 4910 C CA A SER B 1 290 ? -52.723 9.281 30.482 0.50 23.82 270 SER B CA 1
ATOM 4911 C CA B SER B 1 290 ? -52.732 9.270 30.512 0.50 25.35 270 SER B CA 1
ATOM 4912 C C A SER B 1 290 ? -54.094 8.620 30.355 0.50 23.51 270 SER B C 1
ATOM 4913 C C B SER B 1 290 ? -54.097 8.604 30.377 0.50 24.29 270 SER B C 1
ATOM 4914 O O A SER B 1 290 ? -55.046 9.009 31.031 0.50 22.31 270 SER B O 1
ATOM 4915 O O B SER B 1 290 ? -55.047 8.973 31.072 0.50 22.95 270 SER B O 1
ATOM 4920 N N . VAL B 1 291 ? -54.178 7.615 29.491 1.00 24.49 271 VAL B N 1
ATOM 4921 C CA . VAL B 1 291 ? -55.410 6.857 29.288 1.00 25.13 271 VAL B CA 1
ATOM 4922 C C . VAL B 1 291 ? -55.779 6.106 30.566 1.00 24.92 271 VAL B C 1
ATOM 4923 O O . VAL B 1 291 ? -56.931 6.115 30.985 1.00 25.17 271 VAL B O 1
ATOM 4927 N N . ARG B 1 292 ? -54.789 5.478 31.188 1.00 26.96 272 ARG B N 1
ATOM 4928 C CA . ARG B 1 292 ? -54.994 4.800 32.480 1.00 28.90 272 ARG B CA 1
ATOM 4929 C C . ARG B 1 292 ? -55.519 5.751 33.550 1.00 27.44 272 ARG B C 1
ATOM 4930 O O . ARG B 1 292 ? -56.408 5.402 34.327 1.00 28.04 272 ARG B O 1
ATOM 4938 N N . ARG B 1 293 ? -54.932 6.939 33.599 1.00 28.44 273 ARG B N 1
ATOM 4939 C CA . ARG B 1 293 ? -55.279 7.945 34.615 1.00 30.78 273 ARG B CA 1
ATOM 4940 C C . ARG B 1 293 ? -56.747 8.367 34.503 1.00 28.94 273 ARG B C 1
ATOM 4941 O O . ARG B 1 293 ? -57.452 8.496 35.506 1.00 26.79 273 ARG B O 1
ATOM 4949 N N . THR B 1 294 ? -57.200 8.575 33.272 1.00 26.31 274 THR B N 1
ATOM 4950 C CA . THR B 1 294 ? -58.593 8.947 33.020 1.00 24.84 274 THR B CA 1
ATOM 4951 C C . THR B 1 294 ? -59.545 7.806 33.376 1.00 25.06 274 THR B C 1
ATOM 4952 O O . THR B 1 294 ? -60.592 8.032 33.981 1.00 26.70 274 THR B O 1
ATOM 4956 N N . ILE B 1 295 ? -59.179 6.584 33.004 1.00 24.08 275 ILE B N 1
ATOM 4957 C CA . ILE B 1 295 ? -59.976 5.406 33.331 1.00 24.55 275 ILE B CA 1
ATOM 4958 C C . ILE B 1 295 ? -60.074 5.250 34.850 1.00 26.25 275 ILE B C 1
ATOM 4959 O O . ILE B 1 295 ? -61.149 4.989 35.390 1.00 26.02 275 ILE B O 1
ATOM 4964 N N . GLU B 1 296 ? -58.940 5.425 35.519 1.00 26.28 276 GLU B N 1
ATOM 4965 C CA . GL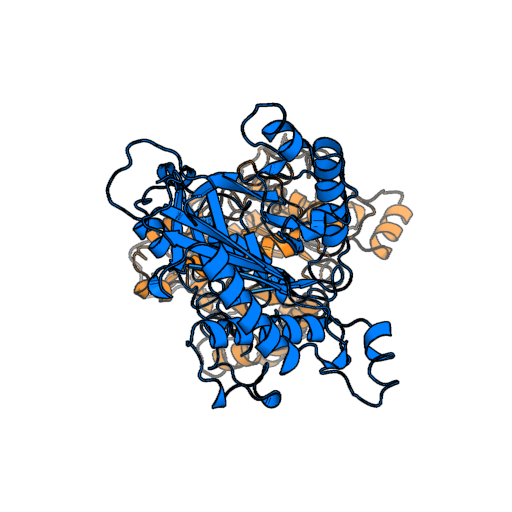U B 1 296 ? -58.868 5.392 36.988 1.00 29.21 276 GLU B CA 1
ATOM 4966 C C . GLU B 1 296 ? -59.798 6.427 37.639 1.00 29.97 276 GLU B C 1
ATOM 4967 O O . GLU B 1 296 ? -60.469 6.128 38.634 1.00 28.82 276 GLU B O 1
ATOM 4973 N N . SER B 1 297 ? -59.857 7.619 37.051 1.00 30.62 277 SER B N 1
ATOM 4974 C CA . SER B 1 297 ? -60.716 8.709 37.552 1.00 32.37 277 SER B CA 1
ATOM 4975 C C . SER B 1 297 ? -62.206 8.354 37.511 1.00 33.45 277 SER B C 1
ATOM 4976 O O . SER B 1 297 ? -63.005 8.922 38.260 1.00 34.56 277 SER B O 1
ATOM 4979 N N . LEU B 1 298 ? -62.572 7.432 36.624 1.00 30.73 278 LEU B N 1
ATOM 4980 C CA . LEU B 1 298 ? -63.947 6.919 36.533 1.00 32.34 278 LEU B CA 1
ATOM 4981 C C . LEU B 1 298 ? -64.215 5.761 37.498 1.00 34.48 278 LEU B C 1
ATOM 4982 O O . LEU B 1 298 ? -65.251 5.105 37.408 1.00 35.83 278 LEU B O 1
ATOM 4987 N N . GLY B 1 299 ? -63.277 5.505 38.406 1.00 35.94 279 GLY B N 1
ATOM 4988 C CA . GLY B 1 299 ? -63.429 4.446 39.407 1.00 36.80 279 GLY B CA 1
ATOM 4989 C C . GLY B 1 299 ? -63.108 3.054 38.892 1.00 37.85 279 GLY B C 1
ATOM 4990 O O . GLY B 1 299 ? -63.446 2.060 39.535 1.00 36.12 279 GLY B O 1
ATOM 4991 N N . ILE B 1 300 ? -62.456 2.986 37.733 1.00 33.06 280 ILE B N 1
ATOM 4992 C CA . ILE B 1 300 ? -62.048 1.720 37.148 1.00 34.89 280 ILE B CA 1
ATOM 4993 C C . ILE B 1 300 ? -60.580 1.532 37.502 1.00 36.09 280 ILE B C 1
ATOM 4994 O O . ILE B 1 300 ? -59.698 2.169 36.911 1.00 38.14 280 ILE B O 1
ATOM 4999 N N . ARG B 1 301 ? -60.354 0.643 38.465 1.00 35.70 281 ARG B N 1
ATOM 5000 C CA . ARG B 1 301 ? -59.071 0.511 39.160 1.00 37.55 281 ARG B CA 1
ATOM 5001 C C . ARG B 1 301 ? -58.505 -0.922 39.201 1.00 38.16 281 ARG B C 1
ATOM 5002 O O . ARG B 1 301 ? -57.542 -1.183 39.923 1.00 35.88 281 ARG B O 1
ATOM 5010 N N . SER B 1 302 ? -59.097 -1.847 38.448 1.00 36.01 282 SER B N 1
ATOM 5011 C CA . SER B 1 302 ? -58.492 -3.163 38.225 1.00 37.95 282 SER B CA 1
ATOM 5012 C C . SER B 1 302 ? -58.865 -3.640 36.835 1.00 36.65 282 SER B C 1
ATOM 5013 O O . SER B 1 302 ? -59.755 -3.080 36.207 1.00 34.68 282 SER B O 1
ATOM 5016 N N . ASP B 1 303 ? -58.184 -4.675 36.365 1.00 35.21 283 ASP B N 1
ATOM 5017 C CA . ASP B 1 303 ? -58.444 -5.231 35.036 1.00 37.41 283 ASP B CA 1
ATOM 5018 C C . ASP B 1 303 ? -59.865 -5.796 34.918 1.00 38.60 283 ASP B C 1
ATOM 5019 O O . ASP B 1 303 ? -60.466 -5.751 33.842 1.00 39.13 283 ASP B O 1
ATOM 5024 N N . ASP B 1 304 ? -60.397 -6.313 36.023 1.00 40.02 284 ASP B N 1
ATOM 5025 C CA . ASP B 1 304 ? -61.764 -6.870 36.052 1.00 44.45 284 ASP B CA 1
ATOM 5026 C C . ASP B 1 304 ? -62.859 -5.808 35.994 1.00 42.34 284 ASP B C 1
ATOM 5027 O O . ASP B 1 304 ? -64.023 -6.134 35.759 1.00 47.31 284 ASP B O 1
ATOM 5032 N N . GLU B 1 305 ? -62.495 -4.555 36.250 1.00 37.63 285 GLU B N 1
ATOM 5033 C CA . GLU B 1 305 ? -63.439 -3.436 36.166 1.00 36.86 285 GLU B CA 1
ATOM 5034 C C . GLU B 1 305 ? -63.449 -2.769 34.782 1.00 33.80 285 GLU B C 1
ATOM 5035 O O . GLU B 1 305 ? -64.258 -1.874 34.530 1.00 31.88 285 GLU B O 1
ATOM 5041 N N . MET B 1 306 ? -62.562 -3.204 33.892 1.00 33.62 286 MET B N 1
ATOM 5042 C CA . MET B 1 306 ? -62.481 -2.631 32.538 1.00 33.93 286 MET B CA 1
ATOM 5043 C C . MET B 1 306 ? -63.780 -2.821 31.758 1.00 32.62 286 MET B C 1
ATOM 5044 O O . MET B 1 306 ? -64.080 -2.035 30.866 1.00 30.91 286 MET B O 1
ATOM 5049 N N . ASP B 1 307 ? -64.542 -3.862 32.091 1.00 32.46 287 ASP B N 1
ATOM 5050 C CA . ASP B 1 307 ? -65.814 -4.135 31.397 1.00 34.86 287 ASP B CA 1
ATOM 5051 C C . ASP B 1 307 ? -66.894 -3.070 31.647 1.00 32.19 287 ASP B C 1
ATOM 5052 O O . ASP B 1 307 ? -67.935 -3.086 31.003 1.00 32.43 287 ASP B O 1
ATOM 5057 N N . ARG B 1 308 ? -66.625 -2.145 32.563 1.00 31.14 288 ARG B N 1
ATOM 5058 C CA . ARG B 1 308 ? -67.473 -0.968 32.752 1.00 32.46 288 ARG B CA 1
ATOM 5059 C C . ARG B 1 308 ? -67.330 0.071 31.629 1.00 29.84 288 ARG B C 1
ATOM 5060 O O . ARG B 1 308 ? -68.179 0.946 31.491 1.00 29.61 288 ARG B O 1
ATOM 5068 N N . ILE B 1 309 ? -66.251 -0.013 30.854 1.00 28.07 289 ILE B N 1
ATOM 5069 C CA . ILE B 1 309 ? -66.021 0.911 29.736 1.00 26.66 289 ILE B CA 1
ATOM 5070 C C . ILE B 1 309 ? -66.859 0.467 28.536 1.00 25.50 289 ILE B C 1
ATOM 5071 O O . ILE B 1 309 ? -66.747 -0.665 28.070 1.00 26.78 289 ILE B O 1
ATOM 5076 N N . VAL B 1 310 ? -67.691 1.368 28.032 1.00 23.87 290 VAL B N 1
ATOM 5077 C CA . VAL B 1 310 ? -68.472 1.103 26.823 1.00 22.98 290 VAL B CA 1
ATOM 5078 C C . VAL B 1 310 ? -67.568 1.249 25.599 1.00 22.99 290 VAL B C 1
ATOM 5079 O O . VAL B 1 310 ? -67.555 0.395 24.712 1.00 23.49 290 VAL B O 1
ATOM 5083 N N . ASN B 1 311 ? -66.841 2.357 25.537 1.00 21.82 291 ASN B N 1
ATOM 5084 C CA . ASN B 1 311 ? -65.805 2.522 24.506 1.00 21.60 291 ASN B CA 1
ATOM 5085 C C . ASN B 1 311 ? -64.811 3.612 24.874 1.00 22.04 291 ASN B C 1
ATOM 5086 O O . ASN B 1 311 ? -65.055 4.411 25.783 1.00 21.72 291 ASN B O 1
ATOM 5091 N N . VAL B 1 312 ? -63.693 3.615 24.156 1.00 21.17 292 VAL B N 1
ATOM 5092 C CA . VAL B 1 312 ? -62.689 4.677 24.223 1.00 21.14 292 VAL B CA 1
ATOM 5093 C C . VAL B 1 312 ? -62.605 5.314 22.838 1.00 20.57 292 VAL B C 1
ATOM 5094 O O . VAL B 1 312 ? -62.658 4.619 21.824 1.00 19.68 292 VAL B O 1
ATOM 5098 N N . PHE B 1 313 ? -62.496 6.638 22.809 1.00 20.47 293 PHE B N 1
ATOM 5099 C CA . PHE B 1 313 ? -62.412 7.398 21.558 1.00 20.37 293 PHE B CA 1
ATOM 5100 C C . PHE B 1 313 ? -61.177 8.270 21.627 1.00 19.91 293 PHE B C 1
ATOM 5101 O O . PHE B 1 313 ? -61.084 9.131 22.492 1.00 21.05 293 PHE B O 1
ATOM 5109 N N . ALA B 1 314 ? -60.237 8.056 20.717 1.00 20.21 294 ALA B N 1
ATOM 5110 C CA . ALA B 1 314 ? -58.939 8.706 20.827 1.00 19.08 294 ALA B CA 1
ATOM 5111 C C . ALA B 1 314 ? -58.418 9.202 19.484 1.00 19.11 294 ALA B C 1
ATOM 5112 O O . ALA B 1 314 ? -58.649 8.587 18.447 1.00 18.84 294 ALA B O 1
ATOM 5114 N N . LYS B 1 315 ? -57.699 10.316 19.537 1.00 19.04 295 LYS B N 1
ATOM 5115 C CA . LYS B 1 315 ? -56.980 10.853 18.385 1.00 18.65 295 LYS B CA 1
ATOM 5116 C C . LYS B 1 315 ? -55.505 10.494 18.498 1.00 19.39 295 LYS B C 1
ATOM 5117 O O . LYS B 1 315 ? -54.940 10.494 19.590 1.00 19.67 295 LYS B O 1
ATOM 5123 N N . ALA B 1 316 ? -54.898 10.180 17.358 1.00 18.97 296 ALA B N 1
ATOM 5124 C CA . ALA B 1 316 ? -53.481 9.820 17.285 1.00 19.70 296 ALA B CA 1
ATOM 5125 C C . ALA B 1 316 ? -52.852 10.479 16.071 1.00 20.42 296 ALA B C 1
ATOM 5126 O O . ALA B 1 316 ? -53.522 10.709 15.070 1.00 20.39 296 ALA B O 1
ATOM 5128 N N . GLU B 1 317 ? -51.560 10.770 16.146 1.00 20.05 297 GLU B N 1
ATOM 5129 C CA . GLU B 1 317 ? -50.860 11.278 14.970 1.00 20.84 297 GLU B CA 1
ATOM 5130 C C . GLU B 1 317 ? -49.364 11.034 15.020 1.00 21.32 297 GLU B C 1
ATOM 5131 O O . GLU B 1 317 ? -48.794 10.795 16.081 1.00 22.10 297 GLU B O 1
ATOM 5137 N N . ALA B 1 318 ? -48.753 11.098 13.844 1.00 21.14 298 ALA B N 1
ATOM 5138 C CA . ALA B 1 318 ? -47.298 11.046 13.713 1.00 21.51 298 ALA B CA 1
ATOM 5139 C C . ALA B 1 318 ? -46.741 12.394 14.156 1.00 21.90 298 ALA B C 1
ATOM 5140 O O . ALA B 1 318 ? -47.141 13.430 13.636 1.00 21.47 298 ALA B O 1
ATOM 5142 N N . SER B 1 319 ? -45.829 12.371 15.119 1.00 22.63 299 SER B N 1
ATOM 5143 C CA . SER B 1 319 ? -45.273 13.601 15.683 1.00 23.75 299 SER B CA 1
ATOM 5144 C C . SER B 1 319 ? -44.636 14.421 14.560 1.00 23.52 299 SER B C 1
ATOM 5145 O O . SER B 1 319 ? -43.732 13.932 13.889 1.00 22.06 299 SER B O 1
ATOM 5148 N N . PRO B 1 320 ? -45.118 15.659 14.340 1.00 23.42 300 PRO B N 1
ATOM 5149 C CA . PRO B 1 320 ? -44.693 16.414 13.155 1.00 25.10 300 PRO B CA 1
ATOM 5150 C C . PRO B 1 320 ? -43.229 16.883 13.184 1.00 25.95 300 PRO B C 1
ATOM 5151 O O . PRO B 1 320 ? -42.685 17.236 12.145 1.00 26.80 300 PRO B O 1
ATOM 5155 N N . ASP B 1 321 ? -42.602 16.852 14.355 1.00 25.68 301 ASP B N 1
ATOM 5156 C CA . ASP B 1 321 ? -41.159 17.116 14.473 1.00 26.80 301 ASP B CA 1
ATOM 5157 C C . ASP B 1 321 ? -40.281 15.922 14.063 1.00 27.58 301 ASP B C 1
ATOM 5158 O O . ASP B 1 321 ? -39.052 16.015 14.092 1.00 25.42 301 ASP B O 1
ATOM 5163 N N . GLY B 1 322 ? -40.916 14.806 13.702 1.00 24.57 302 GLY B N 1
ATOM 5164 C CA . GLY B 1 322 ? -40.212 13.614 13.236 1.00 24.04 302 GLY B CA 1
ATOM 5165 C C . GLY B 1 322 ? -39.588 12.747 14.312 1.00 23.44 302 GLY B C 1
ATOM 5166 O O . GLY B 1 322 ? -38.793 11.867 14.009 1.00 22.54 302 GLY B O 1
ATOM 5167 N N A VAL B 1 323 ? -39.918 13.013 15.574 0.50 23.57 303 VAL B N 1
ATOM 5168 N N B VAL B 1 323 ? -40.007 12.955 15.556 0.50 24.41 303 VAL B N 1
ATOM 5169 C CA A VAL B 1 323 ? -39.380 12.233 16.693 0.50 24.01 303 VAL B CA 1
ATOM 5170 C CA B VAL B 1 323 ? -39.394 12.303 16.702 0.50 25.34 303 VAL B CA 1
ATOM 5171 C C A VAL B 1 323 ? -40.454 11.896 17.728 0.50 23.62 303 VAL B C 1
ATOM 5172 C C B VAL B 1 323 ? -40.441 11.927 17.759 0.50 24.37 303 VAL B C 1
ATOM 5173 O O A VAL B 1 323 ? -41.437 12.616 17.890 0.50 23.88 303 VAL B O 1
ATOM 5174 O O B VAL B 1 323 ? -41.406 12.662 17.964 0.50 24.52 303 VAL B O 1
ATOM 5181 N N . VAL B 1 324 ? -40.256 10.777 18.407 1.00 23.24 304 VAL B N 1
ATOM 5182 C CA . VAL B 1 324 ? -41.081 10.390 19.554 1.00 22.54 304 VAL B CA 1
ATOM 5183 C C . VAL B 1 324 ? -40.162 10.141 20.746 1.00 22.63 304 VAL B C 1
ATOM 5184 O O . VAL B 1 324 ? -39.291 9.273 20.707 1.00 22.94 304 VAL B O 1
ATOM 5188 N N . ARG B 1 325 ? -40.376 10.913 21.805 1.00 24.55 305 ARG B N 1
ATOM 5189 C CA . ARG B 1 325 ? -39.522 10.892 22.996 1.00 25.60 305 ARG B CA 1
ATOM 5190 C C . ARG B 1 325 ? -38.040 10.831 22.628 1.00 25.56 305 ARG B C 1
ATOM 5191 O O . ARG B 1 325 ? -37.291 9.993 23.118 1.00 25.55 305 ARG B O 1
ATOM 5199 N N . GLY B 1 326 ? -37.647 11.737 21.740 1.00 25.53 306 GLY B N 1
ATOM 5200 C CA . GLY B 1 326 ? -36.241 11.930 21.381 1.00 26.44 306 GLY B CA 1
ATOM 5201 C C . GLY B 1 326 ? -35.692 11.016 20.299 1.00 26.93 306 GLY B C 1
ATOM 5202 O O . GLY B 1 326 ? -34.580 11.231 19.830 1.00 26.80 306 GLY B O 1
ATOM 5203 N N . MET B 1 327 ? -36.465 10.008 19.895 1.00 24.95 307 MET B N 1
ATOM 5204 C CA . MET B 1 327 ? -36.012 9.031 18.900 1.00 25.14 307 MET B CA 1
ATOM 5205 C C . MET B 1 327 ? -36.726 9.262 17.570 1.00 24.34 307 MET B C 1
ATOM 5206 O O . MET B 1 327 ? -37.948 9.414 17.532 1.00 24.05 307 MET B O 1
ATOM 5211 N N . ARG B 1 328 ? -35.958 9.275 16.487 1.00 23.71 308 ARG B N 1
ATOM 5212 C CA . ARG B 1 328 ? -36.512 9.450 15.140 1.00 23.99 308 ARG B CA 1
ATOM 5213 C C . ARG B 1 328 ? -37.584 8.408 14.851 1.00 22.43 308 ARG B C 1
ATOM 5214 O O . ARG B 1 328 ? -37.436 7.246 15.217 1.00 22.78 308 ARG B O 1
ATOM 5222 N N . HIS B 1 329 ? -38.662 8.842 14.206 1.00 21.69 309 HIS B N 1
ATOM 5223 C CA . HIS B 1 329 ? -39.663 7.916 13.660 1.00 20.78 309 HIS B CA 1
ATOM 5224 C C . HIS B 1 329 ? -39.730 8.086 12.143 1.00 20.64 309 HIS B C 1
ATOM 5225 O O . HIS B 1 329 ? -39.282 9.103 11.604 1.00 20.71 309 HIS B O 1
ATOM 5232 N N . THR B 1 330 ? -40.284 7.082 11.465 1.00 19.74 310 THR B N 1
ATOM 5233 C CA . THR B 1 330 ? -40.307 7.034 10.001 1.00 19.55 310 THR B CA 1
ATOM 5234 C C . THR B 1 330 ? -41.702 7.287 9.414 1.00 20.42 310 THR B C 1
ATOM 5235 O O . THR B 1 330 ? -41.897 7.195 8.211 1.00 21.71 310 THR B O 1
ATOM 5239 N N . MET B 1 331 ? -42.664 7.604 10.272 1.00 20.04 311 MET B N 1
ATOM 5240 C CA . MET B 1 331 ? -44.079 7.686 9.874 1.00 20.40 311 MET B CA 1
ATOM 5241 C C . MET B 1 331 ? -44.391 8.770 8.852 1.00 20.90 311 MET B C 1
ATOM 5242 O O . MET B 1 331 ? -45.350 8.634 8.098 1.00 23.19 311 MET B O 1
ATOM 5247 N N . LEU B 1 332 ? -43.600 9.842 8.845 1.00 20.49 312 LEU B N 1
ATOM 5248 C CA . LEU B 1 332 ? -43.793 10.952 7.906 1.00 21.85 312 LEU B CA 1
ATOM 5249 C C . LEU B 1 332 ? -42.883 10.895 6.670 1.00 24.10 312 LEU B C 1
ATOM 5250 O O . LEU B 1 332 ? -42.999 11.738 5.780 1.00 25.19 312 LEU B O 1
ATOM 5255 N N A SER B 1 333 ? -41.982 9.917 6.638 0.50 23.81 313 SER B N 1
ATOM 5256 N N B SER B 1 333 ? -42.001 9.901 6.618 0.50 24.39 313 SER B N 1
ATOM 5257 C CA A SER B 1 333 ? -41.079 9.715 5.493 0.50 24.77 313 SER B CA 1
ATOM 5258 C CA B SER B 1 333 ? -41.099 9.720 5.476 0.50 25.85 313 SER B CA 1
ATOM 5259 C C A SER B 1 333 ? -41.371 8.409 4.743 0.50 25.53 313 SER B C 1
ATOM 5260 C C B SER B 1 333 ? -41.399 8.431 4.707 0.50 26.13 313 SER B C 1
ATOM 5261 O O A SER B 1 333 ? -40.632 8.032 3.839 0.50 26.27 313 SER B O 1
ATOM 5262 O O B SER B 1 333 ? -40.700 8.091 3.754 0.50 26.76 313 SER B O 1
ATOM 5267 N N . ASP B 1 334 ? -42.463 7.742 5.110 1.00 24.93 314 ASP B N 1
ATOM 5268 C CA . ASP B 1 334 ? -42.811 6.434 4.553 1.00 24.57 314 ASP B CA 1
ATOM 5269 C C . ASP B 1 334 ? -43.795 6.619 3.414 1.00 25.90 314 ASP B C 1
ATOM 5270 O O . ASP B 1 334 ? -44.959 6.936 3.640 1.00 26.38 314 ASP B O 1
ATOM 5275 N N . SER B 1 335 ? -43.329 6.412 2.186 1.00 24.30 315 SER B N 1
ATOM 5276 C CA . SER B 1 335 ? -44.181 6.596 1.014 1.00 23.47 315 SER B CA 1
ATOM 5277 C C . SER B 1 335 ? -45.081 5.402 0.694 1.00 24.28 315 SER B C 1
ATOM 5278 O O . SER B 1 335 ? -45.947 5.501 -0.174 1.00 25.55 315 SER B O 1
ATOM 5281 N N . ASP B 1 336 ? -44.885 4.287 1.394 1.00 23.76 316 ASP B N 1
ATOM 5282 C CA . ASP B 1 336 ? -45.729 3.104 1.226 1.00 23.50 316 ASP B CA 1
ATOM 5283 C C . ASP B 1 336 ? -46.934 3.136 2.164 1.00 23.42 316 ASP B C 1
ATOM 5284 O O . ASP B 1 336 ? -48.053 2.820 1.767 1.00 24.50 316 ASP B O 1
ATOM 5289 N N . ILE B 1 337 ? -46.685 3.529 3.407 1.00 21.68 317 ILE B N 1
ATOM 5290 C CA . ILE B 1 337 ? -47.700 3.561 4.454 1.00 20.51 317 ILE B CA 1
ATOM 5291 C C . ILE B 1 337 ? -47.816 4.986 4.995 1.00 20.93 317 ILE B C 1
ATOM 5292 O O . ILE B 1 337 ? -46.879 5.496 5.610 1.00 20.63 317 ILE B O 1
ATOM 5297 N N . ASN B 1 338 ? -48.963 5.615 4.763 1.00 20.63 318 ASN B N 1
ATOM 5298 C CA . ASN B 1 338 ? -49.182 7.005 5.200 1.00 22.46 318 ASN B CA 1
ATOM 5299 C C . ASN B 1 338 ? -49.165 7.153 6.722 1.00 21.10 318 ASN B C 1
ATOM 5300 O O . ASN B 1 338 ? -49.427 6.199 7.461 1.00 19.21 318 ASN B O 1
ATOM 5305 N N . SER B 1 339 ? -48.844 8.360 7.173 1.00 20.02 319 SER B N 1
ATOM 5306 C CA . SER B 1 339 ? -48.578 8.617 8.595 1.00 19.05 319 SER B CA 1
ATOM 5307 C C . SER B 1 339 ? -49.754 8.288 9.508 1.00 18.43 319 SER B C 1
ATOM 5308 O O . SER B 1 339 ? -49.563 7.789 10.610 1.00 18.65 319 SER B O 1
ATOM 5311 N N . THR B 1 340 ? -50.968 8.557 9.042 1.00 17.65 320 THR B N 1
ATOM 5312 C CA . THR B 1 340 ? -52.156 8.286 9.852 1.00 18.33 320 THR B CA 1
ATOM 5313 C C . THR B 1 340 ? -52.368 6.781 10.071 1.00 18.08 320 THR B C 1
ATOM 5314 O O . THR B 1 340 ? -52.912 6.374 11.094 1.00 16.78 320 THR B O 1
ATOM 5318 N N . ARG B 1 341 ? -51.933 5.965 9.114 1.00 17.67 321 ARG B N 1
ATOM 5319 C CA . ARG B 1 341 ? -52.036 4.503 9.246 1.00 18.75 321 ARG B CA 1
ATOM 5320 C C . ARG B 1 341 ? -51.099 4.002 10.348 1.00 18.34 321 ARG B C 1
ATOM 5321 O O . ARG B 1 341 ? -51.501 3.229 11.220 1.00 17.32 321 ARG B O 1
ATOM 5329 N N . HIS B 1 342 ? -49.853 4.471 10.307 1.00 17.75 322 HIS B N 1
ATOM 5330 C CA . HIS B 1 342 ? -48.879 4.206 11.370 1.00 17.58 322 HIS B CA 1
ATOM 5331 C C . HIS B 1 342 ? -49.398 4.657 12.730 1.00 17.60 322 HIS B C 1
ATOM 5332 O O . HIS B 1 342 ? -49.322 3.923 13.711 1.00 17.39 322 HIS B O 1
ATOM 5339 N N . ALA B 1 343 ? -49.907 5.886 12.787 1.00 17.65 323 ALA B N 1
ATOM 5340 C CA . ALA B 1 343 ? -50.335 6.468 14.060 1.00 16.83 323 ALA B CA 1
ATOM 5341 C C . ALA B 1 343 ? -51.489 5.684 14.691 1.00 17.09 323 ALA B C 1
ATOM 5342 O O . ALA B 1 343 ? -51.498 5.445 15.900 1.00 17.81 323 ALA B O 1
ATOM 5344 N N . ARG B 1 344 ? -52.463 5.293 13.877 1.00 17.57 324 ARG B N 1
ATOM 5345 C CA . ARG B 1 344 ? -53.578 4.470 14.364 1.00 18.20 324 ARG B CA 1
ATOM 5346 C C . ARG B 1 344 ? -53.086 3.121 14.891 1.00 18.66 324 ARG B C 1
ATOM 5347 O O . ARG B 1 344 ? -53.533 2.664 15.943 1.00 19.31 324 ARG B O 1
ATOM 5355 N N . ALA B 1 345 ? -52.158 2.498 14.165 1.00 18.11 325 ALA B N 1
ATOM 5356 C CA . ALA B 1 345 ? -51.594 1.211 14.597 1.00 18.77 325 ALA B CA 1
ATOM 5357 C C . ALA B 1 345 ? -50.982 1.340 15.990 1.00 18.49 325 ALA B C 1
ATOM 5358 O O . ALA B 1 345 ? -51.240 0.523 16.869 1.00 19.09 325 ALA B O 1
ATOM 5360 N N . VAL B 1 346 ? -50.189 2.389 16.172 1.00 18.77 326 VAL B N 1
ATOM 5361 C CA . VAL B 1 346 ? -49.471 2.640 17.424 1.00 18.66 326 VAL B CA 1
ATOM 5362 C C . VAL B 1 346 ? -50.413 2.892 18.608 1.00 18.80 326 VAL B C 1
ATOM 5363 O O . VAL B 1 346 ? -50.350 2.213 19.627 1.00 19.47 326 VAL B O 1
ATOM 5367 N N . THR B 1 347 ? -51.283 3.881 18.463 1.00 19.08 327 THR B N 1
ATOM 5368 C CA . THR B 1 347 ? -52.165 4.274 19.562 1.00 20.30 327 THR B CA 1
ATOM 5369 C C . THR B 1 347 ? -53.227 3.210 19.845 1.00 19.47 327 THR B C 1
ATOM 5370 O O . THR B 1 347 ? -53.603 2.984 20.997 1.00 20.09 327 THR B O 1
ATOM 5374 N N . GLY B 1 348 ? -53.696 2.552 18.797 1.00 18.91 328 GLY B N 1
ATOM 5375 C CA . GLY B 1 348 ? -54.574 1.393 18.959 1.00 18.69 328 GLY B CA 1
ATOM 5376 C C . GLY B 1 348 ? -53.937 0.326 19.842 1.00 19.75 328 GLY B C 1
ATOM 5377 O O . GLY B 1 348 ? -54.583 -0.226 20.740 1.00 19.63 328 GLY B O 1
ATOM 5378 N N . ALA B 1 349 ? -52.657 0.050 19.594 1.00 20.51 329 ALA B N 1
ATOM 5379 C CA . ALA B 1 349 ? -51.906 -0.936 20.390 1.00 19.61 329 ALA B CA 1
ATOM 5380 C C . ALA B 1 349 ? -51.693 -0.472 21.833 1.00 20.70 329 ALA B C 1
ATOM 5381 O O . ALA B 1 349 ? -51.877 -1.245 22.773 1.00 22.23 329 ALA B O 1
ATOM 5383 N N . ALA B 1 350 ? -51.317 0.794 21.997 1.00 20.47 330 ALA B N 1
ATOM 5384 C CA . ALA B 1 350 ? -51.105 1.379 23.327 1.00 21.49 330 ALA B CA 1
ATOM 5385 C C . ALA B 1 350 ? -52.378 1.292 24.177 1.00 21.78 330 ALA B C 1
ATOM 5386 O O . ALA B 1 350 ? -52.346 0.848 25.333 1.00 23.88 330 ALA B O 1
ATOM 5388 N N . ILE B 1 351 ? -53.498 1.699 23.590 1.00 21.11 331 ILE B N 1
ATOM 5389 C CA . ILE B 1 351 ? -54.790 1.651 24.281 1.00 22.00 331 ILE B CA 1
ATOM 5390 C C . ILE B 1 351 ? -55.238 0.208 24.535 1.00 22.45 331 ILE B C 1
ATOM 5391 O O . ILE B 1 351 ? -55.714 -0.116 25.632 1.00 23.09 331 ILE B O 1
ATOM 5396 N N . ALA B 1 352 ? -55.078 -0.654 23.532 1.00 20.72 332 ALA B N 1
ATOM 5397 C CA . ALA B 1 352 ? -55.440 -2.068 23.679 1.00 22.43 332 ALA B CA 1
ATOM 5398 C C . ALA B 1 352 ? -54.673 -2.730 24.825 1.00 23.63 332 ALA B C 1
ATOM 5399 O O . ALA B 1 352 ? -55.230 -3.551 25.557 1.00 23.40 332 ALA B O 1
ATOM 5401 N N . SER B 1 353 ? -53.411 -2.340 24.995 1.00 23.57 333 SER B N 1
ATOM 5402 C CA . SER B 1 353 ? -52.578 -2.869 26.082 1.00 24.39 333 SER B CA 1
ATOM 5403 C C . SER B 1 353 ? -53.124 -2.508 27.471 1.00 25.43 333 SER B C 1
ATOM 5404 O O . SER B 1 353 ? -52.823 -3.184 28.455 1.00 27.00 333 SER B O 1
ATOM 5407 N N . VAL B 1 354 ? -53.916 -1.440 27.539 1.00 23.71 334 VAL B N 1
ATOM 5408 C CA . VAL B 1 354 ? -54.588 -1.018 28.778 1.00 25.24 334 VAL B CA 1
ATOM 5409 C C . VAL B 1 354 ? -55.963 -1.668 28.960 1.00 25.09 334 VAL B C 1
ATOM 5410 O O . VAL B 1 354 ? -56.239 -2.267 30.002 1.00 24.85 334 VAL B O 1
ATOM 5414 N N . VAL B 1 355 ? -56.834 -1.519 27.965 1.00 25.07 335 VAL B N 1
ATOM 5415 C CA . VAL B 1 355 ? -58.242 -1.956 28.107 1.00 25.77 335 VAL B CA 1
ATOM 5416 C C . VAL B 1 355 ? -58.462 -3.435 27.778 1.00 24.64 335 VAL B C 1
ATOM 5417 O O . VAL B 1 355 ? -59.499 -3.993 28.134 1.00 25.11 335 VAL B O 1
ATOM 5421 N N . GLY B 1 356 ? -57.504 -4.047 27.081 1.00 24.09 336 GLY B N 1
ATOM 5422 C CA . GLY B 1 356 ? -57.501 -5.496 26.857 1.00 24.70 336 GLY B CA 1
ATOM 5423 C C . GLY B 1 356 ? -57.874 -5.998 25.479 1.00 24.14 336 GLY B C 1
ATOM 5424 O O . GLY B 1 356 ? -57.895 -7.205 25.243 1.00 23.65 336 GLY B O 1
ATOM 5425 N N . HIS B 1 357 ? -58.186 -5.086 24.567 1.00 23.65 337 HIS B N 1
ATOM 5426 C CA . HIS B 1 357 ? -58.502 -5.461 23.184 1.00 22.83 337 HIS B CA 1
ATOM 5427 C C . HIS B 1 357 ? -58.497 -4.219 22.304 1.00 21.92 337 HIS B C 1
ATOM 5428 O O . HIS B 1 357 ? -58.422 -3.090 22.803 1.00 21.87 337 HIS B O 1
ATOM 5435 N N . GLY B 1 358 ? -58.604 -4.435 20.999 1.00 21.09 338 GLY B N 1
ATOM 5436 C CA . GLY B 1 358 ? -58.517 -3.347 20.026 1.00 21.78 338 GLY B CA 1
ATOM 5437 C C . GLY B 1 358 ? -59.821 -2.813 19.465 1.00 20.97 338 GLY B C 1
ATOM 5438 O O . GLY B 1 358 ? -59.803 -2.025 18.525 1.00 21.67 338 GLY B O 1
ATOM 5439 N N . MET B 1 359 ? -60.954 -3.235 20.016 1.00 21.19 339 MET B N 1
ATOM 5440 C CA . MET B 1 359 ? -62.255 -2.709 19.578 1.00 21.25 339 MET B CA 1
ATOM 5441 C C . MET B 1 359 ? -62.532 -1.360 20.253 1.00 21.72 339 MET B C 1
ATOM 5442 O O . MET B 1 359 ? -63.410 -1.225 21.114 1.00 23.18 339 MET B O 1
ATOM 5447 N N . VAL B 1 360 ? -61.739 -0.377 19.842 1.00 20.28 340 VAL B N 1
ATOM 5448 C CA . VAL B 1 360 ? -61.812 0.992 20.330 1.00 20.03 340 VAL B CA 1
ATOM 5449 C C . VAL B 1 360 ? -61.740 1.948 19.147 1.00 19.90 340 VAL B C 1
ATOM 5450 O O . VAL B 1 360 ? -61.209 1.607 18.089 1.00 19.47 340 VAL B O 1
ATOM 5454 N N . TYR B 1 361 ? -62.298 3.137 19.327 1.00 20.81 341 TYR B N 1
ATOM 5455 C CA . TYR B 1 361 ? -62.290 4.154 18.282 1.00 19.41 341 TYR B CA 1
ATOM 5456 C C . TYR B 1 361 ? -60.971 4.924 18.360 1.00 19.20 341 TYR B C 1
ATOM 5457 O O . TYR B 1 361 ? -60.736 5.671 19.300 1.00 19.49 341 TYR B O 1
ATOM 5466 N N . VAL B 1 362 ? -60.108 4.701 17.378 1.00 18.95 342 VAL B N 1
ATOM 5467 C CA . VAL B 1 362 ? -58.856 5.440 17.258 1.00 18.64 342 VAL B CA 1
ATOM 5468 C C . VAL B 1 362 ? -58.814 6.039 15.862 1.00 18.49 342 VAL B C 1
ATOM 5469 O O . VAL B 1 362 ? -58.946 5.328 14.861 1.00 18.06 342 VAL B O 1
ATOM 5473 N N . SER B 1 363 ? -58.624 7.353 15.816 1.00 17.33 343 SER B N 1
ATOM 5474 C CA . SER B 1 363 ? -58.684 8.124 14.584 1.00 18.57 343 SER B CA 1
ATOM 5475 C C . SER B 1 363 ? -57.377 8.892 14.419 1.00 18.68 343 SER B C 1
ATOM 5476 O O . SER B 1 363 ? -56.885 9.488 15.372 1.00 19.54 343 SER B O 1
ATOM 5479 N N . GLY B 1 364 ? -56.830 8.865 13.210 1.00 17.23 344 GLY B N 1
ATOM 5480 C CA . GLY B 1 364 ? -55.515 9.452 12.927 1.00 18.41 344 GLY B CA 1
ATOM 5481 C C . GLY B 1 364 ? -55.577 10.873 12.395 1.00 18.94 344 GLY B C 1
ATOM 5482 O O . GLY B 1 364 ? -56.574 11.287 11.805 1.00 19.47 344 GLY B O 1
ATOM 5483 N N . GLY B 1 365 ? -54.489 11.611 12.587 1.00 18.88 345 GLY B N 1
ATOM 5484 C CA . GLY B 1 365 ? -54.396 12.994 12.123 1.00 17.93 345 GLY B CA 1
ATOM 5485 C C . GLY B 1 365 ? -55.009 13.917 13.157 1.00 17.94 345 GLY B C 1
ATOM 5486 O O . GLY B 1 365 ? -56.220 14.136 13.171 1.00 19.25 345 GLY B O 1
ATOM 5487 N N . ALA B 1 366 ? -54.160 14.458 14.018 1.00 18.59 346 ALA B N 1
ATOM 5488 C CA . ALA B 1 366 ? -54.605 15.206 15.189 1.00 18.55 346 ALA B CA 1
ATOM 5489 C C . ALA B 1 366 ? -54.122 16.654 15.123 1.00 17.99 346 ALA B C 1
ATOM 5490 O O . ALA B 1 366 ? -53.732 17.244 16.122 1.00 18.02 346 ALA B O 1
ATOM 5492 N N . GLU B 1 367 ? -54.207 17.216 13.925 1.00 18.74 347 GLU B N 1
ATOM 5493 C CA . GLU B 1 367 ? -53.812 18.601 13.657 1.00 19.93 347 GLU B CA 1
ATOM 5494 C C . GLU B 1 367 ? -54.698 19.541 14.478 1.00 19.35 347 GLU B C 1
ATOM 5495 O O . GLU B 1 367 ? -55.921 19.514 14.347 1.00 18.77 347 GLU B O 1
ATOM 5501 N N . HIS B 1 368 ? -54.070 20.351 15.329 1.00 19.69 348 HIS B N 1
ATOM 5502 C CA . HIS B 1 368 ? -54.772 21.260 16.250 1.00 20.22 348 HIS B CA 1
ATOM 5503 C C . HIS B 1 368 ? -55.732 20.550 17.205 1.00 20.45 348 HIS B C 1
ATOM 5504 O O . HIS B 1 368 ? -56.705 21.142 17.678 1.00 19.45 348 HIS B O 1
ATOM 5511 N N . GLN B 1 369 ? -55.438 19.284 17.480 1.00 19.10 349 GLN B N 1
ATOM 5512 C CA . GLN B 1 369 ? -56.231 18.474 18.394 1.00 19.82 349 GLN B CA 1
ATOM 5513 C C . GLN B 1 369 ? -55.285 17.974 19.461 1.00 19.81 349 GLN B C 1
ATOM 5514 O O . GLN B 1 369 ? -54.402 17.157 19.193 1.00 18.74 349 GLN B O 1
ATOM 5520 N N . GLY B 1 370 ? -55.443 18.502 20.668 1.00 20.49 350 GLY B N 1
ATOM 5521 C CA . GLY B 1 370 ? -54.480 18.254 21.730 1.00 21.61 350 GLY B CA 1
ATOM 5522 C C . GLY B 1 370 ? -53.107 18.795 21.372 1.00 22.72 350 GLY B C 1
ATOM 5523 O O . GLY B 1 370 ? -52.984 19.661 20.510 1.00 23.27 350 GLY B O 1
ATOM 5524 N N . PRO B 1 371 ? -52.060 18.284 22.036 1.00 25.41 351 PRO B N 1
ATOM 5525 C CA . PRO B 1 371 ? -50.694 18.683 21.717 1.00 27.20 351 PRO B CA 1
ATOM 5526 C C . PRO B 1 371 ? -50.263 18.177 20.361 1.00 26.05 351 PRO B C 1
ATOM 5527 O O . PRO B 1 371 ? -50.814 17.185 19.861 1.00 24.93 351 PRO B O 1
ATOM 5531 N N . ALA B 1 372 ? -49.289 18.857 19.770 1.00 26.21 352 ALA B N 1
ATOM 5532 C CA . ALA B 1 372 ? -48.669 18.381 18.544 1.00 26.30 352 ALA B CA 1
ATOM 5533 C C . ALA B 1 372 ? -47.998 17.049 18.845 1.00 24.56 352 ALA B C 1
ATOM 5534 O O . ALA B 1 372 ? -47.204 16.939 19.779 1.00 23.48 352 ALA B O 1
ATOM 5536 N N . GLY B 1 373 ? -48.351 16.034 18.068 1.00 22.58 353 GLY B N 1
ATOM 5537 C CA . GLY B 1 373 ? -47.866 14.674 18.292 1.00 21.13 353 GLY B CA 1
ATOM 5538 C C . GLY B 1 373 ? -48.742 13.864 19.225 1.00 20.86 353 GLY B C 1
ATOM 5539 O O . GLY B 1 373 ? -48.562 12.662 19.353 1.00 19.75 353 GLY B O 1
ATOM 5540 N N . GLY B 1 374 ? -49.693 14.529 19.874 1.00 19.78 354 GLY B N 1
ATOM 5541 C CA . GLY B 1 374 ? -50.648 13.877 20.750 1.00 20.08 354 GLY B CA 1
ATOM 5542 C C . GLY B 1 374 ? -52.066 14.120 20.271 1.00 19.52 354 GLY B C 1
ATOM 5543 O O . GLY B 1 374 ? -52.293 14.615 19.159 1.00 20.30 354 GLY B O 1
ATOM 5544 N N . GLY B 1 375 ? -53.026 13.772 21.112 1.00 21.64 355 GLY B N 1
ATOM 5545 C CA . GLY B 1 375 ? -54.431 13.945 20.774 1.00 21.32 355 GLY B CA 1
ATOM 5546 C C . GLY B 1 375 ? -55.369 13.765 21.953 1.00 19.98 355 GLY B C 1
ATOM 5547 O O . GLY B 1 375 ? -55.011 13.116 22.945 1.00 19.02 355 GLY B O 1
ATOM 5548 N N . PRO B 1 376 ? -56.574 14.353 21.860 1.00 19.87 356 PRO B N 1
ATOM 5549 C CA . PRO B 1 376 ? -57.575 14.140 22.892 1.00 20.49 356 PRO B CA 1
ATOM 5550 C C . PRO B 1 376 ? -58.157 12.744 22.852 1.00 20.79 356 PRO B C 1
ATOM 5551 O O . PRO B 1 376 ? -58.138 12.079 21.812 1.00 19.61 356 PRO B O 1
ATOM 5555 N N . PHE B 1 377 ? -58.678 12.314 23.990 1.00 20.68 357 PHE B N 1
ATOM 5556 C CA . PHE B 1 377 ? -59.430 11.081 24.051 1.00 21.50 357 PHE B CA 1
ATOM 5557 C C . PHE B 1 377 ? -60.507 11.186 25.113 1.00 20.98 357 PHE B C 1
ATOM 5558 O O . PHE B 1 377 ? -60.410 12.001 26.035 1.00 21.34 357 PHE B O 1
ATOM 5566 N N . ALA B 1 378 ? -61.532 10.359 24.963 1.00 20.24 358 ALA B N 1
ATOM 5567 C CA . ALA B 1 378 ? -62.602 10.283 25.936 1.00 19.89 358 ALA B CA 1
ATOM 5568 C C . ALA B 1 378 ? -62.963 8.835 26.210 1.00 20.54 358 ALA B C 1
ATOM 5569 O O . ALA B 1 378 ? -62.758 7.958 25.373 1.00 20.28 358 ALA B O 1
ATOM 5571 N N . VAL B 1 379 ? -63.514 8.609 27.394 1.00 20.70 359 VAL B N 1
ATOM 5572 C CA . VAL B 1 379 ? -63.934 7.283 27.825 1.00 20.84 359 VAL B CA 1
ATOM 5573 C C . VAL B 1 379 ? -65.375 7.367 28.302 1.00 20.84 359 VAL B C 1
ATOM 5574 O O . VAL B 1 379 ? -65.701 8.187 29.160 1.00 22.98 359 VAL B O 1
ATOM 5578 N N . ILE B 1 380 ? -66.229 6.533 27.725 1.00 21.53 360 ILE B N 1
ATOM 5579 C CA . ILE B 1 380 ? -67.620 6.406 28.166 1.00 22.85 360 ILE B CA 1
ATOM 5580 C C . ILE B 1 380 ? -67.721 5.129 28.992 1.00 23.43 360 ILE B C 1
ATOM 5581 O O . ILE B 1 380 ? -67.362 4.047 28.519 1.00 23.51 360 ILE B O 1
ATOM 5586 N N . ALA B 1 381 ? -68.212 5.267 30.221 1.00 24.91 361 ALA B N 1
ATOM 5587 C CA . ALA B 1 381 ? -68.284 4.146 31.150 1.00 27.30 361 ALA B CA 1
ATOM 5588 C C . ALA B 1 381 ? -69.640 4.080 31.852 1.00 30.44 361 ALA B C 1
ATOM 5589 O O . ALA B 1 381 ? -70.337 5.084 31.966 1.00 27.72 361 ALA B O 1
ATOM 5591 N N . ARG B 1 382 ? -69.989 2.884 32.314 1.00 34.67 362 ARG B N 1
ATOM 5592 C CA . ARG B 1 382 ? -71.187 2.680 33.140 1.00 40.72 362 ARG B CA 1
ATOM 5593 C C . ARG B 1 382 ? -71.091 3.580 34.368 1.00 40.14 362 ARG B C 1
ATOM 5594 O O . ARG B 1 382 ? -70.027 3.691 34.972 1.00 40.72 362 ARG B O 1
ATOM 5602 N N . ALA B 1 383 ? -72.195 4.227 34.726 1.00 42.90 363 ALA B N 1
ATOM 5603 C CA . ALA B 1 383 ? -72.241 5.049 35.942 1.00 44.96 363 ALA B CA 1
ATOM 5604 C C . ALA B 1 383 ? -72.189 4.163 37.191 1.00 48.85 363 ALA B C 1
ATOM 5605 O O . ALA B 1 383 ? -72.517 2.973 37.146 1.00 50.73 363 ALA B O 1
#

Secondary structure (DSSP, 8-state):
--EEEEEEEEE-SSTT--HHHHHHHHTTS--GGGEEEEEEEESS-SSTT--HHHHHHHHHHHHHHHHHT--HHHHHHHSEEEEEE---TT---EEEEEEEEEPPSS---SS-EEEEEEEEPPPPPGGGTTSHHHHHHHHHHHHHHHHHHT--SGGGEEEEEEEE----HHHHHHHHHTT---S-S-HHHHHHHHHHHHHHHHHHHTTSS-GGG--GGGTTT-TT--BSSEEEEE-TT-SS-EEEEEEEETT---SEEEEEEEESSTT-HHHHHHHHHHTT--SGGGGGGEEEEEEEE---TTSEETTEE--TTT-SSS-HHHHHHHHHHHHHHHHHSSS-SEEEE--TTBSSTT-EEEEEEEE-/--EEEEEEEEE-SSTT--HHHHHHHHTTS--GGGEEEEEEEESS-SSTT--HHHHHHHHHHHHHHHHHT--HHHHHHHSEEEEEE---TT---EEEEEEEEEPPSS---SS-EEEEEEEEPPPPPGGGTTSHHHHHHHHHHHHHHHHHHT--SGGGEEEEEEEE----HHHHHHHHHTT---S-S-HHHHHHHHHHHHHHHHHHHTTSS-GGG--GGGTTT-TT--BSSEEEEE-TT-SS-EEEEEEEETT---SEEEEEEEESSTT-HHHHHHHHHHTT--SGGGGGGEEEEEEEE---TTSEETTEE--TTT-SSS-HHHHHHHHHHHHHHHHHSSS-SEEEE--TTBSSTT-EEEEEEEE-

Organism: Pseudomonas sp. (strain ADP) (NCBI:txid47660)

B-factor: mean 33.34, std 12.64, range [16.23, 95.73]

Sequence (728 aa):
HMYHIDVFRIIPCHHSPGDTSGLEDLIEETGRVAPADIVVAVMGKTEGNGCVNDYTREYATAMLAACLGRHLQLPPHHEVEKRVAFVMSGGTEGVLSPHHTVFARRPAIDAHRPAGKRLTLGIAFTRDFLPEEIGRHAQITETAGAVKRAMRDAGIASIDDLHFVQVKCPLLTPAKIASSARSRGCCAPVTTDTYESMGYSRGASALGIALATEEEVPSSMLVDESVLNNDWSLSSSLASASAGIELEHNVVIAIGMSEQATSEELVIAHGVVMSDAIDAASSVRRTIESLGIRSSDDEMDRIVNVFAKAEASPDGVVRGMRHTMLSSDSDINSTRHARAVTGAAIASVVGHGMVYVSGGAEHQGPAGGGPFAVIARAHMYHIDVFRIIPCHHSPGDTSGLEDLIEETGRVAPADIVVAVMGKTEGNGCVNDYTREYATAMLAACLGRHLQLPPHHEVEKRVAFVMSGGTEGVLSPHHTVFARRPAIDAHRPAGKRLTLLGIAFTRDFLPEEIGRHAQITTETAGAVKRAMRDAGIASIDDLHHFVQVVKCPLLTPAKIASARSRGCAPVTTDTYESMGYSRGASALGIALATEEVPSSSSMMLVDEESVLNDWSLSSSSLASASAGIELEHNVVIAIGMSEQATSELVIAHGVVMSSDAIDAASSVRRTIESLGIRSDDEMDRIVNVFAKAEASPDGVVVRGMRHTMLSSDSDINSTRHARAVTGAAIASVVGHGMVYVSGGAEHQGPAGGGPFAVIARA

GO terms:
  GO:0018753 cyanuric acid amidohydrolase activity (F, EXP)